Protein AF-0000000074525204 (afdb_homodimer)

Organism: Naegleria gruberi (NCBI:txid5762)

Solvent-accessible surface area (backbone atoms only — not comparable to full-atom values): 47437 Å² total; per-residue (Å²): 123,31,55,32,35,28,34,26,41,21,59,17,26,48,44,28,53,51,52,32,40,76,67,74,46,69,51,47,40,29,33,15,51,45,88,61,73,14,70,64,26,33,52,45,71,35,84,90,63,77,40,43,45,44,63,36,51,52,55,42,26,71,84,34,57,67,48,52,48,50,35,53,74,68,70,55,51,75,38,70,51,51,55,66,85,69,78,22,28,32,28,39,40,46,78,48,72,91,79,44,84,42,73,43,67,21,55,79,91,57,79,66,63,48,85,81,50,45,68,66,36,54,50,41,36,52,53,39,50,51,50,50,50,56,55,11,69,58,30,41,51,86,44,48,55,71,17,91,55,25,68,66,32,17,21,25,12,33,38,52,49,43,66,71,61,38,87,42,70,65,32,38,50,57,51,48,49,49,42,31,73,74,49,13,33,55,44,23,42,30,10,32,38,49,51,29,35,49,33,35,22,47,70,32,66,59,34,72,71,34,41,80,80,7,44,45,25,21,29,39,59,68,16,44,25,50,58,47,54,46,49,37,60,75,67,63,57,49,72,44,59,63,33,38,66,38,33,42,33,69,67,80,80,34,33,38,40,29,26,73,89,65,53,73,46,46,16,47,28,36,37,40,31,63,55,54,51,58,54,66,36,36,48,46,38,73,68,67,58,42,37,35,55,53,43,29,35,34,25,31,54,10,24,35,30,38,34,37,43,30,30,77,59,59,53,46,42,76,73,45,48,22,32,54,32,38,40,31,81,44,88,84,39,63,55,31,40,34,35,29,48,62,42,89,86,60,80,50,31,36,38,35,30,31,23,43,26,57,55,25,46,57,55,71,72,53,51,72,69,57,50,51,54,54,46,31,47,40,44,15,74,63,46,48,74,46,46,67,57,46,57,72,36,53,70,49,78,48,70,38,58,30,37,69,35,90,86,63,49,19,21,80,30,64,44,40,30,24,30,38,49,68,54,27,51,68,41,68,55,53,59,37,81,92,61,30,36,38,49,29,15,19,87,65,23,51,38,28,54,54,37,73,42,0,8,43,49,13,14,55,54,42,42,54,53,49,51,50,50,57,51,71,68,51,79,75,83,118,120,30,55,32,36,28,35,26,43,22,58,18,26,46,45,28,54,51,52,31,40,74,67,73,46,71,52,47,40,29,33,14,51,44,90,63,74,13,69,64,25,34,52,46,71,36,84,90,64,76,38,43,45,43,62,36,52,50,56,42,26,69,85,33,58,66,49,53,50,50,35,55,74,68,68,53,50,74,39,70,53,50,55,64,86,71,75,22,28,33,27,38,40,44,76,52,65,95,79,40,84,39,74,45,66,22,55,79,92,53,79,68,65,49,86,80,48,44,68,66,37,52,50,43,37,53,53,41,51,53,50,49,50,56,55,10,68,59,29,42,48,85,44,46,54,69,18,93,56,25,68,67,34,18,22,26,12,33,38,52,49,44,67,72,63,40,86,42,70,67,33,39,49,55,51,46,48,49,41,32,73,74,46,13,32,55,44,22,41,30,11,32,37,50,52,29,33,49,33,36,23,48,71,33,68,60,36,74,72,34,40,80,80,6,45,47,25,23,29,44,59,68,16,43,25,50,58,48,54,46,48,37,59,75,67,64,58,50,70,41,59,63,34,39,68,38,33,42,33,66,67,79,80,35,32,38,42,28,26,73,89,67,52,73,47,45,17,48,28,36,38,41,31,61,54,55,50,58,55,67,36,36,46,45,38,73,68,67,57,44,38,33,53,51,43,30,35,34,26,31,55,11,25,36,30,38,34,38,42,30,31,78,57,61,51,45,43,78,73,45,47,21,31,53,32,38,40,32,81,42,88,82,39,64,53,30,39,34,35,29,50,61,45,102,72,60,82,50,30,37,39,34,28,31,23,43,25,57,57,25,46,56,56,71,72,52,52,72,69,56,50,52,53,51,46,31,47,41,45,15,74,62,46,47,74,47,46,65,57,46,58,72,34,54,71,48,78,48,70,36,56,29,37,70,35,92,86,63,48,19,21,79,30,64,44,40,30,24,29,39,48,70,55,29,51,64,41,69,56,54,59,37,80,91,63,28,37,38,48,29,15,19,88,64,23,53,37,30,55,54,37,72,41,0,8,44,50,14,14,55,53,42,42,54,53,50,51,50,52,56,52,72,69,51,77,76,83,118

Structure (mmCIF, N/CA/C/O backbone):
data_AF-0000000074525204-model_v1
#
loop_
_entity.id
_entity.type
_entity.pdbx_description
1 polymer 'Amine oxidase'
#
loop_
_atom_site.group_PDB
_atom_site.id
_atom_site.type_symbol
_atom_site.label_atom_id
_atom_site.label_alt_id
_atom_site.label_comp_id
_atom_site.label_asym_id
_atom_site.label_entity_id
_atom_site.label_seq_id
_atom_site.pdbx_PDB_ins_code
_atom_site.Cartn_x
_atom_site.Cartn_y
_atom_site.Cartn_z
_atom_site.occupancy
_atom_site.B_iso_or_equiv
_atom_site.auth_seq_id
_atom_site.auth_comp_id
_atom_site.auth_asym_id
_atom_site.auth_atom_id
_atom_site.pdbx_PDB_model_num
ATOM 1 N N . MET A 1 1 ? 25.281 5.246 -24.688 1 94.12 1 MET A N 1
ATOM 2 C CA . MET A 1 1 ? 23.938 5.773 -24.531 1 94.12 1 MET A CA 1
ATOM 3 C C . MET A 1 1 ? 22.938 4.949 -25.344 1 94.12 1 MET A C 1
ATOM 5 O O . MET A 1 1 ? 23.141 4.699 -26.531 1 94.12 1 MET A O 1
ATOM 9 N N . TYR A 1 2 ? 21.922 4.469 -24.672 1 98.31 2 TYR A N 1
ATOM 10 C CA . TYR A 1 2 ? 20.922 3.645 -25.344 1 98.31 2 TYR A CA 1
ATOM 11 C C . TYR A 1 2 ? 19.75 4.492 -25.828 1 98.31 2 TYR A C 1
ATOM 13 O O . TYR A 1 2 ? 19.547 5.609 -25.344 1 98.31 2 TYR A O 1
ATOM 21 N N . ASP A 1 3 ? 19.094 3.975 -26.844 1 98.12 3 ASP A N 1
ATOM 22 C CA . ASP A 1 3 ? 17.828 4.605 -27.203 1 98.12 3 ASP A CA 1
ATOM 23 C C . ASP A 1 3 ? 16.781 4.391 -26.125 1 98.12 3 ASP A C 1
ATOM 25 O O . ASP A 1 3 ? 16.078 5.328 -25.734 1 98.12 3 ASP A O 1
ATOM 29 N N . VAL A 1 4 ? 16.672 3.145 -25.688 1 98.81 4 VAL A N 1
ATOM 30 C CA . VAL A 1 4 ? 15.695 2.807 -24.672 1 98.81 4 VAL A CA 1
ATOM 31 C C . VAL A 1 4 ? 16.297 1.84 -23.656 1 98.81 4 VAL A C 1
ATOM 33 O O . VAL A 1 4 ? 17 0.9 -24.031 1 98.81 4 VAL A O 1
ATOM 36 N N . ILE A 1 5 ? 16.141 2.072 -22.406 1 98.94 5 ILE A N 1
ATOM 37 C CA . ILE A 1 5 ? 16.375 1.096 -21.344 1 98.94 5 ILE A CA 1
ATOM 38 C C . ILE A 1 5 ? 15.031 0.546 -20.844 1 98.94 5 ILE A C 1
ATOM 40 O O . ILE A 1 5 ? 14.102 1.309 -20.578 1 98.94 5 ILE A O 1
ATOM 44 N N . VAL A 1 6 ? 14.906 -0.757 -20.828 1 98.94 6 VAL A N 1
ATOM 45 C CA . VAL A 1 6 ? 13.75 -1.441 -20.266 1 98.94 6 VAL A CA 1
ATOM 46 C C . VAL A 1 6 ? 14.117 -2.033 -18.906 1 98.94 6 VAL A C 1
ATOM 48 O O . VAL A 1 6 ? 15.094 -2.77 -18.781 1 98.94 6 VAL A O 1
ATOM 51 N N . ILE A 1 7 ? 13.352 -1.683 -17.906 1 98.94 7 ILE A N 1
ATOM 52 C CA . ILE A 1 7 ? 13.57 -2.217 -16.562 1 98.94 7 ILE A CA 1
ATOM 53 C C . ILE A 1 7 ? 12.648 -3.414 -16.328 1 98.94 7 ILE A C 1
ATOM 55 O O . ILE A 1 7 ? 11.43 -3.262 -16.25 1 98.94 7 ILE A O 1
ATOM 59 N N . GLY A 1 8 ? 13.227 -4.629 -16.219 1 98.75 8 GLY A N 1
ATOM 60 C CA . GLY A 1 8 ? 12.5 -5.871 -16.016 1 98.75 8 GLY A CA 1
ATOM 61 C C . GLY A 1 8 ? 12.5 -6.758 -17.25 1 98.75 8 GLY A C 1
ATOM 62 O O . GLY A 1 8 ? 12.164 -6.309 -18.344 1 98.75 8 GLY A O 1
ATOM 63 N N . ALA A 1 9 ? 12.859 -7.98 -17.047 1 98.81 9 ALA A N 1
ATOM 64 C CA . ALA A 1 9 ? 12.914 -8.945 -18.141 1 98.81 9 ALA A CA 1
ATOM 65 C C . ALA A 1 9 ? 11.797 -9.977 -18.016 1 98.81 9 ALA A C 1
ATOM 67 O O . ALA A 1 9 ? 12.008 -11.156 -18.312 1 98.81 9 ALA A O 1
ATOM 68 N N . GLY A 1 10 ? 10.648 -9.547 -17.5 1 98.25 10 GLY A N 1
ATOM 69 C CA . GLY A 1 10 ? 9.453 -10.367 -17.562 1 98.25 10 GLY A CA 1
ATOM 70 C C . GLY A 1 10 ? 8.75 -10.289 -18.906 1 98.25 10 GLY A C 1
ATOM 71 O O . GLY A 1 10 ? 9.32 -9.797 -19.891 1 98.25 10 GLY A O 1
ATOM 72 N N . MET A 1 11 ? 7.535 -10.727 -18.922 1 98.31 11 MET A N 1
ATOM 73 C CA . MET A 1 11 ? 6.754 -10.805 -20.156 1 98.31 11 MET A CA 1
ATOM 74 C C . MET A 1 11 ? 6.602 -9.43 -20.797 1 98.31 11 MET A C 1
ATOM 76 O O . MET A 1 11 ? 6.75 -9.281 -22 1 98.31 11 MET A O 1
ATOM 80 N N . ALA A 1 12 ? 6.324 -8.398 -20.031 1 98.81 12 ALA A N 1
ATOM 81 C CA . ALA A 1 12 ? 6.121 -7.051 -20.547 1 98.81 12 ALA A CA 1
ATOM 82 C C . ALA A 1 12 ? 7.426 -6.465 -21.094 1 98.81 12 ALA A C 1
ATOM 84 O O . ALA A 1 12 ? 7.461 -5.91 -22.188 1 98.81 12 ALA A O 1
ATOM 85 N N . GLY A 1 13 ? 8.5 -6.605 -20.344 1 98.88 13 GLY A N 1
ATOM 86 C CA . GLY A 1 13 ? 9.773 -6.027 -20.734 1 98.88 13 GLY A CA 1
ATOM 87 C C . GLY A 1 13 ? 10.359 -6.672 -21.969 1 98.88 13 GLY A C 1
ATOM 88 O O . GLY A 1 13 ? 10.82 -5.977 -22.891 1 98.88 13 GLY A O 1
ATOM 89 N N . VAL A 1 14 ? 10.336 -7.973 -22.031 1 98.88 14 VAL A N 1
ATOM 90 C CA . VAL A 1 14 ? 10.875 -8.719 -23.156 1 98.88 14 VAL A CA 1
ATOM 91 C C . VAL A 1 14 ? 10.07 -8.406 -24.422 1 98.88 14 VAL A C 1
ATOM 93 O O . VAL A 1 14 ? 10.641 -8.203 -25.484 1 98.88 14 VAL A O 1
ATOM 96 N N . ASN A 1 15 ? 8.781 -8.359 -24.234 1 98.88 15 ASN A N 1
ATOM 97 C CA . ASN A 1 15 ? 7.953 -8.039 -25.391 1 98.88 15 ASN A CA 1
ATOM 98 C C . ASN A 1 15 ? 8.148 -6.59 -25.844 1 98.88 15 ASN A C 1
ATOM 100 O O . ASN A 1 15 ? 8.117 -6.293 -27.031 1 98.88 15 ASN A O 1
ATOM 104 N N . ALA A 1 16 ? 8.297 -5.664 -24.875 1 98.88 16 ALA A N 1
ATOM 105 C CA . ALA A 1 16 ? 8.578 -4.281 -25.25 1 98.88 16 ALA A CA 1
ATOM 106 C C . ALA A 1 16 ? 9.867 -4.188 -26.062 1 98.88 16 ALA A C 1
ATOM 108 O O . ALA A 1 16 ? 9.898 -3.537 -27.109 1 98.88 16 ALA A O 1
ATOM 109 N N . ALA A 1 17 ? 10.898 -4.844 -25.625 1 98.88 17 ALA A N 1
ATOM 110 C CA . ALA A 1 17 ? 12.18 -4.82 -26.312 1 98.88 17 ALA A CA 1
ATOM 111 C C . ALA A 1 17 ? 12.055 -5.438 -27.719 1 98.88 17 ALA A C 1
ATOM 113 O O . ALA A 1 17 ? 12.594 -4.906 -28.688 1 98.88 17 ALA A O 1
ATOM 114 N N . LYS A 1 18 ? 11.352 -6.57 -27.797 1 98.75 18 LYS A N 1
ATOM 115 C CA . LYS A 1 18 ? 11.094 -7.215 -29.094 1 98.75 18 LYS A CA 1
ATOM 116 C C . LYS A 1 18 ? 10.406 -6.262 -30.062 1 98.75 18 LYS A C 1
ATOM 118 O O . LYS A 1 18 ? 10.852 -6.098 -31.203 1 98.75 18 LYS A O 1
ATOM 123 N N . LEU A 1 19 ? 9.375 -5.633 -29.578 1 98.75 19 LEU A N 1
ATOM 124 C CA . LEU A 1 19 ? 8.57 -4.746 -30.422 1 98.75 19 LEU A CA 1
ATOM 125 C C . LEU A 1 19 ? 9.367 -3.51 -30.828 1 98.75 19 LEU A C 1
ATOM 127 O O . LEU A 1 19 ? 9.219 -3.006 -31.938 1 98.75 19 LEU A O 1
ATOM 131 N N . LEU A 1 20 ? 10.188 -3.004 -29.922 1 98.62 20 LEU A N 1
ATOM 132 C CA . LEU A 1 20 ? 11.055 -1.889 -30.266 1 98.62 20 LEU A CA 1
ATOM 133 C C . LEU A 1 20 ? 12 -2.266 -31.406 1 98.62 20 LEU A C 1
ATOM 135 O O . LEU A 1 20 ? 12.148 -1.509 -32.375 1 98.62 20 LEU A O 1
ATOM 139 N N . LYS A 1 21 ? 12.578 -3.428 -31.266 1 97.75 21 LYS A N 1
ATOM 140 C CA . LYS A 1 21 ? 13.469 -3.912 -32.312 1 97.75 21 LYS A CA 1
ATOM 141 C C . LYS A 1 21 ? 12.727 -4.043 -33.656 1 97.75 21 LYS A C 1
ATOM 143 O O . LYS A 1 21 ? 13.266 -3.682 -34.688 1 97.75 21 LYS A O 1
ATOM 148 N N . GLN A 1 22 ? 11.562 -4.539 -33.562 1 97.06 22 GLN A N 1
ATOM 149 C CA . GLN A 1 22 ? 10.742 -4.688 -34.781 1 97.06 22 GLN A CA 1
ATOM 150 C C . GLN A 1 22 ? 10.391 -3.326 -35.375 1 97.06 22 GLN A C 1
ATOM 152 O O . GLN A 1 22 ? 10.07 -3.23 -36.562 1 97.06 22 GLN A O 1
ATOM 157 N N . ASN A 1 23 ? 10.461 -2.287 -34.562 1 96.5 23 ASN A N 1
ATOM 158 C CA . ASN A 1 23 ? 10.227 -0.922 -35.031 1 96.5 23 ASN A CA 1
ATOM 159 C C . ASN A 1 23 ? 11.539 -0.202 -35.312 1 96.5 23 ASN A C 1
ATOM 161 O O . ASN A 1 23 ? 11.594 1.029 -35.312 1 96.5 23 ASN A O 1
ATOM 165 N N . ASN A 1 24 ? 12.609 -0.883 -35.438 1 96 24 ASN A N 1
ATOM 166 C CA . ASN A 1 24 ? 13.93 -0.425 -35.875 1 96 24 ASN A CA 1
ATOM 167 C C . ASN A 1 24 ? 14.609 0.405 -34.781 1 96 24 ASN A C 1
ATOM 169 O O . ASN A 1 24 ? 15.422 1.286 -35.094 1 96 24 ASN A O 1
ATOM 173 N N . ILE A 1 25 ? 14.18 0.269 -33.594 1 97.12 25 ILE A N 1
ATOM 174 C CA . ILE A 1 25 ? 14.891 0.77 -32.438 1 97.12 25 ILE A CA 1
ATOM 175 C C . ILE A 1 25 ? 15.711 -0.357 -31.797 1 97.12 25 ILE A C 1
ATOM 177 O O . ILE A 1 25 ? 15.18 -1.184 -31.062 1 97.12 25 ILE A O 1
ATOM 181 N N . THR A 1 26 ? 17 -0.312 -32.094 1 95.31 26 THR A N 1
ATOM 182 C CA . THR A 1 26 ? 17.766 -1.531 -31.859 1 95.31 26 THR A CA 1
ATOM 183 C C . THR A 1 26 ? 18.719 -1.34 -30.688 1 95.31 26 THR A C 1
ATOM 185 O O . THR A 1 26 ? 19.234 -2.314 -30.125 1 95.31 26 THR A O 1
ATOM 188 N N . ASN A 1 27 ? 19.031 -0.151 -30.328 1 98.19 27 ASN A N 1
ATOM 189 C CA . ASN A 1 27 ? 19.906 0.075 -29.188 1 98.19 27 ASN A CA 1
ATOM 190 C C . ASN A 1 27 ? 19.125 0.081 -27.875 1 98.19 27 ASN A C 1
ATOM 192 O O . ASN A 1 27 ? 18.969 1.13 -27.25 1 98.19 27 ASN A O 1
ATOM 196 N N . VAL A 1 28 ? 18.719 -1.141 -27.516 1 98.75 28 VAL A N 1
ATOM 197 C CA . VAL A 1 28 ? 17.859 -1.336 -26.359 1 98.75 28 VAL A CA 1
ATOM 198 C C . VAL A 1 28 ? 18.562 -2.217 -25.328 1 98.75 28 VAL A C 1
ATOM 200 O O . VAL A 1 28 ? 19.188 -3.219 -25.688 1 98.75 28 VAL A O 1
ATOM 203 N N . LEU A 1 29 ? 18.531 -1.812 -24.078 1 98.94 29 LEU A N 1
ATOM 204 C CA . LEU A 1 29 ? 19.078 -2.592 -22.984 1 98.94 29 LEU A CA 1
ATOM 205 C C . LEU A 1 29 ? 18 -2.949 -21.969 1 98.94 29 LEU A C 1
ATOM 207 O O . LEU A 1 29 ? 17.219 -2.082 -21.547 1 98.94 29 LEU A O 1
ATOM 211 N N . ILE A 1 30 ? 17.891 -4.254 -21.672 1 98.94 30 ILE A N 1
ATOM 212 C CA . ILE A 1 30 ? 17 -4.688 -20.594 1 98.94 30 ILE A CA 1
ATOM 213 C C . ILE A 1 30 ? 17.812 -4.895 -19.312 1 98.94 30 ILE A C 1
ATOM 215 O O . ILE A 1 30 ? 18.828 -5.605 -19.312 1 98.94 30 ILE A O 1
ATOM 219 N N . LEU A 1 31 ? 17.453 -4.211 -18.25 1 98.94 31 LEU A N 1
ATOM 220 C CA . LEU A 1 31 ? 18.016 -4.434 -16.922 1 98.94 31 LEU A CA 1
ATOM 221 C C . LEU A 1 31 ? 17.094 -5.293 -16.078 1 98.94 31 LEU A C 1
ATOM 223 O O . LEU A 1 31 ? 15.914 -4.965 -15.898 1 98.94 31 LEU A O 1
ATOM 227 N N . GLU A 1 32 ? 17.578 -6.43 -15.602 1 98.81 32 GLU A N 1
ATOM 228 C CA . GLU A 1 32 ? 16.812 -7.371 -14.789 1 98.81 32 GLU A CA 1
ATOM 229 C C . GLU A 1 32 ? 17.438 -7.555 -13.414 1 98.81 32 GLU A C 1
ATOM 231 O O . GLU A 1 32 ? 18.641 -7.766 -13.305 1 98.81 32 GLU A O 1
ATOM 236 N N . ALA A 1 33 ? 16.578 -7.418 -12.375 1 98 33 ALA A N 1
ATOM 237 C CA . ALA A 1 33 ? 17.047 -7.516 -10.992 1 98 33 ALA A CA 1
ATOM 238 C C . ALA A 1 33 ? 17.453 -8.945 -10.656 1 98 33 ALA A C 1
ATOM 240 O O . ALA A 1 33 ? 18.453 -9.172 -9.969 1 98 33 ALA A O 1
ATOM 241 N N . ASN A 1 34 ? 16.719 -9.945 -11.148 1 97.62 34 ASN A N 1
ATOM 242 C CA . ASN A 1 34 ? 16.953 -11.352 -10.836 1 97.62 34 ASN A CA 1
ATOM 243 C C . ASN A 1 34 ? 18.141 -11.906 -11.617 1 97.62 34 ASN A C 1
ATOM 245 O O . ASN A 1 34 ? 18.672 -11.234 -12.508 1 97.62 34 ASN A O 1
ATOM 249 N N . ASP A 1 35 ? 18.547 -13.117 -11.273 1 97.88 35 ASP A N 1
ATOM 250 C CA . ASP A 1 35 ? 19.609 -13.812 -12 1 97.88 35 ASP A CA 1
ATOM 251 C C . ASP A 1 35 ? 19.031 -14.688 -13.109 1 97.88 35 ASP A C 1
ATOM 253 O O . ASP A 1 35 ? 19.719 -15.57 -13.633 1 97.88 35 ASP A O 1
ATOM 257 N N . TYR A 1 36 ? 17.781 -14.461 -13.406 1 97.5 36 TYR A N 1
ATOM 258 C CA . TYR A 1 36 ? 17.109 -15.203 -14.469 1 97.5 36 TYR A CA 1
ATOM 259 C C . TYR A 1 36 ? 16.141 -14.297 -15.227 1 97.5 36 TYR A C 1
ATOM 261 O O . TYR A 1 36 ? 15.773 -13.227 -14.75 1 97.5 36 TYR A O 1
ATOM 269 N N . ILE A 1 37 ? 15.711 -14.719 -16.422 1 98.06 37 ILE A N 1
ATOM 270 C CA . ILE A 1 37 ? 14.727 -14.047 -17.266 1 98.06 37 ILE A CA 1
ATOM 271 C C . ILE A 1 37 ? 13.336 -14.617 -17 1 98.06 37 ILE A C 1
ATOM 273 O O . ILE A 1 37 ? 13.18 -15.828 -16.844 1 98.06 37 ILE A O 1
ATOM 277 N N . GLY A 1 38 ? 12.359 -13.734 -16.875 1 97.62 38 GLY A N 1
ATOM 278 C CA . GLY A 1 38 ? 11 -14.234 -16.891 1 97.62 38 GLY A CA 1
ATOM 279 C C . GLY A 1 38 ? 10.125 -13.648 -15.805 1 97.62 38 GLY A C 1
ATOM 280 O O . GLY A 1 38 ? 8.898 -13.664 -15.906 1 97.62 38 GLY A O 1
ATOM 281 N N . GLY A 1 39 ? 10.766 -13.07 -14.734 1 95.88 39 GLY A N 1
ATOM 282 C CA . GLY A 1 39 ? 9.969 -12.555 -13.625 1 95.88 39 GLY A CA 1
ATOM 283 C C . GLY A 1 39 ? 9.047 -13.586 -13.023 1 95.88 39 GLY A C 1
ATOM 284 O O . GLY A 1 39 ? 9.5 -14.641 -12.57 1 95.88 39 GLY A O 1
ATOM 285 N N . ARG A 1 40 ? 7.715 -13.414 -13.164 1 96.38 40 ARG A N 1
ATOM 286 C CA . ARG A 1 40 ? 6.73 -14.305 -12.555 1 96.38 40 ARG A CA 1
ATOM 287 C C . ARG A 1 40 ? 6.422 -15.484 -13.469 1 96.38 40 ARG A C 1
ATOM 289 O O . ARG A 1 40 ? 5.617 -16.359 -13.125 1 96.38 40 ARG A O 1
ATOM 296 N N . LEU A 1 41 ? 7.027 -15.492 -14.617 1 96.94 41 LEU A N 1
ATOM 297 C CA . LEU A 1 41 ? 7.008 -16.672 -15.469 1 96.94 41 LEU A CA 1
ATOM 298 C C . LEU A 1 41 ? 8.227 -17.562 -15.195 1 96.94 41 LEU A C 1
ATOM 300 O O . LEU A 1 41 ? 9.172 -17.562 -15.984 1 96.94 41 LEU A O 1
ATOM 304 N N . ARG A 1 42 ? 8.125 -18.328 -14.18 1 96.56 42 ARG A N 1
ATOM 305 C CA . ARG A 1 42 ? 9.227 -19.188 -13.75 1 96.56 42 ARG A CA 1
ATOM 306 C C . ARG A 1 42 ? 8.852 -20.656 -13.852 1 96.56 42 ARG A C 1
ATOM 308 O O . ARG A 1 42 ? 7.746 -21.047 -13.492 1 96.56 42 ARG A O 1
ATOM 315 N N . SER A 1 43 ? 9.75 -21.453 -14.43 1 96.75 43 SER A N 1
ATOM 316 C CA . SER A 1 43 ? 9.586 -22.891 -14.555 1 96.75 43 SER A CA 1
ATOM 317 C C . SER A 1 43 ? 10.734 -23.641 -13.883 1 96.75 43 SER A C 1
ATOM 319 O O . SER A 1 43 ? 11.805 -23.062 -13.656 1 96.75 43 SER A O 1
ATOM 321 N N . GLN A 1 44 ? 10.469 -24.797 -13.484 1 96 44 GLN A N 1
ATOM 322 C CA . GLN A 1 44 ? 11.469 -25.656 -12.844 1 96 44 GLN A CA 1
ATOM 323 C C . GLN A 1 44 ? 11.547 -27.016 -13.531 1 96 44 GLN A C 1
ATOM 325 O O . GLN A 1 44 ? 10.523 -27.656 -13.789 1 96 44 GLN A O 1
ATOM 330 N N . SER A 1 45 ? 12.758 -27.406 -13.789 1 94.94 45 SER A N 1
ATOM 331 C CA . SER A 1 45 ? 12.992 -28.703 -14.422 1 94.94 45 SER A CA 1
ATOM 332 C C . SER A 1 45 ? 13.047 -29.828 -13.391 1 94.94 45 SER A C 1
ATOM 334 O O . SER A 1 45 ? 13.625 -29.656 -12.312 1 94.94 45 SER A O 1
ATOM 336 N N . LEU A 1 46 ? 12.367 -30.859 -13.742 1 92.94 46 LEU A N 1
ATOM 337 C CA . LEU A 1 46 ? 12.367 -32.062 -12.938 1 92.94 46 LEU A CA 1
ATOM 338 C C . LEU A 1 46 ? 12.812 -33.281 -13.758 1 92.94 46 LEU A C 1
ATOM 340 O O . LEU A 1 46 ? 12.859 -33.219 -14.992 1 92.94 46 LEU A O 1
ATOM 344 N N . LEU A 1 47 ? 13.25 -34.375 -13.016 1 90.44 47 LEU A N 1
ATOM 345 C CA . LEU A 1 47 ? 13.617 -35.656 -13.641 1 90.44 47 LEU A CA 1
ATOM 346 C C . LEU A 1 47 ? 14.695 -35.438 -14.695 1 90.44 47 LEU A C 1
ATOM 348 O O . LEU A 1 47 ? 14.539 -35.875 -15.844 1 90.44 47 LEU A O 1
ATOM 352 N N . ASN A 1 48 ? 15.641 -34.688 -14.383 1 90.25 48 ASN A N 1
ATOM 353 C CA . ASN A 1 48 ? 16.797 -34.438 -15.219 1 90.25 48 ASN A CA 1
ATOM 354 C C . ASN A 1 48 ? 16.406 -33.75 -16.531 1 90.25 48 ASN A C 1
ATOM 356 O O . ASN A 1 48 ? 16.859 -34.156 -17.609 1 90.25 48 ASN A O 1
ATOM 360 N N . GLY A 1 49 ? 15.406 -32.906 -16.391 1 86.81 49 GLY A N 1
ATOM 361 C CA . GLY A 1 49 ? 15.062 -32.094 -17.531 1 86.81 49 GLY A CA 1
ATOM 362 C C . GLY A 1 49 ? 13.953 -32.688 -18.391 1 86.81 49 GLY A C 1
ATOM 363 O O . GLY A 1 49 ? 13.477 -32.062 -19.328 1 86.81 49 GLY A O 1
ATOM 364 N N . LYS A 1 50 ? 13.469 -33.812 -18.047 1 88.44 50 LYS A N 1
ATOM 365 C CA . LYS A 1 50 ? 12.445 -34.469 -18.859 1 88.44 50 LYS A CA 1
ATOM 366 C C . LYS A 1 50 ? 11.078 -33.844 -18.625 1 88.44 50 LYS A C 1
ATOM 368 O O . LYS A 1 50 ? 10.203 -33.906 -19.5 1 88.44 50 LYS A O 1
ATOM 373 N N . VAL A 1 51 ? 10.922 -33.312 -17.5 1 91.75 51 VAL A N 1
ATOM 374 C CA . VAL A 1 51 ? 9.656 -32.656 -17.141 1 91.75 51 VAL A CA 1
ATOM 375 C C . VAL A 1 51 ? 9.922 -31.266 -16.609 1 91.75 51 VAL A C 1
ATOM 377 O O . VAL A 1 51 ? 10.922 -31.031 -15.922 1 91.75 51 VAL A O 1
ATOM 380 N N . VAL A 1 52 ? 9.055 -30.344 -17.062 1 93.81 52 VAL A N 1
ATOM 381 C CA . VAL A 1 52 ? 9.141 -28.984 -16.531 1 93.81 52 VAL A CA 1
ATOM 382 C C . VAL A 1 52 ? 7.801 -28.562 -15.945 1 93.81 52 VAL A C 1
ATOM 384 O O . VAL A 1 52 ? 6.754 -28.766 -16.562 1 93.81 52 VAL A O 1
ATOM 387 N N . ILE A 1 53 ? 7.82 -28.094 -14.703 1 94.69 53 ILE A N 1
ATOM 388 C CA . ILE A 1 53 ? 6.621 -27.547 -14.094 1 94.69 53 ILE A CA 1
ATOM 389 C C . ILE A 1 53 ? 6.738 -26.016 -14.016 1 94.69 53 ILE A C 1
ATOM 391 O O . ILE A 1 53 ? 7.84 -25.484 -13.891 1 94.69 53 ILE A O 1
ATOM 395 N N . ASP A 1 54 ? 5.648 -25.375 -14.156 1 96.88 54 ASP A N 1
ATOM 396 C CA . ASP A 1 54 ? 5.605 -23.922 -13.992 1 96.88 54 ASP A CA 1
ATOM 397 C C . ASP A 1 54 ? 5.336 -23.547 -12.539 1 96.88 54 ASP A C 1
ATOM 399 O O . ASP A 1 54 ? 4.207 -23.672 -12.055 1 96.88 54 ASP A O 1
ATOM 403 N N . ILE A 1 55 ? 6.316 -22.984 -11.867 1 97.12 55 ILE A N 1
ATOM 404 C CA . ILE A 1 55 ? 6.125 -22.547 -10.492 1 97.12 55 ILE A CA 1
ATOM 405 C C . ILE A 1 55 ? 5.578 -21.125 -10.477 1 97.12 55 ILE A C 1
ATOM 407 O O . ILE A 1 55 ? 5.129 -20.641 -9.438 1 97.12 55 ILE A O 1
ATOM 411 N N . GLY A 1 56 ? 5.574 -20.375 -11.578 1 96.88 56 GLY A N 1
ATOM 412 C CA . GLY A 1 56 ? 4.891 -19.109 -11.805 1 96.88 56 GLY A CA 1
ATOM 413 C C . GLY A 1 56 ? 3.678 -19.25 -12.703 1 96.88 56 GLY A C 1
ATOM 414 O O . GLY A 1 56 ? 2.891 -20.188 -12.562 1 96.88 56 GLY A O 1
ATOM 415 N N . GLY A 1 57 ? 3.416 -18.281 -13.562 1 96.56 57 GLY A N 1
ATOM 416 C CA . GLY A 1 57 ? 2.318 -18.359 -14.516 1 96.56 57 GLY A CA 1
ATOM 417 C C . GLY A 1 57 ? 2.332 -19.641 -15.336 1 96.56 57 GLY A C 1
ATOM 418 O O . GLY A 1 57 ? 3.391 -20.078 -15.789 1 96.56 57 GLY A O 1
ATOM 419 N N . GLN A 1 58 ? 1.114 -20.172 -15.508 1 96.44 58 GLN A N 1
ATOM 420 C CA . GLN A 1 58 ? 1.123 -21.547 -16 1 96.44 58 GLN A CA 1
ATOM 421 C C . GLN A 1 58 ? 0.146 -21.719 -17.156 1 96.44 58 GLN A C 1
ATOM 423 O O . GLN A 1 58 ? 0.405 -22.484 -18.094 1 96.44 58 GLN A O 1
ATOM 428 N N . TRP A 1 59 ? -0.953 -21.062 -17.172 1 97 59 TRP A N 1
ATOM 429 C CA . TRP A 1 59 ? -2.033 -21.438 -18.078 1 97 59 TRP A CA 1
ATOM 430 C C . TRP A 1 59 ? -2.252 -20.359 -19.141 1 97 59 TRP A C 1
ATOM 432 O O . TRP A 1 59 ? -1.961 -19.188 -18.906 1 97 59 TRP A O 1
ATOM 442 N N . VAL A 1 60 ? -2.666 -20.734 -20.266 1 97.69 60 VAL A N 1
ATOM 443 C CA . VAL A 1 60 ? -3.129 -19.906 -21.359 1 97.69 60 VAL A CA 1
ATOM 444 C C . VAL A 1 60 ? -4.43 -20.469 -21.938 1 97.69 60 VAL A C 1
ATOM 446 O O . VAL A 1 60 ? -4.781 -21.609 -21.672 1 97.69 60 VAL A O 1
ATOM 449 N N . GLY A 1 61 ? -5.137 -19.641 -22.672 1 97.56 61 GLY A N 1
ATOM 450 C CA . GLY A 1 61 ? -6.371 -20.141 -23.281 1 97.56 61 GLY A CA 1
ATOM 451 C C . GLY A 1 61 ? -6.805 -19.328 -24.484 1 97.56 61 GLY A C 1
ATOM 452 O O . GLY A 1 61 ? -6.199 -18.297 -24.797 1 97.56 61 GLY A O 1
ATOM 453 N N . PRO A 1 62 ? -7.871 -19.766 -25.125 1 97.31 62 PRO A N 1
ATOM 454 C CA . PRO A 1 62 ? -8.328 -19.219 -26.406 1 97.31 62 PRO A CA 1
ATOM 455 C C . PRO A 1 62 ? -8.648 -17.734 -26.312 1 97.31 62 PRO A C 1
ATOM 457 O O . PRO A 1 62 ? -8.391 -16.984 -27.266 1 97.31 62 PRO A O 1
ATOM 460 N N . PRO A 1 63 ? -9.125 -17.203 -25.219 1 97.75 63 PRO A N 1
ATOM 461 C CA . PRO A 1 63 ? -9.43 -15.781 -25.203 1 97.75 63 PRO A CA 1
ATOM 462 C C . PRO A 1 63 ? -8.172 -14.906 -25.156 1 97.75 63 PRO A C 1
ATOM 464 O O . PRO A 1 63 ? -8.273 -13.68 -25.094 1 97.75 63 PRO A O 1
ATOM 467 N N . GLN A 1 64 ? -7.047 -15.508 -25.188 1 98.44 64 GLN A N 1
ATOM 468 C CA . GLN A 1 64 ? -5.773 -14.805 -25.094 1 98.44 64 GLN A CA 1
ATOM 469 C C . GLN A 1 64 ? -4.945 -14.977 -26.359 1 98.44 64 GLN A C 1
ATOM 471 O O . GLN A 1 64 ? -3.891 -15.625 -26.328 1 98.44 64 GLN A O 1
ATOM 476 N N . PRO A 1 65 ? -5.355 -14.328 -27.422 1 98.31 65 PRO A N 1
ATOM 477 C CA . PRO A 1 65 ? -4.777 -14.609 -28.734 1 98.31 65 PRO A CA 1
ATOM 478 C C . PRO A 1 65 ? -3.332 -14.133 -28.859 1 98.31 65 PRO A C 1
ATOM 480 O O . PRO A 1 65 ? -2.555 -14.703 -29.625 1 98.31 65 PRO A O 1
ATOM 483 N N . LYS A 1 66 ? -2.932 -13.141 -28.188 1 98.5 66 LYS A N 1
ATOM 484 C CA . LYS A 1 66 ? -1.589 -12.586 -28.359 1 98.5 66 LYS A CA 1
ATOM 485 C C . LYS A 1 66 ? -0.532 -13.539 -27.797 1 98.5 66 LYS A C 1
ATOM 487 O O . LYS A 1 66 ? 0.515 -13.742 -28.406 1 98.5 66 LYS A O 1
ATOM 492 N N . VAL A 1 67 ? -0.769 -14.086 -26.641 1 98.62 67 VAL A N 1
ATOM 493 C CA . VAL A 1 67 ? 0.191 -15.023 -26.078 1 98.62 67 VAL A CA 1
ATOM 494 C C . VAL A 1 67 ? 0.205 -16.312 -26.891 1 98.62 67 VAL A C 1
ATOM 496 O O . VAL A 1 67 ? 1.262 -16.906 -27.109 1 98.62 67 VAL A O 1
ATOM 499 N N . LEU A 1 68 ? -0.959 -16.719 -27.375 1 98.44 68 LEU A N 1
ATOM 500 C CA . LEU A 1 68 ? -1.03 -17.906 -28.219 1 98.44 68 LEU A CA 1
ATOM 501 C C . LEU A 1 68 ? -0.243 -17.703 -29.516 1 98.44 68 LEU A C 1
ATOM 503 O O . LEU A 1 68 ? 0.412 -18.625 -30 1 98.44 68 LEU A O 1
ATOM 507 N N . SER A 1 69 ? -0.292 -16.516 -30.031 1 98.31 69 SER A N 1
ATOM 508 C CA . SER A 1 69 ? 0.473 -16.188 -31.234 1 98.31 69 SER A CA 1
ATOM 509 C C . SER A 1 69 ? 1.974 -16.266 -30.969 1 98.31 69 SER A C 1
ATOM 511 O O . SER A 1 69 ? 2.734 -16.719 -31.812 1 98.31 69 SER A O 1
ATOM 513 N N . LEU A 1 70 ? 2.422 -15.805 -29.812 1 98.12 70 LEU A N 1
ATOM 514 C CA . LEU A 1 70 ? 3.832 -15.883 -29.453 1 98.12 70 LEU A CA 1
ATOM 515 C C . LEU A 1 70 ? 4.281 -17.328 -29.328 1 98.12 70 LEU A C 1
ATOM 517 O O . LEU A 1 70 ? 5.391 -17.688 -29.734 1 98.12 70 LEU A O 1
ATOM 521 N N . ILE A 1 71 ? 3.453 -18.109 -28.734 1 98.19 71 ILE A N 1
ATOM 522 C CA . ILE A 1 71 ? 3.744 -19.531 -28.562 1 98.19 71 ILE A CA 1
ATOM 523 C C . ILE A 1 71 ? 3.936 -20.188 -29.938 1 98.19 71 ILE A C 1
ATOM 525 O O . ILE A 1 71 ? 4.891 -20.938 -30.141 1 98.19 71 ILE A O 1
ATOM 529 N N . LYS A 1 72 ? 3.094 -19.828 -30.828 1 97.94 72 LYS A N 1
ATOM 530 C CA . LYS A 1 72 ? 3.195 -20.328 -32.188 1 97.94 72 LYS A CA 1
ATOM 531 C C . LYS A 1 72 ? 4.465 -19.812 -32.875 1 97.94 72 LYS A C 1
ATOM 533 O O . LYS A 1 72 ? 5.176 -20.594 -33.531 1 97.94 72 LYS A O 1
ATOM 538 N N . GLU A 1 73 ? 4.684 -18.578 -32.688 1 97.81 73 GLU A N 1
ATOM 539 C CA . GLU A 1 73 ? 5.871 -17.969 -33.25 1 97.81 73 GLU A CA 1
ATOM 540 C C . GLU A 1 73 ? 7.141 -18.688 -32.812 1 97.81 73 GLU A C 1
ATOM 542 O O . GLU A 1 73 ? 8.094 -18.812 -33.594 1 97.81 73 GLU A O 1
ATOM 547 N N . LEU A 1 74 ? 7.152 -19.188 -31.625 1 98.19 74 LEU A N 1
ATOM 548 C CA . LEU A 1 74 ? 8.336 -19.781 -31.016 1 98.19 74 LEU A CA 1
ATOM 549 C C . LEU A 1 74 ? 8.328 -21.297 -31.219 1 98.19 74 LEU A C 1
ATOM 551 O O . LEU A 1 74 ? 9.227 -22 -30.734 1 98.19 74 LEU A O 1
ATOM 555 N N . ASN A 1 75 ? 7.324 -21.797 -31.875 1 97.69 75 ASN A N 1
ATOM 556 C CA . ASN A 1 75 ? 7.152 -23.219 -32.125 1 97.69 75 ASN A CA 1
ATOM 557 C C . ASN A 1 75 ? 7.074 -24.016 -30.844 1 97.69 75 ASN A C 1
ATOM 559 O O . ASN A 1 75 ? 7.672 -25.094 -30.734 1 97.69 75 ASN A O 1
ATOM 563 N N . LEU A 1 76 ? 6.449 -23.422 -29.906 1 96.88 76 LEU A N 1
ATOM 564 C CA . LEU A 1 76 ? 6.18 -24.141 -28.672 1 96.88 76 LEU A CA 1
ATOM 565 C C . LEU A 1 76 ? 4.871 -24.922 -28.766 1 96.88 76 LEU A C 1
ATOM 567 O O . LEU A 1 76 ? 3.992 -24.562 -29.547 1 96.88 76 LEU A O 1
ATOM 571 N N . SER A 1 77 ? 4.777 -25.953 -27.953 1 95.25 77 SER A N 1
ATOM 572 C CA . SER A 1 77 ? 3.582 -26.797 -27.984 1 95.25 77 SER A CA 1
ATOM 573 C C . SER A 1 77 ? 2.73 -26.578 -26.734 1 95.25 77 SER A C 1
ATOM 575 O O . SER A 1 77 ? 3.254 -26.25 -25.672 1 95.25 77 SER A O 1
ATOM 577 N N . LEU A 1 78 ? 1.42 -26.797 -26.891 1 94.81 78 LEU A N 1
ATOM 578 C CA . LEU A 1 78 ? 0.47 -26.719 -25.781 1 94.81 78 LEU A CA 1
ATOM 579 C C . LEU A 1 78 ? -0.005 -28.109 -25.359 1 94.81 78 LEU A C 1
ATOM 581 O O . LEU A 1 78 ? -0.07 -29.016 -26.188 1 94.81 78 LEU A O 1
ATOM 585 N N . VAL A 1 79 ? -0.253 -28.266 -24.109 1 92.62 79 VAL A N 1
ATOM 586 C CA . VAL A 1 79 ? -0.883 -29.453 -23.531 1 92.62 79 VAL A CA 1
ATOM 587 C C . VAL A 1 79 ? -2.164 -29.047 -22.797 1 92.62 79 VAL A C 1
ATOM 589 O O . VAL A 1 79 ? -2.137 -28.203 -21.906 1 92.62 79 VAL A O 1
ATOM 592 N N . PRO A 1 80 ? -3.275 -29.609 -23.234 1 91.88 80 PRO A N 1
ATOM 593 C CA . PRO A 1 80 ? -4.508 -29.25 -22.516 1 91.88 80 PRO A CA 1
ATOM 594 C C . PRO A 1 80 ? -4.438 -29.578 -21.031 1 91.88 80 PRO A C 1
ATOM 596 O O . PRO A 1 80 ? -3.863 -30.594 -20.641 1 91.88 80 PRO A O 1
ATOM 599 N N . GLN A 1 81 ? -4.953 -28.719 -20.219 1 91.44 81 GLN A N 1
ATOM 600 C CA . GLN A 1 81 ? -5.078 -29.016 -18.781 1 91.44 81 GLN A CA 1
ATOM 601 C C . GLN A 1 81 ? -5.906 -30.266 -18.562 1 91.44 81 GLN A C 1
ATOM 603 O O . GLN A 1 81 ? -6.973 -30.438 -19.156 1 91.44 81 GLN A O 1
ATOM 608 N N . TYR A 1 82 ? -5.398 -31.172 -17.766 1 85.31 82 TYR A N 1
ATOM 609 C CA . TYR A 1 82 ? -6.117 -32.375 -17.422 1 85.31 82 TYR A CA 1
ATOM 610 C C . TYR A 1 82 ? -7.336 -32.094 -16.562 1 85.31 82 TYR A C 1
ATOM 612 O O . TYR A 1 82 ? -7.207 -31.828 -15.359 1 85.31 82 TYR A O 1
ATOM 620 N N . PHE A 1 83 ? -8.562 -32.156 -17.109 1 77.44 83 PHE A N 1
ATOM 621 C CA . PHE A 1 83 ? -9.742 -31.734 -16.359 1 77.44 83 PHE A CA 1
ATOM 622 C C . PHE A 1 83 ? -10.953 -32.562 -16.75 1 77.44 83 PHE A C 1
ATOM 624 O O . PHE A 1 83 ? -11.641 -33.125 -15.891 1 77.44 83 PHE A O 1
ATOM 631 N N . GLU A 1 84 ? -11.391 -32.688 -18 1 65.44 84 GLU A N 1
ATOM 632 C CA . GLU A 1 84 ? -12.625 -33.375 -18.391 1 65.44 84 GLU A CA 1
ATOM 633 C C . GLU A 1 84 ? -12.336 -34.625 -19.219 1 65.44 84 GLU A C 1
ATOM 635 O O . GLU A 1 84 ? -13.258 -35.219 -19.781 1 65.44 84 GLU A O 1
ATOM 640 N N . GLN A 1 85 ? -11.289 -34.906 -19.406 1 58.12 85 GLN A N 1
ATOM 641 C CA . GLN A 1 85 ? -10.93 -35.906 -20.391 1 58.12 85 GLN A CA 1
ATOM 642 C C . GLN A 1 85 ? -11.547 -37.281 -20.047 1 58.12 85 GLN A C 1
ATOM 644 O O . GLN A 1 85 ? -11.906 -38.031 -20.938 1 58.12 85 GLN A O 1
ATOM 649 N N . GLU A 1 86 ? -11.883 -37.469 -18.922 1 61.47 86 GLU A N 1
ATOM 650 C CA . GLU A 1 86 ? -12.242 -38.844 -18.594 1 61.47 86 GLU A CA 1
ATOM 651 C C . GLU A 1 86 ? -13.461 -38.875 -17.688 1 61.47 86 GLU A C 1
ATOM 653 O O . GLU A 1 86 ? -13.664 -39.844 -16.953 1 61.47 86 GLU A O 1
ATOM 658 N N . ASN A 1 87 ? -14.344 -37.969 -17.844 1 75 87 ASN A N 1
ATOM 659 C CA . ASN A 1 87 ? -15.547 -37.938 -17.031 1 75 87 ASN A CA 1
ATOM 660 C C . ASN A 1 87 ? -15.227 -38.156 -15.555 1 75 87 ASN A C 1
ATOM 662 O O . ASN A 1 87 ? -15.906 -38.906 -14.875 1 75 87 ASN A O 1
ATOM 666 N N . ARG A 1 88 ? -14.164 -37.688 -15.148 1 79.75 88 ARG A N 1
ATOM 667 C CA . ARG A 1 88 ? -13.766 -37.812 -13.75 1 79.75 88 ARG A CA 1
ATOM 668 C C . ARG A 1 88 ? -14.352 -36.688 -12.922 1 79.75 88 ARG A C 1
ATOM 670 O O . ARG A 1 88 ? -14.727 -35.625 -13.461 1 79.75 88 ARG A O 1
ATOM 677 N N . ASN A 1 89 ? -14.305 -36.969 -11.586 1 85 89 ASN A N 1
ATOM 678 C CA . ASN A 1 89 ? -15.039 -36.062 -10.703 1 85 89 ASN A CA 1
ATOM 679 C C . ASN A 1 89 ? -14.141 -34.938 -10.18 1 85 89 ASN A C 1
ATOM 681 O O . ASN A 1 89 ? -12.984 -35.188 -9.82 1 85 89 ASN A O 1
ATOM 685 N N . SER A 1 90 ? -14.711 -33.781 -10.18 1 84.81 90 SER A N 1
ATOM 686 C CA . SER A 1 90 ? -14.188 -32.656 -9.406 1 84.81 90 SER A CA 1
ATOM 687 C C . SER A 1 90 ? -14.773 -32.625 -7.996 1 84.81 90 SER A C 1
ATOM 689 O O . SER A 1 90 ? -15.844 -33.188 -7.754 1 84.81 90 SER A O 1
ATOM 691 N N . SER A 1 91 ? -14.039 -32.094 -7.102 1 82.81 91 SER A N 1
ATOM 692 C CA . SER A 1 91 ? -14.516 -31.984 -5.727 1 82.81 91 SER A CA 1
ATOM 693 C C . SER A 1 91 ? -14.75 -30.531 -5.324 1 82.81 91 SER A C 1
ATOM 695 O O . SER A 1 91 ? -13.82 -29.734 -5.32 1 82.81 91 SER A O 1
ATOM 697 N N . LEU A 1 92 ? -15.922 -30.234 -5.023 1 80.44 92 LEU A N 1
ATOM 698 C CA . LEU A 1 92 ? -16.297 -28.953 -4.43 1 80.44 92 LEU A CA 1
ATOM 699 C C . LEU A 1 92 ? -16.672 -29.125 -2.959 1 80.44 92 LEU A C 1
ATOM 701 O O . LEU A 1 92 ? -17.594 -29.875 -2.633 1 80.44 92 LEU A O 1
ATOM 705 N N . VAL A 1 93 ? -15.914 -28.438 -2.152 1 80.75 93 VAL A N 1
ATOM 706 C CA . VAL A 1 93 ? -16.188 -28.562 -0.724 1 80.75 93 VAL A CA 1
ATOM 707 C C . VAL A 1 93 ? -17 -27.359 -0.252 1 80.75 93 VAL A C 1
ATOM 709 O O . VAL A 1 93 ? -16.562 -26.219 -0.374 1 80.75 93 VAL A O 1
ATOM 712 N N . MET A 1 94 ? -18.125 -27.469 0.201 1 71.5 94 MET A N 1
ATOM 713 C CA . MET A 1 94 ? -19.031 -26.406 0.629 1 71.5 94 MET A CA 1
ATOM 714 C C . MET A 1 94 ? -18.953 -26.203 2.137 1 71.5 94 MET A C 1
ATOM 716 O O . MET A 1 94 ? -18.594 -27.109 2.877 1 71.5 94 MET A O 1
ATOM 720 N N . PRO A 1 95 ? -19.125 -24.812 2.445 1 63.03 95 PRO A N 1
ATOM 721 C CA . PRO A 1 95 ? -19.125 -24.562 3.889 1 63.03 95 PRO A CA 1
ATOM 722 C C . PRO A 1 95 ? -20.078 -25.484 4.652 1 63.03 95 PRO A C 1
ATOM 724 O O . PRO A 1 95 ? -21.125 -25.875 4.125 1 63.03 95 PRO A O 1
ATOM 727 N N . SER A 1 96 ? -19.625 -25.969 5.781 1 54 96 SER A N 1
ATOM 728 C CA . SER A 1 96 ? -20.266 -26.938 6.66 1 54 96 SER A CA 1
ATOM 729 C C . SER A 1 96 ? -21.656 -26.469 7.07 1 54 96 SER A C 1
ATOM 731 O O . SER A 1 96 ? -21.828 -25.359 7.59 1 54 96 SER A O 1
ATOM 733 N N . ILE A 1 97 ? -22.672 -26.797 6.273 1 50 97 ILE A N 1
ATOM 734 C CA . ILE A 1 97 ? -24 -26.688 6.875 1 50 97 ILE A CA 1
ATOM 735 C C . ILE A 1 97 ? -24.141 -27.734 7.984 1 50 97 ILE A C 1
ATOM 737 O O . ILE A 1 97 ? -23.984 -28.938 7.742 1 50 97 ILE A O 1
ATOM 741 N N . GLY A 1 98 ? -24.344 -27.344 9.242 1 49.78 98 GLY A N 1
ATOM 742 C CA . GLY A 1 98 ? -24.531 -28.203 10.398 1 49.78 98 GLY A CA 1
ATOM 743 C C . GLY A 1 98 ? -23.234 -28.766 10.938 1 49.78 98 GLY A C 1
ATOM 744 O O . GLY A 1 98 ? -23.219 -29.844 11.539 1 49.78 98 GLY A O 1
ATOM 745 N N . GLY A 1 99 ? -22.016 -28.156 10.594 1 55.31 99 GLY A N 1
ATOM 746 C CA . GLY A 1 99 ? -20.75 -28.531 11.195 1 55.31 99 GLY A CA 1
ATOM 747 C C . GLY A 1 99 ? -19.984 -29.562 10.383 1 55.31 99 GLY A C 1
ATOM 748 O O . GLY A 1 99 ? -18.844 -29.906 10.719 1 55.31 99 GLY A O 1
ATOM 749 N N . LYS A 1 100 ? -20.562 -30.25 9.43 1 60.5 100 LYS A N 1
ATOM 750 C CA . LYS A 1 100 ? -19.875 -31.297 8.695 1 60.5 100 LYS A CA 1
ATOM 751 C C . LYS A 1 100 ? -19.453 -30.812 7.312 1 60.5 100 LYS A C 1
ATOM 753 O O . LYS A 1 100 ? -20.172 -30.062 6.66 1 60.5 100 LYS A O 1
ATOM 758 N N . LYS A 1 101 ? -18.234 -31.234 6.961 1 73.25 101 LYS A N 1
ATOM 759 C CA . LYS A 1 101 ? -17.703 -30.953 5.629 1 73.25 101 LYS A CA 1
ATOM 760 C C . LYS A 1 101 ? -18.547 -31.641 4.555 1 73.25 101 LYS A C 1
ATOM 762 O O . LYS A 1 101 ? -18.781 -32.844 4.625 1 73.25 101 LYS A O 1
ATOM 767 N N . ASN A 1 102 ? -19.172 -30.922 3.775 1 76.25 102 ASN A N 1
ATOM 768 C CA . ASN A 1 102 ? -19.906 -31.469 2.641 1 76.25 102 ASN A CA 1
ATOM 769 C C . ASN A 1 102 ? -19.109 -31.344 1.347 1 76.25 102 ASN A C 1
ATOM 771 O O . ASN A 1 102 ? -18.703 -30.25 0.947 1 76.25 102 ASN A O 1
ATOM 775 N N . ILE A 1 103 ? -18.859 -32.562 0.785 1 83.5 103 ILE A N 1
ATOM 776 C CA . ILE A 1 103 ? -18.062 -32.594 -0.445 1 83.5 103 ILE A CA 1
ATOM 777 C C . ILE A 1 103 ? -18.969 -33 -1.616 1 83.5 103 ILE A C 1
ATOM 779 O O . ILE A 1 103 ? -19.547 -34.094 -1.622 1 83.5 103 ILE A O 1
ATOM 783 N N . LEU A 1 104 ? -19.078 -32.062 -2.5 1 79.5 104 LEU A N 1
ATOM 784 C CA . LEU A 1 104 ? -19.844 -32.344 -3.711 1 79.5 104 LEU A CA 1
ATOM 785 C C . LEU A 1 104 ? -18.938 -32.812 -4.848 1 79.5 104 LEU A C 1
ATOM 787 O O . LEU A 1 104 ? -17.938 -32.156 -5.152 1 79.5 104 LEU A O 1
ATOM 791 N N . LYS A 1 105 ? -19.344 -33.938 -5.375 1 81.75 105 LYS A N 1
ATOM 792 C CA . LYS A 1 105 ? -18.656 -34.438 -6.551 1 81.75 105 LYS A CA 1
ATOM 793 C C . LYS A 1 105 ? -19.438 -34.125 -7.824 1 81.75 105 LYS A C 1
ATOM 795 O O . LYS A 1 105 ? -20.656 -34.25 -7.844 1 81.75 105 LYS A O 1
ATOM 800 N N . TYR A 1 106 ? -18.688 -33.594 -8.742 1 76.69 106 TYR A N 1
ATOM 801 C CA . TYR A 1 106 ? -19.375 -33.281 -9.992 1 76.69 106 TYR A CA 1
ATOM 802 C C . TYR A 1 106 ? -18.438 -33.438 -11.18 1 76.69 106 TYR A C 1
ATOM 804 O O . TYR A 1 106 ? -17.219 -33.469 -11.023 1 76.69 106 TYR A O 1
ATOM 812 N N . THR A 1 107 ? -19.203 -33.625 -12.281 1 74.69 107 THR A N 1
ATOM 813 C CA . THR A 1 107 ? -18.453 -33.688 -13.523 1 74.69 107 THR A CA 1
ATOM 814 C C . THR A 1 107 ? -18.672 -32.438 -14.375 1 74.69 107 THR A C 1
ATOM 816 O O . THR A 1 107 ? -19.75 -31.859 -14.352 1 74.69 107 THR A O 1
ATOM 819 N N . GLY A 1 108 ? -17.719 -31.953 -14.938 1 62.91 108 GLY A N 1
ATOM 820 C CA . GLY A 1 108 ? -17.828 -30.766 -15.75 1 62.91 108 GLY A CA 1
ATOM 821 C C . GLY A 1 108 ? -17.547 -29.484 -14.977 1 62.91 108 GLY A C 1
ATOM 822 O O . GLY A 1 108 ? -16.812 -29.5 -13.984 1 62.91 108 GLY A O 1
ATOM 823 N N . SER A 1 109 ? -18.125 -28.297 -15.5 1 58.09 109 SER A N 1
ATOM 824 C CA . SER A 1 109 ? -17.766 -27 -14.938 1 58.09 109 SER A CA 1
ATOM 825 C C . SER A 1 109 ? -18.75 -26.594 -13.844 1 58.09 109 SER A C 1
ATOM 827 O O . SER A 1 109 ? -18.438 -25.75 -13 1 58.09 109 SER A O 1
ATOM 829 N N . ILE A 1 110 ? -19.984 -27.062 -13.914 1 57.12 110 ILE A N 1
ATOM 830 C CA . ILE A 1 110 ? -20.984 -26.625 -12.945 1 57.12 110 ILE A CA 1
ATOM 831 C C . ILE A 1 110 ? -21.422 -27.812 -12.086 1 57.12 110 ILE A C 1
ATOM 833 O O . ILE A 1 110 ? -21.703 -28.891 -12.609 1 57.12 110 ILE A O 1
ATOM 837 N N . PRO A 1 111 ? -21.281 -27.594 -10.773 1 60.66 111 PRO A N 1
ATOM 838 C CA . PRO A 1 111 ? -21.766 -28.672 -9.906 1 60.66 111 PRO A CA 1
ATOM 839 C C . PRO A 1 111 ? -23.234 -29.016 -10.141 1 60.66 111 PRO A C 1
ATOM 841 O O . PRO A 1 111 ? -24.078 -28.125 -10.195 1 60.66 111 PRO A O 1
ATOM 844 N N . SER A 1 112 ? -23.594 -29.938 -10.945 1 48.06 112 SER A N 1
ATOM 845 C CA . SER A 1 112 ? -24.953 -30.312 -11.258 1 48.06 112 SER A CA 1
ATOM 846 C C . SER A 1 112 ? -25.625 -31.016 -10.07 1 48.06 112 SER A C 1
ATOM 848 O O . SER A 1 112 ? -26.797 -31.359 -10.133 1 48.06 112 SER A O 1
ATOM 850 N N . ASP A 1 113 ? -24.922 -31.594 -9.234 1 53.03 113 ASP A N 1
ATOM 851 C CA . ASP A 1 113 ? -25.719 -32.406 -8.328 1 53.03 113 ASP A CA 1
ATOM 852 C C . ASP A 1 113 ? -26.422 -31.547 -7.281 1 53.03 113 ASP A C 1
ATOM 854 O O . ASP A 1 113 ? -25.75 -30.906 -6.461 1 53.03 113 ASP A O 1
ATOM 858 N N . PRO A 1 114 ? -27.688 -31.359 -7.496 1 50.81 114 PRO A N 1
ATOM 859 C CA . PRO A 1 114 ? -28.703 -30.594 -6.777 1 50.81 114 PRO A CA 1
ATOM 860 C C . PRO A 1 114 ? -28.781 -30.953 -5.293 1 50.81 114 PRO A C 1
ATOM 862 O O . PRO A 1 114 ? -29.578 -30.375 -4.551 1 50.81 114 PRO A O 1
ATOM 865 N N . LYS A 1 115 ? -28.359 -32.031 -4.918 1 51.59 115 LYS A N 1
ATOM 866 C CA . LYS A 1 115 ? -28.953 -32.344 -3.627 1 51.59 115 LYS A CA 1
ATOM 867 C C . LYS A 1 115 ? -28.609 -31.281 -2.582 1 51.59 115 LYS A C 1
ATOM 869 O O . LYS A 1 115 ? -29.422 -31 -1.7 1 51.59 115 LYS A O 1
ATOM 874 N N . ASN A 1 116 ? -27.391 -30.766 -2.605 1 57.31 116 ASN A N 1
ATOM 875 C CA . ASN A 1 116 ? -27.172 -29.828 -1.498 1 57.31 116 ASN A CA 1
ATOM 876 C C . ASN A 1 116 ? -27.156 -28.391 -1.977 1 57.31 116 ASN A C 1
ATOM 878 O O . ASN A 1 116 ? -27.062 -27.469 -1.167 1 57.31 116 ASN A O 1
ATOM 882 N N . VAL A 1 117 ? -27.047 -28.281 -3.24 1 67.94 117 VAL A N 1
ATOM 883 C CA . VAL A 1 117 ? -27.234 -26.906 -3.701 1 67.94 117 VAL A CA 1
ATOM 884 C C . VAL A 1 117 ? -28.672 -26.703 -4.164 1 67.94 117 VAL A C 1
ATOM 886 O O . VAL A 1 117 ? -29.078 -27.219 -5.199 1 67.94 117 VAL A O 1
ATOM 889 N N . THR A 1 118 ? -29.375 -26.078 -3.25 1 76.31 118 THR A N 1
ATOM 890 C CA . THR A 1 118 ? -30.797 -25.875 -3.525 1 76.31 118 THR A CA 1
ATOM 891 C C . THR A 1 118 ? -30.984 -24.984 -4.754 1 76.31 118 THR A C 1
ATOM 893 O O . THR A 1 118 ? -30.047 -24.297 -5.18 1 76.31 118 THR A O 1
ATOM 896 N N . GLU A 1 119 ? -32.062 -25.156 -5.324 1 83.56 119 GLU A N 1
ATOM 897 C CA . GLU A 1 119 ? -32.438 -24.312 -6.453 1 83.56 119 GLU A CA 1
ATOM 898 C C . GLU A 1 119 ? -32.312 -22.828 -6.086 1 83.56 119 GLU A C 1
ATOM 900 O O . GLU A 1 119 ? -31.969 -22 -6.926 1 83.56 119 GLU A O 1
ATOM 905 N N . GLU A 1 120 ? -32.594 -22.594 -4.883 1 87.5 120 GLU A N 1
ATOM 906 C CA . GLU A 1 120 ? -32.531 -21.219 -4.414 1 87.5 120 GLU A CA 1
ATOM 907 C C . GLU A 1 120 ? -31.094 -20.688 -4.496 1 87.5 120 GLU A C 1
ATOM 909 O O . GLU A 1 120 ? -30.875 -19.547 -4.91 1 87.5 120 GLU A O 1
ATOM 914 N N . VAL A 1 121 ? -30.188 -21.469 -4.125 1 85.62 121 VAL A N 1
ATOM 915 C CA . VAL A 1 121 ? -28.781 -21.109 -4.148 1 85.62 121 VAL A CA 1
ATOM 916 C C . VAL A 1 121 ? -28.328 -20.891 -5.59 1 85.62 121 VAL A C 1
ATOM 918 O O . VAL A 1 121 ? -27.656 -19.906 -5.906 1 85.62 121 VAL A O 1
ATOM 921 N N . LEU A 1 122 ? -28.703 -21.797 -6.422 1 85.38 122 LEU A N 1
ATOM 922 C CA . LEU A 1 122 ? -28.297 -21.734 -7.82 1 85.38 122 LEU A CA 1
ATOM 923 C C . LEU A 1 122 ? -28.891 -20.5 -8.5 1 85.38 122 LEU A C 1
ATOM 925 O O . LEU A 1 122 ? -28.203 -19.812 -9.266 1 85.38 122 LEU A O 1
ATOM 929 N N . LEU A 1 123 ? -30.156 -20.266 -8.227 1 91.81 123 LEU A N 1
ATOM 930 C CA . LEU A 1 123 ? -30.812 -19.094 -8.805 1 91.81 123 LEU A CA 1
ATOM 931 C C . LEU A 1 123 ? -30.203 -17.797 -8.289 1 91.81 123 LEU A C 1
ATOM 933 O O . LEU A 1 123 ? -30.031 -16.844 -9.039 1 91.81 123 LEU A O 1
ATOM 937 N N . ASP A 1 124 ? -29.891 -17.812 -7.023 1 93.75 124 ASP A N 1
ATOM 938 C CA . ASP A 1 124 ? -29.234 -16.641 -6.43 1 93.75 124 ASP A CA 1
ATOM 939 C C . ASP A 1 124 ? -27.875 -16.375 -7.074 1 93.75 124 ASP A C 1
ATOM 941 O O . ASP A 1 124 ? -27.562 -15.242 -7.445 1 93.75 124 ASP A O 1
ATOM 945 N N . PHE A 1 125 ? -27.156 -17.391 -7.234 1 91.06 125 PHE A N 1
ATOM 946 C CA . PHE A 1 125 ? -25.828 -17.281 -7.836 1 91.06 125 PHE A CA 1
ATOM 947 C C . PHE A 1 125 ? -25.922 -16.797 -9.281 1 91.06 125 PHE A C 1
ATOM 949 O O . PHE A 1 125 ? -25.25 -15.852 -9.68 1 91.06 125 PHE A O 1
ATOM 956 N N . GLN A 1 126 ? -26.75 -17.422 -10.023 1 92.75 126 GLN A N 1
ATOM 957 C CA . GLN A 1 126 ? -26.891 -17.078 -11.438 1 92.75 126 GLN A CA 1
ATOM 958 C C . GLN A 1 126 ? -27.359 -15.641 -11.617 1 92.75 126 GLN A C 1
ATOM 960 O O . GLN A 1 126 ? -26.812 -14.906 -12.445 1 92.75 126 GLN A O 1
ATOM 965 N N . ARG A 1 127 ? -28.328 -15.281 -10.883 1 96.56 127 ARG A N 1
ATOM 966 C CA . ARG A 1 127 ? -28.844 -13.922 -10.961 1 96.56 127 ARG A CA 1
ATOM 967 C C . ARG A 1 127 ? -27.766 -12.898 -10.594 1 96.56 127 ARG A C 1
ATOM 969 O O . ARG A 1 127 ? -27.625 -11.867 -11.25 1 96.56 127 ARG A O 1
ATOM 976 N N . SER A 1 128 ? -27.109 -13.203 -9.539 1 97.31 128 SER A N 1
ATOM 977 C CA . SER A 1 128 ? -26.078 -12.281 -9.062 1 97.31 128 SER A CA 1
ATOM 978 C C . SER A 1 128 ? -24.922 -12.172 -10.055 1 97.31 128 SER A C 1
ATOM 980 O O . SER A 1 128 ? -24.422 -11.078 -10.32 1 97.31 128 SER A O 1
ATOM 982 N N . ILE A 1 129 ? -24.531 -13.266 -10.664 1 96.62 129 ILE A N 1
ATOM 983 C CA . ILE A 1 129 ? -23.453 -13.25 -11.641 1 96.62 129 ILE A CA 1
ATOM 984 C C . ILE A 1 129 ? -23.875 -12.453 -12.875 1 96.62 129 ILE A C 1
ATOM 986 O O . ILE A 1 129 ? -23.078 -11.688 -13.43 1 96.62 129 ILE A O 1
ATOM 990 N N . MET A 1 130 ? -25.062 -12.625 -13.289 1 97.5 130 MET A N 1
ATOM 991 C CA . MET A 1 130 ? -25.578 -11.852 -14.422 1 97.5 130 MET A CA 1
ATOM 992 C C . MET A 1 130 ? -25.531 -10.359 -14.133 1 97.5 130 MET A C 1
ATOM 994 O O . MET A 1 130 ? -25.141 -9.57 -14.992 1 97.5 130 MET A O 1
ATOM 998 N N . LYS A 1 131 ? -25.953 -10.039 -12.953 1 98.31 131 LYS A N 1
ATOM 999 C CA . LYS A 1 131 ? -25.938 -8.633 -12.555 1 98.31 131 LYS A CA 1
ATOM 1000 C C . LYS A 1 131 ? -24.5 -8.102 -12.484 1 98.31 131 LYS A C 1
ATOM 1002 O O . LYS A 1 131 ? -24.234 -6.98 -12.914 1 98.31 131 LYS A O 1
ATOM 1007 N N . ILE A 1 132 ? -23.625 -8.859 -11.953 1 98.38 132 ILE A N 1
ATOM 1008 C CA . ILE A 1 132 ? -22.219 -8.484 -11.844 1 98.38 132 ILE A CA 1
ATOM 1009 C C . ILE A 1 132 ? -21.625 -8.281 -13.234 1 98.38 132 ILE A C 1
ATOM 1011 O O . ILE A 1 132 ? -20.891 -7.32 -13.469 1 98.38 132 ILE A O 1
ATOM 1015 N N . GLU A 1 133 ? -21.953 -9.141 -14.133 1 98.06 133 GLU A N 1
ATOM 1016 C CA . GLU A 1 133 ? -21.484 -9.008 -15.516 1 98.06 133 GLU A CA 1
ATOM 1017 C C . GLU A 1 133 ? -22.016 -7.73 -16.156 1 98.06 133 GLU A C 1
ATOM 1019 O O . GLU A 1 133 ? -21.281 -7.039 -16.875 1 98.06 133 GLU A O 1
ATOM 1024 N N . GLU A 1 134 ? -23.25 -7.449 -15.93 1 98.44 134 GLU A N 1
ATOM 1025 C CA . GLU A 1 134 ? -23.828 -6.207 -16.422 1 98.44 134 GLU A CA 1
ATOM 1026 C C . GLU A 1 134 ? -23.094 -4.992 -15.875 1 98.44 134 GLU A C 1
ATOM 1028 O O . GLU A 1 134 ? -22.797 -4.047 -16.609 1 98.44 134 GLU A O 1
ATOM 1033 N N . MET A 1 135 ? -22.828 -5.023 -14.625 1 98.62 135 MET A N 1
ATOM 1034 C CA . MET A 1 135 ? -22.078 -3.943 -13.984 1 98.62 135 MET A CA 1
ATOM 1035 C C . MET A 1 135 ? -20.672 -3.832 -14.57 1 98.62 135 MET A C 1
ATOM 1037 O O . MET A 1 135 ? -20.203 -2.732 -14.875 1 98.62 135 MET A O 1
ATOM 1041 N N . ALA A 1 136 ? -19.984 -4.957 -14.727 1 98.62 136 ALA A N 1
ATOM 1042 C CA . ALA A 1 136 ? -18.641 -4.98 -15.289 1 98.62 136 ALA A CA 1
ATOM 1043 C C . ALA A 1 136 ? -18.625 -4.371 -16.688 1 98.62 136 ALA A C 1
ATOM 1045 O O . ALA A 1 136 ? -17.688 -3.643 -17.047 1 98.62 136 ALA A O 1
ATOM 1046 N N . ASN A 1 137 ? -19.641 -4.617 -17.406 1 98.06 137 ASN A N 1
ATOM 1047 C CA . ASN A 1 137 ? -19.719 -4.145 -18.781 1 98.06 137 ASN A CA 1
ATOM 1048 C C . ASN A 1 137 ? -19.875 -2.627 -18.844 1 98.06 137 ASN A C 1
ATOM 1050 O O . ASN A 1 137 ? -19.672 -2.021 -19.906 1 98.06 137 ASN A O 1
ATOM 1054 N N . THR A 1 138 ? -20.234 -1.989 -17.781 1 98.31 138 THR A N 1
ATOM 1055 C CA . THR A 1 138 ? -20.359 -0.537 -17.75 1 98.31 138 THR A CA 1
ATOM 1056 C C . THR A 1 138 ? -19.016 0.12 -17.469 1 98.31 138 THR A C 1
ATOM 1058 O O . THR A 1 138 ? -18.875 1.339 -17.594 1 98.31 138 THR A O 1
ATOM 1061 N N . VAL A 1 139 ? -18 -0.592 -17.078 1 98.5 139 VAL A N 1
ATOM 1062 C CA . VAL A 1 139 ? -16.688 -0.054 -16.703 1 98.5 139 VAL A CA 1
ATOM 1063 C C . VAL A 1 139 ? -15.797 0.042 -17.938 1 98.5 139 VAL A C 1
ATOM 1065 O O . VAL A 1 139 ? -15.43 -0.977 -18.531 1 98.5 139 VAL A O 1
ATOM 1068 N N . PRO A 1 140 ? -15.383 1.249 -18.328 1 98.19 140 PRO A N 1
ATOM 1069 C CA . PRO A 1 140 ? -14.438 1.354 -19.438 1 98.19 140 PRO A CA 1
ATOM 1070 C C . PRO A 1 140 ? -13.086 0.716 -19.125 1 98.19 140 PRO A C 1
ATOM 1072 O O . PRO A 1 140 ? -12.445 1.073 -18.125 1 98.19 140 PRO A O 1
ATOM 1075 N N . VAL A 1 141 ? -12.602 -0.153 -19.969 1 97.06 141 VAL A N 1
ATOM 1076 C CA . VAL A 1 141 ? -11.414 -0.953 -19.688 1 97.06 141 VAL A CA 1
ATOM 1077 C C . VAL A 1 141 ? -10.172 -0.069 -19.719 1 97.06 141 VAL A C 1
ATOM 1079 O O . VAL A 1 141 ? -9.164 -0.37 -19.078 1 97.06 141 VAL A O 1
ATOM 1082 N N . ASP A 1 142 ? -10.219 1.044 -20.422 1 95.88 142 ASP A N 1
ATOM 1083 C CA . ASP A 1 142 ? -9.062 1.924 -20.531 1 95.88 142 ASP A CA 1
ATOM 1084 C C . ASP A 1 142 ? -9.07 2.988 -19.438 1 95.88 142 ASP A C 1
ATOM 1086 O O . ASP A 1 142 ? -8.047 3.611 -19.156 1 95.88 142 ASP A O 1
ATOM 1090 N N . ALA A 1 143 ? -10.281 3.236 -18.844 1 96.94 143 ALA A N 1
ATOM 1091 C CA . ALA A 1 143 ? -10.414 4.281 -17.828 1 96.94 143 ALA A CA 1
ATOM 1092 C C . ALA A 1 143 ? -11.523 3.936 -16.828 1 96.94 143 ALA A C 1
ATOM 1094 O O . ALA A 1 143 ? -12.57 4.594 -16.812 1 96.94 143 ALA A O 1
ATOM 1095 N N . PRO A 1 144 ? -11.258 3.027 -15.898 1 97.69 144 PRO A N 1
ATOM 1096 C CA . PRO A 1 144 ? -12.305 2.557 -14.992 1 97.69 144 PRO A CA 1
ATOM 1097 C C . PRO A 1 144 ? -12.867 3.67 -14.102 1 97.69 144 PRO A C 1
ATOM 1099 O O . PRO A 1 144 ? -14.023 3.609 -13.688 1 97.69 144 PRO A O 1
ATOM 1102 N N . CYS A 1 145 ? -12.086 4.688 -13.836 1 95.88 145 CYS A N 1
ATOM 1103 C CA . CYS A 1 145 ? -12.523 5.793 -12.984 1 95.88 145 CYS A CA 1
ATOM 1104 C C . CYS A 1 145 ? -13.594 6.621 -13.688 1 95.88 145 CYS A C 1
ATOM 1106 O O . CYS A 1 145 ? -14.258 7.445 -13.047 1 95.88 145 CYS A O 1
ATOM 1108 N N . GLU A 1 146 ? -13.789 6.426 -14.953 1 96.81 146 GLU A N 1
ATOM 1109 C CA . GLU A 1 146 ? -14.773 7.176 -15.719 1 96.81 146 GLU A CA 1
ATOM 1110 C C . GLU A 1 146 ? -16.109 6.441 -15.758 1 96.81 146 GLU A C 1
ATOM 1112 O O . GLU A 1 146 ? -17.094 6.949 -16.312 1 96.81 146 GLU A O 1
ATOM 1117 N N . CYS A 1 147 ? -16.172 5.258 -15.18 1 97.31 147 CYS A N 1
ATOM 1118 C CA . CYS A 1 147 ? -17.453 4.582 -14.977 1 97.31 147 CYS A CA 1
ATOM 1119 C C . CYS A 1 147 ? -18.438 5.496 -14.266 1 97.31 147 CYS A C 1
ATOM 1121 O O . CYS A 1 147 ? -18.078 6.211 -13.336 1 97.31 147 CYS A O 1
ATOM 1123 N N . ALA A 1 148 ? -19.734 5.496 -14.734 1 98 148 ALA A N 1
ATOM 1124 C CA . ALA A 1 148 ? -20.734 6.375 -14.156 1 98 148 ALA A CA 1
ATOM 1125 C C . ALA A 1 148 ? -20.859 6.168 -12.648 1 98 148 ALA A C 1
ATOM 1127 O O . ALA A 1 148 ? -21.062 7.125 -11.898 1 98 148 ALA A O 1
ATOM 1128 N N . LYS A 1 149 ? -20.641 4.969 -12.211 1 98.31 149 LYS A N 1
ATOM 1129 C CA . LYS A 1 149 ? -20.781 4.652 -10.797 1 98.31 149 LYS A CA 1
ATOM 1130 C C . LYS A 1 149 ? -19.422 4.371 -10.156 1 98.31 149 LYS A C 1
ATOM 1132 O O . LYS A 1 149 ? -19.328 3.594 -9.203 1 98.31 149 LYS A O 1
ATOM 1137 N N . ALA A 1 150 ? -18.406 4.918 -10.695 1 98.38 150 ALA A N 1
ATOM 1138 C CA . ALA A 1 150 ? -17.031 4.66 -10.227 1 98.38 150 ALA A CA 1
ATOM 1139 C C . ALA A 1 150 ? -16.891 4.988 -8.742 1 98.38 150 ALA A C 1
ATOM 1141 O O . ALA A 1 150 ? -16.312 4.207 -7.984 1 98.38 150 ALA A O 1
ATOM 1142 N N . LEU A 1 151 ? -17.438 6.109 -8.305 1 96.94 151 LEU A N 1
ATOM 1143 C CA . LEU A 1 151 ? -17.312 6.527 -6.914 1 96.94 151 LEU A CA 1
ATOM 1144 C C . LEU A 1 151 ? -17.984 5.523 -5.984 1 96.94 151 LEU A C 1
ATOM 1146 O O . LEU A 1 151 ? -17.422 5.141 -4.957 1 96.94 151 LEU A O 1
ATOM 1150 N N . GLU A 1 152 ? -19.141 5.113 -6.355 1 97.5 152 GLU A N 1
ATOM 1151 C CA . GLU A 1 152 ? -19.875 4.133 -5.559 1 97.5 152 GLU A CA 1
ATOM 1152 C C . GLU A 1 152 ? -19.141 2.799 -5.504 1 97.5 152 GLU A C 1
ATOM 1154 O O . GLU A 1 152 ? -18.938 2.24 -4.426 1 97.5 152 GLU A O 1
ATOM 1159 N N . TYR A 1 153 ? -18.719 2.307 -6.691 1 98.62 153 TYR A N 1
ATOM 1160 C CA . TYR A 1 153 ? -18.062 1.006 -6.777 1 98.62 153 TYR A CA 1
ATOM 1161 C C . TYR A 1 153 ? -16.719 1.025 -6.059 1 98.62 153 TYR A C 1
ATOM 1163 O O . TYR A 1 153 ? -16.344 0.061 -5.383 1 98.62 153 TYR A O 1
ATOM 1171 N N . ASP A 1 154 ? -15.977 2.143 -6.121 1 98.56 154 ASP A N 1
ATOM 1172 C CA . ASP A 1 154 ? -14.625 2.225 -5.586 1 98.56 154 ASP A CA 1
ATOM 1173 C C . ASP A 1 154 ? -14.641 2.562 -4.098 1 98.56 154 ASP A C 1
ATOM 1175 O O . ASP A 1 154 ? -13.594 2.547 -3.438 1 98.56 154 ASP A O 1
ATOM 1179 N N . SER A 1 155 ? -15.828 2.842 -3.545 1 97.81 155 SER A N 1
ATOM 1180 C CA . SER A 1 155 ? -15.906 3.23 -2.141 1 97.81 155 SER A CA 1
ATOM 1181 C C . SER A 1 155 ? -16.141 2.02 -1.244 1 97.81 155 SER A C 1
ATOM 1183 O O . SER A 1 155 ? -16.156 2.141 -0.018 1 97.81 155 SER A O 1
ATOM 1185 N N . GLN A 1 156 ? -16.312 0.885 -1.816 1 97.69 156 GLN A N 1
ATOM 1186 C CA . GLN A 1 156 ? -16.641 -0.293 -1.018 1 97.69 156 GLN A CA 1
ATOM 1187 C C . GLN A 1 156 ? -15.719 -1.461 -1.363 1 97.69 156 GLN A C 1
ATOM 1189 O O . GLN A 1 156 ? -15.211 -1.548 -2.482 1 97.69 156 GLN A O 1
ATOM 1194 N N . SER A 1 157 ? -15.508 -2.332 -0.396 1 98.56 157 SER A N 1
ATOM 1195 C CA . SER A 1 157 ? -14.789 -3.58 -0.62 1 98.56 157 SER A CA 1
ATOM 1196 C C . SER A 1 157 ? -15.664 -4.605 -1.329 1 98.56 157 SER A C 1
ATOM 1198 O O . SER A 1 157 ? -16.891 -4.5 -1.309 1 98.56 157 SER A O 1
ATOM 1200 N N . VAL A 1 158 ? -15.047 -5.539 -1.924 1 98.75 158 VAL A N 1
ATOM 1201 C CA . VAL A 1 158 ? -15.812 -6.613 -2.545 1 98.75 158 VAL A CA 1
ATOM 1202 C C . VAL A 1 158 ? -16.625 -7.352 -1.482 1 98.75 158 VAL A C 1
ATOM 1204 O O . VAL A 1 158 ? -17.734 -7.82 -1.755 1 98.75 158 VAL A O 1
ATOM 1207 N N . GLN A 1 159 ? -16.109 -7.438 -0.238 1 98.31 159 GLN A N 1
ATOM 1208 C CA . GLN A 1 159 ? -16.859 -8.094 0.821 1 98.31 159 GLN A CA 1
ATOM 1209 C C . GLN A 1 159 ? -18.203 -7.41 1.045 1 98.31 159 GLN A C 1
ATOM 1211 O O . GLN A 1 159 ? -19.25 -8.07 1.062 1 98.31 159 GLN A O 1
ATOM 1216 N N . THR A 1 160 ? -18.219 -6.07 1.204 1 97.94 160 THR A N 1
ATOM 1217 C CA . THR A 1 160 ? -19.469 -5.352 1.434 1 97.94 160 THR A CA 1
ATOM 1218 C C . THR A 1 160 ? -20.375 -5.445 0.214 1 97.94 160 THR A C 1
ATOM 1220 O O . THR A 1 160 ? -21.594 -5.551 0.351 1 97.94 160 THR A O 1
ATOM 1223 N N . PHE A 1 161 ? -19.797 -5.434 -0.942 1 98.44 161 PHE A N 1
ATOM 1224 C CA . PHE A 1 161 ? -20.547 -5.609 -2.184 1 98.44 161 PHE A CA 1
ATOM 1225 C C . PHE A 1 161 ? -21.25 -6.965 -2.211 1 98.44 161 PHE A C 1
ATOM 1227 O O . PHE A 1 161 ? -22.438 -7.047 -2.488 1 98.44 161 PHE A O 1
ATOM 1234 N N . MET A 1 162 ? -20.5 -8.016 -1.836 1 98 162 MET A N 1
ATOM 1235 C CA . MET A 1 162 ? -21.047 -9.375 -1.818 1 98 162 MET A CA 1
ATOM 1236 C C . MET A 1 162 ? -22.188 -9.492 -0.812 1 98 162 MET A C 1
ATOM 1238 O O . MET A 1 162 ? -23.188 -10.164 -1.074 1 98 162 MET A O 1
ATOM 1242 N N . ASP A 1 163 ? -22.016 -8.867 0.315 1 96.81 163 ASP A N 1
ATOM 1243 C CA . ASP A 1 163 ? -23.016 -8.93 1.37 1 96.81 163 ASP A CA 1
ATOM 1244 C C . ASP A 1 163 ? -24.344 -8.352 0.893 1 96.81 163 ASP A C 1
ATOM 1246 O O . ASP A 1 163 ? -25.422 -8.797 1.321 1 96.81 163 ASP A O 1
ATOM 1250 N N . SER A 1 164 ? -24.297 -7.395 -0.02 1 96.06 164 SER A N 1
ATOM 1251 C CA . SER A 1 164 ? -25.5 -6.762 -0.536 1 96.06 164 SER A CA 1
ATOM 1252 C C . SER A 1 164 ? -26.016 -7.48 -1.78 1 96.06 164 SER A C 1
ATOM 1254 O O . SER A 1 164 ? -27.203 -7.457 -2.07 1 96.06 164 SER A O 1
ATOM 1256 N N . MET A 1 165 ? -25.203 -8.141 -2.52 1 97.19 165 MET A N 1
ATOM 1257 C CA . MET A 1 165 ? -25.5 -8.703 -3.834 1 97.19 165 MET A CA 1
ATOM 1258 C C . MET A 1 165 ? -26.156 -10.07 -3.705 1 97.19 165 MET A C 1
ATOM 1260 O O . MET A 1 165 ? -27.125 -10.375 -4.418 1 97.19 165 MET A O 1
ATOM 1264 N N . PHE A 1 166 ? -25.672 -10.883 -2.768 1 96.69 166 PHE A N 1
ATOM 1265 C CA . PHE A 1 166 ? -26.125 -12.266 -2.668 1 96.69 166 PHE A CA 1
ATOM 1266 C C . PHE A 1 166 ? -27.109 -12.438 -1.517 1 96.69 166 PHE A C 1
ATOM 1268 O O . PHE A 1 166 ? -26.922 -11.852 -0.445 1 96.69 166 PHE A O 1
ATOM 1275 N N . LYS A 1 167 ? -28.062 -13.281 -1.711 1 95.56 167 LYS A N 1
ATOM 1276 C CA . LYS A 1 167 ? -29.109 -13.508 -0.708 1 95.56 167 LYS A CA 1
ATOM 1277 C C . LYS A 1 167 ? -28.766 -14.719 0.16 1 95.56 167 LYS A C 1
ATOM 1279 O O . LYS A 1 167 ? -29.172 -14.781 1.327 1 95.56 167 LYS A O 1
ATOM 1284 N N . THR A 1 168 ? -28.078 -15.711 -0.437 1 90.38 168 THR A N 1
ATOM 1285 C CA . THR A 1 168 ? -27.75 -16.938 0.291 1 90.38 168 THR A CA 1
ATOM 1286 C C . THR A 1 168 ? -26.266 -16.984 0.61 1 90.38 168 THR A C 1
ATOM 1288 O O . THR A 1 168 ? -25.438 -16.578 -0.203 1 90.38 168 THR A O 1
ATOM 1291 N N . GLU A 1 169 ? -25.906 -17.484 1.73 1 88.06 169 GLU A N 1
ATOM 1292 C CA . GLU A 1 169 ? -24.516 -17.578 2.16 1 88.06 169 GLU A CA 1
ATOM 1293 C C . GLU A 1 169 ? -23.719 -18.5 1.252 1 88.06 169 GLU A C 1
ATOM 1295 O O . GLU A 1 169 ? -22.531 -18.266 0.981 1 88.06 169 GLU A O 1
ATOM 1300 N N . VAL A 1 170 ? -24.328 -19.531 0.781 1 84.56 170 VAL A N 1
ATOM 1301 C CA . VAL A 1 170 ? -23.656 -20.516 -0.065 1 84.56 170 VAL A CA 1
ATOM 1302 C C . VAL A 1 170 ? -23.297 -19.875 -1.402 1 84.56 170 VAL A C 1
ATOM 1304 O O . VAL A 1 170 ? -22.172 -20.047 -1.898 1 84.56 170 VAL A O 1
ATOM 1307 N N . ALA A 1 171 ? -24.25 -19.125 -1.972 1 89.31 171 ALA A N 1
ATOM 1308 C CA . ALA A 1 171 ? -23.953 -18.422 -3.217 1 89.31 171 ALA A CA 1
ATOM 1309 C C . ALA A 1 171 ? -22.828 -17.422 -3.021 1 89.31 171 ALA A C 1
ATOM 1311 O O . ALA A 1 171 ? -21.938 -17.297 -3.877 1 89.31 171 ALA A O 1
ATOM 1312 N N . LYS A 1 172 ? -22.891 -16.766 -1.911 1 92.62 172 LYS A N 1
ATOM 1313 C CA . LYS A 1 172 ? -21.828 -15.82 -1.561 1 92.62 172 LYS A CA 1
ATOM 1314 C C . LYS A 1 172 ? -20.484 -16.516 -1.442 1 92.62 172 LYS A C 1
ATOM 1316 O O . LYS A 1 172 ? -19.469 -16 -1.916 1 92.62 172 LYS A O 1
ATOM 1321 N N . ASP A 1 173 ? -20.438 -17.625 -0.863 1 88.44 173 ASP A N 1
ATOM 1322 C CA . ASP A 1 173 ? -19.203 -18.406 -0.693 1 88.44 173 ASP A CA 1
ATOM 1323 C C . ASP A 1 173 ? -18.656 -18.859 -2.041 1 88.44 173 ASP A C 1
ATOM 1325 O O . ASP A 1 173 ? -17.438 -18.906 -2.238 1 88.44 173 ASP A O 1
ATOM 1329 N N . PHE A 1 174 ? -19.562 -19.203 -2.877 1 86.56 174 PHE A N 1
ATOM 1330 C CA . PHE A 1 174 ? -19.125 -19.562 -4.219 1 86.56 174 PHE A CA 1
ATOM 1331 C C . PHE A 1 174 ? -18.422 -18.375 -4.891 1 86.56 174 PHE A C 1
ATOM 1333 O O . PHE A 1 174 ? -17.359 -18.562 -5.504 1 86.56 174 PHE A O 1
ATOM 1340 N N . PHE A 1 175 ? -19 -17.25 -4.727 1 93.56 175 PHE A N 1
ATOM 1341 C CA . PHE A 1 175 ? -18.375 -16.078 -5.332 1 93.56 175 PHE A CA 1
ATOM 1342 C C . PHE A 1 175 ? -17.078 -15.727 -4.621 1 93.56 175 PHE A C 1
ATOM 1344 O O . PHE A 1 175 ? -16.125 -15.273 -5.254 1 93.56 175 PHE A O 1
ATOM 1351 N N . ARG A 1 176 ? -17.031 -15.969 -3.365 1 94.44 176 ARG A N 1
ATOM 1352 C CA . ARG A 1 176 ? -15.805 -15.766 -2.596 1 94.44 176 ARG A CA 1
ATOM 1353 C C . ARG A 1 176 ? -14.648 -16.594 -3.16 1 94.44 176 ARG A C 1
ATOM 1355 O O . ARG A 1 176 ? -13.508 -16.125 -3.199 1 94.44 176 ARG A O 1
ATOM 1362 N N . THR A 1 177 ? -14.93 -17.75 -3.607 1 89.75 177 THR A N 1
ATOM 1363 C CA . THR A 1 177 ? -13.906 -18.594 -4.215 1 89.75 177 THR A CA 1
ATOM 1364 C C . THR A 1 177 ? -13.32 -17.922 -5.453 1 89.75 177 THR A C 1
ATOM 1366 O O . THR A 1 177 ? -12.117 -18.016 -5.695 1 89.75 177 THR A O 1
ATOM 1369 N N . PHE A 1 178 ? -14.203 -17.297 -6.176 1 91.19 178 PHE A N 1
ATOM 1370 C CA . PHE A 1 178 ? -13.734 -16.562 -7.348 1 91.19 178 PHE A CA 1
ATOM 1371 C C . PHE A 1 178 ? -12.742 -15.484 -6.941 1 91.19 178 PHE A C 1
ATOM 1373 O O . PHE A 1 178 ? -11.648 -15.391 -7.512 1 91.19 178 PHE A O 1
ATOM 1380 N N . VAL A 1 179 ? -13.117 -14.695 -5.98 1 96.44 179 VAL A N 1
ATOM 1381 C CA . VAL A 1 179 ? -12.289 -13.562 -5.582 1 96.44 179 VAL A CA 1
ATOM 1382 C C . VAL A 1 179 ? -10.93 -14.07 -5.094 1 96.44 179 VAL A C 1
ATOM 1384 O O . VAL A 1 179 ? -9.883 -13.57 -5.52 1 96.44 179 VAL A O 1
ATOM 1387 N N . ILE A 1 180 ? -10.938 -15.086 -4.309 1 96.12 180 ILE A N 1
ATOM 1388 C CA . ILE A 1 180 ? -9.727 -15.586 -3.668 1 96.12 180 ILE A CA 1
ATOM 1389 C C . ILE A 1 180 ? -8.836 -16.266 -4.703 1 96.12 180 ILE A C 1
ATOM 1391 O O . ILE A 1 180 ? -7.625 -16.031 -4.742 1 96.12 180 ILE A O 1
ATOM 1395 N N . THR A 1 181 ? -9.406 -17.047 -5.59 1 95.69 181 THR A N 1
ATOM 1396 C CA . THR A 1 181 ? -8.594 -17.859 -6.488 1 95.69 181 THR A CA 1
ATOM 1397 C C . THR A 1 181 ? -8.125 -17.047 -7.684 1 95.69 181 THR A C 1
ATOM 1399 O O . THR A 1 181 ? -7.055 -17.312 -8.242 1 95.69 181 THR A O 1
ATOM 1402 N N . VAL A 1 182 ? -8.906 -16 -8.047 1 97.06 182 VAL A N 1
ATOM 1403 C CA . VAL A 1 182 ? -8.578 -15.242 -9.25 1 97.06 182 VAL A CA 1
ATOM 1404 C C . VAL A 1 182 ? -7.695 -14.055 -8.875 1 97.06 182 VAL A C 1
ATOM 1406 O O . VAL A 1 182 ? -6.75 -13.719 -9.594 1 97.06 182 VAL A O 1
ATOM 1409 N N . LEU A 1 183 ? -7.938 -13.453 -7.723 1 97.75 183 LEU A N 1
ATOM 1410 C CA . LEU A 1 183 ? -7.227 -12.227 -7.359 1 97.75 183 LEU A CA 1
ATOM 1411 C C . LEU A 1 183 ? -6.215 -12.5 -6.25 1 97.75 183 LEU A C 1
ATOM 1413 O O . LEU A 1 183 ? -5.383 -11.641 -5.945 1 97.75 183 LEU A O 1
ATOM 1417 N N . ALA A 1 184 ? -6.281 -13.625 -5.562 1 97.38 184 ALA A N 1
ATOM 1418 C CA . ALA A 1 184 ? -5.387 -14.055 -4.492 1 97.38 184 ALA A CA 1
ATOM 1419 C C . ALA A 1 184 ? -5.453 -13.102 -3.305 1 97.38 184 ALA A C 1
ATOM 1421 O O . ALA A 1 184 ? -4.438 -12.828 -2.662 1 97.38 184 ALA A O 1
ATOM 1422 N N . VAL A 1 185 ? -6.605 -12.531 -3.045 1 97.31 185 VAL A N 1
ATOM 1423 C CA . VAL A 1 185 ? -6.848 -11.68 -1.882 1 97.31 185 VAL A CA 1
ATOM 1424 C C . VAL A 1 185 ? -8.18 -12.07 -1.233 1 97.31 185 VAL A C 1
ATOM 1426 O O . VAL A 1 185 ? -9.023 -12.703 -1.866 1 97.31 185 VAL A O 1
ATOM 1429 N N . ASP A 1 186 ? -8.352 -11.711 0.058 1 96.69 186 ASP A N 1
ATOM 1430 C CA . ASP A 1 186 ? -9.68 -11.758 0.659 1 96.69 186 ASP A CA 1
ATOM 1431 C C . ASP A 1 186 ? -10.578 -10.656 0.094 1 96.69 186 ASP A C 1
ATOM 1433 O O . ASP A 1 186 ? -10.102 -9.562 -0.224 1 96.69 186 ASP A O 1
ATOM 1437 N N . PRO A 1 187 ? -11.883 -10.906 0.014 1 97.94 187 PRO A N 1
ATOM 1438 C CA . PRO A 1 187 ? -12.805 -9.93 -0.575 1 97.94 187 PRO A CA 1
ATOM 1439 C C . PRO A 1 187 ? -12.766 -8.578 0.133 1 97.94 187 PRO A C 1
ATOM 1441 O O . PRO A 1 187 ? -13.055 -7.547 -0.478 1 97.94 187 PRO A O 1
ATOM 1444 N N . SER A 1 188 ? -12.359 -8.531 1.366 1 98.06 188 SER A N 1
ATOM 1445 C CA . SER A 1 188 ? -12.328 -7.301 2.148 1 98.06 188 SER A CA 1
ATOM 1446 C C . SER A 1 188 ? -11.188 -6.391 1.708 1 98.06 188 SER A C 1
ATOM 1448 O O . SER A 1 188 ? -11.18 -5.199 2.027 1 98.06 188 SER A O 1
ATOM 1450 N N . GLU A 1 189 ? -10.266 -6.887 0.924 1 97.56 189 GLU A N 1
ATOM 1451 C CA . GLU A 1 189 ? -9.023 -6.172 0.653 1 97.56 189 GLU A CA 1
ATOM 1452 C C . GLU A 1 189 ? -9.094 -5.426 -0.675 1 97.56 189 GLU A C 1
ATOM 1454 O O . GLU A 1 189 ? -8.25 -4.57 -0.958 1 97.56 189 GLU A O 1
ATOM 1459 N N . VAL A 1 190 ? -10.07 -5.707 -1.48 1 98.5 190 VAL A N 1
ATOM 1460 C CA . VAL A 1 190 ? -10.031 -5.246 -2.865 1 98.5 190 VAL A CA 1
ATOM 1461 C C . VAL A 1 190 ? -11.266 -4.406 -3.17 1 98.5 190 VAL A C 1
ATOM 1463 O O . VAL A 1 190 ? -12.359 -4.691 -2.668 1 98.5 190 VAL A O 1
ATOM 1466 N N . SER A 1 191 ? -11.078 -3.365 -3.975 1 98.81 191 SER A N 1
ATOM 1467 C CA . SER A 1 191 ? -12.148 -2.48 -4.43 1 98.81 191 SER A CA 1
ATOM 1468 C C . SER A 1 191 ? -13.125 -3.215 -5.34 1 98.81 191 SER A C 1
ATOM 1470 O O . SER A 1 191 ? -12.711 -4.004 -6.191 1 98.81 191 SER A O 1
ATOM 1472 N N . THR A 1 192 ? -14.406 -2.91 -5.152 1 98.88 192 THR A N 1
ATOM 1473 C CA . THR A 1 192 ? -15.422 -3.449 -6.051 1 98.88 192 THR A CA 1
ATOM 1474 C C . THR A 1 192 ? -15.211 -2.947 -7.477 1 98.88 192 THR A C 1
ATOM 1476 O O . THR A 1 192 ? -15.359 -3.705 -8.438 1 98.88 192 THR A O 1
ATOM 1479 N N . LEU A 1 193 ? -14.789 -1.664 -7.617 1 98.88 193 LEU A N 1
ATOM 1480 C CA . LEU A 1 193 ? -14.531 -1.139 -8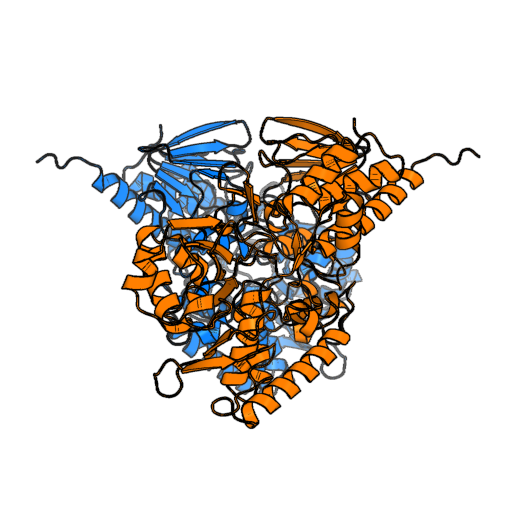.953 1 98.88 193 LEU A CA 1
ATOM 1481 C C . LEU A 1 193 ? -13.398 -1.908 -9.625 1 98.88 193 LEU A C 1
ATOM 1483 O O . LEU A 1 193 ? -13.477 -2.217 -10.82 1 98.88 193 LEU A O 1
ATOM 1487 N N . PHE A 1 194 ? -12.375 -2.199 -8.914 1 98.75 194 PHE A N 1
ATOM 1488 C CA . PHE A 1 194 ? -11.258 -2.943 -9.492 1 98.75 194 PHE A CA 1
ATOM 1489 C C . PHE A 1 194 ? -11.719 -4.316 -9.977 1 98.75 194 PHE A C 1
ATOM 1491 O O . PHE A 1 194 ? -11.352 -4.746 -11.07 1 98.75 194 PHE A O 1
ATOM 1498 N N . MET A 1 195 ? -12.477 -5.008 -9.109 1 98.75 195 MET A N 1
ATOM 1499 C CA . MET A 1 195 ? -12.961 -6.332 -9.492 1 98.75 195 MET A CA 1
ATOM 1500 C C . MET A 1 195 ? -13.773 -6.262 -10.781 1 98.75 195 MET A C 1
ATOM 1502 O O . MET A 1 195 ? -13.578 -7.074 -11.688 1 98.75 195 MET A O 1
ATOM 1506 N N . LEU A 1 196 ? -14.656 -5.281 -10.828 1 98.81 196 LEU A N 1
ATOM 1507 C CA . LEU A 1 196 ? -15.477 -5.125 -12.023 1 98.81 196 LEU A CA 1
ATOM 1508 C C . LEU A 1 196 ? -14.609 -4.812 -13.242 1 98.81 196 LEU A C 1
ATOM 1510 O O . LEU A 1 196 ? -14.859 -5.34 -14.328 1 98.81 196 LEU A O 1
ATOM 1514 N N . TRP A 1 197 ? -13.633 -3.943 -13.055 1 98.69 197 TRP A N 1
ATOM 1515 C CA . TRP A 1 197 ? -12.672 -3.619 -14.109 1 98.69 197 TRP A CA 1
ATOM 1516 C C . TRP A 1 197 ? -11.93 -4.871 -14.57 1 98.69 197 TRP A C 1
ATOM 1518 O O . TRP A 1 197 ? -11.773 -5.09 -15.773 1 98.69 197 TRP A O 1
ATOM 1528 N N . TYR A 1 198 ? -11.547 -5.723 -13.641 1 98.62 198 TYR A N 1
ATOM 1529 C CA . TYR A 1 198 ? -10.82 -6.957 -13.906 1 98.62 198 TYR A CA 1
ATOM 1530 C C . TYR A 1 198 ? -11.656 -7.914 -14.742 1 98.62 198 TYR A C 1
ATOM 1532 O O . TYR A 1 198 ? -11.164 -8.508 -15.703 1 98.62 198 TYR A O 1
ATOM 1540 N N . ILE A 1 199 ? -12.93 -8.039 -14.398 1 98.5 199 ILE A N 1
ATOM 1541 C CA . ILE A 1 199 ? -13.859 -8.883 -15.133 1 98.5 199 ILE A CA 1
ATOM 1542 C C . ILE A 1 199 ? -14.07 -8.32 -16.531 1 98.5 199 ILE A C 1
ATOM 1544 O O . ILE A 1 199 ? -14.008 -9.055 -17.531 1 98.5 199 ILE A O 1
ATOM 1548 N N . ALA A 1 200 ? -14.242 -7.016 -16.609 1 98.56 200 ALA A N 1
ATOM 1549 C CA . ALA A 1 200 ? -14.445 -6.363 -17.906 1 98.56 200 ALA A CA 1
ATOM 1550 C C . ALA A 1 200 ? -13.242 -6.578 -18.812 1 98.56 200 ALA A C 1
ATOM 1552 O O . ALA A 1 200 ? -13.406 -6.914 -20 1 98.56 200 ALA A O 1
ATOM 1553 N N . ALA A 1 201 ? -12.094 -6.426 -18.297 1 98.25 201 ALA A N 1
ATOM 1554 C CA . ALA A 1 201 ? -10.852 -6.52 -19.062 1 98.25 201 ALA A CA 1
ATOM 1555 C C . ALA A 1 201 ? -10.625 -7.945 -19.547 1 98.25 201 ALA A C 1
ATOM 1557 O O . ALA A 1 201 ? -9.945 -8.164 -20.562 1 98.25 201 ALA A O 1
ATOM 1558 N N . ALA A 1 202 ? -11.203 -8.922 -18.859 1 98.25 202 ALA A N 1
ATOM 1559 C CA . ALA A 1 202 ? -11.055 -10.328 -19.25 1 98.25 202 ALA A CA 1
ATOM 1560 C C . ALA A 1 202 ? -12.133 -10.734 -20.25 1 98.25 202 ALA A C 1
ATOM 1562 O O . ALA A 1 202 ? -12.094 -11.844 -20.781 1 98.25 202 ALA A O 1
ATOM 1563 N N . GLY A 1 203 ? -13.078 -9.891 -20.469 1 97.12 203 GLY A N 1
ATOM 1564 C CA . GLY A 1 203 ? -14.172 -10.141 -21.391 1 97.12 203 GLY A CA 1
ATOM 1565 C C . GLY A 1 203 ? -15.406 -10.711 -20.703 1 97.12 203 GLY A C 1
ATOM 1566 O O . GLY A 1 203 ? -16.531 -10.359 -21.062 1 97.12 203 GLY A O 1
ATOM 1567 N N . SER A 1 204 ? -15.195 -11.609 -19.75 1 95.56 204 SER A N 1
ATOM 1568 C CA . SER A 1 204 ? -16.328 -12.164 -19.016 1 95.56 204 SER A CA 1
ATOM 1569 C C . SER A 1 204 ? -15.867 -12.859 -17.75 1 95.56 204 SER A C 1
ATOM 1571 O O . SER A 1 204 ? -14.703 -13.227 -17.609 1 95.56 204 SER A O 1
ATOM 1573 N N . PHE A 1 205 ? -16.844 -13.008 -16.875 1 95.38 205 PHE A N 1
ATOM 1574 C CA . PHE A 1 205 ? -16.641 -13.781 -15.656 1 95.38 205 PHE A CA 1
ATOM 1575 C C . PHE A 1 205 ? -16.266 -15.227 -15.992 1 95.38 205 PHE A C 1
ATOM 1577 O O . PHE A 1 205 ? -15.375 -15.797 -15.375 1 95.38 205 PHE A O 1
ATOM 1584 N N . ASP A 1 206 ? -16.828 -15.805 -17 1 92.44 206 ASP A N 1
ATOM 1585 C CA . ASP A 1 206 ? -16.609 -17.188 -17.422 1 92.44 206 ASP A CA 1
ATOM 1586 C C . ASP A 1 206 ? -15.18 -17.391 -17.922 1 92.44 206 ASP A C 1
ATOM 1588 O O . ASP A 1 206 ? -14.578 -18.438 -17.688 1 92.44 206 ASP A O 1
ATOM 1592 N N . ASN A 1 207 ? -14.68 -16.391 -18.594 1 95.44 207 ASN A N 1
ATOM 1593 C CA . ASN A 1 207 ? -13.305 -16.453 -19.062 1 95.44 207 ASN A CA 1
ATOM 1594 C C . ASN A 1 207 ? -12.32 -16.641 -17.922 1 95.44 207 ASN A C 1
ATOM 1596 O O . ASN A 1 207 ? -11.273 -17.266 -18.078 1 95.44 207 ASN A O 1
ATOM 1600 N N . LEU A 1 208 ? -12.641 -16.047 -16.781 1 95.38 208 LEU A N 1
ATOM 1601 C CA . LEU A 1 208 ? -11.75 -16.062 -15.625 1 95.38 208 LEU A CA 1
ATOM 1602 C C . LEU A 1 208 ? -11.906 -17.359 -14.844 1 95.38 208 LEU A C 1
ATOM 1604 O O . LEU A 1 208 ? -10.945 -17.844 -14.242 1 95.38 208 LEU A O 1
ATOM 1608 N N . MET A 1 209 ? -13.055 -17.969 -14.875 1 90.19 209 MET A N 1
ATOM 1609 C CA . MET A 1 209 ? -13.359 -19.016 -13.906 1 90.19 209 MET A CA 1
ATOM 1610 C C . MET A 1 209 ? -13.281 -20.391 -14.555 1 90.19 209 MET A C 1
ATOM 1612 O O . MET A 1 209 ? -13.031 -21.391 -13.875 1 90.19 209 MET A O 1
ATOM 1616 N N . ASN A 1 210 ? -13.469 -20.469 -15.828 1 88.25 210 ASN A N 1
ATOM 1617 C CA . ASN A 1 210 ? -13.57 -21.781 -16.469 1 88.25 210 ASN A CA 1
ATOM 1618 C C . ASN A 1 210 ? -12.211 -22.281 -16.953 1 88.25 210 ASN A C 1
ATOM 1620 O O . ASN A 1 210 ? -11.266 -21.5 -17.062 1 88.25 210 ASN A O 1
ATOM 1624 N N . VAL A 1 211 ? -12.188 -23.594 -17.156 1 90.38 211 VAL A N 1
ATOM 1625 C CA . VAL A 1 211 ? -10.969 -24.219 -17.641 1 90.38 211 VAL A CA 1
ATOM 1626 C C . VAL A 1 211 ? -11.008 -24.297 -19.172 1 90.38 211 VAL A C 1
ATOM 1628 O O . VAL A 1 211 ? -10.367 -23.5 -19.859 1 90.38 211 VAL A O 1
ATOM 1631 N N . ARG A 1 212 ? -11.922 -25.141 -19.688 1 89.5 212 ARG A N 1
ATOM 1632 C CA . ARG A 1 212 ? -11.977 -25.359 -21.125 1 89.5 212 ARG A CA 1
ATOM 1633 C C . ARG A 1 212 ? -12.492 -24.125 -21.844 1 89.5 212 ARG A C 1
ATOM 1635 O O . ARG A 1 212 ? -13.5 -23.531 -21.438 1 89.5 212 ARG A O 1
ATOM 1642 N N . ASP A 1 213 ? -11.734 -23.75 -22.859 1 92 213 ASP A N 1
ATOM 1643 C CA . ASP A 1 213 ? -12.055 -22.609 -23.719 1 92 213 ASP A CA 1
ATOM 1644 C C . ASP A 1 213 ? -12 -21.297 -22.938 1 92 213 ASP A C 1
ATOM 1646 O O . ASP A 1 213 ? -12.633 -20.312 -23.328 1 92 213 ASP A O 1
ATOM 1650 N N . ALA A 1 214 ? -11.258 -21.312 -21.828 1 94.31 214 ALA A N 1
ATOM 1651 C CA . ALA A 1 214 ? -11.094 -20.141 -20.969 1 94.31 214 ALA A CA 1
ATOM 1652 C C . ALA A 1 214 ? -9.625 -19.938 -20.609 1 94.31 214 ALA A C 1
ATOM 1654 O O . ALA A 1 214 ? -8.727 -20.375 -21.328 1 94.31 214 ALA A O 1
ATOM 1655 N N . ALA A 1 215 ? -9.344 -19.203 -19.562 1 94.88 215 ALA A N 1
ATOM 1656 C CA . ALA A 1 215 ? -7.996 -18.719 -19.266 1 94.88 215 ALA A CA 1
ATOM 1657 C C . ALA A 1 215 ? -7.098 -19.859 -18.797 1 94.88 215 ALA A C 1
ATOM 1659 O O . ALA A 1 215 ? -5.871 -19.734 -18.828 1 94.88 215 ALA A O 1
ATOM 1660 N N . GLN A 1 216 ? -7.664 -21.031 -18.344 1 93.25 216 GLN A N 1
ATOM 1661 C CA . GLN A 1 216 ? -6.895 -22.141 -17.797 1 93.25 216 GLN A CA 1
ATOM 1662 C C . GLN A 1 216 ? -6.957 -23.359 -18.703 1 93.25 216 GLN A C 1
ATOM 1664 O O . GLN A 1 216 ? -6.863 -24.5 -18.25 1 93.25 216 GLN A O 1
ATOM 1669 N N . ASP A 1 217 ? -7.062 -23.141 -19.969 1 93.94 217 ASP A N 1
ATOM 1670 C CA . ASP A 1 217 ? -7.363 -24.156 -20.969 1 93.94 217 ASP A CA 1
ATOM 1671 C C . ASP A 1 217 ? -6.172 -25.094 -21.188 1 93.94 217 ASP A C 1
ATOM 1673 O O . ASP A 1 217 ? -6.34 -26.312 -21.281 1 93.94 217 ASP A O 1
ATOM 1677 N N . ALA A 1 218 ? -4.984 -24.531 -21.188 1 95.25 218 ALA A N 1
ATOM 1678 C CA . ALA A 1 218 ? -3.826 -25.328 -21.578 1 95.25 218 ALA A CA 1
ATOM 1679 C C . ALA A 1 218 ? -2.557 -24.812 -20.891 1 95.25 218 ALA A C 1
ATOM 1681 O O . ALA A 1 218 ? -2.533 -23.719 -20.359 1 95.25 218 ALA A O 1
ATOM 1682 N N . LYS A 1 219 ? -1.572 -25.688 -20.891 1 95.69 219 LYS A N 1
ATOM 1683 C CA . LYS A 1 219 ? -0.218 -25.391 -20.438 1 95.69 219 LYS A CA 1
ATOM 1684 C C . LYS A 1 219 ? 0.772 -25.422 -21.594 1 95.69 219 LYS A C 1
ATOM 1686 O O . LYS A 1 219 ? 0.501 -26.016 -22.641 1 95.69 219 LYS A O 1
ATOM 1691 N N . VAL A 1 220 ? 1.843 -24.703 -21.438 1 95.5 220 VAL A N 1
ATOM 1692 C CA . VAL A 1 220 ? 2.922 -24.781 -22.422 1 95.5 220 VAL A CA 1
ATOM 1693 C C . VAL A 1 220 ? 3.805 -25.984 -22.125 1 95.5 220 VAL A C 1
ATOM 1695 O O . VAL A 1 220 ? 4.328 -26.109 -21.016 1 95.5 220 VAL A O 1
ATOM 1698 N N . TYR A 1 221 ? 3.971 -26.844 -23.125 1 93.12 221 TYR A N 1
ATOM 1699 C CA . TYR A 1 221 ? 4.863 -27.984 -22.953 1 93.12 221 TYR A CA 1
ATOM 1700 C C . TYR A 1 221 ? 6.285 -27.516 -22.641 1 93.12 221 TYR A C 1
ATOM 1702 O O . TYR A 1 221 ? 6.824 -26.656 -23.344 1 93.12 221 TYR A O 1
ATOM 1710 N N . LEU A 1 222 ? 6.801 -27.969 -21.562 1 90.31 222 LEU A N 1
ATOM 1711 C CA . LEU A 1 222 ? 8.133 -27.656 -21.078 1 90.31 222 LEU A CA 1
ATOM 1712 C C . LEU A 1 222 ? 8.172 -26.266 -20.453 1 90.31 222 LEU A C 1
ATOM 1714 O O . LEU A 1 222 ? 9.227 -25.641 -20.359 1 90.31 222 LEU A O 1
ATOM 1718 N N . GLY A 1 223 ? 7.039 -25.672 -20.203 1 94.62 223 GLY A N 1
ATOM 1719 C CA . GLY A 1 223 ? 6.938 -24.531 -19.297 1 94.62 223 GLY A CA 1
ATOM 1720 C C . GLY A 1 223 ? 6.738 -23.219 -20.016 1 94.62 223 GLY A C 1
ATOM 1721 O O . GLY A 1 223 ? 7.164 -23.047 -21.156 1 94.62 223 GLY A O 1
ATOM 1722 N N . THR A 1 224 ? 6.23 -22.25 -19.297 1 96.69 224 THR A N 1
ATOM 1723 C CA . THR A 1 224 ? 5.898 -20.938 -19.844 1 96.69 224 THR A CA 1
ATOM 1724 C C . THR A 1 224 ? 7.137 -20.047 -19.875 1 96.69 224 THR A C 1
ATOM 1726 O O . THR A 1 224 ? 7.16 -19.031 -20.594 1 96.69 224 THR A O 1
ATOM 1729 N N . ASN A 1 225 ? 8.156 -20.359 -19.062 1 97.56 225 ASN A N 1
ATOM 1730 C CA . ASN A 1 225 ? 9.391 -19.594 -19.109 1 97.56 225 ASN A CA 1
ATOM 1731 C C . ASN A 1 225 ? 10.008 -19.578 -20.5 1 97.56 225 ASN A C 1
ATOM 1733 O O . ASN A 1 225 ? 10.648 -18.594 -20.891 1 97.56 225 ASN A O 1
ATOM 1737 N N . GLY A 1 226 ? 9.734 -20.625 -21.25 1 96.5 226 GLY A N 1
ATOM 1738 C CA . GLY A 1 226 ? 10.242 -20.734 -22.594 1 96.5 226 GLY A CA 1
ATOM 1739 C C . GLY A 1 226 ? 9.742 -19.656 -23.531 1 96.5 226 GLY A C 1
ATOM 1740 O O . GLY A 1 226 ? 10.375 -19.344 -24.547 1 96.5 226 GLY A O 1
ATOM 1741 N N . ILE A 1 227 ? 8.617 -19.031 -23.188 1 98.06 227 ILE A N 1
ATOM 1742 C CA . ILE A 1 227 ? 8.086 -17.953 -24.016 1 98.06 227 ILE A CA 1
ATOM 1743 C C . ILE A 1 227 ? 9.031 -16.766 -23.969 1 98.06 227 ILE A C 1
ATOM 1745 O O . ILE A 1 227 ? 9.445 -16.266 -25.016 1 98.06 227 ILE A O 1
ATOM 1749 N N . VAL A 1 228 ? 9.461 -16.359 -22.797 1 98.19 228 VAL A N 1
ATOM 1750 C CA . VAL A 1 228 ? 10.258 -15.148 -22.625 1 98.19 228 VAL A CA 1
ATOM 1751 C C . VAL A 1 228 ? 11.711 -15.43 -23.031 1 98.19 228 VAL A C 1
ATOM 1753 O O . VAL A 1 228 ? 12.352 -14.609 -23.688 1 98.19 228 VAL A O 1
ATOM 1756 N N . THR A 1 229 ? 12.25 -16.594 -22.609 1 98.19 229 THR A N 1
ATOM 1757 C CA . THR A 1 229 ? 13.617 -16.938 -22.969 1 98.19 229 THR A CA 1
ATOM 1758 C C . THR A 1 229 ? 13.742 -17.156 -24.484 1 98.19 229 THR A C 1
ATOM 1760 O O . THR A 1 229 ? 14.75 -16.812 -25.094 1 98.19 229 THR A O 1
ATOM 1763 N N . GLY A 1 230 ? 12.695 -17.766 -25.062 1 98.31 230 GLY A N 1
ATOM 1764 C CA . GLY A 1 230 ? 12.672 -17.953 -26.516 1 98.31 230 GLY A CA 1
ATOM 1765 C C . GLY A 1 230 ? 12.703 -16.641 -27.281 1 98.31 230 GLY A C 1
ATOM 1766 O O . GLY A 1 230 ? 13.383 -16.531 -28.297 1 98.31 230 GLY A O 1
ATOM 1767 N N . LEU A 1 231 ? 11.977 -15.664 -26.797 1 98.62 231 LEU A N 1
ATOM 1768 C CA . LEU A 1 231 ? 11.961 -14.352 -27.438 1 98.62 231 LEU A CA 1
ATOM 1769 C C . LEU A 1 231 ? 13.32 -13.68 -27.328 1 98.62 231 LEU A C 1
ATOM 1771 O O . LEU A 1 231 ? 13.797 -13.062 -28.281 1 98.62 231 LEU A O 1
ATOM 1775 N N . VAL A 1 232 ? 13.922 -13.742 -26.109 1 98.75 232 VAL A N 1
ATOM 1776 C CA . VAL A 1 232 ? 15.242 -13.148 -25.891 1 98.75 232 VAL A CA 1
ATOM 1777 C C . VAL A 1 232 ? 16.25 -13.75 -26.875 1 98.75 232 VAL A C 1
ATOM 1779 O O . VAL A 1 232 ? 17.031 -13.031 -27.484 1 98.75 232 VAL A O 1
ATOM 1782 N N . ASP A 1 233 ? 16.188 -15.047 -27.094 1 98.5 233 ASP A N 1
ATOM 1783 C CA . ASP A 1 233 ? 17.125 -15.75 -27.969 1 98.5 233 ASP A CA 1
ATOM 1784 C C . ASP A 1 233 ? 16.844 -15.43 -29.438 1 98.5 233 ASP A C 1
ATOM 1786 O O . ASP A 1 233 ? 17.766 -15.078 -30.172 1 98.5 233 ASP A O 1
ATOM 1790 N N . LYS A 1 234 ? 15.617 -15.547 -29.812 1 98.31 234 LYS A N 1
ATOM 1791 C CA . LYS A 1 234 ? 15.227 -15.367 -31.203 1 98.31 234 LYS A CA 1
ATOM 1792 C C . LYS A 1 234 ? 15.57 -13.969 -31.703 1 98.31 234 LYS A C 1
ATOM 1794 O O . LYS A 1 234 ? 16.031 -13.797 -32.812 1 98.31 234 LYS A O 1
ATOM 1799 N N . TYR A 1 235 ? 15.359 -12.977 -30.859 1 98.31 235 TYR A N 1
ATOM 1800 C CA . TYR A 1 235 ? 15.539 -11.594 -31.281 1 98.31 235 TYR A CA 1
ATOM 1801 C C . TYR A 1 235 ? 16.859 -11.031 -30.781 1 98.31 235 TYR A C 1
ATOM 1803 O O . TYR A 1 235 ? 17.156 -9.852 -30.984 1 98.31 235 TYR A O 1
ATOM 1811 N N . LYS A 1 236 ? 17.641 -11.883 -30.125 1 98.31 236 LYS A N 1
ATOM 1812 C CA . LYS A 1 236 ? 18.969 -11.508 -29.609 1 98.31 236 LYS A CA 1
ATOM 1813 C C . LYS A 1 236 ? 18.875 -10.234 -28.766 1 98.31 236 LYS A C 1
ATOM 1815 O O . LYS A 1 236 ? 19.641 -9.281 -28.984 1 98.31 236 LYS A O 1
ATOM 1820 N N . LEU A 1 237 ? 17.938 -10.281 -27.828 1 98.75 237 LEU A N 1
ATOM 1821 C CA . LEU A 1 237 ? 17.75 -9.117 -26.969 1 98.75 237 LEU A CA 1
ATOM 1822 C C . LEU A 1 237 ? 18.891 -8.969 -25.984 1 98.75 237 LEU A C 1
ATOM 1824 O O . LEU A 1 237 ? 19.438 -9.969 -25.5 1 98.75 237 LEU A O 1
ATOM 1828 N N . ASN A 1 238 ? 19.312 -7.75 -25.734 1 98.75 238 ASN A N 1
ATOM 1829 C CA . ASN A 1 238 ? 20.375 -7.426 -24.797 1 98.75 238 ASN A CA 1
ATOM 1830 C C . ASN A 1 238 ? 19.859 -7.324 -23.359 1 98.75 238 ASN A C 1
ATOM 1832 O O . ASN A 1 238 ? 19.203 -6.352 -23 1 98.75 238 ASN A O 1
ATOM 1836 N N . VAL A 1 239 ? 20.172 -8.352 -22.531 1 98.88 239 VAL A N 1
ATOM 1837 C CA . VAL A 1 239 ? 19.688 -8.414 -21.156 1 98.88 239 VAL A CA 1
ATOM 1838 C C . VAL A 1 239 ? 20.859 -8.469 -20.188 1 98.88 239 VAL A C 1
ATOM 1840 O O . VAL A 1 239 ? 21.781 -9.281 -20.344 1 98.88 239 VAL A O 1
ATOM 1843 N N . LEU A 1 240 ? 20.891 -7.57 -19.234 1 98.88 240 LEU A N 1
ATOM 1844 C CA . LEU A 1 240 ? 21.812 -7.668 -18.109 1 98.88 240 LEU A CA 1
ATOM 1845 C C . LEU A 1 240 ? 21.078 -8.148 -16.859 1 98.88 240 LEU A C 1
ATOM 1847 O O . LEU A 1 240 ? 20.188 -7.465 -16.344 1 98.88 240 LEU A O 1
ATOM 1851 N N . LEU A 1 241 ? 21.438 -9.336 -16.375 1 98.62 241 LEU A N 1
ATOM 1852 C CA . LEU A 1 241 ? 20.875 -9.898 -15.156 1 98.62 241 LEU A CA 1
ATOM 1853 C C . LEU A 1 241 ? 21.547 -9.312 -13.93 1 98.62 241 LEU A C 1
ATOM 1855 O O . LEU A 1 241 ? 22.562 -8.625 -14.039 1 98.62 241 LEU A O 1
ATOM 1859 N N . LYS A 1 242 ? 21 -9.453 -12.766 1 98.06 242 LYS A N 1
ATOM 1860 C CA . LYS A 1 242 ? 21.531 -9.016 -11.477 1 98.06 242 LYS A CA 1
ATOM 1861 C C . LYS A 1 242 ? 21.812 -7.512 -11.492 1 98.06 242 LYS A C 1
ATOM 1863 O O . LYS A 1 242 ? 22.891 -7.074 -11.062 1 98.06 242 LYS A O 1
ATOM 1868 N N . HIS A 1 243 ? 20.922 -6.773 -12.078 1 98.44 243 HIS A N 1
ATOM 1869 C CA . HIS A 1 243 ? 21 -5.316 -12.133 1 98.44 243 HIS A CA 1
ATOM 1870 C C . HIS A 1 243 ? 19.719 -4.676 -11.594 1 98.44 243 HIS A C 1
ATOM 1872 O O . HIS A 1 243 ? 18.984 -4.031 -12.344 1 98.44 243 HIS A O 1
ATOM 1878 N N . PRO A 1 244 ? 19.469 -4.832 -10.266 1 97.5 244 PRO A N 1
ATOM 1879 C CA . PRO A 1 244 ? 18.328 -4.105 -9.688 1 97.5 244 PRO A CA 1
ATOM 1880 C C . PRO A 1 244 ? 18.5 -2.588 -9.766 1 97.5 244 PRO A C 1
ATOM 1882 O O . PRO A 1 244 ? 19.516 -2.053 -9.336 1 97.5 244 PRO A O 1
ATOM 1885 N N . VAL A 1 245 ? 17.516 -1.916 -10.359 1 98.44 245 VAL A N 1
ATOM 1886 C CA . VAL A 1 245 ? 17.547 -0.466 -10.516 1 98.44 245 VAL A CA 1
ATOM 1887 C C . VAL A 1 245 ? 17.156 0.208 -9.203 1 98.44 245 VAL A C 1
ATOM 1889 O O . VAL A 1 245 ? 16.156 -0.165 -8.578 1 98.44 245 VAL A O 1
ATOM 1892 N N . THR A 1 246 ? 17.938 1.237 -8.773 1 96.62 246 THR A N 1
ATOM 1893 C CA . THR A 1 246 ? 17.688 1.897 -7.5 1 96.62 246 THR A CA 1
ATOM 1894 C C . THR A 1 246 ? 17.406 3.383 -7.707 1 96.62 246 THR A C 1
ATOM 1896 O O . THR A 1 246 ? 16.891 4.051 -6.809 1 96.62 246 THR A O 1
ATOM 1899 N N . LYS A 1 247 ? 17.781 3.91 -8.875 1 97.69 247 LYS A N 1
ATOM 1900 C CA . LYS A 1 247 ? 17.578 5.336 -9.125 1 97.69 247 LYS A CA 1
ATOM 1901 C C . LYS A 1 247 ? 17.344 5.609 -10.609 1 97.69 247 LYS A C 1
ATO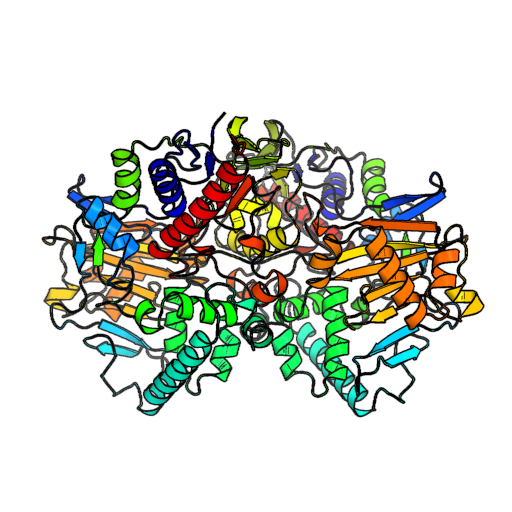M 1903 O O . LYS A 1 247 ? 17.984 5 -11.469 1 97.69 247 LYS A O 1
ATOM 1908 N N . ILE A 1 248 ? 16.453 6.469 -10.961 1 98.69 248 ILE A N 1
ATOM 1909 C CA . ILE A 1 248 ? 16.156 6.984 -12.297 1 98.69 248 ILE A CA 1
ATOM 1910 C C . ILE A 1 248 ? 16.141 8.516 -12.266 1 98.69 248 ILE A C 1
ATOM 1912 O O . ILE A 1 248 ? 15.398 9.117 -11.492 1 98.69 248 ILE A O 1
ATOM 1916 N N . LYS A 1 249 ? 16.953 9.164 -13.062 1 98.62 249 LYS A N 1
ATOM 1917 C CA . LYS A 1 249 ? 17.125 10.617 -13.016 1 98.62 249 LYS A CA 1
ATOM 1918 C C . LYS A 1 249 ? 16.906 11.234 -14.391 1 98.62 249 LYS A C 1
ATOM 1920 O O . LYS A 1 249 ? 17.438 10.742 -15.391 1 98.62 249 LYS A O 1
ATOM 1925 N N . ASP A 1 250 ? 16.078 12.242 -14.453 1 98.56 250 ASP A N 1
ATOM 1926 C CA . ASP A 1 250 ? 15.953 13.078 -15.648 1 98.56 250 ASP A CA 1
ATOM 1927 C C . ASP A 1 250 ? 17.156 14.016 -15.789 1 98.56 250 ASP A C 1
ATOM 1929 O O . ASP A 1 250 ? 17.328 14.938 -14.984 1 98.56 250 ASP A O 1
ATOM 1933 N N . GLU A 1 251 ? 17.938 13.805 -16.828 1 97.62 251 GLU A N 1
ATOM 1934 C CA . GLU A 1 251 ? 19.141 14.602 -17.062 1 97.62 251 GLU A CA 1
ATOM 1935 C C . GLU A 1 251 ? 18.891 15.695 -18.094 1 97.62 251 GLU A C 1
ATOM 1937 O O . GLU A 1 251 ? 19.828 16.234 -18.688 1 97.62 251 GLU A O 1
ATOM 1942 N N . GLY A 1 252 ? 17.641 16.031 -18.344 1 96.62 252 GLY A N 1
ATOM 1943 C CA . GLY A 1 252 ? 17.281 16.969 -19.391 1 96.62 252 GLY A CA 1
ATOM 1944 C C . GLY A 1 252 ? 16.938 16.297 -20.703 1 96.62 252 GLY A C 1
ATOM 1945 O O . GLY A 1 252 ? 15.797 15.875 -20.906 1 96.62 252 GLY A O 1
ATOM 1946 N N . GLU A 1 253 ? 17.938 16 -21.469 1 94.81 253 GLU A N 1
ATOM 1947 C CA . GLU A 1 253 ? 17.703 15.383 -22.766 1 94.81 253 GLU A CA 1
ATOM 1948 C C . GLU A 1 253 ? 17.656 13.867 -22.656 1 94.81 253 GLU A C 1
ATOM 1950 O O . GLU A 1 253 ? 17.062 13.195 -23.5 1 94.81 253 GLU A O 1
ATOM 1955 N N . THR A 1 254 ? 18.328 13.375 -21.688 1 97.44 254 THR A N 1
ATOM 1956 C CA . THR A 1 254 ? 18.406 11.93 -21.484 1 97.44 254 THR A CA 1
ATOM 1957 C C . THR A 1 254 ? 18.016 11.562 -20.062 1 97.44 254 THR A C 1
ATOM 1959 O O . THR A 1 254 ? 17.703 12.438 -19.25 1 97.44 254 THR A O 1
ATOM 1962 N N . MET A 1 255 ? 17.906 10.227 -19.859 1 98.56 255 MET A N 1
ATOM 1963 C CA . MET A 1 255 ? 17.672 9.672 -18.531 1 98.56 255 MET A CA 1
ATOM 1964 C C . MET A 1 255 ? 18.891 8.883 -18.062 1 98.56 255 MET A C 1
ATOM 1966 O O . MET A 1 255 ? 19.609 8.297 -18.859 1 98.56 255 MET A O 1
ATOM 1970 N N . SER A 1 256 ? 19.141 8.93 -16.797 1 98.81 256 SER A N 1
ATOM 1971 C CA . SER A 1 256 ? 20.141 8.055 -16.203 1 98.81 256 SER A CA 1
ATOM 1972 C C . SER A 1 256 ? 19.5 7.027 -15.273 1 98.81 256 SER A C 1
ATOM 1974 O O . SER A 1 256 ? 18.578 7.355 -14.523 1 98.81 256 SER A O 1
ATOM 1976 N N . VAL A 1 257 ? 19.906 5.766 -15.398 1 98.88 257 VAL A N 1
ATOM 1977 C CA . VAL A 1 257 ? 19.406 4.652 -14.586 1 98.88 257 VAL A CA 1
ATOM 1978 C C . VAL A 1 257 ? 20.562 4.051 -13.789 1 98.88 257 VAL A C 1
ATOM 1980 O O . VAL A 1 257 ? 21.562 3.596 -14.359 1 98.88 257 VAL A O 1
ATOM 1983 N N . THR A 1 258 ? 20.453 4.074 -12.461 1 98.38 258 THR A N 1
ATOM 1984 C CA . THR A 1 258 ? 21.484 3.557 -11.578 1 98.38 258 THR A CA 1
ATOM 1985 C C . THR A 1 258 ? 21.062 2.223 -10.969 1 98.38 258 THR A C 1
ATOM 1987 O O . THR A 1 258 ? 19.938 2.082 -10.5 1 98.38 258 THR A O 1
ATOM 1990 N N . CYS A 1 259 ? 21.969 1.264 -10.969 1 97.75 259 CYS A N 1
ATOM 1991 C CA . CYS A 1 259 ? 21.719 -0.041 -10.367 1 97.75 259 CYS A CA 1
ATOM 1992 C C . CYS A 1 259 ? 22.344 -0.136 -8.984 1 97.75 259 CYS A C 1
ATOM 1994 O O . CYS A 1 259 ? 23.188 0.691 -8.617 1 97.75 259 CYS A O 1
ATOM 1996 N N . GLU A 1 260 ? 21.922 -1.103 -8.273 1 93.62 260 GLU A N 1
ATOM 1997 C CA . GLU A 1 260 ? 22.391 -1.355 -6.91 1 93.62 260 GLU A CA 1
ATOM 1998 C C . GLU A 1 260 ? 23.906 -1.535 -6.867 1 93.62 260 GLU A C 1
ATOM 2000 O O . GLU A 1 260 ? 24.547 -1.124 -5.906 1 93.62 260 GLU A O 1
ATOM 2005 N N . ASN A 1 261 ? 24.531 -2.076 -7.891 1 93.19 261 ASN A N 1
ATOM 2006 C CA . ASN A 1 261 ? 25.953 -2.35 -7.93 1 93.19 261 ASN A CA 1
ATOM 2007 C C . ASN A 1 261 ? 26.75 -1.103 -8.297 1 93.19 261 ASN A C 1
ATOM 2009 O O . ASN A 1 261 ? 27.969 -1.173 -8.484 1 93.19 261 ASN A O 1
ATOM 2013 N N . GLY A 1 262 ? 26.062 -0.008 -8.547 1 93.56 262 GLY A N 1
ATOM 2014 C CA . GLY A 1 262 ? 26.734 1.258 -8.797 1 93.56 262 GLY A CA 1
ATOM 2015 C C . GLY A 1 262 ? 26.828 1.604 -10.273 1 93.56 262 GLY A C 1
ATOM 2016 O O . GLY A 1 262 ? 27.141 2.744 -10.633 1 93.56 262 GLY A O 1
ATOM 2017 N N . LYS A 1 263 ? 26.516 0.657 -11.125 1 97.75 263 LYS A N 1
ATOM 2018 C CA . LYS A 1 263 ? 26.562 0.935 -12.562 1 97.75 263 LYS A CA 1
ATOM 2019 C C . LYS A 1 263 ? 25.469 1.923 -12.961 1 97.75 263 LYS A C 1
ATOM 2021 O O . LYS A 1 263 ? 24.344 1.862 -12.445 1 97.75 263 LYS A O 1
ATOM 2026 N N . VAL A 1 264 ? 25.875 2.826 -13.836 1 98.44 264 VAL A N 1
ATOM 2027 C CA . VAL A 1 264 ? 24.953 3.842 -14.336 1 98.44 264 VAL A CA 1
ATOM 2028 C C . VAL A 1 264 ? 24.828 3.721 -15.852 1 98.44 264 VAL A C 1
ATOM 2030 O O . VAL A 1 264 ? 25.828 3.619 -16.562 1 98.44 264 VAL A O 1
ATOM 2033 N N . PHE A 1 265 ? 23.625 3.689 -16.344 1 98.81 265 PHE A N 1
ATOM 2034 C CA . PHE A 1 265 ? 23.328 3.623 -17.766 1 98.81 265 PHE A CA 1
ATOM 2035 C C . PHE A 1 265 ? 22.547 4.852 -18.219 1 98.81 265 PHE A C 1
ATOM 2037 O O . PHE A 1 265 ? 21.781 5.426 -17.453 1 98.81 265 PHE A O 1
ATOM 2044 N N . GLN A 1 266 ? 22.766 5.281 -19.406 1 98.69 266 GLN A N 1
ATOM 2045 C CA . GLN A 1 266 ? 22.078 6.43 -19.984 1 98.69 266 GLN A CA 1
ATOM 2046 C C . GLN A 1 266 ? 21.203 6.012 -21.156 1 98.69 266 GLN A C 1
ATOM 2048 O O . GLN A 1 266 ? 21.578 5.133 -21.938 1 98.69 266 GLN A O 1
ATOM 2053 N N . ALA A 1 267 ? 20.016 6.637 -21.281 1 98.69 267 ALA A N 1
ATOM 2054 C CA . ALA A 1 267 ? 19.109 6.352 -22.391 1 98.69 267 ALA A CA 1
ATOM 2055 C C . ALA A 1 267 ? 18.266 7.566 -22.734 1 98.69 267 ALA A C 1
ATOM 2057 O O . ALA A 1 267 ? 18.109 8.477 -21.922 1 98.69 267 ALA A O 1
ATOM 2058 N N . LYS A 1 268 ? 17.781 7.59 -23.969 1 98.44 268 LYS A N 1
ATOM 2059 C CA . LYS A 1 268 ? 16.812 8.617 -24.359 1 98.44 268 LYS A CA 1
ATOM 2060 C C . LYS A 1 268 ? 15.477 8.406 -23.672 1 98.44 268 LYS A C 1
ATOM 2062 O O . LYS A 1 268 ? 14.82 9.367 -23.25 1 98.44 268 LYS A O 1
ATOM 2067 N N . LYS A 1 269 ? 15.031 7.176 -23.594 1 98.69 269 LYS A N 1
ATOM 2068 C CA . LYS A 1 269 ? 13.766 6.801 -22.969 1 98.69 269 LYS A CA 1
ATOM 2069 C C . LYS A 1 269 ? 13.953 5.617 -22.031 1 98.69 269 LYS A C 1
ATOM 2071 O O . LYS A 1 269 ? 14.883 4.82 -22.188 1 98.69 269 LYS A O 1
ATOM 2076 N N . VAL A 1 270 ? 13.133 5.523 -21.031 1 98.94 270 VAL A N 1
ATOM 2077 C CA . VAL A 1 270 ? 13.117 4.406 -20.078 1 98.94 270 VAL A CA 1
ATOM 2078 C C . VAL A 1 270 ? 11.711 3.814 -20.016 1 98.94 270 VAL A C 1
ATOM 2080 O O . VAL A 1 270 ? 10.719 4.547 -19.938 1 98.94 270 VAL A O 1
ATOM 2083 N N . ILE A 1 271 ? 11.562 2.52 -20.156 1 98.94 271 ILE A N 1
ATOM 2084 C CA . ILE A 1 271 ? 10.336 1.78 -19.906 1 98.94 271 ILE A CA 1
ATOM 2085 C C . ILE A 1 271 ? 10.477 0.963 -18.625 1 98.94 271 ILE A C 1
ATOM 2087 O O . ILE A 1 271 ? 11.305 0.051 -18.547 1 98.94 271 ILE A O 1
ATOM 2091 N N . ALA A 1 272 ? 9.742 1.295 -17.625 1 98.88 272 ALA A N 1
ATOM 2092 C CA . ALA A 1 272 ? 9.719 0.5 -16.391 1 98.88 272 ALA A CA 1
ATOM 2093 C C . ALA A 1 272 ? 8.586 -0.518 -16.422 1 98.88 272 ALA A C 1
ATOM 2095 O O . ALA A 1 272 ? 7.426 -0.158 -16.656 1 98.88 272 ALA A O 1
ATOM 2096 N N . THR A 1 273 ? 8.891 -1.827 -16.188 1 98.69 273 THR A N 1
ATOM 2097 C CA . THR A 1 273 ? 7.867 -2.865 -16.234 1 98.69 273 THR A CA 1
ATOM 2098 C C . THR A 1 273 ? 7.762 -3.586 -14.898 1 98.69 273 THR A C 1
ATOM 2100 O O . THR A 1 273 ? 7.078 -4.605 -14.789 1 98.69 273 THR A O 1
ATOM 2103 N N . ASN A 1 274 ? 8.477 -3.119 -13.875 1 96.62 274 ASN A N 1
ATOM 2104 C CA . ASN A 1 274 ? 8.445 -3.729 -12.555 1 96.62 274 ASN A CA 1
ATOM 2105 C C . ASN A 1 274 ? 7.125 -3.465 -11.844 1 96.62 274 ASN A C 1
ATOM 2107 O O . ASN A 1 274 ? 6.324 -2.643 -12.297 1 96.62 274 ASN A O 1
ATOM 2111 N N . LEU A 1 275 ? 6.852 -4.156 -10.766 1 97.31 275 LEU A N 1
ATOM 2112 C CA . LEU A 1 275 ? 5.59 -4.141 -10.031 1 97.31 275 LEU A CA 1
ATOM 2113 C C . LEU A 1 275 ? 5.379 -2.801 -9.336 1 97.31 275 LEU A C 1
ATOM 2115 O O . LEU A 1 275 ? 6.344 -2.154 -8.922 1 97.31 275 LEU A O 1
ATOM 2119 N N . PRO A 1 276 ? 4.113 -2.418 -9.109 1 97.19 276 PRO A N 1
ATOM 2120 C CA . PRO A 1 276 ? 3.818 -1.103 -8.539 1 97.19 276 PRO A CA 1
ATOM 2121 C C . PRO A 1 276 ? 4.539 -0.862 -7.211 1 97.19 276 PRO A C 1
ATOM 2123 O O . PRO A 1 276 ? 5.164 0.185 -7.027 1 97.19 276 PRO A O 1
ATOM 2126 N N . TRP A 1 277 ? 4.559 -1.843 -6.297 1 97.25 277 TRP A N 1
ATOM 2127 C CA . TRP A 1 277 ? 5.133 -1.584 -4.98 1 97.25 277 TRP A CA 1
ATOM 2128 C C . TRP A 1 277 ? 6.641 -1.381 -5.074 1 97.25 277 TRP A C 1
ATOM 2130 O O . TRP A 1 277 ? 7.234 -0.681 -4.25 1 97.25 277 TRP A O 1
ATOM 2140 N N . THR A 1 278 ? 7.32 -1.934 -6.102 1 97.38 278 THR A N 1
ATOM 2141 C CA . THR A 1 278 ? 8.773 -1.838 -6.223 1 97.38 278 THR A CA 1
ATOM 2142 C C . THR A 1 278 ? 9.188 -0.428 -6.629 1 97.38 278 THR A C 1
ATOM 2144 O O . THR A 1 278 ? 10.336 -0.033 -6.434 1 97.38 278 THR A O 1
ATOM 2147 N N . HIS A 1 279 ? 8.281 0.323 -7.246 1 97.69 279 HIS A N 1
ATOM 2148 C CA . HIS A 1 279 ? 8.57 1.714 -7.582 1 97.69 279 HIS A CA 1
ATOM 2149 C C . HIS A 1 279 ? 8.852 2.533 -6.324 1 97.69 279 HIS A C 1
ATOM 2151 O O . HIS A 1 279 ? 9.578 3.529 -6.379 1 97.69 279 HIS A O 1
ATOM 2157 N N . LEU A 1 280 ? 8.32 2.084 -5.184 1 97.06 280 LEU A N 1
ATOM 2158 C CA . LEU A 1 280 ? 8.477 2.807 -3.926 1 97.06 280 LEU A CA 1
ATOM 2159 C C . LEU A 1 280 ? 9.914 2.732 -3.428 1 97.06 280 LEU A C 1
ATOM 2161 O O . LEU A 1 280 ? 10.336 3.545 -2.6 1 97.06 280 LEU A O 1
ATOM 2165 N N . GLY A 1 281 ? 10.664 1.764 -3.984 1 96 281 GLY A N 1
ATOM 2166 C CA . GLY A 1 281 ? 12.047 1.599 -3.57 1 96 281 GLY A CA 1
ATOM 2167 C C . GLY A 1 281 ? 13.039 2.221 -4.535 1 96 281 GLY A C 1
ATOM 2168 O O . GLY A 1 281 ? 14.25 2.154 -4.32 1 96 281 GLY A O 1
ATOM 2169 N N . ILE A 1 282 ? 12.539 2.836 -5.609 1 97.06 282 ILE A N 1
ATOM 2170 C CA . ILE A 1 282 ? 13.383 3.49 -6.605 1 97.06 282 ILE A CA 1
ATOM 2171 C C . ILE A 1 282 ? 13.375 5 -6.379 1 97.06 282 ILE A C 1
ATOM 2173 O O . ILE A 1 282 ? 12.312 5.594 -6.188 1 97.06 282 ILE A O 1
ATOM 2177 N N . GLN A 1 283 ? 14.539 5.586 -6.316 1 96.12 283 GLN A N 1
ATOM 2178 C CA . GLN A 1 283 ? 14.633 7.039 -6.223 1 96.12 283 GLN A CA 1
ATOM 2179 C C . GLN A 1 283 ? 14.461 7.691 -7.59 1 96.12 283 GLN A C 1
ATOM 2181 O O . GLN A 1 283 ? 15.203 7.395 -8.531 1 96.12 283 GLN A O 1
ATOM 2186 N N . TYR A 1 284 ? 13.477 8.516 -7.742 1 97.44 284 TYR A N 1
ATOM 2187 C CA . TYR A 1 284 ? 13.25 9.297 -8.953 1 97.44 284 TYR A CA 1
ATOM 2188 C C . TYR A 1 284 ? 13.68 10.742 -8.758 1 97.44 284 TYR A C 1
ATOM 2190 O O . TYR A 1 284 ? 13.367 11.359 -7.738 1 97.44 284 TYR A O 1
ATOM 2198 N N . GLU A 1 285 ? 14.367 11.266 -9.68 1 96.88 285 GLU A N 1
ATOM 2199 C CA . GLU A 1 285 ? 14.805 12.656 -9.641 1 96.88 285 GLU A CA 1
ATOM 2200 C C . GLU A 1 285 ? 14.477 13.375 -10.945 1 96.88 285 GLU A C 1
ATOM 2202 O O . GLU A 1 285 ? 15.039 13.039 -12 1 96.88 285 GLU A O 1
ATOM 2207 N N . PRO A 1 286 ? 13.711 14.344 -10.914 1 95.5 286 PRO A N 1
ATOM 2208 C CA . PRO A 1 286 ? 12.891 14.789 -9.781 1 95.5 286 PRO A CA 1
ATOM 2209 C C . PRO A 1 286 ? 11.922 13.711 -9.297 1 95.5 286 PRO A C 1
ATOM 2211 O O . PRO A 1 286 ? 11.68 12.734 -10 1 95.5 286 PRO A O 1
ATOM 2214 N N . PRO A 1 287 ? 11.336 13.898 -8.062 1 95.38 287 PRO A N 1
ATOM 2215 C CA . PRO A 1 287 ? 10.383 12.906 -7.559 1 95.38 287 PRO A CA 1
ATOM 2216 C C . PRO A 1 287 ? 9.148 12.766 -8.445 1 95.38 287 PRO A C 1
ATOM 2218 O O . PRO A 1 287 ? 8.711 13.742 -9.055 1 95.38 287 PRO A O 1
ATOM 2221 N N . VAL A 1 288 ? 8.617 11.562 -8.477 1 96.56 288 VAL A N 1
ATOM 2222 C CA . VAL A 1 288 ? 7.402 11.352 -9.258 1 96.56 288 VAL A CA 1
ATOM 2223 C C . VAL A 1 288 ? 6.246 12.133 -8.633 1 96.56 288 VAL A C 1
ATOM 2225 O O . VAL A 1 288 ? 6.242 12.383 -7.426 1 96.56 288 VAL A O 1
ATOM 2228 N N . PRO A 1 289 ? 5.25 12.516 -9.438 1 95.81 289 PRO A N 1
ATOM 2229 C CA . PRO A 1 289 ? 4.078 13.195 -8.891 1 95.81 289 PRO A CA 1
ATOM 2230 C C . PRO A 1 289 ? 3.402 12.406 -7.773 1 95.81 289 PRO A C 1
ATOM 2232 O O . PRO A 1 289 ? 3.418 11.172 -7.793 1 95.81 289 PRO A O 1
ATOM 2235 N N . SER A 1 290 ? 2.805 13.156 -6.855 1 95.06 290 SER A N 1
ATOM 2236 C CA . SER A 1 290 ? 2.203 12.547 -5.676 1 95.06 290 SER A CA 1
ATOM 2237 C C . SER A 1 290 ? 1.111 11.555 -6.059 1 95.06 290 SER A C 1
ATOM 2239 O O . SER A 1 290 ? 0.964 10.508 -5.422 1 95.06 290 SER A O 1
ATOM 2241 N N . GLN A 1 291 ? 0.385 11.875 -7.055 1 95.69 291 GLN A N 1
ATOM 2242 C CA . GLN A 1 291 ? -0.708 11 -7.469 1 95.69 291 GLN A CA 1
ATOM 2243 C C . GLN A 1 291 ? -0.188 9.625 -7.875 1 95.69 291 GLN A C 1
ATOM 2245 O O . GLN A 1 291 ? -0.801 8.609 -7.551 1 95.69 291 GLN A O 1
ATOM 2250 N N . ARG A 1 292 ? 0.927 9.539 -8.562 1 96.88 292 ARG A N 1
ATOM 2251 C CA . ARG A 1 292 ? 1.521 8.266 -8.969 1 96.88 292 ARG A CA 1
ATOM 2252 C C . ARG A 1 292 ? 2.078 7.52 -7.758 1 96.88 292 ARG A C 1
ATOM 2254 O O . ARG A 1 292 ? 1.91 6.301 -7.648 1 96.88 292 ARG A O 1
ATOM 2261 N N . HIS A 1 293 ? 2.803 8.227 -6.902 1 97.12 293 HIS A N 1
ATOM 2262 C CA . HIS A 1 293 ? 3.354 7.59 -5.711 1 97.12 293 HIS A CA 1
ATOM 2263 C C . HIS A 1 293 ? 2.248 7.027 -4.824 1 97.12 293 HIS A C 1
ATOM 2265 O O . HIS A 1 293 ? 2.369 5.922 -4.297 1 97.12 293 HIS A O 1
ATOM 2271 N N . GLN A 1 294 ? 1.136 7.789 -4.68 1 96.94 294 GLN A N 1
ATOM 2272 C CA . GLN A 1 294 ? -0.012 7.344 -3.898 1 96.94 294 GLN A CA 1
ATOM 2273 C C . GLN A 1 294 ? -0.641 6.094 -4.508 1 96.94 294 GLN A C 1
ATOM 2275 O O . GLN A 1 294 ? -1.078 5.195 -3.787 1 96.94 294 GLN A O 1
ATOM 2280 N N . PHE A 1 295 ? -0.704 6.023 -5.824 1 97.75 295 PHE A N 1
ATOM 2281 C CA . PHE A 1 295 ? -1.182 4.805 -6.469 1 97.75 295 PHE A CA 1
ATOM 2282 C C . PHE A 1 295 ? -0.349 3.602 -6.039 1 97.75 295 PHE A C 1
ATOM 2284 O O . PHE A 1 295 ? -0.896 2.564 -5.66 1 97.75 295 PHE A O 1
ATOM 2291 N N . CYS A 1 296 ? 0.966 3.752 -6.07 1 98.06 296 CYS A N 1
ATOM 2292 C CA . CYS A 1 296 ? 1.864 2.648 -5.754 1 98.06 296 CYS A CA 1
ATOM 2293 C C . CYS A 1 296 ? 1.707 2.219 -4.301 1 98.06 296 CYS A C 1
ATOM 2295 O O . CYS A 1 296 ? 1.817 1.032 -3.984 1 98.06 296 CYS A O 1
ATOM 2297 N N . GLN A 1 297 ? 1.354 3.135 -3.379 1 97.75 297 GLN A N 1
ATOM 2298 C CA . GLN A 1 297 ? 1.166 2.812 -1.968 1 97.75 297 GLN A CA 1
ATOM 2299 C C . GLN A 1 297 ? -0.151 2.076 -1.742 1 97.75 297 GLN A C 1
ATOM 2301 O O . GLN A 1 297 ? -0.381 1.52 -0.667 1 97.75 297 GLN A O 1
ATOM 2306 N N . ARG A 1 298 ? -1.029 2.064 -2.74 1 98.06 298 ARG A N 1
ATOM 2307 C CA . ARG A 1 298 ? -2.395 1.59 -2.545 1 98.06 298 ARG A CA 1
ATOM 2308 C C . ARG A 1 298 ? -2.701 0.408 -3.459 1 98.06 298 ARG A C 1
ATOM 2310 O O . ARG A 1 298 ? -3.867 0.082 -3.693 1 98.06 298 ARG A O 1
ATOM 2317 N N . THR A 1 299 ? -1.659 -0.142 -4.012 1 98.06 299 THR A N 1
ATOM 2318 C CA . THR A 1 299 ? -1.809 -1.25 -4.949 1 98.06 299 THR A CA 1
ATOM 2319 C C . THR A 1 299 ? -0.963 -2.443 -4.516 1 98.06 299 THR A C 1
ATOM 2321 O O . THR A 1 299 ? 0.042 -2.766 -5.152 1 98.06 299 THR A O 1
ATOM 2324 N N . PRO A 1 300 ? -1.442 -3.156 -3.467 1 97.81 300 PRO A N 1
ATOM 2325 C CA . PRO A 1 300 ? -0.697 -4.309 -2.957 1 97.81 300 PRO A CA 1
ATOM 2326 C C . PRO A 1 300 ? -0.805 -5.531 -3.865 1 97.81 300 PRO A C 1
ATOM 2328 O O . PRO A 1 300 ? -1.733 -5.625 -4.672 1 97.81 300 PRO A O 1
ATOM 2331 N N . MET A 1 301 ? 0.146 -6.367 -3.695 1 97.69 301 MET A N 1
ATOM 2332 C CA . MET A 1 301 ? 0.09 -7.664 -4.359 1 97.69 301 MET A CA 1
ATOM 2333 C C . MET A 1 301 ? -0.884 -8.602 -3.65 1 97.69 301 MET A C 1
ATOM 2335 O O . MET A 1 301 ? -0.958 -8.609 -2.42 1 97.69 301 MET A O 1
ATOM 2339 N N . GLY A 1 302 ? -1.669 -9.383 -4.469 1 97.25 302 GLY A N 1
ATOM 2340 C CA . GLY A 1 302 ? -2.229 -10.594 -3.879 1 97.25 302 GLY A CA 1
ATOM 2341 C C . GLY A 1 302 ? -1.173 -11.578 -3.424 1 97.25 302 GLY A C 1
ATOM 2342 O O . GLY A 1 302 ? 0.017 -11.391 -3.686 1 97.25 302 GLY A O 1
ATOM 2343 N N . TYR A 1 303 ? -1.656 -12.633 -2.672 1 96.88 303 TYR A N 1
ATOM 2344 C CA . TYR A 1 303 ? -0.67 -13.562 -2.139 1 96.88 303 TYR A CA 1
ATOM 2345 C C . TYR A 1 303 ? -1.107 -15.008 -2.365 1 96.88 303 TYR A C 1
ATOM 2347 O O . TYR A 1 303 ? -2.172 -15.422 -1.899 1 96.88 303 TYR A O 1
ATOM 2355 N N . ALA A 1 304 ? -0.283 -15.727 -3.076 1 96.75 304 ALA A N 1
ATOM 2356 C CA . ALA A 1 304 ? -0.515 -17.141 -3.314 1 96.75 304 ALA A CA 1
ATOM 2357 C C . ALA A 1 304 ? 0.785 -17.938 -3.205 1 96.75 304 ALA A C 1
ATOM 2359 O O . ALA A 1 304 ? 1.841 -17.469 -3.643 1 96.75 304 ALA A O 1
ATOM 2360 N N . VAL A 1 305 ? 0.708 -19.062 -2.6 1 98.12 305 VAL A N 1
ATOM 2361 C CA . VAL A 1 305 ? 1.776 -20.062 -2.637 1 98.12 305 VAL A CA 1
ATOM 2362 C C . VAL A 1 305 ? 1.38 -21.203 -3.557 1 98.12 305 VAL A C 1
ATOM 2364 O O . VAL A 1 305 ? 0.315 -21.812 -3.389 1 98.12 305 VAL A O 1
ATOM 2367 N N . LYS A 1 306 ? 2.16 -21.406 -4.559 1 98.19 306 LYS A N 1
ATOM 2368 C CA . LYS A 1 306 ? 1.923 -22.516 -5.48 1 98.19 306 LYS A CA 1
ATOM 2369 C C . LYS A 1 306 ? 2.682 -23.766 -5.047 1 98.19 306 LYS A C 1
ATOM 2371 O O . LYS A 1 306 ? 3.889 -23.703 -4.805 1 98.19 306 LYS A O 1
ATOM 2376 N N . CYS A 1 307 ? 1.938 -24.859 -4.988 1 98.38 307 CYS A N 1
ATOM 2377 C CA . CYS A 1 307 ? 2.486 -26.109 -4.445 1 98.38 307 CYS A CA 1
ATOM 2378 C C . CYS A 1 307 ? 2.314 -27.25 -5.434 1 98.38 307 CYS A C 1
ATOM 2380 O O . CYS A 1 307 ? 1.282 -27.359 -6.098 1 98.38 307 CYS A O 1
ATOM 2382 N N . PHE A 1 308 ? 3.342 -28.094 -5.504 1 98 308 PHE A N 1
ATOM 2383 C CA . PHE A 1 308 ? 3.293 -29.328 -6.27 1 98 308 PHE A CA 1
ATOM 2384 C C . PHE A 1 308 ? 3.578 -30.531 -5.371 1 98 308 PHE A C 1
ATOM 2386 O O . PHE A 1 308 ? 4.645 -30.609 -4.758 1 98 308 PHE A O 1
ATOM 2393 N N . THR A 1 309 ? 2.611 -31.391 -5.301 1 98.25 309 THR A N 1
ATOM 2394 C CA . THR A 1 309 ? 2.797 -32.656 -4.617 1 98.25 309 THR A CA 1
ATOM 2395 C C . THR A 1 309 ? 2.916 -33.812 -5.621 1 98.25 309 THR A C 1
ATOM 2397 O O . THR A 1 309 ? 1.979 -34.062 -6.379 1 98.25 309 THR A O 1
ATOM 2400 N N . ILE A 1 310 ? 4.055 -34.438 -5.594 1 97.19 310 ILE A N 1
ATOM 2401 C CA . ILE A 1 310 ? 4.367 -35.469 -6.594 1 97.19 310 ILE A CA 1
ATOM 2402 C C . ILE A 1 310 ? 4.164 -36.844 -6 1 97.19 310 ILE A C 1
ATOM 2404 O O . ILE A 1 310 ? 4.527 -37.094 -4.848 1 97.19 310 ILE A O 1
ATOM 2408 N N . PHE A 1 311 ? 3.65 -37.75 -6.816 1 97.38 311 PHE A N 1
ATOM 2409 C CA . PHE A 1 311 ? 3.32 -39.094 -6.359 1 97.38 311 PHE A CA 1
ATOM 2410 C C . PHE A 1 311 ? 3.863 -40.156 -7.32 1 97.38 311 PHE A C 1
ATOM 2412 O O . PHE A 1 311 ? 4.246 -39.844 -8.445 1 97.38 311 PHE A O 1
ATOM 2419 N N . LYS A 1 312 ? 3.863 -41.406 -6.898 1 96.62 312 LYS A N 1
ATOM 2420 C CA . LYS A 1 312 ? 4.383 -42.531 -7.688 1 96.62 312 LYS A CA 1
ATOM 2421 C C . LYS A 1 312 ? 3.451 -42.844 -8.852 1 96.62 312 LYS A C 1
ATOM 2423 O O . LYS A 1 312 ? 3.906 -43.25 -9.93 1 96.62 312 LYS A O 1
ATOM 2428 N N . GLN A 1 313 ? 2.195 -42.75 -8.617 1 94.81 313 GLN A N 1
ATOM 2429 C CA . GLN A 1 313 ? 1.149 -43.031 -9.594 1 94.81 313 GLN A CA 1
ATOM 2430 C C . GLN A 1 313 ? -0.066 -42.125 -9.383 1 94.81 313 GLN A C 1
ATOM 2432 O O . GLN A 1 313 ? -0.248 -41.562 -8.297 1 94.81 313 GLN A O 1
ATOM 2437 N N . PRO A 1 314 ? -0.868 -42 -10.422 1 93.94 314 PRO A N 1
ATOM 2438 C CA . PRO A 1 314 ? -2.07 -41.188 -10.289 1 93.94 314 PRO A CA 1
ATOM 2439 C C . PRO A 1 314 ? -3.26 -41.938 -9.727 1 93.94 314 PRO A C 1
ATOM 2441 O O . PRO A 1 314 ? -4.324 -42 -10.352 1 93.94 314 PRO A O 1
ATOM 2444 N N . PHE A 1 315 ? -3.154 -42.469 -8.516 1 94.81 315 PHE A N 1
ATOM 2445 C CA . PHE A 1 315 ? -4.156 -43.375 -7.945 1 94.81 315 PHE A CA 1
ATOM 2446 C C . PHE A 1 315 ? -5.469 -42.625 -7.711 1 94.81 315 PHE A C 1
ATOM 2448 O O . PHE A 1 315 ? -6.527 -43.25 -7.609 1 94.81 315 PHE A O 1
ATOM 2455 N N . TRP A 1 316 ? -5.5 -41.25 -7.633 1 94.88 316 TRP A N 1
ATOM 2456 C CA . TRP A 1 316 ? -6.746 -40.5 -7.516 1 94.88 316 TRP A CA 1
ATOM 2457 C C . TRP A 1 316 ? -7.574 -40.625 -8.789 1 94.88 316 TRP A C 1
ATOM 2459 O O . TRP A 1 316 ? -8.805 -40.562 -8.75 1 94.88 316 TRP A O 1
ATOM 2469 N N . ARG A 1 317 ? -6.852 -40.844 -9.906 1 92.06 317 ARG A N 1
ATOM 2470 C CA . ARG A 1 317 ? -7.539 -41.094 -11.172 1 92.06 317 ARG A CA 1
ATOM 2471 C C . ARG A 1 317 ? -8.117 -42.5 -11.211 1 92.06 317 ARG A C 1
ATOM 2473 O O . ARG A 1 317 ? -9.328 -42.656 -11.398 1 92.06 317 ARG A O 1
ATOM 2480 N N . THR A 1 318 ? -7.258 -43.438 -10.961 1 91.88 318 THR A N 1
ATOM 2481 C CA . THR A 1 318 ? -7.535 -44.812 -11.312 1 91.88 318 THR A CA 1
ATOM 2482 C C . THR A 1 318 ? -8.359 -45.5 -10.219 1 91.88 318 THR A C 1
ATOM 2484 O O . THR A 1 318 ? -9.227 -46.312 -10.516 1 91.88 318 THR A O 1
ATOM 2487 N N . LYS A 1 319 ? -8.117 -45.094 -9.055 1 94.62 319 LYS A N 1
ATOM 2488 C CA . LYS A 1 319 ? -8.773 -45.812 -7.953 1 94.62 319 LYS A CA 1
ATOM 2489 C C . LYS A 1 319 ? -9.992 -45.031 -7.457 1 94.62 319 LYS A C 1
ATOM 2491 O O . LYS A 1 319 ? -10.984 -45.625 -7.039 1 94.62 319 LYS A O 1
ATOM 2496 N N . TYR A 1 320 ? -9.961 -43.719 -7.574 1 93.19 320 TYR A N 1
ATOM 2497 C CA . TYR A 1 320 ? -11.008 -42.969 -6.902 1 93.19 320 TYR A CA 1
ATOM 2498 C C . TYR A 1 320 ? -11.766 -42.094 -7.895 1 93.19 320 TYR A C 1
ATOM 2500 O O . TYR A 1 320 ? -12.547 -41.219 -7.496 1 93.19 320 TYR A O 1
ATOM 2508 N N . ASN A 1 321 ? -11.508 -42.25 -9.156 1 91.75 321 ASN A N 1
ATOM 2509 C CA . ASN A 1 321 ? -12.242 -41.594 -10.242 1 91.75 321 ASN A CA 1
ATOM 2510 C C . ASN A 1 321 ? -12.273 -40.094 -10.086 1 91.75 321 ASN A C 1
ATOM 2512 O O . ASN A 1 321 ? -13.336 -39.469 -10.219 1 91.75 321 ASN A O 1
ATOM 2516 N N . SER A 1 322 ? -11.164 -39.531 -9.711 1 91.62 322 SER A N 1
ATOM 2517 C CA . SER A 1 322 ? -11.039 -38.094 -9.539 1 91.62 322 SER A CA 1
ATOM 2518 C C . SER A 1 322 ? -10.117 -37.5 -10.594 1 91.62 322 SER A C 1
ATOM 2520 O O . SER A 1 322 ? -9.156 -38.125 -11.023 1 91.62 322 SER A O 1
ATOM 2522 N N . ASN A 1 323 ? -10.422 -36.25 -11.016 1 90.38 323 ASN A N 1
ATOM 2523 C CA . ASN A 1 323 ? -9.539 -35.531 -11.93 1 90.38 323 ASN A CA 1
ATOM 2524 C C . ASN A 1 323 ? -8.539 -34.688 -11.164 1 90.38 323 ASN A C 1
ATOM 2526 O O . ASN A 1 323 ? -7.82 -33.875 -11.766 1 90.38 323 ASN A O 1
ATOM 2530 N N . GLY A 1 324 ? -8.562 -34.781 -9.797 1 92.75 324 GLY A N 1
ATOM 2531 C CA . GLY A 1 324 ? -7.594 -34.094 -8.977 1 92.75 324 GLY A CA 1
ATOM 2532 C C . GLY A 1 324 ? -8.008 -32.656 -8.672 1 92.75 324 GLY A C 1
ATOM 2533 O O . GLY A 1 324 ? -7.293 -31.938 -7.977 1 92.75 324 GLY A O 1
ATOM 2534 N N . PHE A 1 325 ? -9.18 -32.188 -9.133 1 92.38 325 PHE A N 1
ATOM 2535 C CA . PHE A 1 325 ? -9.648 -30.828 -8.922 1 92.38 325 PHE A CA 1
ATOM 2536 C C . PHE A 1 325 ? -10.344 -30.703 -7.57 1 92.38 325 PHE A C 1
ATOM 2538 O O . PHE A 1 325 ? -11.266 -31.469 -7.266 1 92.38 325 PHE A O 1
ATOM 2545 N N . ILE A 1 326 ? -9.906 -29.812 -6.758 1 92.06 326 ILE A N 1
ATOM 2546 C CA . ILE A 1 326 ? -10.516 -29.469 -5.48 1 92.06 326 ILE A CA 1
ATOM 2547 C C . ILE A 1 326 ? -10.797 -27.969 -5.434 1 92.06 326 ILE A C 1
ATOM 2549 O O . ILE A 1 326 ? -9.953 -27.156 -5.824 1 92.06 326 ILE A O 1
ATOM 2553 N N . LEU A 1 327 ? -11.891 -27.578 -5.078 1 91.25 327 LEU A N 1
ATOM 2554 C CA . LEU A 1 327 ? -12.234 -26.219 -4.668 1 91.25 327 LEU A CA 1
ATOM 2555 C C . LEU A 1 327 ? -12.805 -26.219 -3.252 1 91.25 327 LEU A C 1
ATOM 2557 O O . LEU A 1 327 ? -13.859 -26.797 -2.998 1 91.25 327 LEU A O 1
ATOM 2561 N N . SER A 1 328 ? -12.078 -25.625 -2.297 1 91.62 328 SER A N 1
ATOM 2562 C CA . SER A 1 328 ? -12.508 -25.656 -0.902 1 91.62 328 SER A CA 1
ATOM 2563 C C . SER A 1 328 ? -12.172 -24.344 -0.194 1 91.62 328 SER A C 1
ATOM 2565 O O . SER A 1 328 ? -11.078 -23.797 -0.366 1 91.62 328 SER A O 1
ATOM 2567 N N . LEU A 1 329 ? -13.117 -23.812 0.565 1 87.38 329 LEU A N 1
ATOM 2568 C CA . LEU A 1 329 ? -12.867 -22.672 1.429 1 87.38 329 LEU A CA 1
ATOM 2569 C C . LEU A 1 329 ? -12.938 -23.062 2.898 1 87.38 329 LEU A C 1
ATOM 2571 O O . LEU A 1 329 ? -13 -22.203 3.777 1 87.38 329 LEU A O 1
ATOM 2575 N N . GLN A 1 330 ? -12.906 -24.328 3.133 1 88.81 330 GLN A N 1
ATOM 2576 C CA . GLN A 1 330 ? -12.969 -24.797 4.516 1 88.81 330 GLN A CA 1
ATOM 2577 C C . GLN A 1 330 ? -11.664 -24.516 5.25 1 88.81 330 GLN A C 1
ATOM 2579 O O . GLN A 1 330 ? -10.578 -24.625 4.676 1 88.81 330 GLN A O 1
ATOM 2584 N N . ASP A 1 331 ? -11.758 -24.297 6.539 1 85.56 331 ASP A N 1
ATOM 2585 C CA . ASP A 1 331 ? -10.609 -23.906 7.352 1 85.56 331 ASP A CA 1
ATOM 2586 C C . ASP A 1 331 ? -9.57 -25.016 7.402 1 85.56 331 ASP A C 1
ATOM 2588 O O . ASP A 1 331 ? -8.367 -24.75 7.473 1 85.56 331 ASP A O 1
ATOM 2592 N N . GLU A 1 332 ? -10.031 -26.188 7.375 1 89.25 332 GLU A N 1
ATOM 2593 C CA . GLU A 1 332 ? -9.109 -27.297 7.527 1 89.25 332 GLU A CA 1
ATOM 2594 C C . GLU A 1 332 ? -8.422 -27.625 6.207 1 89.25 332 GLU A C 1
ATOM 2596 O O . GLU A 1 332 ? -7.441 -28.375 6.18 1 89.25 332 GLU A O 1
ATOM 2601 N N . ASP A 1 333 ? -8.922 -27.156 5.102 1 94.56 333 ASP A N 1
ATOM 2602 C CA . ASP A 1 333 ? -8.344 -27.391 3.785 1 94.56 333 ASP A CA 1
ATOM 2603 C C . ASP A 1 333 ? -7.398 -26.25 3.387 1 94.56 333 ASP A C 1
ATOM 2605 O O . ASP A 1 333 ? -7.84 -25.125 3.154 1 94.56 333 ASP A O 1
ATOM 2609 N N . TRP A 1 334 ? -6.145 -26.547 3.205 1 96.69 334 TRP A N 1
ATOM 2610 C CA . TRP A 1 334 ? -5.156 -25.516 2.947 1 96.69 334 TRP A CA 1
ATOM 2611 C C . TRP A 1 334 ? -5.059 -25.219 1.455 1 96.69 334 TRP A C 1
ATOM 2613 O O . TRP A 1 334 ? -4.91 -24.062 1.056 1 96.69 334 TRP A O 1
ATOM 2623 N N . HIS A 1 335 ? -5.129 -26.281 0.623 1 97.69 335 HIS A N 1
ATOM 2624 C CA . HIS A 1 335 ? -5.293 -26 -0.801 1 97.69 335 HIS A CA 1
ATOM 2625 C C . HIS A 1 335 ? -6.727 -25.609 -1.125 1 97.69 335 HIS A C 1
ATOM 2627 O O . HIS A 1 335 ? -7.648 -26.422 -0.978 1 97.69 335 HIS A O 1
ATOM 2633 N N . THR A 1 336 ? -6.836 -24.375 -1.536 1 95.94 336 THR A N 1
ATOM 2634 C CA . THR A 1 336 ? -8.156 -23.875 -1.934 1 95.94 336 THR A CA 1
ATOM 2635 C C . THR A 1 336 ? -8.523 -24.375 -3.326 1 95.94 336 THR A C 1
ATOM 2637 O O . THR A 1 336 ? -9.68 -24.703 -3.592 1 95.94 336 THR A O 1
ATOM 2640 N N . LEU A 1 337 ? -7.559 -24.453 -4.156 1 95.62 337 LEU A N 1
ATOM 2641 C CA . LEU A 1 337 ? -7.699 -24.844 -5.555 1 95.62 337 LEU A CA 1
ATOM 2642 C C . LEU A 1 337 ? -6.582 -25.797 -5.969 1 95.62 337 LEU A C 1
ATOM 2644 O O . LEU A 1 337 ? -5.414 -25.578 -5.648 1 95.62 337 LEU A O 1
ATOM 2648 N N . THR A 1 338 ? -7.004 -26.891 -6.609 1 96.25 338 THR A N 1
ATOM 2649 C CA . THR A 1 338 ? -5.984 -27.812 -7.105 1 96.25 338 THR A CA 1
ATOM 2650 C C . THR A 1 338 ? -6.266 -28.203 -8.547 1 96.25 338 THR A C 1
ATOM 2652 O O . THR A 1 338 ? -7.406 -28.125 -9.008 1 96.25 338 THR A O 1
ATOM 2655 N N . TYR A 1 339 ? -5.227 -28.562 -9.25 1 95.06 339 TYR A N 1
ATOM 2656 C CA . TYR A 1 339 ? -5.273 -29.188 -10.578 1 95.06 339 TYR A CA 1
ATOM 2657 C C . TYR A 1 339 ? -4.344 -30.391 -10.648 1 95.06 339 TYR A C 1
ATOM 2659 O O . TYR A 1 339 ? -3.264 -30.391 -10.055 1 95.06 339 TYR A O 1
ATOM 2667 N N . ASP A 1 340 ? -4.801 -31.391 -11.352 1 94.31 340 ASP A N 1
ATOM 2668 C CA . ASP A 1 340 ? -3.891 -32.469 -11.727 1 94.31 340 ASP A CA 1
ATOM 2669 C C . ASP A 1 340 ? -2.793 -31.953 -12.664 1 94.31 340 ASP A C 1
ATOM 2671 O O . ASP A 1 340 ? -3.066 -31.188 -13.586 1 94.31 340 ASP A O 1
ATOM 2675 N N . ILE A 1 341 ? -1.52 -32.375 -12.414 1 92.5 341 ILE A N 1
ATOM 2676 C CA . ILE A 1 341 ? -0.422 -31.828 -13.195 1 92.5 341 ILE A CA 1
ATOM 2677 C C . ILE A 1 341 ? -0.149 -32.719 -14.414 1 92.5 341 ILE A C 1
ATOM 2679 O O . ILE A 1 341 ? 0.958 -32.719 -14.953 1 92.5 341 ILE A O 1
ATOM 2683 N N . GLY A 1 342 ? -1.158 -33.438 -14.758 1 82.94 342 GLY A N 1
ATOM 2684 C CA . GLY A 1 342 ? -0.977 -34.312 -15.891 1 82.94 342 GLY A CA 1
ATOM 2685 C C . GLY A 1 342 ? -0.014 -33.75 -16.922 1 82.94 342 GLY A C 1
ATOM 2686 O O . GLY A 1 342 ? 0.034 -32.562 -17.156 1 82.94 342 GLY A O 1
ATOM 2687 N N . TYR A 1 343 ? 0.874 -34.531 -17.469 1 75.81 343 TYR A N 1
ATOM 2688 C CA . TYR A 1 343 ? 1.907 -34.188 -18.438 1 75.81 343 TYR A CA 1
ATOM 2689 C C . TYR A 1 343 ? 1.824 -35.062 -19.688 1 75.81 343 TYR A C 1
ATOM 2691 O O . TYR A 1 343 ? 1.188 -36.125 -19.656 1 75.81 343 TYR A O 1
ATOM 2699 N N . LYS A 1 344 ? 2.488 -34.469 -20.625 1 74.44 344 LYS A N 1
ATOM 2700 C CA . LYS A 1 344 ? 2.562 -35.25 -21.844 1 74.44 344 LYS A CA 1
ATOM 2701 C C . LYS A 1 344 ? 3.18 -36.625 -21.562 1 74.44 344 LYS A C 1
ATOM 2703 O O . LYS A 1 344 ? 4.242 -36.719 -20.953 1 74.44 344 LYS A O 1
ATOM 2708 N N . ASN A 1 345 ? 2.455 -37.688 -21.703 1 74.62 345 ASN A N 1
ATOM 2709 C CA . ASN A 1 345 ? 2.877 -39.094 -21.625 1 74.62 345 ASN A CA 1
ATOM 2710 C C . ASN A 1 345 ? 2.965 -39.562 -20.172 1 74.62 345 ASN A C 1
ATOM 2712 O O . ASN A 1 345 ? 3.666 -40.531 -19.875 1 74.62 345 ASN A O 1
ATOM 2716 N N . ASP A 1 346 ? 2.555 -38.781 -19.281 1 80.12 346 ASP A N 1
ATOM 2717 C CA . ASP A 1 346 ? 2.426 -39.188 -17.875 1 80.12 346 ASP A CA 1
ATOM 2718 C C . ASP A 1 346 ? 3.789 -39.5 -17.266 1 80.12 346 ASP A C 1
ATOM 2720 O O . ASP A 1 346 ? 3.959 -40.531 -16.625 1 80.12 346 ASP A O 1
ATOM 2724 N N . LEU A 1 347 ? 4.707 -38.688 -17.578 1 86.81 347 LEU A N 1
ATOM 2725 C CA . LEU A 1 347 ? 6.043 -38.844 -17.016 1 86.81 347 LEU A CA 1
ATOM 2726 C C . LEU A 1 347 ? 6.074 -38.438 -15.547 1 86.81 347 LEU A C 1
ATOM 2728 O O . LEU A 1 347 ? 7.004 -38.781 -14.82 1 86.81 347 LEU A O 1
ATOM 2732 N N . ILE A 1 348 ? 5.094 -37.719 -15.156 1 91.31 348 ILE A N 1
ATOM 2733 C CA . ILE A 1 348 ? 5.02 -37.25 -13.766 1 91.31 348 ILE A CA 1
ATOM 2734 C C . ILE A 1 348 ? 3.561 -37.219 -13.312 1 91.31 348 ILE A C 1
ATOM 2736 O O . ILE A 1 348 ? 2.66 -37 -14.125 1 91.31 348 ILE A O 1
ATOM 2740 N N . PHE A 1 349 ? 3.344 -37.562 -12.086 1 94.31 349 PHE A N 1
ATOM 2741 C CA . PHE A 1 349 ? 2.023 -37.531 -11.477 1 94.31 349 PHE A CA 1
ATOM 2742 C C . PHE A 1 349 ? 2.014 -36.625 -10.242 1 94.31 349 PHE A C 1
ATOM 2744 O O . PHE A 1 349 ? 2.863 -36.781 -9.359 1 94.31 349 PHE A O 1
ATOM 2751 N N . GLY A 1 350 ? 1.091 -35.719 -10.305 1 95.62 350 GLY A N 1
ATOM 2752 C CA . GLY A 1 350 ? 1.051 -34.875 -9.141 1 95.62 350 GLY A CA 1
ATOM 2753 C C . GLY A 1 350 ? -0.152 -33.938 -9.125 1 95.62 350 GLY A C 1
ATOM 2754 O O . GLY A 1 350 ? -0.981 -33.969 -10.039 1 95.62 350 GLY A O 1
ATOM 2755 N N . ILE A 1 351 ? -0.27 -33.219 -8.062 1 97.19 351 ILE A N 1
ATOM 2756 C CA . ILE A 1 351 ? -1.322 -32.219 -7.848 1 97.19 351 ILE A CA 1
ATOM 2757 C C . ILE A 1 351 ? -0.7 -30.844 -7.617 1 97.19 351 ILE A C 1
ATOM 2759 O O . ILE A 1 351 ? 0.173 -30.688 -6.758 1 97.19 351 ILE A O 1
ATOM 2763 N N . CYS A 1 352 ? -1.076 -29.938 -8.453 1 97.62 352 CYS A N 1
ATOM 2764 C CA . CYS A 1 352 ? -0.75 -28.531 -8.234 1 97.62 352 CYS A CA 1
ATOM 2765 C C . CYS A 1 352 ? -1.815 -27.859 -7.379 1 97.62 352 CYS A C 1
ATOM 2767 O O . CYS A 1 352 ? -3 -27.891 -7.719 1 97.62 352 CYS A O 1
ATOM 2769 N N . GLY A 1 353 ? -1.449 -27.328 -6.254 1 98.19 353 GLY A N 1
ATOM 2770 C CA . GLY A 1 353 ? -2.381 -26.641 -5.367 1 98.19 353 GLY A CA 1
ATOM 2771 C C . GLY A 1 353 ? -1.938 -25.234 -4.996 1 98.19 353 GLY A C 1
ATOM 2772 O O . GLY A 1 353 ? -0.771 -24.891 -5.176 1 98.19 353 GLY A O 1
ATOM 2773 N N . PHE A 1 354 ? -2.938 -24.5 -4.508 1 98.31 354 PHE A N 1
ATOM 2774 C CA . PHE A 1 354 ? -2.678 -23.109 -4.152 1 98.31 354 PHE A CA 1
ATOM 2775 C C . PHE A 1 354 ? -3.195 -22.797 -2.75 1 98.31 354 PHE A C 1
ATOM 2777 O O . PHE A 1 354 ? -4.273 -23.25 -2.369 1 98.31 354 PHE A O 1
ATOM 2784 N N . VAL A 1 355 ? -2.414 -22.094 -1.979 1 97.94 355 VAL A N 1
ATOM 2785 C CA . VAL A 1 355 ? -2.826 -21.453 -0.731 1 97.94 355 VAL A CA 1
ATOM 2786 C C . VAL A 1 355 ? -2.867 -19.938 -0.909 1 97.94 355 VAL A C 1
ATOM 2788 O O . VAL A 1 355 ? -1.942 -19.344 -1.47 1 97.94 355 VAL A O 1
ATOM 2791 N N . TYR A 1 356 ? -3.918 -19.312 -0.396 1 96.69 356 TYR A N 1
ATOM 2792 C CA . TYR A 1 356 ? -4.152 -17.938 -0.815 1 96.69 356 TYR A CA 1
ATOM 2793 C C . TYR A 1 356 ? -4.234 -17.016 0.389 1 96.69 356 TYR A C 1
ATOM 2795 O O . TYR A 1 356 ? -4.594 -17.438 1.488 1 96.69 356 TYR A O 1
ATOM 2803 N N . ALA A 1 357 ? -3.93 -15.719 0.124 1 93.75 357 ALA A N 1
ATOM 2804 C CA . ALA A 1 357 ? -4.277 -14.555 0.939 1 93.75 357 ALA A CA 1
ATOM 2805 C C . ALA A 1 357 ? -3.857 -14.758 2.393 1 93.75 357 ALA A C 1
ATOM 2807 O O . ALA A 1 357 ? -2.705 -15.102 2.67 1 93.75 357 ALA A O 1
ATOM 2808 N N . THR A 1 358 ? -4.75 -14.578 3.326 1 91.69 358 THR A N 1
ATOM 2809 C CA . THR A 1 358 ? -4.449 -14.672 4.754 1 91.69 358 THR A CA 1
ATOM 2810 C C . THR A 1 358 ? -3.881 -16.047 5.102 1 91.69 358 THR A C 1
ATOM 2812 O O . THR A 1 358 ? -2.961 -16.156 5.914 1 91.69 358 THR A O 1
ATOM 2815 N N . ARG A 1 359 ? -4.316 -17.031 4.48 1 94.94 359 ARG A N 1
ATOM 2816 C CA . ARG A 1 359 ? -3.873 -18.391 4.781 1 94.94 359 ARG A CA 1
ATOM 2817 C C . ARG A 1 359 ? -2.469 -18.641 4.238 1 94.94 359 ARG A C 1
ATOM 2819 O O . ARG A 1 359 ? -1.711 -19.438 4.801 1 94.94 359 ARG A O 1
ATOM 2826 N N . ALA A 1 360 ? -2.154 -17.953 3.188 1 96.62 360 ALA A N 1
ATOM 2827 C CA . ALA A 1 360 ? -0.806 -18.062 2.639 1 96.62 360 ALA A CA 1
ATOM 2828 C C . ALA A 1 360 ? 0.232 -17.531 3.621 1 96.62 360 ALA A C 1
ATOM 2830 O O . ALA A 1 360 ? 1.332 -18.078 3.729 1 96.62 360 ALA A O 1
ATOM 2831 N N . CYS A 1 361 ? -0.108 -16.484 4.344 1 93.25 361 CYS A N 1
ATOM 2832 C CA . CYS A 1 361 ? 0.792 -15.93 5.352 1 93.25 361 CYS A CA 1
ATOM 2833 C C . CYS A 1 361 ? 1.127 -16.969 6.414 1 93.25 361 CYS A C 1
ATOM 2835 O O . CYS A 1 361 ? 2.289 -17.125 6.797 1 93.25 361 CYS A O 1
ATOM 2837 N N . GLU A 1 362 ? 0.108 -17.656 6.824 1 93.94 362 GLU A N 1
ATOM 2838 C CA . GLU A 1 362 ? 0.304 -18.688 7.828 1 93.94 362 GLU A CA 1
ATOM 2839 C C . GLU A 1 362 ? 1.072 -19.875 7.25 1 93.94 362 GLU A C 1
ATOM 2841 O O . GLU A 1 362 ? 2.01 -20.375 7.871 1 93.94 362 GLU A O 1
ATOM 2846 N N . TRP A 1 363 ? 0.692 -20.297 6.094 1 97.25 363 TRP A N 1
ATOM 2847 C CA . TRP A 1 363 ? 1.297 -21.438 5.406 1 97.25 363 TRP A CA 1
ATOM 2848 C C . TRP A 1 363 ? 2.799 -21.234 5.242 1 97.25 363 TRP A C 1
ATOM 2850 O O . TRP A 1 363 ? 3.576 -22.188 5.375 1 97.25 363 TRP A O 1
ATOM 2860 N N . SER A 1 364 ? 3.178 -20 4.992 1 96 364 SER A N 1
ATOM 2861 C CA . SER A 1 364 ? 4.57 -19.641 4.738 1 96 364 SER A CA 1
ATOM 2862 C C . SER A 1 364 ? 5.445 -19.938 5.953 1 96 364 SER A C 1
ATOM 2864 O O . SER A 1 364 ? 6.664 -20.094 5.824 1 96 364 SER A O 1
ATOM 2866 N N . THR A 1 365 ? 4.844 -20.094 7.141 1 94.06 365 THR A N 1
ATOM 2867 C CA . THR A 1 365 ? 5.613 -20.266 8.367 1 94.06 365 THR A CA 1
ATOM 2868 C C . THR A 1 365 ? 5.762 -21.75 8.703 1 94.06 365 THR A C 1
ATOM 2870 O O . THR A 1 365 ? 6.535 -22.109 9.594 1 94.06 365 THR A O 1
ATOM 2873 N N . PHE A 1 366 ? 5.035 -22.641 8.031 1 97.44 366 PHE A N 1
ATOM 2874 C CA . PHE A 1 366 ? 5.035 -24.062 8.352 1 97.44 366 PHE A CA 1
ATOM 2875 C C . PHE A 1 366 ? 6.285 -24.75 7.812 1 97.44 366 PHE A C 1
ATOM 2877 O O . PHE A 1 366 ? 6.824 -24.328 6.781 1 97.44 366 PHE A O 1
ATOM 2884 N N . SER A 1 367 ? 6.719 -25.781 8.469 1 97.44 367 SER A N 1
ATOM 2885 C CA . SER A 1 367 ? 7.762 -26.656 7.938 1 97.44 367 SER A CA 1
ATOM 2886 C C . SER A 1 367 ? 7.242 -27.5 6.777 1 97.44 367 SER A C 1
ATOM 2888 O O . SER A 1 367 ? 6.035 -27.703 6.641 1 97.44 367 SER A O 1
ATOM 2890 N N . LYS A 1 368 ? 8.148 -27.984 5.957 1 97.56 368 LYS A N 1
ATOM 2891 C CA . LYS A 1 368 ? 7.785 -28.859 4.84 1 97.56 368 LYS A CA 1
ATOM 2892 C C . LYS A 1 368 ? 7.031 -30.094 5.328 1 97.56 368 LYS A C 1
ATOM 2894 O O . LYS A 1 368 ? 6.043 -30.5 4.719 1 97.56 368 LYS A O 1
ATOM 2899 N N . GLU A 1 369 ? 7.473 -30.625 6.465 1 98.06 369 GLU A N 1
ATOM 2900 C CA . GLU A 1 369 ? 6.852 -31.828 7.016 1 98.06 369 GLU A CA 1
ATOM 2901 C C . GLU A 1 369 ? 5.402 -31.562 7.418 1 98.06 369 GLU A C 1
ATOM 2903 O O . GLU A 1 369 ? 4.516 -32.375 7.121 1 98.06 369 GLU A O 1
ATOM 2908 N N . LYS A 1 370 ? 5.211 -30.453 8.055 1 98.38 370 LYS A N 1
ATOM 2909 C CA . LYS A 1 370 ? 3.854 -30.094 8.469 1 98.38 370 LYS A CA 1
ATOM 2910 C C . LYS A 1 370 ? 2.955 -29.859 7.254 1 98.38 370 LYS A C 1
ATOM 2912 O O . LYS A 1 370 ? 1.811 -30.312 7.227 1 98.38 370 LYS A O 1
ATOM 2917 N N . LYS A 1 371 ? 3.451 -29.203 6.242 1 98.62 371 LYS A N 1
ATOM 2918 C CA . LYS A 1 371 ? 2.697 -28.938 5.02 1 98.62 371 LYS A CA 1
ATOM 2919 C C . LYS A 1 371 ? 2.262 -30.234 4.348 1 98.62 371 LYS A C 1
ATOM 2921 O O . LYS A 1 371 ? 1.086 -30.406 4.02 1 98.62 371 LYS A O 1
ATOM 2926 N N . VAL A 1 372 ? 3.166 -31.125 4.207 1 98.56 372 VAL A N 1
ATOM 2927 C CA . VAL A 1 372 ? 2.887 -32.375 3.535 1 98.56 372 VAL A CA 1
ATOM 2928 C C . VAL A 1 372 ? 1.833 -33.156 4.316 1 98.56 372 VAL A C 1
ATOM 2930 O O . VAL A 1 372 ? 0.891 -33.719 3.734 1 98.56 372 VAL A O 1
ATOM 2933 N N . ALA A 1 373 ? 1.96 -33.188 5.633 1 98.5 373 ALA A N 1
ATOM 2934 C CA . ALA A 1 373 ? 0.998 -33.906 6.465 1 98.5 373 ALA A CA 1
ATOM 2935 C C . ALA A 1 373 ? -0.408 -33.312 6.289 1 98.5 373 ALA A C 1
ATOM 2937 O O . ALA A 1 373 ? -1.379 -34.062 6.184 1 98.5 373 ALA A O 1
ATOM 2938 N N . LEU A 1 374 ? -0.478 -32.031 6.305 1 98.44 374 LEU A N 1
ATOM 2939 C CA . LEU A 1 374 ? -1.768 -31.359 6.152 1 98.44 374 LEU A CA 1
ATOM 2940 C C . LEU A 1 374 ? -2.371 -31.641 4.781 1 98.44 374 LEU A C 1
ATOM 2942 O O . LEU A 1 374 ? -3.58 -31.859 4.664 1 98.44 374 LEU A O 1
ATOM 2946 N N . LEU A 1 375 ? -1.563 -31.734 3.766 1 98.56 375 LEU A N 1
ATOM 2947 C CA . LEU A 1 375 ? -2.047 -31.953 2.406 1 98.56 375 LEU A CA 1
ATOM 2948 C C . LEU A 1 375 ? -2.484 -33.406 2.213 1 98.56 375 LEU A C 1
ATOM 2950 O O . LEU A 1 375 ? -3.473 -33.656 1.527 1 98.56 375 LEU A O 1
ATOM 2954 N N . MET A 1 376 ? -1.756 -34.344 2.793 1 98.5 376 MET A N 1
ATOM 2955 C CA . MET A 1 376 ? -2.17 -35.75 2.709 1 98.5 376 MET A CA 1
ATOM 2956 C C . MET A 1 376 ? -3.551 -35.938 3.324 1 98.5 376 MET A C 1
ATOM 2958 O O . MET A 1 376 ? -4.379 -36.688 2.785 1 98.5 376 MET A O 1
ATOM 2962 N N . LYS A 1 377 ? -3.713 -35.25 4.387 1 97.88 377 LYS A N 1
ATOM 2963 C CA . LYS A 1 377 ? -5.02 -35.344 5.031 1 97.88 377 LYS A CA 1
ATOM 2964 C C . LYS A 1 377 ? -6.105 -34.719 4.145 1 97.88 377 LYS A C 1
ATOM 2966 O O . LYS A 1 377 ? -7.168 -35.312 3.959 1 97.88 377 LYS A O 1
ATOM 2971 N N . GLN A 1 378 ? -5.895 -33.594 3.604 1 97 378 GLN A N 1
ATOM 2972 C CA . GLN A 1 378 ? -6.867 -32.906 2.744 1 97 378 GLN A CA 1
ATOM 2973 C C . GLN A 1 378 ? -7.18 -33.75 1.513 1 97 378 GLN A C 1
ATOM 2975 O O . GLN A 1 378 ? -8.344 -33.906 1.139 1 97 378 GLN A O 1
ATOM 2980 N N . TYR A 1 379 ? -6.145 -34.281 0.878 1 97.56 379 TYR A N 1
ATOM 2981 C CA . TYR A 1 379 ? -6.34 -35.062 -0.334 1 97.56 379 TYR A CA 1
ATOM 2982 C C . TYR A 1 379 ? -7.145 -36.344 -0.043 1 97.56 379 TYR A C 1
ATOM 2984 O O . TYR A 1 379 ? -8.047 -36.688 -0.804 1 97.56 379 TYR A O 1
ATOM 2992 N N . SER A 1 380 ? -6.824 -36.969 1.054 1 96.81 380 SER A N 1
ATOM 2993 C CA . SER A 1 380 ? -7.562 -38.156 1.433 1 96.81 380 SER A CA 1
ATOM 2994 C C . SER A 1 380 ? -9.047 -37.875 1.625 1 96.81 380 SER A C 1
ATOM 2996 O O . SER A 1 380 ? -9.898 -38.625 1.147 1 96.81 380 SER A O 1
ATOM 2998 N N . GLU A 1 381 ? -9.328 -36.781 2.209 1 93.44 381 GLU A N 1
ATOM 2999 C CA . GLU A 1 381 ? -10.711 -36.406 2.531 1 93.44 381 GLU A CA 1
ATOM 3000 C C . GLU A 1 381 ? -11.461 -35.938 1.285 1 93.44 381 GLU A C 1
ATOM 3002 O O . GLU A 1 381 ? -12.672 -36.156 1.166 1 93.44 381 GLU A O 1
ATOM 3007 N N . THR A 1 382 ? -10.766 -35.344 0.361 1 93.5 382 THR A N 1
ATOM 3008 C CA . THR A 1 382 ? -11.453 -34.656 -0.724 1 93.5 382 THR A CA 1
ATOM 3009 C C . THR A 1 382 ? -11.422 -35.5 -2 1 93.5 382 THR A C 1
ATOM 3011 O O . THR A 1 382 ? -12.328 -35.406 -2.83 1 93.5 382 THR A O 1
ATOM 3014 N N . LEU A 1 383 ? -10.359 -36.281 -2.152 1 94.12 383 LEU A N 1
ATOM 3015 C CA . LEU A 1 383 ? -10.195 -37 -3.414 1 94.12 383 LEU A CA 1
ATOM 3016 C C . LEU A 1 383 ? -10.398 -38.5 -3.223 1 94.12 383 LEU A C 1
ATOM 3018 O O . LEU A 1 383 ? -10.539 -39.25 -4.199 1 94.12 383 LEU A O 1
ATOM 3022 N N . GLY A 1 384 ? -10.422 -38.938 -1.961 1 94.06 384 GLY A N 1
ATOM 3023 C CA . GLY A 1 384 ? -10.656 -40.344 -1.645 1 94.06 384 GLY A CA 1
ATOM 3024 C C . GLY A 1 384 ? -9.43 -41.031 -1.087 1 94.06 384 GLY A C 1
ATOM 3025 O O . GLY A 1 384 ? -8.32 -40.5 -1.163 1 94.06 384 GLY A O 1
ATOM 3026 N N . GLY A 1 385 ? -9.727 -42.156 -0.443 1 95.62 385 GLY A N 1
ATOM 3027 C CA . GLY A 1 385 ? -8.641 -42.969 0.101 1 95.62 385 GLY A CA 1
ATOM 3028 C C . GLY A 1 385 ? -8.289 -42.594 1.53 1 95.62 385 GLY A C 1
ATOM 3029 O O . GLY A 1 385 ? -9 -41.812 2.174 1 95.62 385 GLY A O 1
ATOM 3030 N N . THR A 1 386 ? -7.094 -43.188 2.02 1 97.69 386 THR A N 1
ATOM 3031 C CA . THR A 1 386 ? -6.652 -42.969 3.389 1 97.69 386 THR A CA 1
ATOM 3032 C C . THR A 1 386 ? -5.391 -42.094 3.408 1 97.69 386 THR A C 1
ATOM 3034 O O . THR A 1 386 ? -4.676 -42 2.406 1 97.69 386 THR A O 1
ATOM 3037 N N . VAL A 1 387 ? -5.137 -41.5 4.465 1 98.12 387 VAL A N 1
ATOM 3038 C CA . VAL A 1 387 ? -3.926 -40.688 4.645 1 98.12 387 VAL A CA 1
ATOM 3039 C C . VAL A 1 387 ? -2.695 -41.594 4.426 1 98.12 387 VAL A C 1
ATOM 3041 O O . VAL A 1 387 ? -1.721 -41.156 3.805 1 98.12 387 VAL A O 1
ATOM 3044 N N . GLU A 1 388 ? -2.775 -42.812 4.898 1 98.12 388 GLU A N 1
ATOM 3045 C CA . GLU A 1 388 ? -1.662 -43.75 4.781 1 98.12 388 GLU A CA 1
ATOM 3046 C C . GLU A 1 388 ? -1.361 -44.062 3.318 1 98.12 388 GLU A C 1
ATOM 3048 O O . GLU A 1 388 ? -0.198 -44.188 2.928 1 98.12 388 GLU A O 1
ATOM 3053 N N . GLU A 1 389 ? -2.387 -44.219 2.561 1 98.12 389 GLU A N 1
ATOM 3054 C CA . GLU A 1 389 ? -2.201 -44.469 1.137 1 98.12 389 GLU A CA 1
ATOM 3055 C C . GLU A 1 389 ? -1.521 -43.312 0.444 1 98.12 389 GLU A C 1
ATOM 3057 O O . GLU A 1 389 ? -0.582 -43.5 -0.333 1 98.12 389 GLU A O 1
ATOM 3062 N N . TRP A 1 390 ? -1.968 -42.125 0.686 1 98.31 390 TRP A N 1
ATOM 3063 C CA . TRP A 1 390 ? -1.38 -40.938 0.097 1 98.31 390 TRP A CA 1
ATOM 3064 C C . TRP A 1 390 ? 0.08 -40.781 0.51 1 98.31 390 TRP A C 1
ATOM 3066 O O . TRP A 1 390 ? 0.938 -40.469 -0.321 1 98.31 390 TRP A O 1
ATOM 3076 N N . LYS A 1 391 ? 0.378 -41.031 1.757 1 98.12 391 LYS A N 1
ATOM 3077 C CA . LYS A 1 391 ? 1.748 -40.969 2.256 1 98.12 391 LYS A CA 1
ATOM 3078 C C . LYS A 1 391 ? 2.637 -42 1.575 1 98.12 391 LYS A C 1
ATOM 3080 O O . LYS A 1 391 ? 3.795 -41.719 1.257 1 98.12 391 LYS A O 1
ATOM 3085 N N . SER A 1 392 ? 2.059 -43.188 1.407 1 98.06 392 SER A N 1
ATOM 3086 C CA . SER A 1 392 ? 2.834 -44.25 0.813 1 98.06 392 SER A CA 1
ATOM 3087 C C . SER A 1 392 ? 3.191 -43.969 -0.638 1 98.06 392 SER A C 1
ATOM 3089 O O . SER A 1 392 ? 4.195 -44.438 -1.152 1 98.06 392 SER A O 1
ATOM 3091 N N . GLN A 1 393 ? 2.396 -43.125 -1.295 1 97.88 393 GLN A N 1
ATOM 3092 C CA . GLN A 1 393 ? 2.592 -42.812 -2.707 1 97.88 393 GLN A CA 1
ATOM 3093 C C . GLN A 1 393 ? 3.406 -41.531 -2.881 1 97.88 393 GLN A C 1
ATOM 3095 O O . GLN A 1 393 ? 3.887 -41.25 -3.979 1 97.88 393 GLN A O 1
ATOM 3100 N N . PHE A 1 394 ? 3.648 -40.812 -1.809 1 98.06 394 PHE A N 1
ATOM 3101 C CA . PHE A 1 394 ? 4.281 -39.5 -1.853 1 98.06 394 PHE A CA 1
ATOM 3102 C C . PHE A 1 394 ? 5.723 -39.594 -2.34 1 98.06 394 PHE A C 1
ATOM 3104 O O . PHE A 1 394 ? 6.465 -40.469 -1.903 1 98.06 394 PHE A O 1
ATOM 3111 N N . VAL A 1 395 ? 6.141 -38.719 -3.25 1 97.25 395 VAL A N 1
ATOM 3112 C CA . VAL A 1 395 ? 7.496 -38.719 -3.791 1 97.25 395 VAL A CA 1
ATOM 3113 C C . VAL A 1 395 ? 8.203 -37.438 -3.393 1 97.25 395 VAL A C 1
ATOM 3115 O O . VAL A 1 395 ? 9.312 -37.469 -2.85 1 97.25 395 VAL A O 1
ATOM 3118 N N . ASP A 1 396 ? 7.559 -36.25 -3.66 1 96.69 396 ASP A N 1
ATOM 3119 C CA . ASP A 1 396 ? 8.227 -34.969 -3.414 1 96.69 396 ASP A CA 1
ATOM 3120 C C . ASP A 1 396 ? 7.215 -33.844 -3.27 1 96.69 396 ASP A C 1
ATOM 3122 O O . ASP A 1 396 ? 6.043 -34 -3.621 1 96.69 396 ASP A O 1
ATOM 3126 N N . TYR A 1 397 ? 7.633 -32.812 -2.629 1 98.12 397 TYR A N 1
ATOM 3127 C CA . TYR A 1 397 ? 6.883 -31.578 -2.461 1 98.12 397 TYR A CA 1
ATOM 3128 C C . TYR A 1 397 ? 7.715 -30.375 -2.879 1 98.12 397 TYR A C 1
ATOM 3130 O O . TYR A 1 397 ? 8.805 -30.156 -2.348 1 98.12 397 TYR A O 1
ATOM 3138 N N . ILE A 1 398 ? 7.164 -29.672 -3.898 1 97.56 398 ILE A N 1
ATOM 3139 C CA . ILE A 1 398 ? 7.805 -28.469 -4.406 1 97.56 398 ILE A CA 1
ATOM 3140 C C . ILE A 1 398 ? 6.867 -27.266 -4.23 1 97.56 398 ILE A C 1
ATOM 3142 O O . ILE A 1 398 ? 5.668 -27.375 -4.496 1 97.56 398 ILE A O 1
ATOM 3146 N N . GLU A 1 399 ? 7.371 -26.172 -3.713 1 97.62 399 GLU A N 1
ATOM 3147 C CA . GLU A 1 399 ? 6.52 -24.984 -3.635 1 97.62 399 GLU A CA 1
ATOM 3148 C C . GLU A 1 399 ? 7.285 -23.734 -4.035 1 97.62 399 GLU A C 1
ATOM 3150 O O . GLU A 1 399 ? 8.516 -23.703 -3.973 1 97.62 399 GLU A O 1
ATOM 3155 N N . LYS A 1 400 ? 6.656 -22.812 -4.586 1 97.62 400 LYS A N 1
ATOM 3156 C CA . LYS A 1 400 ? 7.125 -21.438 -4.75 1 97.62 400 LYS A CA 1
ATOM 3157 C C . LYS A 1 400 ? 6.285 -20.469 -3.93 1 97.62 400 LYS A C 1
ATOM 3159 O O . LYS A 1 400 ? 5.113 -20.234 -4.242 1 97.62 400 LYS A O 1
ATOM 3164 N N . ASP A 1 401 ? 6.895 -20 -2.867 1 97.12 401 ASP A N 1
ATOM 3165 C CA . ASP A 1 401 ? 6.309 -18.906 -2.08 1 97.12 401 ASP A CA 1
ATOM 3166 C C . ASP A 1 401 ? 6.68 -17.547 -2.656 1 97.12 401 ASP A C 1
ATOM 3168 O O . ASP A 1 401 ? 7.711 -16.969 -2.295 1 97.12 401 ASP A O 1
ATOM 3172 N N . TRP A 1 402 ? 5.848 -17.016 -3.465 1 96.06 402 TRP A N 1
ATOM 3173 C CA . TRP A 1 402 ? 6.102 -15.758 -4.152 1 96.06 402 TRP A CA 1
ATOM 3174 C C . TRP A 1 402 ? 6.102 -14.594 -3.168 1 96.06 402 TRP A C 1
ATOM 3176 O O . TRP A 1 402 ? 6.605 -13.508 -3.477 1 96.06 402 TRP A O 1
ATOM 3186 N N . GLY A 1 403 ? 5.488 -14.773 -2.014 1 95.12 403 GLY A N 1
ATOM 3187 C CA . GLY A 1 403 ? 5.547 -13.766 -0.967 1 95.12 403 GLY A CA 1
ATOM 3188 C C . GLY A 1 403 ? 6.938 -13.594 -0.385 1 95.12 403 GLY A C 1
ATOM 3189 O O . GLY A 1 403 ? 7.219 -12.594 0.281 1 95.12 403 GLY A O 1
ATOM 3190 N N . MET A 1 404 ? 7.801 -14.508 -0.726 1 94.75 404 MET A N 1
ATOM 3191 C CA . MET A 1 404 ? 9.156 -14.461 -0.196 1 94.75 404 MET A CA 1
ATOM 3192 C C . MET A 1 404 ? 10.164 -14.133 -1.298 1 94.75 404 MET A C 1
ATOM 3194 O O . MET A 1 404 ? 11.359 -13.992 -1.032 1 94.75 404 MET A O 1
ATOM 3198 N N . ASP A 1 405 ? 9.609 -14.016 -2.537 1 93.75 405 ASP A N 1
ATOM 3199 C CA . ASP A 1 405 ? 10.469 -13.609 -3.646 1 93.75 405 ASP A CA 1
ATOM 3200 C C . ASP A 1 405 ? 10.859 -12.141 -3.535 1 93.75 405 ASP A C 1
ATOM 3202 O O . ASP A 1 405 ? 9.992 -11.266 -3.443 1 93.75 405 ASP A O 1
ATOM 3206 N N . PRO A 1 406 ? 12.109 -11.766 -3.586 1 92.44 406 PRO A N 1
ATOM 3207 C CA . PRO A 1 406 ? 12.555 -10.43 -3.203 1 92.44 406 PRO A CA 1
ATOM 3208 C C . PRO A 1 406 ? 11.984 -9.336 -4.102 1 92.44 406 PRO A C 1
ATOM 3210 O O . PRO A 1 406 ? 11.805 -8.195 -3.662 1 92.44 406 PRO A O 1
ATOM 3213 N N . TYR A 1 407 ? 11.648 -9.633 -5.332 1 94.5 407 TYR A N 1
ATOM 3214 C CA . TYR A 1 407 ? 11.242 -8.57 -6.242 1 94.5 407 TYR A CA 1
ATOM 3215 C C . TYR A 1 407 ? 9.781 -8.734 -6.648 1 94.5 407 TYR A C 1
ATOM 3217 O O . TYR A 1 407 ? 9.273 -7.988 -7.488 1 94.5 407 TYR A O 1
ATOM 3225 N N . THR A 1 408 ? 9.07 -9.727 -6.02 1 95.88 408 THR A N 1
ATOM 3226 C CA . THR A 1 408 ? 7.645 -9.891 -6.281 1 95.88 408 THR A CA 1
ATOM 3227 C C . THR A 1 408 ? 6.828 -9.648 -5.016 1 95.88 408 THR A C 1
ATOM 3229 O O . THR A 1 408 ? 5.941 -8.797 -5 1 95.88 408 THR A O 1
ATOM 3232 N N . ARG A 1 409 ? 7.164 -10.414 -3.943 1 96.56 409 ARG A N 1
ATOM 3233 C CA . ARG A 1 409 ? 6.57 -10.32 -2.613 1 96.56 409 ARG A CA 1
ATOM 3234 C C . ARG A 1 409 ? 5.055 -10.453 -2.678 1 96.56 409 ARG A C 1
ATOM 3236 O O . ARG A 1 409 ? 4.328 -9.734 -1.993 1 96.56 409 ARG A O 1
ATOM 3243 N N . GLY A 1 410 ? 4.598 -11.297 -3.5 1 94.12 410 GLY A N 1
ATOM 3244 C CA . GLY A 1 410 ? 3.193 -11.625 -3.697 1 94.12 410 GLY A CA 1
ATOM 3245 C C . GLY A 1 410 ? 2.916 -12.273 -5.039 1 94.12 410 GLY A C 1
ATOM 3246 O O . GLY A 1 410 ? 3.844 -12.641 -5.762 1 94.12 410 GLY A O 1
ATOM 3247 N N . SER A 1 411 ? 1.658 -12.516 -5.352 1 89.25 411 SER A N 1
ATOM 3248 C CA . SER A 1 411 ? 1.173 -13.117 -6.59 1 89.25 411 SER A CA 1
ATOM 3249 C C . SER A 1 411 ? -0.351 -13.164 -6.621 1 89.25 411 SER A C 1
ATOM 3251 O O . SER A 1 411 ? -1.002 -13.102 -5.574 1 89.25 411 SER A O 1
ATOM 3253 N N . TYR A 1 412 ? -1.063 -13.211 -7.836 1 91.25 412 TYR A N 1
ATOM 3254 C CA . TYR A 1 412 ? -0.5 -13.258 -9.18 1 91.25 412 TYR A CA 1
ATOM 3255 C C . TYR A 1 412 ? -0.208 -11.859 -9.703 1 91.25 412 TYR A C 1
ATOM 3257 O O . TYR A 1 412 ? 0.705 -11.664 -10.508 1 91.25 412 TYR A O 1
ATOM 3265 N N . GLY A 1 413 ? -1.066 -10.992 -9.156 1 94.44 413 GLY A N 1
ATOM 3266 C CA . GLY A 1 413 ? -1.021 -9.609 -9.594 1 94.44 413 GLY A CA 1
ATOM 3267 C C . GLY A 1 413 ? -1.402 -8.625 -8.5 1 94.44 413 GLY A C 1
ATOM 3268 O O . GLY A 1 413 ? -1.84 -9.031 -7.418 1 94.44 413 GLY A O 1
ATOM 3269 N N . ALA A 1 414 ? -1.171 -7.422 -8.773 1 97.5 414 ALA A N 1
ATOM 3270 C CA . ALA A 1 414 ? -1.53 -6.371 -7.832 1 97.5 414 ALA A CA 1
ATOM 3271 C C . ALA A 1 414 ? -3.01 -6.012 -7.945 1 97.5 414 ALA A C 1
ATOM 3273 O O . ALA A 1 414 ? -3.619 -6.195 -9 1 97.5 414 ALA A O 1
ATOM 3274 N N . ILE A 1 415 ? -3.604 -5.598 -6.855 1 98 415 ILE A N 1
ATOM 3275 C CA . ILE A 1 415 ? -4.973 -5.094 -6.816 1 98 415 ILE A CA 1
ATOM 3276 C C . ILE A 1 415 ? -4.977 -3.66 -6.293 1 98 415 ILE A C 1
ATOM 3278 O O . ILE A 1 415 ? -3.984 -3.193 -5.73 1 98 415 ILE A O 1
ATOM 3282 N N . THR A 1 416 ? -6.109 -2.98 -6.484 1 98.44 416 THR A N 1
ATOM 3283 C CA . THR A 1 416 ? -6.258 -1.678 -5.844 1 98.44 416 THR A CA 1
ATOM 3284 C C . THR A 1 416 ? -7.184 -1.772 -4.633 1 98.44 416 THR A C 1
ATOM 3286 O O . THR A 1 416 ? -8.195 -2.471 -4.672 1 98.44 416 THR A O 1
ATOM 3289 N N . ALA A 1 417 ? -6.793 -1.153 -3.545 1 98.25 417 ALA A N 1
ATOM 3290 C CA . ALA A 1 417 ? -7.656 -1.006 -2.377 1 98.25 417 ALA A CA 1
ATOM 3291 C C . ALA A 1 417 ? -8.805 -0.046 -2.662 1 98.25 417 ALA A C 1
ATOM 3293 O O . ALA A 1 417 ? -8.734 0.757 -3.596 1 98.25 417 ALA A O 1
ATOM 3294 N N . PRO A 1 418 ? -9.891 -0.13 -1.913 1 98.5 418 PRO A N 1
ATOM 3295 C CA . PRO A 1 418 ? -11 0.797 -2.113 1 98.5 418 PRO A CA 1
ATOM 3296 C C . PRO A 1 418 ? -10.562 2.26 -2.094 1 98.5 418 PRO A C 1
ATOM 3298 O O . PRO A 1 418 ? -9.711 2.643 -1.29 1 98.5 418 PRO A O 1
ATOM 3301 N N . GLY A 1 419 ? -11.086 3.027 -3.021 1 97.62 419 GLY A N 1
ATOM 3302 C CA . GLY A 1 419 ? -10.844 4.457 -3.1 1 97.62 419 GLY A CA 1
ATOM 3303 C C . GLY A 1 419 ? -9.656 4.812 -3.982 1 97.62 419 GLY A C 1
ATOM 3304 O O . GLY A 1 419 ? -9.492 5.973 -4.367 1 97.62 419 GLY A O 1
ATOM 3305 N N . THR A 1 420 ? -8.852 3.854 -4.418 1 97.81 420 THR A N 1
ATOM 3306 C CA . THR A 1 420 ? -7.582 4.102 -5.09 1 97.81 420 THR A CA 1
ATOM 3307 C C . THR A 1 420 ? -7.809 4.645 -6.496 1 97.81 420 THR A C 1
ATOM 3309 O O . THR A 1 420 ? -7.234 5.672 -6.871 1 97.81 420 THR A O 1
ATOM 3312 N N . LEU A 1 421 ? -8.68 4.008 -7.254 1 97.75 421 LEU A N 1
ATOM 3313 C CA . LEU A 1 421 ? -8.844 4.34 -8.664 1 97.75 421 LEU A CA 1
ATOM 3314 C C . LEU A 1 421 ? -9.492 5.707 -8.828 1 97.75 421 LEU A C 1
ATOM 3316 O O . LEU A 1 421 ? -9.141 6.465 -9.742 1 97.75 421 LEU A O 1
ATOM 3320 N N . THR A 1 422 ? -10.367 6.023 -7.965 1 95.69 422 THR A N 1
ATOM 3321 C CA . THR A 1 422 ? -11.023 7.324 -8.07 1 95.69 422 THR A CA 1
ATOM 3322 C C . THR A 1 422 ? -10.102 8.438 -7.574 1 95.69 422 THR A C 1
ATOM 3324 O O . THR A 1 422 ? -10.148 9.562 -8.078 1 95.69 422 THR A O 1
ATOM 3327 N N . MET A 1 423 ? -9.281 8.148 -6.641 1 93.44 423 MET A N 1
ATOM 3328 C CA . MET A 1 423 ? -8.359 9.141 -6.094 1 93.44 423 MET A CA 1
ATOM 3329 C C . MET A 1 423 ? -7.207 9.398 -7.059 1 93.44 423 MET A C 1
ATOM 3331 O O . MET A 1 423 ? -6.82 10.547 -7.277 1 93.44 423 MET A O 1
ATOM 3335 N N . THR A 1 424 ? -6.656 8.32 -7.648 1 94.69 424 THR A N 1
ATOM 3336 C CA . THR A 1 424 ? -5.406 8.438 -8.383 1 94.69 424 THR A CA 1
ATOM 3337 C C . THR A 1 424 ? -5.656 8.383 -9.891 1 94.69 424 THR A C 1
ATOM 3339 O O . THR A 1 424 ? -4.758 8.672 -10.68 1 94.69 424 THR A O 1
ATOM 3342 N N . LYS A 1 425 ? -6.883 8.008 -10.266 1 93 425 LYS A N 1
ATOM 3343 C CA . LYS A 1 425 ? -7.215 7.867 -11.68 1 93 425 LYS A CA 1
ATOM 3344 C C . LYS A 1 425 ? -6.199 6.98 -12.398 1 93 425 LYS A C 1
ATOM 3346 O O . LYS A 1 425 ? -5.84 5.91 -11.898 1 93 425 LYS A O 1
ATOM 3351 N N . MET A 1 426 ? -5.75 7.305 -13.547 1 92.44 426 MET A N 1
ATOM 3352 C CA . MET A 1 426 ? -4.816 6.465 -14.297 1 92.44 426 MET A CA 1
ATOM 3353 C C . MET A 1 426 ? -3.402 7.031 -14.234 1 92.44 426 MET A C 1
ATOM 3355 O O . MET A 1 426 ? -2.627 6.883 -15.18 1 92.44 426 MET A O 1
ATOM 3359 N N . ALA A 1 427 ? -3.068 7.695 -13.086 1 95.31 427 ALA A N 1
ATOM 3360 C CA . ALA A 1 427 ? -1.781 8.367 -12.922 1 95.31 427 ALA A CA 1
ATOM 3361 C C . ALA A 1 427 ? -0.624 7.391 -13.109 1 95.31 427 ALA A C 1
ATOM 3363 O O . ALA A 1 427 ? 0.449 7.773 -13.586 1 95.31 427 ALA A O 1
ATOM 3364 N N . TYR A 1 428 ? -0.825 6.16 -12.828 1 96.88 428 TYR A N 1
ATOM 3365 C CA . TYR A 1 428 ? 0.222 5.148 -12.891 1 96.88 428 TYR A CA 1
ATOM 3366 C C . TYR A 1 428 ? 0.658 4.91 -14.336 1 96.88 428 TYR A C 1
ATOM 3368 O O . TYR A 1 428 ? 1.832 4.641 -14.602 1 96.88 428 TYR A O 1
ATOM 3376 N N . ARG A 1 429 ? -0.198 5.09 -15.32 1 95.94 429 ARG A N 1
ATOM 3377 C CA . ARG A 1 429 ? 0.052 4.773 -16.719 1 95.94 429 ARG A CA 1
ATOM 3378 C C . ARG A 1 429 ? 0.655 5.969 -17.453 1 95.94 429 ARG A C 1
ATOM 3380 O O . ARG A 1 429 ? 1.24 5.816 -18.531 1 95.94 429 ARG A O 1
ATOM 3387 N N . GLU A 1 430 ? 0.494 7.141 -16.891 1 95.94 430 GLU A N 1
ATOM 3388 C CA . GLU A 1 430 ? 0.862 8.359 -17.594 1 95.94 430 GLU A CA 1
ATOM 3389 C C . GLU A 1 430 ? 2.375 8.477 -17.75 1 95.94 430 GLU A C 1
ATOM 3391 O O . GLU A 1 430 ? 3.117 8.312 -16.781 1 95.94 430 GLU A O 1
ATOM 3396 N N . PRO A 1 431 ? 2.848 8.703 -19.016 1 97.94 431 PRO A N 1
ATOM 3397 C CA . PRO A 1 431 ? 4.281 8.977 -19.156 1 97.94 431 PRO A CA 1
ATOM 3398 C C . PRO A 1 431 ? 4.734 10.188 -18.344 1 97.94 431 PRO A C 1
ATOM 3400 O O . PRO A 1 431 ? 3.977 11.148 -18.203 1 97.94 431 PRO A O 1
ATOM 3403 N N . LEU A 1 432 ? 5.945 10.164 -17.844 1 97.94 432 LEU A N 1
ATOM 3404 C CA . LEU A 1 432 ? 6.492 11.258 -17.047 1 97.94 432 LEU A CA 1
ATOM 3405 C C . LEU A 1 432 ? 7.75 11.828 -17.688 1 97.94 432 LEU A C 1
ATOM 3407 O O . LEU A 1 432 ? 8.242 11.289 -18.688 1 97.94 432 LEU A O 1
ATOM 3411 N N . TYR A 1 433 ? 8.234 12.961 -17.156 1 97.81 433 TYR A N 1
ATOM 3412 C CA . TYR A 1 433 ? 9.492 13.594 -17.547 1 97.81 433 TYR A CA 1
ATOM 3413 C C . TYR A 1 433 ? 9.492 13.938 -19.031 1 97.81 433 TYR A C 1
ATOM 3415 O O . TYR A 1 433 ? 10.438 13.586 -19.75 1 97.81 433 TYR A O 1
ATOM 3423 N N . ASN A 1 434 ? 8.375 14.609 -19.484 1 96.94 434 ASN A N 1
ATOM 3424 C CA . ASN A 1 434 ? 8.234 15 -20.875 1 96.94 434 ASN A CA 1
ATOM 3425 C C . ASN A 1 434 ? 8.375 13.797 -21.812 1 96.94 434 ASN A C 1
ATOM 3427 O O . ASN A 1 434 ? 9.133 13.844 -22.781 1 96.94 434 ASN A O 1
ATOM 3431 N N . ARG A 1 435 ? 7.734 12.664 -21.406 1 97.44 435 ARG A N 1
ATOM 3432 C CA . ARG A 1 435 ? 7.625 11.438 -22.188 1 97.44 435 ARG A CA 1
ATOM 3433 C C . ARG A 1 435 ? 8.992 10.781 -22.359 1 97.44 435 ARG A C 1
ATOM 3435 O O . ARG A 1 435 ? 9.352 10.375 -23.469 1 97.44 435 ARG A O 1
ATOM 3442 N N . LYS A 1 436 ? 9.734 10.766 -21.281 1 98.5 436 LYS A N 1
ATOM 3443 C CA . LYS A 1 436 ? 11 10.031 -21.281 1 98.5 436 LYS A CA 1
ATOM 3444 C C . LYS A 1 436 ? 10.898 8.773 -20.422 1 98.5 436 LYS A C 1
ATOM 3446 O O . LYS A 1 436 ? 11.742 7.879 -20.516 1 98.5 436 LYS A O 1
ATOM 3451 N N . LEU A 1 437 ? 9.906 8.734 -19.516 1 98.75 437 LEU A N 1
ATOM 3452 C CA . LEU A 1 437 ? 9.664 7.562 -18.672 1 98.75 437 LEU A CA 1
ATOM 3453 C C . LEU A 1 437 ? 8.273 6.992 -18.922 1 98.75 437 LEU A C 1
ATOM 3455 O O . LEU A 1 437 ? 7.277 7.711 -18.828 1 98.75 437 LEU A O 1
ATOM 3459 N N . PHE A 1 438 ? 8.234 5.727 -19.25 1 98.75 438 PHE A N 1
ATOM 3460 C CA . PHE A 1 438 ? 6.992 5.02 -19.531 1 98.75 438 PHE A CA 1
ATOM 3461 C C . PHE A 1 438 ? 6.836 3.812 -18.625 1 98.75 438 PHE A C 1
ATOM 3463 O O . PHE A 1 438 ? 7.824 3.277 -18.109 1 98.75 438 PHE A O 1
ATOM 3470 N N . ILE A 1 439 ? 5.574 3.393 -18.375 1 98.69 439 ILE A N 1
ATOM 3471 C CA . ILE A 1 439 ? 5.301 2.238 -17.531 1 98.69 439 ILE A CA 1
ATOM 3472 C C . ILE A 1 439 ? 4.531 1.185 -18.312 1 98.69 439 ILE A C 1
ATOM 3474 O O . ILE A 1 439 ? 3.504 1.485 -18.938 1 98.69 439 ILE A O 1
ATOM 3478 N N . ALA A 1 440 ? 5.008 0.016 -18.312 1 98.44 440 ALA A N 1
ATOM 3479 C CA . ALA A 1 440 ? 4.289 -1.156 -18.812 1 98.44 440 ALA A CA 1
ATOM 3480 C C . ALA A 1 440 ? 4.215 -2.246 -17.75 1 98.44 440 ALA A C 1
ATOM 3482 O O . ALA A 1 440 ? 4.906 -2.174 -16.734 1 98.44 440 ALA A O 1
ATOM 3483 N N . GLY A 1 441 ? 3.475 -3.256 -17.891 1 97.94 441 GLY A N 1
ATOM 3484 C CA . GLY A 1 441 ? 3.17 -4.367 -17 1 97.94 441 GLY A CA 1
ATOM 3485 C C . GLY A 1 441 ? 1.709 -4.777 -17.031 1 97.94 441 GLY A C 1
ATOM 3486 O O . GLY A 1 441 ? 0.835 -3.953 -17.312 1 97.94 441 GLY A O 1
ATOM 3487 N N . THR A 1 442 ? 1.515 -5.984 -16.688 1 97.88 442 THR A N 1
ATOM 3488 C CA . THR A 1 442 ? 0.146 -6.484 -16.766 1 97.88 442 THR A CA 1
ATOM 3489 C C . THR A 1 442 ? -0.783 -5.641 -15.898 1 97.88 442 THR A C 1
ATOM 3491 O O . THR A 1 442 ? -1.973 -5.512 -16.188 1 97.88 442 THR A O 1
ATOM 3494 N N . GLU A 1 443 ? -0.275 -4.91 -14.898 1 96.56 443 GLU A N 1
ATOM 3495 C CA . GLU A 1 443 ? -1.055 -4.07 -13.992 1 96.56 443 GLU A CA 1
ATOM 3496 C C . GLU A 1 443 ? -1.544 -2.809 -14.703 1 96.56 443 GLU A C 1
ATOM 3498 O O . GLU A 1 443 ? -2.41 -2.098 -14.188 1 96.56 443 GLU A O 1
ATOM 3503 N N . THR A 1 444 ? -0.997 -2.498 -15.883 1 97 444 THR A N 1
ATOM 3504 C CA . THR A 1 444 ? -1.395 -1.31 -16.625 1 97 444 THR A CA 1
ATOM 3505 C C . THR A 1 444 ? -2.213 -1.694 -17.859 1 97 444 THR A C 1
ATOM 3507 O O . THR A 1 444 ? -2.566 -0.835 -18.672 1 97 444 THR A O 1
ATOM 3510 N N . ALA A 1 445 ? -2.535 -2.967 -18.016 1 97.69 445 ALA A N 1
ATOM 3511 C CA . ALA A 1 445 ? -3.143 -3.479 -19.234 1 97.69 445 ALA A CA 1
ATOM 3512 C C . ALA A 1 445 ? -4.609 -3.068 -19.328 1 97.69 445 ALA A C 1
ATOM 3514 O O . ALA A 1 445 ? -5.25 -2.783 -18.312 1 97.69 445 ALA A O 1
ATOM 3515 N N . THR A 1 446 ? -5.113 -3.002 -20.516 1 96.56 446 THR A N 1
ATOM 3516 C CA . THR A 1 446 ? -6.523 -2.723 -20.781 1 96.56 446 THR A CA 1
ATOM 3517 C C . THR A 1 446 ? -7.273 -4.004 -21.125 1 96.56 446 THR A C 1
ATOM 3519 O O . THR A 1 446 ? -8.5 -3.988 -21.281 1 96.56 446 THR A O 1
ATOM 3522 N N . ALA A 1 447 ? -6.562 -5.031 -21.266 1 98 447 ALA A N 1
ATOM 3523 C CA . ALA A 1 447 ? -7.109 -6.375 -21.453 1 98 447 ALA A CA 1
ATOM 3524 C C . ALA A 1 447 ? -6.285 -7.41 -20.688 1 98 447 ALA A C 1
ATOM 3526 O O . ALA A 1 447 ? -5.055 -7.352 -20.688 1 98 447 ALA A O 1
ATOM 3527 N N . TRP A 1 448 ? -7.016 -8.242 -20 1 98.19 448 TRP A N 1
ATOM 3528 C CA . TRP A 1 448 ? -6.441 -9.375 -19.297 1 98.19 448 TRP A CA 1
ATOM 3529 C C . TRP A 1 448 ? -5.402 -8.914 -18.281 1 98.19 448 TRP A C 1
ATOM 3531 O O . TRP A 1 448 ? -4.273 -9.406 -18.266 1 98.19 448 TRP A O 1
ATOM 3541 N N . ILE A 1 449 ? -5.781 -8 -17.438 1 97.69 449 ILE A N 1
ATOM 3542 C CA . ILE A 1 449 ? -4.961 -7.555 -16.328 1 97.69 449 ILE A CA 1
ATOM 3543 C C . ILE A 1 449 ? -4.527 -8.758 -15.492 1 97.69 449 ILE A C 1
ATOM 3545 O O . ILE A 1 449 ? -5.344 -9.625 -15.172 1 97.69 449 ILE A O 1
ATOM 3549 N N . GLY A 1 450 ? -3.281 -8.852 -15.18 1 96.56 450 GLY A N 1
ATOM 3550 C CA . GLY A 1 450 ? -2.793 -9.906 -14.305 1 96.56 450 GLY A CA 1
ATOM 3551 C C . GLY A 1 450 ? -2.361 -11.148 -15.047 1 96.56 450 GLY A C 1
ATOM 3552 O O . GLY A 1 450 ? -1.886 -12.109 -14.438 1 96.56 450 GLY A O 1
ATOM 3553 N N . TYR A 1 451 ? -2.467 -11.172 -16.328 1 98.12 451 TYR A N 1
ATOM 3554 C CA . TYR A 1 451 ? -2.16 -12.352 -17.141 1 98.12 451 TYR A CA 1
ATOM 3555 C C . TYR A 1 451 ? -1.026 -12.07 -18.109 1 98.12 451 TYR A C 1
ATOM 3557 O O . TYR A 1 451 ? -0.631 -10.914 -18.297 1 98.12 451 TYR A O 1
ATOM 3565 N N . MET A 1 452 ? -0.499 -13.117 -18.734 1 98.31 452 MET A N 1
ATOM 3566 C CA . MET A 1 452 ? 0.513 -12.992 -19.781 1 98.31 452 MET A CA 1
ATOM 3567 C C . MET A 1 452 ? 0.014 -12.102 -20.906 1 98.31 452 MET A C 1
ATOM 3569 O O . MET A 1 452 ? 0.743 -11.234 -21.391 1 98.31 452 MET A O 1
ATOM 3573 N N . GLU A 1 453 ? -1.226 -12.336 -21.266 1 98.62 453 GLU A N 1
ATOM 3574 C CA . GLU A 1 453 ? -1.852 -11.562 -22.328 1 98.62 453 GLU A CA 1
ATOM 3575 C C . GLU A 1 453 ? -1.813 -10.07 -22.031 1 98.62 453 GLU A C 1
ATOM 3577 O O . GLU A 1 453 ? -1.496 -9.258 -22.906 1 98.62 453 GLU A O 1
ATOM 3582 N N . GLY A 1 454 ? -2.111 -9.711 -20.781 1 98.5 454 GLY A N 1
ATOM 3583 C CA . GLY A 1 454 ? -2.092 -8.312 -20.391 1 98.5 454 GLY A CA 1
ATOM 3584 C C . GLY A 1 454 ? -0.706 -7.699 -20.438 1 98.5 454 GLY A C 1
ATOM 3585 O O . GLY A 1 454 ? -0.558 -6.52 -20.766 1 98.5 454 GLY A O 1
ATOM 3586 N N . ALA A 1 455 ? 0.305 -8.43 -20.094 1 98.62 455 ALA A N 1
ATOM 3587 C CA . ALA A 1 455 ? 1.684 -7.953 -20.188 1 98.62 455 ALA A CA 1
ATOM 3588 C C . ALA A 1 455 ? 2.037 -7.586 -21.625 1 98.62 455 ALA A C 1
ATOM 3590 O O . ALA A 1 455 ? 2.678 -6.562 -21.875 1 98.62 455 ALA A O 1
ATOM 3591 N N . ILE A 1 456 ? 1.592 -8.406 -22.562 1 98.81 456 ILE A N 1
ATOM 3592 C CA . ILE A 1 456 ? 1.849 -8.156 -23.969 1 98.81 456 ILE A CA 1
ATOM 3593 C C . ILE A 1 456 ? 1.098 -6.898 -24.406 1 98.81 456 ILE A C 1
ATOM 3595 O O . ILE A 1 456 ? 1.664 -6.031 -25.078 1 98.81 456 ILE A O 1
ATOM 3599 N N . VAL A 1 457 ? -0.154 -6.793 -23.984 1 98.69 457 VAL A N 1
ATOM 3600 C CA . VAL A 1 457 ? -0.993 -5.648 -24.312 1 98.69 457 VAL A CA 1
ATOM 3601 C C . VAL A 1 457 ? -0.34 -4.363 -23.812 1 98.69 457 VAL A C 1
ATOM 3603 O O . VAL A 1 457 ? -0.288 -3.361 -24.531 1 98.69 457 VAL A O 1
ATOM 3606 N N . SER A 1 458 ? 0.133 -4.363 -22.641 1 98.62 458 SER A N 1
ATOM 3607 C CA . SER A 1 458 ? 0.782 -3.195 -22.047 1 98.62 458 SER A CA 1
ATOM 3608 C C . SER A 1 458 ? 2.053 -2.828 -22.812 1 98.62 458 SER A C 1
ATOM 3610 O O . SER A 1 458 ? 2.346 -1.646 -23 1 98.62 458 SER A O 1
ATOM 3612 N N . ALA A 1 459 ? 2.822 -3.842 -23.219 1 98.81 459 ALA A N 1
ATOM 3613 C CA . ALA A 1 459 ? 4.031 -3.611 -24 1 98.81 459 ALA A CA 1
ATOM 3614 C C . ALA A 1 459 ? 3.705 -2.947 -25.344 1 98.81 459 ALA A C 1
ATOM 3616 O O . ALA A 1 459 ? 4.391 -2.012 -25.766 1 98.81 459 ALA A O 1
ATOM 3617 N N . GLU A 1 460 ? 2.67 -3.449 -25.953 1 98.69 460 GLU A N 1
ATOM 3618 C CA . GLU A 1 460 ? 2.244 -2.877 -27.219 1 98.69 460 GLU A CA 1
ATOM 3619 C C . GLU A 1 460 ? 1.886 -1.402 -27.078 1 98.69 460 GLU A C 1
ATOM 3621 O O . GLU A 1 460 ? 2.283 -0.575 -27.906 1 98.69 460 GLU A O 1
ATOM 3626 N N . ARG A 1 461 ? 1.161 -1.081 -26.047 1 98.19 461 ARG A N 1
ATOM 3627 C CA . ARG A 1 461 ? 0.781 0.305 -25.781 1 98.19 461 ARG A CA 1
ATOM 3628 C C . ARG A 1 461 ? 2.012 1.184 -25.594 1 98.19 461 ARG A C 1
ATOM 3630 O O . ARG A 1 461 ? 2.154 2.215 -26.25 1 98.19 461 ARG A O 1
ATOM 3637 N N . VAL A 1 462 ? 2.926 0.772 -24.781 1 98.5 462 VAL A N 1
ATOM 3638 C CA . VAL A 1 462 ? 4.059 1.604 -24.375 1 98.5 462 VAL A CA 1
ATOM 3639 C C . VAL A 1 462 ? 5.008 1.778 -25.562 1 98.5 462 VAL A C 1
ATOM 3641 O O . VAL A 1 462 ? 5.613 2.84 -25.734 1 98.5 462 VAL A O 1
ATOM 3644 N N . VAL A 1 463 ? 5.18 0.753 -26.375 1 98.62 463 VAL A N 1
ATOM 3645 C CA . VAL A 1 463 ? 6.074 0.854 -27.531 1 98.62 463 VAL A CA 1
ATOM 3646 C C . VAL A 1 463 ? 5.523 1.875 -28.516 1 98.62 463 VAL A C 1
ATOM 3648 O O . VAL A 1 463 ? 6.285 2.645 -29.109 1 98.62 463 VAL A O 1
ATOM 3651 N N . ARG A 1 464 ? 4.195 1.873 -28.703 1 98 464 ARG A N 1
ATOM 3652 C CA . ARG A 1 464 ? 3.594 2.912 -29.531 1 98 464 ARG A CA 1
ATOM 3653 C C . ARG A 1 464 ? 3.896 4.301 -28.984 1 98 464 ARG A C 1
ATOM 3655 O O . ARG A 1 464 ? 4.258 5.207 -29.734 1 98 464 ARG A O 1
ATOM 3662 N N . GLU A 1 465 ? 3.789 4.465 -27.656 1 97.56 465 GLU A N 1
ATOM 3663 C CA . GLU A 1 465 ? 4.039 5.742 -27 1 97.56 465 GLU A CA 1
ATOM 3664 C C . GLU A 1 465 ? 5.5 6.164 -27.156 1 97.56 465 GLU A C 1
ATOM 3666 O O . GLU A 1 465 ? 5.785 7.328 -27.438 1 97.56 465 GLU A O 1
ATOM 3671 N N . VAL A 1 466 ? 6.363 5.23 -26.984 1 98.12 466 VAL A N 1
ATOM 3672 C CA . VAL A 1 466 ? 7.797 5.5 -27.047 1 98.12 466 VAL A CA 1
ATOM 3673 C C . VAL A 1 466 ? 8.188 5.859 -28.484 1 98.12 466 VAL A C 1
ATOM 3675 O O . VAL A 1 466 ? 8.969 6.789 -28.703 1 98.12 466 VAL A O 1
ATOM 3678 N N . THR A 1 467 ? 7.691 5.094 -29.469 1 97.19 467 THR A N 1
ATOM 3679 C CA . THR A 1 467 ? 7.996 5.344 -30.875 1 97.19 467 THR A CA 1
ATOM 3680 C C . THR A 1 467 ? 7.531 6.734 -31.281 1 97.19 467 THR A C 1
ATOM 3682 O O . THR A 1 467 ? 8.258 7.457 -31.984 1 97.19 467 THR A O 1
ATOM 3685 N N . ASP A 1 468 ? 6.371 7.102 -30.812 1 95.69 468 ASP A N 1
ATOM 3686 C CA . ASP A 1 468 ? 5.852 8.438 -31.078 1 95.69 468 ASP A CA 1
ATOM 3687 C C . ASP A 1 468 ? 6.746 9.508 -30.453 1 95.69 468 ASP A C 1
ATOM 3689 O O . ASP A 1 468 ? 7.004 10.547 -31.078 1 95.69 468 ASP A O 1
ATOM 3693 N N . ALA A 1 469 ? 7.199 9.25 -29.281 1 95 469 ALA A N 1
ATOM 3694 C CA . ALA A 1 469 ? 8.016 10.219 -28.547 1 95 469 ALA A CA 1
ATOM 3695 C C . ALA A 1 469 ? 9.398 10.352 -29.172 1 95 469 ALA A C 1
ATOM 3697 O O . ALA A 1 469 ? 9.984 11.438 -29.156 1 95 469 ALA A O 1
ATOM 3698 N N . LEU A 1 470 ? 9.922 9.266 -29.703 1 93.31 470 LEU A N 1
ATOM 3699 C CA . LEU A 1 470 ? 11.227 9.289 -30.344 1 93.31 470 LEU A CA 1
ATOM 3700 C C . LEU A 1 470 ? 11.141 9.922 -31.734 1 93.31 470 LEU A C 1
ATOM 3702 O O . LEU A 1 470 ? 12.102 10.539 -32.188 1 93.31 470 LEU A O 1
ATOM 3706 N N . GLY A 1 471 ? 10.086 9.648 -32.531 1 83.19 471 GLY A N 1
ATOM 3707 C CA . GLY A 1 471 ? 9.875 10.234 -33.844 1 83.19 471 GLY A CA 1
ATOM 3708 C C . GLY A 1 471 ? 9.578 11.719 -33.812 1 83.19 471 GLY A C 1
ATOM 3709 O O . GLY A 1 471 ? 9.953 12.461 -34.719 1 83.19 471 GLY A O 1
ATOM 3710 N N . SER A 1 472 ? 8.852 12.133 -32.906 1 62.78 472 SER A N 1
ATOM 3711 C CA . SER A 1 472 ? 8.562 13.555 -32.75 1 62.78 472 SER A CA 1
ATOM 3712 C C . SER A 1 472 ? 9.844 14.359 -32.531 1 62.78 472 SER A C 1
ATOM 3714 O O . SER A 1 472 ? 9.891 15.555 -32.781 1 62.78 472 SER A O 1
ATOM 3716 N N . ASN A 1 473 ? 10.945 13.766 -32.094 1 48 473 ASN A N 1
ATOM 3717 C CA . ASN A 1 473 ? 12.234 14.414 -31.906 1 48 473 ASN A CA 1
ATOM 3718 C C . ASN A 1 473 ? 13.102 14.312 -33.156 1 48 473 ASN A C 1
ATOM 3720 O O . ASN A 1 473 ? 14.266 14.727 -33.156 1 48 473 ASN A O 1
ATOM 3724 N N . ARG A 1 474 ? 12.633 13.57 -34.312 1 45.66 474 ARG A N 1
ATOM 3725 C CA . ARG A 1 474 ? 13.383 13.625 -35.562 1 45.66 474 ARG A CA 1
ATOM 3726 C C . ARG A 1 474 ? 13.094 14.93 -36.312 1 45.66 474 ARG A C 1
ATOM 3728 O O . ARG A 1 474 ? 11.938 15.336 -36.438 1 45.66 474 ARG A O 1
ATOM 3735 N N . PRO A 1 475 ? 14.195 15.766 -36.625 1 38.53 475 PRO A N 1
ATOM 3736 C CA . PRO A 1 475 ? 14.023 16.969 -37.469 1 38.53 475 PRO A CA 1
ATOM 3737 C C . PRO A 1 475 ? 13.273 16.688 -38.75 1 38.53 475 PRO A C 1
ATOM 3739 O O . PRO A 1 475 ? 13.422 15.617 -39.344 1 38.53 475 PRO A O 1
ATOM 3742 N N . SER A 1 476 ? 12.086 17.328 -38.906 1 30.56 476 SER A N 1
ATOM 3743 C CA . SER A 1 476 ? 11.555 17.438 -40.25 1 30.56 476 SER A CA 1
ATOM 3744 C C . SER A 1 476 ? 12.641 17.859 -41.25 1 30.56 476 SER A C 1
ATOM 3746 O O . SER A 1 476 ? 13.234 18.938 -41.094 1 30.56 476 SER A O 1
ATOM 3748 N N . LYS A 1 477 ? 13.359 17.016 -41.75 1 29.67 477 LYS A N 1
ATOM 3749 C CA . LYS A 1 477 ? 14.109 17.406 -42.938 1 29.67 477 LYS A CA 1
ATOM 3750 C C . LYS A 1 477 ? 13.172 17.844 -44.062 1 29.67 477 LYS A C 1
ATOM 3752 O O . LYS A 1 477 ? 12.578 17.016 -44.75 1 29.67 477 LYS A O 1
ATOM 3757 N N . LEU A 1 478 ? 12.188 18.859 -43.688 1 19.78 478 LEU A N 1
ATOM 3758 C CA . LEU A 1 478 ? 12.023 19.609 -44.938 1 19.78 478 LEU A CA 1
ATOM 3759 C C . LEU A 1 478 ? 13.18 20.578 -45.125 1 19.78 478 LEU A C 1
ATOM 3761 O O . LEU A 1 478 ? 13.57 21.297 -44.188 1 19.78 478 LEU A O 1
ATOM 3765 N N . MET B 1 1 ? 31.469 -1.349 16.469 1 94.31 1 MET B N 1
ATOM 3766 C CA . MET B 1 1 ? 30.203 -2.059 16.656 1 94.31 1 MET B CA 1
ATOM 3767 C C . MET B 1 1 ? 29.344 -1.375 17.719 1 94.31 1 MET B C 1
ATOM 3769 O O . MET B 1 1 ? 29.828 -1.084 18.812 1 94.31 1 MET B O 1
ATOM 3773 N N . TYR B 1 2 ? 28.156 -1.05 17.359 1 98.38 2 TYR B N 1
ATOM 3774 C CA . TYR B 1 2 ? 27.25 -0.363 18.281 1 98.38 2 TYR B CA 1
ATOM 3775 C C . TYR B 1 2 ? 26.391 -1.359 19.047 1 98.38 2 TYR B C 1
ATOM 3777 O O . TYR B 1 2 ? 26.234 -2.506 18.625 1 98.38 2 TYR B O 1
ATOM 3785 N N . ASP B 1 3 ? 25.969 -0.924 20.219 1 98.12 3 ASP B N 1
ATOM 3786 C CA . ASP B 1 3 ? 24.938 -1.723 20.891 1 98.12 3 ASP B CA 1
ATOM 3787 C C . ASP B 1 3 ? 23.625 -1.679 20.125 1 98.12 3 ASP B C 1
ATOM 3789 O O . ASP B 1 3 ? 22.984 -2.713 19.922 1 98.12 3 ASP B O 1
ATOM 3793 N N . VAL B 1 4 ? 23.234 -0.465 19.766 1 98.81 4 VAL B N 1
ATOM 3794 C CA . VAL B 1 4 ? 21.969 -0.291 19.062 1 98.81 4 VAL B CA 1
ATOM 3795 C C . VAL B 1 4 ? 22.141 0.73 17.938 1 98.81 4 VAL B C 1
ATOM 3797 O O . VAL B 1 4 ? 22.781 1.766 18.125 1 98.81 4 VAL B O 1
ATOM 3800 N N . ILE B 1 5 ? 21.672 0.451 16.766 1 98.94 5 ILE B N 1
ATOM 3801 C CA . ILE B 1 5 ? 21.469 1.429 15.703 1 98.94 5 ILE B CA 1
ATOM 3802 C C . ILE B 1 5 ? 19.984 1.775 15.594 1 98.94 5 ILE B C 1
ATOM 3804 O O . ILE B 1 5 ? 19.141 0.884 15.57 1 98.94 5 ILE B O 1
ATOM 3808 N N . VAL B 1 6 ? 19.688 3.047 15.641 1 98.94 6 VAL B N 1
ATOM 3809 C CA . VAL B 1 6 ? 18.328 3.551 15.422 1 98.94 6 VAL B CA 1
ATOM 3810 C C . VAL B 1 6 ? 18.219 4.16 14.023 1 98.94 6 VAL B C 1
ATOM 3812 O O . VAL B 1 6 ? 19.031 5.023 13.656 1 98.94 6 VAL B O 1
ATOM 3815 N N . ILE B 1 7 ? 17.281 3.686 13.266 1 98.94 7 ILE B N 1
ATOM 3816 C CA . ILE B 1 7 ? 17.047 4.219 11.93 1 98.94 7 ILE B CA 1
ATOM 3817 C C . ILE B 1 7 ? 15.938 5.27 11.969 1 98.94 7 ILE B C 1
ATOM 3819 O O . ILE B 1 7 ? 14.773 4.941 12.211 1 98.94 7 ILE B O 1
ATOM 3823 N N . GLY B 1 8 ? 16.297 6.551 11.742 1 98.75 8 GLY B N 1
ATOM 3824 C CA . GLY B 1 8 ? 15.367 7.676 11.781 1 98.75 8 GLY B CA 1
ATOM 3825 C C . GLY B 1 8 ? 15.578 8.578 12.977 1 98.75 8 GLY B C 1
ATOM 3826 O O . GLY B 1 8 ? 15.625 8.109 14.117 1 98.75 8 GLY B O 1
ATOM 3827 N N . ALA B 1 9 ? 15.688 9.836 12.695 1 98.81 9 ALA B N 1
ATOM 3828 C CA . ALA B 1 9 ? 15.898 10.82 13.758 1 98.81 9 ALA B CA 1
ATOM 3829 C C . ALA B 1 9 ? 14.656 11.688 13.961 1 98.81 9 ALA B C 1
ATOM 3831 O O . ALA B 1 9 ? 14.766 12.891 14.219 1 98.81 9 ALA B O 1
ATOM 3832 N N . GLY B 1 10 ? 13.492 11.086 13.758 1 98.25 10 GLY B N 1
ATOM 3833 C CA . GLY B 1 10 ? 12.242 11.727 14.156 1 98.25 10 GLY B CA 1
ATOM 3834 C C . GLY B 1 10 ? 11.953 11.578 15.641 1 98.25 10 GLY B C 1
ATOM 3835 O O . GLY B 1 10 ? 12.828 11.195 16.422 1 98.25 10 GLY B O 1
ATOM 3836 N N . MET B 1 11 ? 10.742 11.844 15.977 1 98.38 11 MET B N 1
ATOM 3837 C CA . MET B 1 11 ? 10.32 11.836 17.375 1 98.38 11 MET B CA 1
ATOM 3838 C C . MET B 1 11 ? 10.539 10.469 18.016 1 98.38 11 MET B C 1
ATOM 3840 O O . MET B 1 11 ? 11.031 10.375 19.141 1 98.38 11 MET B O 1
ATOM 3844 N N . ALA B 1 12 ? 10.211 9.383 17.328 1 98.81 12 ALA B N 1
ATOM 3845 C CA . ALA B 1 12 ? 10.352 8.031 17.875 1 98.81 12 ALA B CA 1
ATOM 3846 C C . ALA B 1 12 ? 11.82 7.652 18.031 1 98.81 12 ALA B C 1
ATOM 3848 O O . ALA B 1 12 ? 12.234 7.129 19.062 1 98.81 12 ALA B O 1
ATOM 3849 N N . GLY B 1 13 ? 12.625 7.926 17.016 1 98.88 13 GLY B N 1
ATOM 3850 C CA . GLY B 1 13 ? 14.023 7.543 17.047 1 98.88 13 GLY B CA 1
ATOM 3851 C C . GLY B 1 13 ? 14.828 8.289 18.094 1 98.88 13 GLY B C 1
ATOM 3852 O O . GLY B 1 13 ? 15.609 7.684 18.828 1 98.88 13 GLY B O 1
ATOM 3853 N N . VAL B 1 14 ? 14.633 9.57 18.172 1 98.88 14 VAL B N 1
ATOM 3854 C CA . VAL B 1 14 ? 15.352 10.414 19.125 1 98.88 14 VAL B CA 1
ATOM 3855 C C . VAL B 1 14 ? 14.961 10.016 20.547 1 98.88 14 VAL B C 1
ATOM 3857 O O . VAL B 1 14 ? 15.828 9.922 21.422 1 98.88 14 VAL B O 1
ATOM 3860 N N . ASN B 1 15 ? 13.695 9.781 20.719 1 98.88 15 ASN B N 1
ATOM 3861 C CA . ASN B 1 15 ? 13.258 9.375 22.062 1 98.88 15 ASN B CA 1
ATOM 3862 C C . ASN B 1 15 ? 13.773 7.977 22.406 1 98.88 15 ASN B C 1
ATOM 3864 O O . ASN B 1 15 ? 14.109 7.707 23.562 1 98.88 15 ASN B O 1
ATOM 3868 N N . ALA B 1 16 ? 13.789 7.055 21.422 1 98.88 16 ALA B N 1
ATOM 3869 C CA . ALA B 1 16 ? 14.359 5.734 21.672 1 98.88 16 ALA B CA 1
ATOM 3870 C C . ALA B 1 16 ? 15.812 5.836 22.109 1 98.88 16 ALA B C 1
ATOM 3872 O O . ALA B 1 16 ? 16.219 5.219 23.109 1 98.88 16 ALA B O 1
ATOM 3873 N N . ALA B 1 17 ? 16.594 6.625 21.422 1 98.88 17 ALA B N 1
ATOM 3874 C CA . ALA B 1 17 ? 18 6.801 21.75 1 98.88 17 ALA B CA 1
ATOM 3875 C C . ALA B 1 17 ? 18.172 7.418 23.141 1 98.88 17 ALA B C 1
ATOM 3877 O O . ALA B 1 17 ? 19.016 6.992 23.922 1 98.88 17 ALA B O 1
ATOM 3878 N N . LYS B 1 18 ? 17.359 8.445 23.438 1 98.75 18 LYS B N 1
ATOM 3879 C CA . LYS B 1 18 ? 17.375 9.078 24.75 1 98.75 18 LYS B CA 1
ATOM 3880 C C . LYS B 1 18 ? 17.109 8.055 25.859 1 98.75 18 LYS B C 1
ATOM 3882 O O . LYS B 1 18 ? 17.875 7.98 26.828 1 98.75 18 LYS B O 1
ATOM 3887 N N . LEU B 1 19 ? 16.094 7.27 25.672 1 98.75 19 LEU B N 1
ATOM 3888 C CA . LEU B 1 19 ? 15.68 6.297 26.672 1 98.75 19 LEU B CA 1
ATOM 3889 C C . LEU B 1 19 ? 16.719 5.195 26.828 1 98.75 19 LEU B C 1
ATOM 3891 O O . LEU B 1 19 ? 16.953 4.699 27.922 1 98.75 19 LEU B O 1
ATOM 3895 N N . LEU B 1 20 ? 17.328 4.785 25.719 1 98.62 20 LEU B N 1
ATOM 3896 C CA . LEU B 1 20 ? 18.406 3.812 25.797 1 98.62 20 LEU B CA 1
ATOM 3897 C C . LEU B 1 20 ? 19.562 4.344 26.641 1 98.62 20 LEU B C 1
ATOM 3899 O O . LEU B 1 20 ? 20.078 3.633 27.516 1 98.62 20 LEU B O 1
ATOM 3903 N N . LYS B 1 21 ? 19.922 5.578 26.375 1 97.75 21 LYS B N 1
ATOM 3904 C CA . LYS B 1 21 ? 20.984 6.203 27.156 1 97.75 21 LYS B CA 1
ATOM 3905 C C . LYS B 1 21 ? 20.609 6.254 28.641 1 97.75 21 LYS B C 1
ATOM 3907 O O . LYS B 1 21 ? 21.453 5.992 29.5 1 97.75 21 LYS B O 1
ATOM 3912 N N . GLN B 1 22 ? 19.406 6.586 28.891 1 97 22 GLN B N 1
ATOM 3913 C CA . GLN B 1 22 ? 18.938 6.641 30.281 1 97 22 GLN B CA 1
ATOM 3914 C C . GLN B 1 22 ? 18.953 5.258 30.922 1 97 22 GLN B C 1
ATOM 3916 O O . GLN B 1 22 ? 18.984 5.141 32.156 1 97 22 GLN B O 1
ATOM 3921 N N . ASN B 1 23 ? 18.953 4.219 30.109 1 96.5 23 ASN B N 1
ATOM 3922 C CA . ASN B 1 23 ? 19.047 2.844 30.578 1 96.5 23 ASN B CA 1
ATOM 3923 C C . ASN B 1 23 ? 20.484 2.324 30.5 1 96.5 23 ASN B C 1
ATOM 3925 O O . ASN B 1 23 ? 20.703 1.114 30.469 1 96.5 23 ASN B O 1
ATOM 3929 N N . ASN B 1 24 ? 21.438 3.16 30.344 1 95.94 24 ASN B N 1
ATOM 3930 C CA . ASN B 1 24 ? 22.875 2.904 30.375 1 95.94 24 ASN B CA 1
ATOM 3931 C C . ASN B 1 24 ? 23.344 2.16 29.141 1 95.94 24 ASN B C 1
ATOM 3933 O O . ASN B 1 24 ? 24.328 1.415 29.188 1 95.94 24 ASN B O 1
ATOM 3937 N N . ILE B 1 25 ? 22.578 2.201 28.109 1 97.06 25 ILE B N 1
ATOM 3938 C CA . ILE B 1 25 ? 23.016 1.783 26.781 1 97.06 25 ILE B CA 1
ATOM 3939 C C . ILE B 1 25 ? 23.469 3 25.984 1 97.06 25 ILE B C 1
ATOM 3941 O O . ILE B 1 25 ? 22.641 3.732 25.438 1 97.06 25 ILE B O 1
ATOM 3945 N N . THR B 1 26 ? 24.797 3.15 25.922 1 95.31 26 THR B N 1
ATOM 3946 C CA . THR B 1 26 ? 25.281 4.457 25.484 1 95.31 26 THR B CA 1
ATOM 3947 C C . THR B 1 26 ? 25.906 4.379 24.094 1 95.31 26 THR B C 1
ATOM 3949 O O . THR B 1 26 ? 26.094 5.402 23.438 1 95.31 26 THR B O 1
ATOM 3952 N N . ASN B 1 27 ? 26.266 3.229 23.656 1 98.25 27 ASN B N 1
ATOM 3953 C CA . ASN B 1 27 ? 26.812 3.104 22.312 1 98.25 27 ASN B CA 1
ATOM 3954 C C . ASN B 1 27 ? 25.719 2.959 21.266 1 98.25 27 ASN B C 1
ATOM 3956 O O . ASN B 1 27 ? 25.562 1.892 20.672 1 98.25 27 ASN B O 1
ATOM 3960 N N . VAL B 1 28 ? 25.062 4.098 21.062 1 98.75 28 VAL B N 1
ATOM 3961 C CA . VAL B 1 28 ? 23.906 4.145 20.188 1 98.75 28 VAL B CA 1
ATOM 3962 C C . VAL B 1 28 ? 24.172 5.102 19.031 1 98.75 28 VAL B C 1
ATOM 3964 O O . VAL B 1 28 ? 24.719 6.188 19.219 1 98.75 28 VAL B O 1
ATOM 3967 N N . LEU B 1 29 ? 23.875 4.668 17.812 1 98.94 29 LEU B N 1
ATOM 3968 C CA . LEU B 1 29 ? 23.984 5.5 16.625 1 98.94 29 LEU B CA 1
ATOM 3969 C C . LEU B 1 29 ? 22.625 5.676 15.961 1 98.94 29 LEU B C 1
ATOM 3971 O O . LEU B 1 29 ? 21.891 4.703 15.75 1 98.94 29 LEU B O 1
ATOM 3975 N N . ILE B 1 30 ? 22.25 6.945 15.711 1 98.94 30 ILE B N 1
ATOM 3976 C CA . ILE B 1 30 ? 21.062 7.23 14.922 1 98.94 30 ILE B CA 1
ATOM 3977 C C . ILE B 1 30 ? 21.453 7.527 13.477 1 98.94 30 ILE B C 1
ATOM 3979 O O . ILE B 1 30 ? 22.312 8.375 13.227 1 98.94 30 ILE B O 1
ATOM 3983 N N . LEU B 1 31 ? 20.906 6.781 12.539 1 98.94 31 LEU B N 1
ATOM 3984 C CA . LEU B 1 31 ? 21.062 7.059 11.117 1 98.94 31 LEU B CA 1
ATOM 3985 C C . LEU B 1 31 ? 19.828 7.762 10.562 1 98.94 31 LEU B C 1
ATOM 3987 O O . LEU B 1 31 ? 18.703 7.266 10.703 1 98.94 31 LEU B O 1
ATOM 3991 N N . GLU B 1 32 ? 20 8.945 10 1 98.81 32 GLU B N 1
ATOM 3992 C CA . GLU B 1 32 ? 18.922 9.75 9.445 1 98.81 32 GLU B CA 1
ATOM 3993 C C . GLU B 1 32 ? 19.125 9.984 7.949 1 98.81 32 GLU B C 1
ATOM 3995 O O . GLU B 1 32 ? 20.219 10.359 7.52 1 98.81 32 GLU B O 1
ATOM 4000 N N . ALA B 1 33 ? 18.047 9.711 7.188 1 98 33 ALA B N 1
ATOM 4001 C CA . ALA B 1 33 ? 18.109 9.844 5.734 1 98 33 ALA B CA 1
ATOM 4002 C C . ALA B 1 33 ? 18.203 11.312 5.32 1 98 33 ALA B C 1
ATOM 4004 O O . ALA B 1 33 ? 18.938 11.656 4.395 1 98 33 ALA B O 1
ATOM 4005 N N . ASN B 1 34 ? 17.5 12.203 6.016 1 97.62 34 ASN B N 1
ATOM 4006 C CA . ASN B 1 34 ? 17.453 13.625 5.684 1 97.62 34 ASN B CA 1
ATOM 4007 C C . ASN B 1 34 ? 18.719 14.359 6.121 1 97.62 34 ASN B C 1
ATOM 4009 O O . ASN B 1 34 ? 19.547 13.781 6.82 1 97.62 34 ASN B O 1
ATOM 4013 N N . ASP B 1 35 ? 18.812 15.609 5.711 1 97.88 35 ASP B N 1
ATOM 4014 C CA . ASP B 1 35 ? 19.922 16.469 6.129 1 97.88 35 ASP B CA 1
ATOM 4015 C C . ASP B 1 35 ? 19.547 17.266 7.371 1 97.88 35 ASP B C 1
ATOM 4017 O O . ASP B 1 35 ? 20.219 18.25 7.707 1 97.88 35 ASP B O 1
ATOM 4021 N N . TYR B 1 36 ? 18.469 16.875 7.988 1 97.5 36 TYR B N 1
ATOM 4022 C CA . TYR B 1 36 ? 18.016 17.531 9.203 1 97.5 36 TYR B CA 1
ATOM 4023 C C . TYR B 1 36 ? 17.422 16.531 10.18 1 97.5 36 TYR B C 1
ATOM 4025 O O . TYR B 1 36 ? 17.094 15.398 9.797 1 97.5 36 TYR B O 1
ATOM 4033 N N . ILE B 1 37 ? 17.281 16.891 11.453 1 98.06 37 ILE B N 1
ATOM 4034 C CA . ILE B 1 37 ? 16.672 16.109 12.523 1 98.06 37 ILE B CA 1
ATOM 4035 C C . ILE B 1 37 ? 15.195 16.469 12.656 1 98.06 37 ILE B C 1
ATOM 4037 O O . ILE B 1 37 ? 14.828 17.641 12.57 1 98.06 37 ILE B O 1
ATOM 4041 N N . GLY B 1 38 ? 14.344 15.453 12.773 1 97.69 38 GLY B N 1
ATOM 4042 C CA . GLY B 1 38 ? 12.984 15.766 13.172 1 97.69 38 GLY B CA 1
ATOM 4043 C C . GLY B 1 38 ? 11.938 15.031 12.344 1 97.69 38 GLY B C 1
ATOM 4044 O O . GLY B 1 38 ? 10.797 14.875 12.773 1 97.69 38 GLY B O 1
ATOM 4045 N N . GLY B 1 39 ? 12.336 14.531 11.125 1 95.94 39 GLY B N 1
ATOM 4046 C CA . GLY B 1 39 ? 11.359 13.883 10.266 1 95.94 39 GLY B CA 1
ATOM 4047 C C . GLY B 1 39 ? 10.164 14.766 9.953 1 95.94 39 GLY B C 1
ATOM 4048 O O . GLY B 1 39 ? 10.328 15.867 9.414 1 95.94 39 GLY B O 1
ATOM 4049 N N . ARG B 1 40 ? 8.961 14.414 10.453 1 96.44 40 ARG B N 1
ATOM 4050 C CA . ARG B 1 40 ? 7.734 15.141 10.148 1 96.44 40 ARG B CA 1
ATOM 4051 C C . ARG B 1 40 ? 7.516 16.281 11.133 1 96.44 40 ARG B C 1
ATOM 4053 O O . ARG B 1 40 ? 6.531 17.016 11.031 1 96.44 40 ARG B O 1
ATOM 4060 N N . LEU B 1 41 ? 8.414 16.406 12.07 1 97 41 LEU B N 1
ATOM 4061 C CA . LEU B 1 41 ? 8.453 17.594 12.914 1 97 41 LEU B CA 1
ATOM 4062 C C . LEU B 1 41 ? 9.414 18.625 12.344 1 97 41 LEU B C 1
ATOM 4064 O O . LEU B 1 41 ? 10.539 18.781 12.836 1 97 41 LEU B O 1
ATOM 4068 N N . ARG B 1 42 ? 8.93 19.359 11.406 1 96.56 42 ARG B N 1
ATOM 4069 C CA . ARG B 1 42 ? 9.75 20.344 10.711 1 96.56 42 ARG B CA 1
ATOM 4070 C C . ARG B 1 42 ? 9.211 21.75 10.938 1 96.56 42 ARG B C 1
ATOM 4072 O O . ARG B 1 42 ? 8 21.984 10.891 1 96.56 42 ARG B O 1
ATOM 4079 N N . SER B 1 43 ? 10.109 22.672 11.281 1 96.75 43 SER B N 1
ATOM 4080 C CA . SER B 1 43 ? 9.781 24.078 11.469 1 96.75 43 SER B CA 1
ATOM 4081 C C . SER B 1 43 ? 10.594 24.969 10.531 1 96.75 43 SER B C 1
ATOM 4083 O O . SER B 1 43 ? 11.633 24.547 10.016 1 96.75 43 SER B O 1
ATOM 4085 N N . GLN B 1 44 ? 10.062 26.062 10.227 1 95.94 44 GLN B N 1
ATOM 4086 C CA . GLN B 1 44 ? 10.719 27.031 9.359 1 95.94 44 GLN B CA 1
ATOM 4087 C C . GLN B 1 44 ? 10.797 28.406 10.031 1 95.94 44 GLN B C 1
ATOM 4089 O O . GLN B 1 44 ? 9.805 28.891 10.57 1 95.94 44 GLN B O 1
ATOM 4094 N N . SER B 1 45 ? 11.969 28.969 9.945 1 94.88 45 SER B N 1
ATOM 4095 C CA . SER B 1 45 ? 12.18 30.297 10.523 1 94.88 45 SER B CA 1
ATOM 4096 C C . SER B 1 45 ? 11.797 31.391 9.531 1 94.88 45 SER B C 1
ATOM 4098 O O . SER B 1 45 ? 12.086 31.281 8.336 1 94.88 45 SER B O 1
ATOM 4100 N N . LEU B 1 46 ? 11.117 32.312 10.07 1 92.75 46 LEU B N 1
ATOM 4101 C CA . LEU B 1 46 ? 10.734 33.5 9.32 1 92.75 46 LEU B CA 1
ATOM 4102 C C . LEU B 1 46 ? 11.211 34.781 10.016 1 92.75 46 LEU B C 1
ATOM 4104 O O . LEU B 1 46 ? 11.602 34.75 11.188 1 92.75 46 LEU B O 1
ATOM 4108 N N . LEU B 1 47 ? 11.289 35.938 9.203 1 90.38 47 LEU B N 1
ATOM 4109 C CA . LEU B 1 47 ? 11.633 37.25 9.742 1 90.38 47 LEU B CA 1
ATOM 4110 C C . LEU B 1 47 ? 12.977 37.188 10.469 1 90.38 47 LEU B C 1
ATOM 4112 O O . LEU B 1 47 ? 13.07 37.625 11.625 1 90.38 47 LEU B O 1
ATOM 4116 N N . ASN B 1 48 ? 13.891 36.562 9.898 1 90 48 ASN B N 1
ATOM 4117 C CA . ASN B 1 48 ? 15.266 36.469 10.398 1 90 48 ASN B CA 1
ATOM 4118 C C . ASN B 1 48 ? 15.32 35.781 11.758 1 90 48 ASN B C 1
ATOM 4120 O O . ASN B 1 48 ? 15.992 36.281 12.672 1 90 48 ASN B O 1
ATOM 4124 N N . GLY B 1 49 ? 14.422 34.812 11.859 1 86.5 49 GLY B N 1
ATOM 4125 C CA . GLY B 1 49 ? 14.508 33.969 13.047 1 86.5 49 GLY B CA 1
ATOM 4126 C C . GLY B 1 49 ? 13.594 34.438 14.172 1 86.5 49 GLY B C 1
ATOM 4127 O O . GLY B 1 49 ? 13.469 33.75 15.188 1 86.5 49 GLY B O 1
ATOM 4128 N N . LYS B 1 50 ? 12.898 35.469 13.992 1 88.06 50 LYS B N 1
ATOM 4129 C CA . LYS B 1 50 ? 12.047 36.031 15.047 1 88.06 50 LYS B CA 1
ATOM 4130 C C . LYS B 1 50 ? 10.758 35.219 15.188 1 88.06 50 LYS B C 1
ATOM 4132 O O . LYS B 1 50 ? 10.148 35.188 16.25 1 88.06 50 LYS B O 1
ATOM 4137 N N . VAL B 1 51 ? 10.391 34.625 14.117 1 91.56 51 VAL B N 1
ATOM 4138 C CA . VAL B 1 51 ? 9.18 33.812 14.102 1 91.56 51 VAL B CA 1
ATOM 4139 C C . VAL B 1 51 ? 9.484 32.438 13.492 1 91.56 51 VAL B C 1
ATOM 4141 O O . VAL B 1 51 ? 10.281 32.344 12.562 1 91.56 51 VAL B O 1
ATOM 4144 N N . VAL B 1 52 ? 8.883 31.438 14.148 1 93.75 52 VAL B N 1
ATOM 4145 C CA . VAL B 1 52 ? 9.023 30.078 13.602 1 93.75 52 VAL B CA 1
ATOM 4146 C C . VAL B 1 52 ? 7.641 29.469 13.383 1 93.75 52 VAL B C 1
ATOM 4148 O O . VAL B 1 52 ? 6.773 29.547 14.258 1 93.75 52 VAL B O 1
ATOM 4151 N N . ILE B 1 53 ? 7.398 28.984 12.172 1 94.69 53 ILE B N 1
ATOM 4152 C CA . ILE B 1 53 ? 6.172 28.25 11.891 1 94.69 53 ILE B CA 1
ATOM 4153 C C . ILE B 1 53 ? 6.48 26.766 11.766 1 94.69 53 ILE B C 1
ATOM 4155 O O . ILE B 1 53 ? 7.57 26.391 11.328 1 94.69 53 ILE B O 1
ATOM 4159 N N . ASP B 1 54 ? 5.574 25.969 12.188 1 96.88 54 ASP B N 1
ATOM 4160 C CA . ASP B 1 54 ? 5.695 24.531 12.016 1 96.88 54 ASP B CA 1
ATOM 4161 C C . ASP B 1 54 ? 5.098 24.078 10.68 1 96.88 54 ASP B C 1
ATOM 4163 O O . ASP B 1 54 ? 3.875 24.047 10.523 1 96.88 54 ASP B O 1
ATOM 4167 N N . ILE B 1 55 ? 5.93 23.656 9.758 1 97.12 55 ILE B N 1
ATOM 4168 C CA . ILE B 1 55 ? 5.438 23.172 8.477 1 97.12 55 ILE B CA 1
ATOM 4169 C C . ILE B 1 55 ? 5.117 21.688 8.578 1 97.12 55 ILE B C 1
ATOM 4171 O O . ILE B 1 55 ? 4.48 21.109 7.691 1 97.12 55 ILE B O 1
ATOM 4175 N N . GLY B 1 56 ? 5.512 20.969 9.625 1 96.94 56 GLY B N 1
ATOM 4176 C CA . GLY B 1 56 ? 5.102 19.625 10.008 1 96.94 56 GLY B CA 1
ATOM 4177 C C . GLY B 1 56 ? 4.168 19.609 11.203 1 96.94 56 GLY B C 1
ATOM 4178 O O . GLY B 1 56 ? 3.248 20.422 11.297 1 96.94 56 GLY B O 1
ATOM 4179 N N . GLY B 1 57 ? 4.285 18.625 12.094 1 96.62 57 GLY B N 1
ATOM 4180 C CA . GLY B 1 57 ? 3.48 18.562 13.305 1 96.62 57 GLY B CA 1
ATOM 4181 C C . GLY B 1 57 ? 3.533 19.844 14.109 1 96.62 57 GLY B C 1
ATOM 4182 O O . GLY B 1 57 ? 4.602 20.453 14.273 1 96.62 57 GLY B O 1
ATOM 4183 N N . GLN B 1 58 ? 2.342 20.219 14.617 1 96.38 58 GLN B N 1
ATOM 4184 C CA . GLN B 1 58 ? 2.291 21.594 15.117 1 96.38 58 GLN B CA 1
ATOM 4185 C C . GLN B 1 58 ? 1.65 21.641 16.5 1 96.38 58 GLN B C 1
ATOM 4187 O O . GLN B 1 58 ? 2.035 22.469 17.344 1 96.38 58 GLN B O 1
ATOM 4192 N N . TRP B 1 59 ? 0.71 20.828 16.797 1 97 59 TRP B N 1
ATOM 4193 C CA . TRP B 1 59 ? -0.126 21.062 17.969 1 97 59 TRP B CA 1
ATOM 4194 C C . TRP B 1 59 ? 0.103 19.984 19.031 1 97 59 TRP B C 1
ATOM 4196 O O . TRP B 1 59 ? 0.484 18.859 18.703 1 97 59 TRP B O 1
ATOM 4206 N N . VAL B 1 60 ? -0.047 20.328 20.234 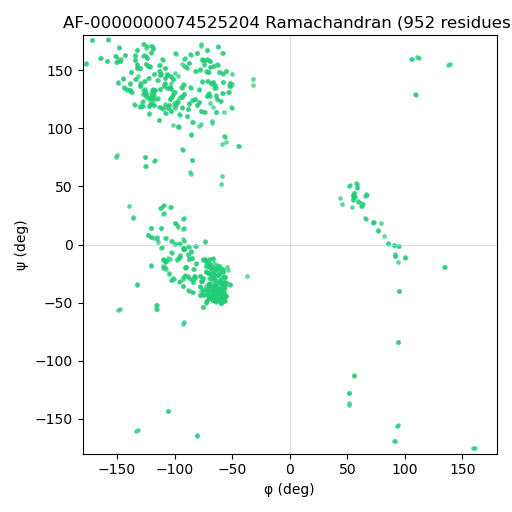1 97.69 60 VAL B N 1
ATOM 4207 C CA . VAL B 1 60 ? -0.072 19.453 21.406 1 97.69 60 VAL B CA 1
ATOM 4208 C C . VAL B 1 60 ? -1.234 19.844 22.312 1 97.69 60 VAL B C 1
ATOM 4210 O O . VAL B 1 60 ? -1.796 20.938 22.188 1 97.69 60 VAL B O 1
ATOM 4213 N N . GLY B 1 61 ? -1.594 18.953 23.203 1 97.56 61 GLY B N 1
ATOM 4214 C CA . GLY B 1 61 ? -2.674 19.266 24.125 1 97.56 61 GLY B CA 1
ATOM 4215 C C . GLY B 1 61 ? -2.646 18.422 25.391 1 97.56 61 GLY B C 1
ATOM 4216 O O . GLY B 1 61 ? -1.831 17.516 25.516 1 97.56 61 GLY B O 1
ATOM 4217 N N . PRO B 1 62 ? -3.557 18.734 26.297 1 97.31 62 PRO B N 1
ATOM 4218 C CA . PRO B 1 62 ? -3.568 18.156 27.641 1 97.31 62 PRO B CA 1
ATOM 4219 C C . PRO B 1 62 ? -3.678 16.625 27.625 1 97.31 62 PRO B C 1
ATOM 4221 O O . PRO B 1 62 ? -3.07 15.945 28.453 1 97.31 62 PRO B O 1
ATOM 4224 N N . PRO B 1 63 ? -4.348 16.016 26.688 1 97.69 63 PRO B N 1
ATOM 4225 C CA . PRO B 1 63 ? -4.438 14.562 26.719 1 97.69 63 PRO B CA 1
ATOM 4226 C C . PRO B 1 63 ? -3.135 13.875 26.312 1 97.69 63 PRO B C 1
ATOM 4228 O O . PRO B 1 63 ? -3.068 12.648 26.25 1 97.69 63 PRO B O 1
ATOM 4231 N N . GLN B 1 64 ? -2.131 14.625 26.062 1 98.44 64 GLN B N 1
ATOM 4232 C CA . GLN B 1 64 ? -0.845 14.109 25.609 1 98.44 64 GLN B CA 1
ATOM 4233 C C . GLN B 1 64 ? 0.262 14.422 26.609 1 98.44 64 GLN B C 1
ATOM 4235 O O . GLN B 1 64 ? 1.168 15.211 26.312 1 98.44 64 GLN B O 1
ATOM 4240 N N . PRO B 1 65 ? 0.249 13.758 27.734 1 98.25 65 PRO B N 1
ATOM 4241 C CA . PRO B 1 65 ? 1.115 14.141 28.844 1 98.25 65 PRO B CA 1
ATOM 4242 C C . PRO B 1 65 ? 2.592 13.875 28.562 1 98.25 65 PRO B C 1
ATOM 4244 O O . PRO B 1 65 ? 3.461 14.562 29.094 1 98.25 65 PRO B O 1
ATOM 4247 N N . LYS B 1 66 ? 2.924 12.93 27.781 1 98.5 66 LYS B N 1
ATOM 4248 C CA . LYS B 1 66 ? 4.328 12.578 27.578 1 98.5 66 LYS B CA 1
ATOM 4249 C C . LYS B 1 66 ? 5.047 13.648 26.766 1 98.5 66 LYS B C 1
ATOM 4251 O O . LYS B 1 66 ? 6.184 14.016 27.078 1 98.5 66 LYS B O 1
ATOM 4256 N N . VAL B 1 67 ? 4.434 14.133 25.734 1 98.62 67 VAL B N 1
ATOM 4257 C CA . VAL B 1 67 ? 5.059 15.188 24.953 1 98.62 67 VAL B CA 1
ATOM 4258 C C . VAL B 1 67 ? 5.113 16.484 25.766 1 98.62 67 VAL B C 1
ATOM 4260 O O . VAL B 1 67 ? 6.09 17.234 25.688 1 98.62 67 VAL B O 1
ATOM 4263 N N . LEU B 1 68 ? 4.086 16.719 26.547 1 98.44 68 LEU B N 1
ATOM 4264 C CA . LEU B 1 68 ? 4.074 17.906 27.406 1 98.44 68 LEU B CA 1
ATOM 4265 C C . LEU B 1 68 ? 5.203 17.844 28.422 1 98.44 68 LEU B C 1
ATOM 4267 O O . LEU B 1 68 ? 5.824 18.859 28.734 1 98.44 68 LEU B O 1
ATOM 4271 N N . SER B 1 69 ? 5.469 16.672 28.906 1 98.31 69 SER B N 1
ATOM 4272 C CA . SER B 1 69 ? 6.57 16.484 29.844 1 98.31 69 SER B CA 1
ATOM 4273 C C . SER B 1 69 ? 7.914 16.766 29.188 1 98.31 69 SER B C 1
ATOM 4275 O O . SER B 1 69 ? 8.805 17.359 29.812 1 98.31 69 SER B O 1
ATOM 4277 N N . LEU B 1 70 ? 8.086 16.359 27.953 1 98.12 70 LEU B N 1
ATOM 4278 C CA . LEU B 1 70 ? 9.32 16.625 27.219 1 98.12 70 LEU B CA 1
ATOM 4279 C C . LEU B 1 70 ? 9.508 18.125 27.016 1 98.12 70 LEU B C 1
ATOM 4281 O O . LEU B 1 70 ? 10.625 18.641 27.109 1 98.12 70 LEU B O 1
ATOM 4285 N N . ILE B 1 71 ? 8.453 18.766 26.688 1 98.19 71 ILE B N 1
ATOM 4286 C CA . ILE B 1 71 ? 8.484 20.203 26.469 1 98.19 71 ILE B CA 1
ATOM 4287 C C . ILE B 1 71 ? 8.945 20.906 27.75 1 98.19 71 ILE B C 1
ATOM 4289 O O . ILE B 1 71 ? 9.797 21.797 27.703 1 98.19 71 ILE B O 1
ATOM 4293 N N . LYS B 1 72 ? 8.445 20.453 28.828 1 97.94 72 LYS B N 1
ATOM 4294 C CA . LYS B 1 72 ? 8.844 20.984 30.125 1 97.94 72 LYS B CA 1
ATOM 4295 C C . LYS B 1 72 ? 10.305 20.688 30.438 1 97.94 72 LYS B C 1
ATOM 4297 O O . LYS B 1 72 ? 11.055 21.547 30.875 1 97.94 72 LYS B O 1
ATOM 4302 N N . GLU B 1 73 ? 10.625 19.484 30.156 1 97.81 73 GLU B N 1
ATOM 4303 C CA . GLU B 1 73 ? 12 19.047 30.391 1 97.81 73 GLU B CA 1
ATOM 4304 C C . GLU B 1 73 ? 12.984 19.922 29.625 1 97.81 73 GLU B C 1
ATOM 4306 O O . GLU B 1 73 ? 14.086 20.203 30.109 1 97.81 73 GLU B O 1
ATOM 4311 N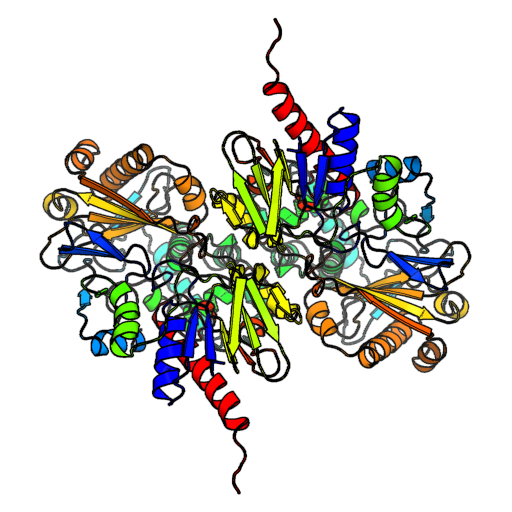 N . LEU B 1 74 ? 12.609 20.406 28.484 1 98.19 74 LEU B N 1
ATOM 4312 C CA . LEU B 1 74 ? 13.492 21.156 27.594 1 98.19 74 LEU B CA 1
ATOM 4313 C C . LEU B 1 74 ? 13.32 22.656 27.812 1 98.19 74 LEU B C 1
ATOM 4315 O O . LEU B 1 74 ? 13.945 23.469 27.125 1 98.19 74 LEU B O 1
ATOM 4319 N N . ASN B 1 75 ? 12.469 23.016 28.734 1 97.62 75 ASN B N 1
ATOM 4320 C CA . ASN B 1 75 ? 12.172 24.406 29.047 1 97.62 75 ASN B CA 1
ATOM 4321 C C . ASN B 1 75 ? 11.633 25.172 27.844 1 97.62 75 ASN B C 1
ATOM 4323 O O . ASN B 1 75 ? 12.016 26.312 27.594 1 97.62 75 ASN B O 1
ATOM 4327 N N . LEU B 1 76 ? 10.867 24.469 27.094 1 96.81 76 LEU B N 1
ATOM 4328 C CA . LEU B 1 76 ? 10.172 25.125 25.984 1 96.81 76 LEU B CA 1
ATOM 4329 C C . LEU B 1 76 ? 8.844 25.703 26.453 1 96.81 76 LEU B C 1
ATOM 4331 O O . LEU B 1 76 ? 8.273 25.25 27.453 1 96.81 76 LEU B O 1
ATOM 4335 N N . SER B 1 77 ? 8.391 26.703 25.719 1 95.19 77 SER B N 1
ATOM 4336 C CA . SER B 1 77 ? 7.145 27.375 26.094 1 95.19 77 SER B CA 1
ATOM 4337 C C . SER B 1 77 ? 6.027 27.016 25.109 1 95.19 77 SER B C 1
ATOM 4339 O O . SER B 1 77 ? 6.281 26.734 23.938 1 95.19 77 SER B O 1
ATOM 4341 N N . LEU B 1 78 ? 4.785 27.047 25.609 1 94.75 78 LEU B N 1
ATOM 4342 C CA . LEU B 1 78 ? 3.596 26.797 24.812 1 94.75 78 LEU B CA 1
ATOM 4343 C C . LEU B 1 78 ? 2.834 28.094 24.562 1 94.75 78 LEU B C 1
ATOM 4345 O O . LEU B 1 78 ? 2.859 29.016 25.391 1 94.75 78 LEU B O 1
ATOM 4349 N N . VAL B 1 79 ? 2.236 28.203 23.422 1 92.62 79 VAL B N 1
ATOM 4350 C CA . VAL B 1 79 ? 1.311 29.281 23.047 1 92.62 79 VAL B CA 1
ATOM 4351 C C . VAL B 1 79 ? -0.048 28.672 22.688 1 92.62 79 VAL B C 1
ATOM 4353 O O . VAL B 1 79 ? -0.145 27.828 21.797 1 92.62 79 VAL B O 1
ATOM 4356 N N . PRO B 1 80 ? -1.072 29.078 23.406 1 91.88 80 PRO B N 1
ATOM 4357 C CA . PRO B 1 80 ? -2.389 28.547 23.047 1 91.88 80 PRO B CA 1
ATOM 4358 C C . PRO B 1 80 ? -2.768 28.844 21.594 1 91.88 80 PRO B C 1
ATOM 4360 O O . PRO B 1 80 ? -2.475 29.922 21.078 1 91.88 80 PRO B O 1
ATOM 4363 N N . GLN B 1 81 ? -3.363 27.922 20.938 1 91.5 81 GLN B N 1
ATOM 4364 C CA . GLN B 1 81 ? -3.91 28.156 19.594 1 91.5 81 GLN B CA 1
ATOM 4365 C C . GLN B 1 81 ? -4.945 29.281 19.625 1 91.5 81 GLN B C 1
ATOM 4367 O O . GLN B 1 81 ? -5.816 29.312 20.5 1 91.5 81 GLN B O 1
ATOM 4372 N N . TYR B 1 82 ? -4.816 30.234 18.734 1 85.75 82 TYR B N 1
ATOM 4373 C CA . TYR B 1 82 ? -5.762 31.344 18.625 1 85.75 82 TYR B CA 1
ATOM 4374 C C . TYR B 1 82 ? -7.117 30.844 18.141 1 85.75 82 TYR B C 1
ATOM 4376 O O . TYR B 1 82 ? -7.305 30.641 16.938 1 85.75 82 TYR B O 1
ATOM 4384 N N . PHE B 1 83 ? -8.141 30.75 18.953 1 78.25 83 PHE B N 1
ATOM 4385 C CA . PHE B 1 83 ? -9.414 30.172 18.531 1 78.25 83 PHE B CA 1
ATOM 4386 C C . PHE B 1 83 ? -10.578 30.812 19.281 1 78.25 83 PHE B C 1
ATOM 4388 O O . PHE B 1 83 ? -11.555 31.234 18.672 1 78.25 83 PHE B O 1
ATOM 4395 N N . GLU B 1 84 ? -10.711 30.859 20.578 1 66.12 84 GLU B N 1
ATOM 4396 C CA . GLU B 1 84 ? -11.891 31.344 21.281 1 66.12 84 GLU B CA 1
ATOM 4397 C C . GLU B 1 84 ? -11.555 32.562 22.141 1 66.12 84 GLU B C 1
ATOM 4399 O O . GLU B 1 84 ? -12.422 33.094 22.844 1 66.12 84 GLU B O 1
ATOM 4404 N N . GLN B 1 85 ? -10.555 32.938 22.047 1 60.12 85 GLN B N 1
ATOM 4405 C CA . GLN B 1 85 ? -10.094 33.938 23 1 60.12 85 GLN B CA 1
ATOM 4406 C C . GLN B 1 85 ? -10.875 35.25 22.828 1 60.12 85 GLN B C 1
ATOM 4408 O O . GLN B 1 85 ? -11.039 36 23.797 1 60.12 85 GLN B O 1
ATOM 4413 N N . GLU B 1 86 ? -11.484 35.344 21.812 1 63.97 86 GLU B N 1
ATOM 4414 C CA . GLU B 1 86 ? -12.047 36.688 21.625 1 63.97 86 GLU B CA 1
ATOM 4415 C C . GLU B 1 86 ? -13.484 36.625 21.125 1 63.97 86 GLU B C 1
ATOM 4417 O O . GLU B 1 86 ? -14.008 37.594 20.609 1 63.97 86 GLU B O 1
ATOM 4422 N N . ASN B 1 87 ? -14.133 35.562 21.359 1 75.75 87 ASN B N 1
ATOM 4423 C CA . ASN B 1 87 ? -15.516 35.406 20.906 1 75.75 87 ASN B CA 1
ATOM 4424 C C . ASN B 1 87 ? -15.656 35.656 19.422 1 75.75 87 ASN B C 1
ATOM 4426 O O . ASN B 1 87 ? -16.594 36.344 19 1 75.75 87 ASN B O 1
ATOM 4430 N N . ARG B 1 88 ? -14.703 35.344 18.734 1 80.19 88 ARG B N 1
ATOM 4431 C CA . ARG B 1 88 ? -14.742 35.531 17.281 1 80.19 88 ARG B CA 1
ATOM 4432 C C . ARG B 1 88 ? -15.367 34.312 16.609 1 80.19 88 ARG B C 1
ATOM 4434 O O . ARG B 1 88 ? -15.438 33.219 17.203 1 80.19 88 ARG B O 1
ATOM 4441 N N . ASN B 1 89 ? -15.742 34.562 15.328 1 84.94 89 ASN B N 1
ATOM 4442 C CA . ASN B 1 89 ? -16.547 33.562 14.656 1 84.94 89 ASN B CA 1
ATOM 4443 C C . ASN B 1 89 ? -15.688 32.562 13.883 1 84.94 89 ASN B C 1
ATOM 4445 O O . ASN B 1 89 ? -14.719 32.969 13.227 1 84.94 89 ASN B O 1
ATOM 4449 N N . SER B 1 90 ? -16.094 31.328 14.023 1 84.56 90 SER B N 1
ATOM 4450 C CA . SER B 1 90 ? -15.641 30.281 13.109 1 84.56 90 SER B CA 1
ATOM 4451 C C . SER B 1 90 ? -16.578 30.156 11.914 1 84.56 90 SER B C 1
ATOM 4453 O O . SER B 1 90 ? -17.734 30.547 11.977 1 84.56 90 SER B O 1
ATOM 4455 N N . SER B 1 91 ? -16.031 29.703 10.844 1 82.38 91 SER B N 1
ATOM 4456 C CA . SER B 1 91 ? -16.844 29.516 9.641 1 82.38 91 SER B CA 1
ATOM 4457 C C . SER B 1 91 ? -16.969 28.031 9.297 1 82.38 91 SER B C 1
ATOM 4459 O O . SER B 1 91 ? -15.969 27.359 9.016 1 82.38 91 SER B O 1
ATOM 4461 N N . LEU B 1 92 ? -18.141 27.562 9.312 1 80.62 92 LEU B N 1
ATOM 4462 C CA . LEU B 1 92 ? -18.469 26.234 8.82 1 80.62 92 LEU B CA 1
ATOM 4463 C C . LEU B 1 92 ? -19.25 26.328 7.508 1 80.62 92 LEU B C 1
ATOM 4465 O O . LEU B 1 92 ? -20.312 26.953 7.449 1 80.62 92 LEU B O 1
ATOM 4469 N N . VAL B 1 93 ? -18.656 25.719 6.512 1 80.88 93 VAL B N 1
ATOM 4470 C CA . VAL B 1 93 ? -19.312 25.781 5.207 1 80.88 93 VAL B CA 1
ATOM 4471 C C . VAL B 1 93 ? -20.062 24.469 4.945 1 80.88 93 VAL B C 1
ATOM 4473 O O . VAL B 1 93 ? -19.453 23.406 4.918 1 80.88 93 VAL B O 1
ATOM 4476 N N . MET B 1 94 ? -21.25 24.438 4.777 1 71.75 94 MET B N 1
ATOM 4477 C CA . MET B 1 94 ? -22.078 23.266 4.57 1 71.75 94 MET B CA 1
ATOM 4478 C C . MET B 1 94 ? -22.391 23.078 3.088 1 71.75 94 MET B C 1
ATOM 4480 O O . MET B 1 94 ? -22.359 24.031 2.314 1 71.75 94 MET B O 1
ATOM 4484 N N . PRO B 1 95 ? -22.5 21.688 2.818 1 63.31 95 PRO B N 1
ATOM 4485 C CA . PRO B 1 95 ? -22.828 21.422 1.415 1 63.31 95 PRO B CA 1
ATOM 4486 C C . PRO B 1 95 ? -24.016 22.234 0.926 1 63.31 95 PRO B C 1
ATOM 4488 O O . PRO B 1 95 ? -24.906 22.562 1.715 1 63.31 95 PRO B O 1
ATOM 4491 N N . SER B 1 96 ? -23.922 22.562 -0.31 1 55.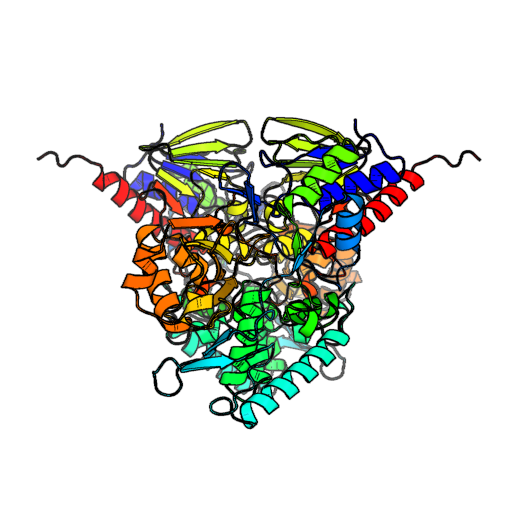69 96 SER B N 1
ATOM 4492 C CA . SER B 1 96 ? -24.875 23.422 -1.014 1 55.69 96 SER B CA 1
ATOM 4493 C C . SER B 1 96 ? -26.281 22.828 -0.965 1 55.69 96 SER B C 1
ATOM 4495 O O . SER B 1 96 ? -26.5 21.703 -1.383 1 55.69 96 SER B O 1
ATOM 4497 N N . ILE B 1 97 ? -26.969 23.125 0.071 1 51.19 97 ILE B N 1
ATOM 4498 C CA . ILE B 1 97 ? -28.391 22.859 -0.025 1 51.19 97 ILE B CA 1
ATOM 4499 C C . ILE B 1 97 ? -29.031 23.828 -1.014 1 51.19 97 ILE B C 1
ATOM 4501 O O . ILE B 1 97 ? -28.953 25.047 -0.842 1 51.19 97 ILE B O 1
ATOM 4505 N N . GLY B 1 98 ? -29.672 23.328 -2.061 1 52.34 98 GLY B N 1
ATOM 4506 C CA . GLY B 1 98 ? -30.344 24.125 -3.074 1 52.34 98 GLY B CA 1
ATOM 4507 C C . GLY B 1 98 ? -29.375 24.859 -3.992 1 52.34 98 GLY B C 1
ATOM 4508 O O . GLY B 1 98 ? -29.688 25.938 -4.508 1 52.34 98 GLY B O 1
ATOM 4509 N N . GLY B 1 99 ? -28.062 24.375 -4.02 1 57.28 99 GLY B N 1
ATOM 4510 C CA . GLY B 1 99 ? -27.109 24.922 -4.965 1 57.28 99 GLY B CA 1
ATOM 4511 C C . GLY B 1 99 ? -26.312 26.094 -4.402 1 57.28 99 GLY B C 1
ATOM 4512 O O . GLY B 1 99 ? -25.453 26.641 -5.094 1 57.28 99 GLY B O 1
ATOM 4513 N N . LYS B 1 100 ? -26.641 26.594 -3.244 1 62.28 100 LYS B N 1
ATOM 4514 C CA . LYS B 1 100 ? -25.922 27.75 -2.705 1 62.28 100 LYS B CA 1
ATOM 4515 C C . LYS B 1 100 ? -25.031 27.344 -1.534 1 62.28 100 LYS B C 1
ATOM 4517 O O . LYS B 1 100 ? -25.422 26.5 -0.714 1 62.28 100 LYS B O 1
ATOM 4522 N N . LYS B 1 101 ? -23.859 27.922 -1.574 1 74.25 101 LYS B N 1
ATOM 4523 C CA . LYS B 1 101 ? -22.906 27.75 -0.469 1 74.25 101 LYS B CA 1
ATOM 4524 C C . LYS B 1 101 ? -23.469 28.359 0.819 1 74.25 101 LYS B C 1
ATOM 4526 O O . LYS B 1 101 ? -23.844 29.531 0.85 1 74.25 101 LYS B O 1
ATOM 4531 N N . ASN B 1 102 ? -23.734 27.562 1.743 1 76.69 102 ASN B N 1
ATOM 4532 C CA . ASN B 1 102 ? -24.188 28.031 3.047 1 76.69 102 ASN B CA 1
ATOM 4533 C C . ASN B 1 102 ? -23.047 28.078 4.055 1 76.69 102 ASN B C 1
ATOM 4535 O O . ASN B 1 102 ? -22.375 27.062 4.293 1 76.69 102 ASN B O 1
ATOM 4539 N N . ILE B 1 103 ? -22.844 29.344 4.574 1 83.81 103 ILE B N 1
ATOM 4540 C CA . ILE B 1 103 ? -21.766 29.516 5.547 1 83.81 103 ILE B CA 1
ATOM 4541 C C . ILE B 1 103 ? -22.359 29.797 6.922 1 83.81 103 ILE B C 1
ATOM 4543 O O . ILE B 1 103 ? -23.078 30.781 7.105 1 83.81 103 ILE B O 1
ATOM 4547 N N . LEU B 1 104 ? -22.078 28.906 7.793 1 79.56 104 LEU B N 1
ATOM 4548 C CA . LEU B 1 104 ? -22.531 29.078 9.172 1 79.56 104 LEU B CA 1
ATOM 4549 C C . LEU B 1 104 ? -21.422 29.688 10.031 1 79.56 104 LEU B C 1
ATOM 4551 O O . LEU B 1 104 ? -20.297 29.172 10.055 1 79.56 104 LEU B O 1
ATOM 4555 N N . LYS B 1 105 ? -21.812 30.766 10.656 1 82.31 105 LYS B N 1
ATOM 4556 C CA . LYS B 1 105 ? -20.906 31.375 11.609 1 82.31 105 LYS B CA 1
ATOM 4557 C C . LYS B 1 105 ? -21.266 31 13.047 1 82.31 105 LYS B C 1
ATOM 4559 O O . LYS B 1 105 ? -22.453 30.953 13.398 1 82.31 105 LYS B O 1
ATOM 4564 N N . TYR B 1 106 ? -20.234 30.594 13.711 1 76.88 106 TYR B N 1
ATOM 4565 C CA . TYR B 1 106 ? -20.516 30.203 15.094 1 76.88 106 TYR B CA 1
ATOM 4566 C C . TYR B 1 106 ? -19.328 30.516 15.992 1 76.88 106 TYR B C 1
ATOM 4568 O O . TYR B 1 106 ? -18.203 30.719 15.516 1 76.88 106 TYR B O 1
ATOM 4576 N N . THR B 1 107 ? -19.797 30.609 17.25 1 74.88 107 THR B N 1
ATOM 4577 C CA . THR B 1 107 ? -18.75 30.812 18.266 1 74.88 107 THR B CA 1
ATOM 4578 C C . THR B 1 107 ? -18.578 29.562 19.125 1 74.88 107 THR B C 1
ATOM 4580 O O . THR B 1 107 ? -19.547 28.844 19.375 1 74.88 107 THR B O 1
ATOM 4583 N N . GLY B 1 108 ? -17.484 29.203 19.406 1 62.56 108 GLY B N 1
ATOM 4584 C CA . GLY B 1 108 ? -17.219 28.016 20.219 1 62.56 108 GLY B CA 1
ATOM 4585 C C . GLY B 1 108 ? -16.984 26.766 19.391 1 62.56 108 GLY B C 1
ATOM 4586 O O . GLY B 1 108 ? -16.531 26.859 18.234 1 62.56 108 GLY B O 1
ATOM 4587 N N . SER B 1 109 ? -17.266 25.547 20.031 1 57.19 109 SER B N 1
ATOM 4588 C CA . SER B 1 109 ? -16.906 24.281 19.391 1 57.19 109 SER B CA 1
ATOM 4589 C C . SER B 1 109 ? -18.062 23.734 18.562 1 57.19 109 SER B C 1
ATOM 4591 O O . SER B 1 109 ? -17.859 22.938 17.656 1 57.19 109 SER B O 1
ATOM 4593 N N . ILE B 1 110 ? -19.281 24.047 18.984 1 56.91 110 ILE B N 1
ATOM 4594 C CA . ILE B 1 110 ? -20.422 23.469 18.297 1 56.91 110 ILE B CA 1
ATOM 4595 C C . ILE B 1 110 ? -21.219 24.578 17.609 1 56.91 110 ILE B C 1
ATOM 4597 O O . ILE B 1 110 ? -21.5 25.609 18.219 1 56.91 110 ILE B O 1
ATOM 4601 N N . PRO B 1 111 ? -21.422 24.359 16.312 1 60.62 111 PRO B N 1
ATOM 4602 C CA . PRO B 1 111 ? -22.25 25.359 15.609 1 60.62 111 PRO B CA 1
ATOM 4603 C C . PRO B 1 111 ? -23.625 25.531 16.25 1 60.62 111 PRO B C 1
ATOM 4605 O O . PRO B 1 111 ? -24.312 24.547 16.547 1 60.62 111 PRO B O 1
ATOM 4608 N N . SER B 1 112 ? -23.844 26.406 17.125 1 48.19 112 SER B N 1
ATOM 4609 C CA . SER B 1 112 ? -25.094 26.641 17.844 1 48.19 112 SER B CA 1
ATOM 4610 C C . SER B 1 112 ? -26.188 27.125 16.891 1 48.19 112 SER B C 1
ATOM 4612 O O . SER B 1 112 ? -27.344 27.25 17.297 1 48.19 112 SER B O 1
ATOM 4614 N N . ASP B 1 113 ? -25.875 27.766 15.883 1 53 113 ASP B N 1
ATOM 4615 C CA . ASP B 1 113 ? -27.031 28.375 15.227 1 53 113 ASP B CA 1
ATOM 4616 C C . ASP B 1 113 ? -27.797 27.359 14.391 1 53 113 ASP B C 1
ATOM 4618 O O . ASP B 1 113 ? -27.266 26.844 13.398 1 53 113 ASP B O 1
ATOM 4622 N N . PRO B 1 114 ? -28.906 26.906 14.969 1 51.34 114 PRO B N 1
ATOM 4623 C CA . PRO B 1 114 ? -29.875 25.906 14.492 1 51.34 114 PRO B CA 1
ATOM 4624 C C . PRO B 1 114 ? -30.438 26.234 13.109 1 51.34 114 PRO B C 1
ATOM 4626 O O . PRO B 1 114 ? -31.203 25.453 12.547 1 51.34 114 PRO B O 1
ATOM 4629 N N . LYS B 1 115 ? -30.328 27.406 12.719 1 51.94 115 LYS B N 1
ATOM 4630 C CA . LYS B 1 115 ? -31.266 27.641 11.625 1 51.94 115 LYS B CA 1
ATOM 4631 C C . LYS B 1 115 ? -31 26.703 10.453 1 51.94 115 LYS B C 1
ATOM 4633 O O . LYS B 1 115 ? -31.922 26.312 9.734 1 51.94 115 LYS B O 1
ATOM 4638 N N . ASN B 1 116 ? -29.703 26.359 10.211 1 57.5 116 ASN B N 1
ATOM 4639 C CA . ASN B 1 116 ? -29.594 25.531 9.023 1 57.5 116 ASN B CA 1
ATOM 4640 C C . ASN B 1 116 ? -29.266 24.078 9.375 1 57.5 116 ASN B C 1
ATOM 4642 O O . ASN B 1 116 ? -29.25 23.219 8.5 1 57.5 116 ASN B O 1
ATOM 4646 N N . VAL B 1 117 ? -28.906 24 10.578 1 68.19 117 VAL B N 1
ATOM 4647 C CA . VAL B 1 117 ? -28.781 22.609 10.992 1 68.19 117 VAL B CA 1
ATOM 4648 C C . VAL B 1 117 ? -30 22.188 11.812 1 68.19 117 VAL B C 1
ATOM 4650 O O . VAL B 1 117 ? -30.203 22.688 12.922 1 68.19 117 VAL B O 1
ATOM 4653 N N . THR B 1 118 ? -30.828 21.469 11.133 1 76.38 118 THR B N 1
ATOM 4654 C CA . THR B 1 118 ? -32.094 21.062 11.773 1 76.38 118 THR B CA 1
ATOM 4655 C C . THR B 1 118 ? -31.797 20.188 12.992 1 76.38 118 THR B C 1
ATOM 4657 O O . THR B 1 118 ? -30.703 19.641 13.133 1 76.38 118 THR B O 1
ATOM 4660 N N . GLU B 1 119 ? -32.688 20.234 13.828 1 83.5 119 GLU B N 1
ATOM 4661 C CA . GLU B 1 119 ? -32.625 19.359 15 1 83.5 119 GLU B CA 1
ATOM 4662 C C . GLU B 1 119 ? -32.406 17.906 14.602 1 83.5 119 GLU B C 1
ATOM 4664 O O . GLU B 1 119 ? -31.734 17.156 15.297 1 83.5 119 GLU B O 1
ATOM 4669 N N . GLU B 1 120 ? -32.969 17.594 13.531 1 87.56 120 GLU B N 1
ATOM 4670 C CA . GLU B 1 120 ? -32.812 16.234 13.031 1 87.56 120 GLU B CA 1
ATOM 4671 C C . GLU B 1 120 ? -31.359 15.906 12.719 1 87.56 120 GLU B C 1
ATOM 4673 O O . GLU B 1 120 ? -30.875 14.82 13.031 1 87.56 120 GLU B O 1
ATOM 4678 N N . VAL B 1 121 ? -30.719 16.812 12.133 1 85.62 121 VAL B N 1
ATOM 4679 C CA . VAL B 1 121 ? -29.312 16.656 11.773 1 85.62 121 VAL B CA 1
ATOM 4680 C C . VAL B 1 121 ? -28.453 16.547 13.031 1 85.62 121 VAL B C 1
ATOM 4682 O O . VAL B 1 121 ? -27.594 15.664 13.133 1 85.62 121 VAL B O 1
ATOM 4685 N N . LEU B 1 122 ? -28.734 17.406 13.953 1 85.5 122 LEU B N 1
ATOM 4686 C CA . LEU B 1 122 ? -27.969 17.422 15.188 1 85.5 122 LEU B CA 1
ATOM 4687 C C . LEU B 1 122 ? -28.172 16.125 15.977 1 85.5 122 LEU B C 1
ATOM 4689 O O . LEU B 1 122 ? -27.219 15.57 16.516 1 85.5 122 LEU B O 1
ATOM 4693 N N . LEU B 1 123 ? -29.406 15.703 16.047 1 91.94 123 LEU B N 1
ATOM 4694 C CA . LEU B 1 123 ? -29.703 14.469 16.766 1 91.94 123 LEU B CA 1
ATOM 4695 C C . LEU B 1 123 ? -29.078 13.266 16.078 1 91.94 123 LEU B C 1
ATOM 4697 O O . LEU B 1 123 ? -28.594 12.352 16.734 1 91.94 123 LEU B O 1
ATOM 4701 N N . ASP B 1 124 ? -29.125 13.289 14.773 1 93.81 124 ASP B N 1
ATOM 4702 C CA . ASP B 1 124 ? -28.5 12.219 14.008 1 93.81 124 ASP B CA 1
ATOM 4703 C C . ASP B 1 124 ? -27 12.164 14.258 1 93.81 124 ASP B C 1
ATOM 4705 O O . ASP B 1 124 ? -26.453 11.094 14.508 1 93.81 124 ASP B O 1
ATOM 4709 N N . PHE B 1 125 ? -26.406 13.281 14.234 1 91.06 125 PHE B N 1
ATOM 4710 C CA . PHE B 1 125 ? -24.969 13.359 14.453 1 91.06 125 PHE B CA 1
ATOM 4711 C C . PHE B 1 125 ? -24.609 12.914 15.867 1 91.06 125 PHE B C 1
ATOM 4713 O O . PHE B 1 125 ? -23.719 12.078 16.047 1 91.06 125 PHE B O 1
ATOM 4720 N N . GLN B 1 126 ? -25.281 13.422 16.812 1 92.81 126 GLN B N 1
ATOM 4721 C CA . GLN B 1 126 ? -24.984 13.102 18.203 1 92.81 126 GLN B CA 1
ATOM 4722 C C . GLN B 1 126 ? -25.172 11.609 18.484 1 92.81 126 GLN B C 1
ATOM 4724 O O . GLN B 1 126 ? -24.328 10.984 19.109 1 92.81 126 GLN B O 1
ATOM 4729 N N . ARG B 1 127 ? -26.234 11.102 18.031 1 96.56 127 ARG B N 1
ATOM 4730 C CA . ARG B 1 127 ? -26.516 9.68 18.219 1 96.56 127 ARG B CA 1
ATOM 4731 C C . ARG B 1 127 ? -25.453 8.82 17.547 1 96.56 127 ARG B C 1
ATOM 4733 O O . ARG B 1 127 ? -24.984 7.832 18.141 1 96.56 127 ARG B O 1
ATOM 4740 N N . SER B 1 128 ? -25.141 9.195 16.359 1 97.25 128 SER B N 1
ATOM 4741 C CA . SER B 1 128 ? -24.156 8.422 15.609 1 97.25 128 SER B CA 1
ATOM 4742 C C . SER B 1 128 ? -22.781 8.5 16.25 1 97.25 128 SER B C 1
ATOM 4744 O O . SER B 1 128 ? -22.078 7.492 16.359 1 97.25 128 SER B O 1
ATOM 4746 N N . ILE B 1 129 ? -22.391 9.641 16.75 1 96.69 129 ILE B N 1
ATOM 4747 C CA . ILE B 1 129 ? -21.094 9.805 17.391 1 96.69 129 ILE B CA 1
ATOM 4748 C C . ILE B 1 129 ? -21.062 8.984 18.688 1 96.69 129 ILE B C 1
ATOM 4750 O O . ILE B 1 129 ? -20.047 8.344 18.984 1 96.69 129 ILE B O 1
ATOM 4754 N N . MET B 1 130 ? -22.109 8.984 19.422 1 97.5 130 MET B N 1
ATOM 4755 C CA . MET B 1 130 ? -22.172 8.18 20.625 1 97.5 130 MET B CA 1
ATOM 4756 C C . MET B 1 130 ? -22 6.695 20.312 1 97.5 130 MET B C 1
ATOM 4758 O O . MET B 1 130 ? -21.281 5.988 21.016 1 97.5 130 MET B O 1
ATOM 4762 N N . LYS B 1 131 ? -22.672 6.301 19.297 1 98.31 131 LYS B N 1
ATOM 4763 C CA . LYS B 1 131 ? -22.562 4.906 18.875 1 98.31 131 LYS B CA 1
ATOM 4764 C C . LYS B 1 131 ? -21.141 4.586 18.406 1 98.31 131 LYS B C 1
ATOM 4766 O O . LYS B 1 131 ? -20.609 3.52 18.719 1 98.31 131 LYS B O 1
ATOM 4771 N N . ILE B 1 132 ? -20.547 5.441 17.656 1 98.38 132 ILE B N 1
ATOM 4772 C CA . ILE B 1 132 ? -19.188 5.266 17.172 1 98.38 132 ILE B CA 1
ATOM 4773 C C . ILE B 1 132 ? -18.219 5.18 18.344 1 98.38 132 ILE B C 1
ATOM 4775 O O . ILE B 1 132 ? -17.328 4.336 18.359 1 98.38 132 ILE B O 1
ATOM 4779 N N . GLU B 1 133 ? -18.406 6.008 19.312 1 98.12 133 GLU B N 1
ATOM 4780 C CA . GLU B 1 133 ? -17.578 5.969 20.516 1 98.12 133 GLU B CA 1
ATOM 4781 C C . GLU B 1 133 ? -17.734 4.641 21.25 1 98.12 133 GLU B C 1
ATOM 4783 O O . GLU B 1 133 ? -16.75 4.074 21.719 1 98.12 133 GLU B O 1
ATOM 4788 N N . GLU B 1 134 ? -18.922 4.18 21.359 1 98.44 134 GLU B N 1
ATOM 4789 C CA . GLU B 1 134 ? -19.172 2.879 21.984 1 98.44 134 GLU B CA 1
ATOM 4790 C C . GLU B 1 134 ? -18.438 1.77 21.219 1 98.44 134 GLU B C 1
ATOM 4792 O O . GLU B 1 134 ? -17.828 0.89 21.828 1 98.44 134 GLU B O 1
ATOM 4797 N N . MET B 1 135 ? -18.531 1.812 19.953 1 98.69 135 MET B N 1
ATOM 4798 C CA . MET B 1 135 ? -17.828 0.837 19.109 1 98.69 135 MET B CA 1
ATOM 4799 C C . MET B 1 135 ? -16.328 0.937 19.297 1 98.69 135 MET B C 1
ATOM 4801 O O . MET B 1 135 ? -15.641 -0.08 19.438 1 98.69 135 MET B O 1
ATOM 4805 N N . ALA B 1 136 ? -15.789 2.152 19.281 1 98.62 136 ALA B N 1
ATOM 4806 C CA . ALA B 1 136 ? -14.359 2.375 19.453 1 98.62 136 ALA B CA 1
ATOM 4807 C C . ALA B 1 136 ? -13.875 1.803 20.781 1 98.62 136 ALA B C 1
ATOM 4809 O O . ALA B 1 136 ? -12.789 1.222 20.859 1 98.62 136 ALA B O 1
ATOM 4810 N N . ASN B 1 137 ? -14.68 1.915 21.75 1 98.06 137 ASN B N 1
ATOM 4811 C CA . ASN B 1 137 ? -14.328 1.462 23.094 1 98.06 137 ASN B CA 1
ATOM 4812 C C . ASN B 1 137 ? -14.242 -0.06 23.172 1 98.06 137 ASN B C 1
ATOM 4814 O O . ASN B 1 137 ? -13.68 -0.609 24.109 1 98.06 137 ASN B O 1
ATOM 4818 N N . THR B 1 138 ? -14.781 -0.761 22.219 1 98.38 138 THR B N 1
ATOM 4819 C CA . THR B 1 138 ? -14.703 -2.217 22.203 1 98.38 138 THR B CA 1
ATOM 4820 C C . THR B 1 138 ? -13.398 -2.682 21.562 1 98.38 138 THR B C 1
ATOM 4822 O O . THR B 1 138 ? -13.05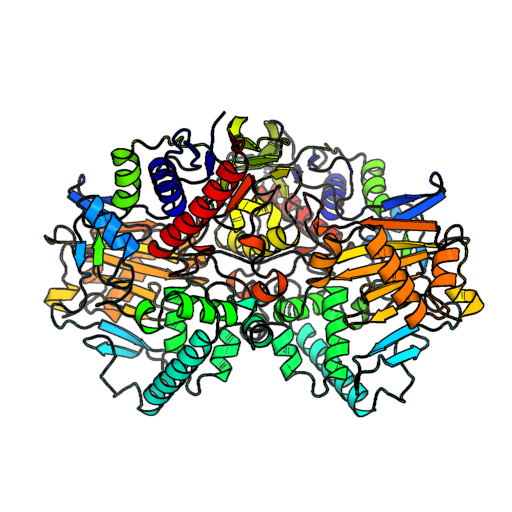5 -3.865 21.609 1 98.38 138 THR B O 1
ATOM 4825 N N . VAL B 1 139 ? -12.641 -1.844 20.922 1 98.56 139 VAL B N 1
ATOM 4826 C CA . VAL B 1 139 ? -11.422 -2.197 20.203 1 98.56 139 VAL B CA 1
ATOM 4827 C C . VAL B 1 139 ? -10.227 -2.143 21.141 1 98.56 139 VAL B C 1
ATOM 4829 O O . VAL B 1 139 ? -9.867 -1.073 21.641 1 98.56 139 VAL B O 1
ATOM 4832 N N . PRO B 1 140 ? -9.562 -3.262 21.375 1 98.19 140 PRO B N 1
ATOM 4833 C CA . PRO B 1 140 ? -8.336 -3.209 22.188 1 98.19 140 PRO B CA 1
ATOM 4834 C C . PRO B 1 140 ? -7.23 -2.393 21.516 1 98.19 140 PRO B C 1
ATOM 4836 O O . PRO B 1 140 ? -6.844 -2.678 20.391 1 98.19 140 PRO B O 1
ATOM 4839 N N . VAL B 1 141 ? -6.66 -1.459 22.234 1 97.06 141 VAL B N 1
ATOM 4840 C CA . VAL B 1 141 ? -5.727 -0.505 21.641 1 97.06 141 VAL B CA 1
ATOM 4841 C C . VAL B 1 141 ? -4.402 -1.203 21.328 1 97.06 141 VAL B C 1
ATOM 4843 O O . VAL B 1 141 ? -3.662 -0.774 20.438 1 97.06 141 VAL B O 1
ATOM 4846 N N . ASP B 1 142 ? -4.102 -2.285 22 1 95.88 142 ASP B N 1
ATOM 4847 C CA . ASP B 1 142 ? -2.844 -2.988 21.766 1 95.88 142 ASP B CA 1
ATOM 4848 C C . ASP B 1 142 ? -3 -4.066 20.703 1 95.88 142 ASP B C 1
ATOM 4850 O O . ASP B 1 142 ? -2.01 -4.547 20.141 1 95.88 142 ASP B O 1
ATOM 4854 N N . ALA B 1 143 ? -4.273 -4.496 20.438 1 96.88 143 ALA B N 1
ATOM 4855 C CA . ALA B 1 143 ? -4.531 -5.57 19.484 1 96.88 143 ALA B CA 1
ATOM 4856 C C . ALA B 1 143 ? -5.902 -5.406 18.828 1 96.88 143 ALA B C 1
ATOM 4858 O O . ALA B 1 143 ? -6.809 -6.207 19.078 1 96.88 143 ALA B O 1
ATOM 4859 N N . PRO B 1 144 ? -6.043 -4.48 17.891 1 97.69 144 PRO B N 1
ATOM 4860 C CA . PRO B 1 144 ? -7.355 -4.184 17.312 1 97.69 144 PRO B CA 1
ATOM 4861 C C . PRO B 1 144 ? -7.965 -5.383 16.578 1 97.69 144 PRO B C 1
ATOM 4863 O O . PRO B 1 144 ? -9.188 -5.5 16.5 1 97.69 144 PRO B O 1
ATOM 4866 N N . CYS B 1 145 ? -7.145 -6.293 16.078 1 95.94 145 CYS B N 1
ATOM 4867 C CA . CYS B 1 145 ? -7.625 -7.469 15.367 1 95.94 145 CYS B CA 1
ATOM 4868 C C . CYS B 1 145 ? -8.336 -8.43 16.312 1 95.94 145 CYS B C 1
ATOM 4870 O O . CYS B 1 145 ? -9.023 -9.352 15.867 1 95.94 145 CYS B O 1
ATOM 4872 N N . GLU B 1 146 ? -8.211 -8.227 17.594 1 96.88 146 GLU B N 1
ATOM 4873 C CA . GLU B 1 146 ? -8.836 -9.102 18.594 1 96.88 146 GLU B CA 1
ATOM 4874 C C . GLU B 1 146 ? -10.203 -8.562 19 1 96.88 146 GLU B C 1
ATOM 4876 O O . GLU B 1 146 ? -10.914 -9.195 19.797 1 96.88 146 GLU B O 1
ATOM 4881 N N . CYS B 1 147 ? -10.586 -7.41 18.484 1 97.31 147 CYS B N 1
ATOM 4882 C CA . CYS B 1 147 ? -11.953 -6.93 18.641 1 97.31 147 CYS B CA 1
ATOM 4883 C C . CYS B 1 147 ? -12.961 -7.992 18.219 1 97.31 147 CYS B C 1
ATOM 4885 O O . CYS B 1 147 ? -12.766 -8.664 17.203 1 97.31 147 CYS B O 1
ATOM 4887 N N . ALA B 1 148 ? -14.047 -8.172 19.016 1 98 148 ALA B N 1
ATOM 4888 C CA . ALA B 1 148 ? -15.039 -9.195 18.703 1 98 148 ALA B CA 1
ATOM 4889 C C . ALA B 1 148 ? -15.586 -9.039 17.297 1 98 148 ALA B C 1
ATOM 4891 O O . ALA B 1 148 ? -15.859 -10.023 16.609 1 98 148 ALA B O 1
ATOM 4892 N N . LYS B 1 149 ? -15.688 -7.816 16.844 1 98.31 149 LYS B N 1
ATOM 4893 C CA . LYS B 1 149 ? -16.25 -7.547 15.523 1 98.31 149 LYS B CA 1
ATOM 4894 C C . LYS B 1 149 ? -15.164 -7.09 14.555 1 98.31 149 LYS B C 1
ATOM 4896 O O . LYS B 1 149 ? -15.438 -6.324 13.625 1 98.31 149 LYS B O 1
ATOM 4901 N N . ALA B 1 150 ? -13.969 -7.484 14.773 1 98.38 150 ALA B N 1
ATOM 4902 C CA . ALA B 1 150 ? -12.836 -7.047 13.961 1 98.38 150 ALA B CA 1
ATOM 4903 C C . ALA B 1 150 ? -13.062 -7.379 12.492 1 98.38 150 ALA B C 1
ATOM 4905 O O . ALA B 1 150 ? -12.828 -6.543 11.617 1 98.38 150 ALA B O 1
ATOM 4906 N N . LEU B 1 151 ? -13.539 -8.57 12.188 1 96.88 151 LEU B N 1
ATOM 4907 C CA . LEU B 1 151 ? -13.742 -8.992 10.805 1 96.88 151 LEU B CA 1
ATOM 4908 C C . LEU B 1 151 ? -14.773 -8.117 10.109 1 96.88 151 LEU B C 1
ATOM 4910 O O . LEU B 1 151 ? -14.57 -7.68 8.977 1 96.88 151 LEU B O 1
ATOM 4914 N N . GLU B 1 152 ? -15.836 -7.859 10.789 1 97.44 152 GLU B N 1
ATOM 4915 C CA . GLU B 1 152 ? -16.891 -7.012 10.242 1 97.44 152 GLU B CA 1
ATOM 4916 C C . GLU B 1 152 ? -16.391 -5.59 10.016 1 97.44 152 GLU B C 1
ATOM 4918 O O . GLU B 1 152 ? -16.562 -5.023 8.93 1 97.44 152 GLU B O 1
ATOM 4923 N N . TYR B 1 153 ? -15.734 -5.016 11.055 1 98.62 153 TYR B N 1
ATOM 4924 C CA . TYR B 1 153 ? -15.266 -3.635 10.984 1 98.62 153 TYR B CA 1
ATOM 4925 C C . TYR B 1 153 ? -14.18 -3.479 9.93 1 98.62 153 TYR B C 1
ATOM 4927 O O . TYR B 1 153 ? -14.164 -2.49 9.188 1 98.62 153 TYR B O 1
ATOM 4935 N N . ASP B 1 154 ? -13.305 -4.48 9.766 1 98.56 154 ASP B N 1
ATOM 4936 C CA . ASP B 1 154 ? -12.141 -4.379 8.883 1 98.56 154 ASP B CA 1
ATOM 4937 C C . ASP B 1 154 ? -12.516 -4.742 7.445 1 98.56 154 ASP B C 1
ATOM 4939 O O . ASP B 1 154 ? -11.703 -4.586 6.531 1 98.56 154 ASP B O 1
ATOM 4943 N N . SER B 1 155 ? -13.758 -5.207 7.234 1 97.81 155 SER B N 1
ATOM 4944 C CA . SER B 1 155 ? -14.156 -5.629 5.895 1 97.81 155 SER B CA 1
ATOM 4945 C C . SER B 1 155 ? -14.789 -4.48 5.121 1 97.81 155 SER B C 1
ATOM 4947 O O . SER B 1 155 ? -15.102 -4.621 3.934 1 97.81 155 SER B O 1
ATOM 4949 N N . GLN B 1 156 ? -14.953 -3.365 5.742 1 97.75 156 GLN B N 1
ATOM 4950 C CA . GLN B 1 156 ? -15.641 -2.26 5.082 1 97.75 156 GLN B CA 1
ATOM 4951 C C . GLN B 1 156 ? -14.836 -0.968 5.188 1 97.75 156 GLN B C 1
ATOM 4953 O O . GLN B 1 156 ? -14.07 -0.787 6.129 1 97.75 156 GLN B O 1
ATOM 4958 N N . SER B 1 157 ? -15.016 -0.101 4.215 1 98.56 157 SER B N 1
ATOM 4959 C CA . SER B 1 157 ? -14.453 1.241 4.262 1 98.56 157 SER B CA 1
ATOM 4960 C C . SER B 1 157 ? -15.242 2.146 5.199 1 98.56 157 SER B C 1
ATOM 4962 O O . SER B 1 157 ? -16.406 1.863 5.512 1 98.56 157 SER B O 1
ATOM 4964 N N . VAL B 1 158 ? -14.625 3.176 5.629 1 98.75 158 VAL B N 1
ATOM 4965 C CA . VAL B 1 158 ? -15.344 4.145 6.453 1 98.75 158 VAL B CA 1
ATOM 4966 C C . VAL B 1 158 ? -16.516 4.734 5.668 1 98.75 158 VAL B C 1
ATOM 4968 O O . VAL B 1 158 ? -17.562 5.051 6.238 1 98.75 158 VAL B O 1
ATOM 4971 N N . GLN B 1 159 ? -16.344 4.871 4.324 1 98.38 159 GLN B N 1
ATOM 4972 C CA . GLN B 1 159 ? -17.453 5.395 3.521 1 98.38 159 GLN B CA 1
ATOM 4973 C C . GLN B 1 159 ? -18.688 4.516 3.654 1 98.38 159 GLN B C 1
ATOM 4975 O O . GLN B 1 159 ? -19.781 5.016 3.934 1 98.38 159 GLN B O 1
ATOM 4980 N N . THR B 1 160 ? -18.562 3.186 3.49 1 97.94 160 THR B N 1
ATOM 4981 C CA . THR B 1 160 ? -19.703 2.283 3.596 1 97.94 160 THR B CA 1
ATOM 4982 C C . THR B 1 160 ? -20.266 2.281 5.016 1 97.94 160 THR B C 1
ATOM 4984 O O . THR B 1 160 ? -21.469 2.209 5.211 1 97.94 160 THR B O 1
ATOM 4987 N N . PHE B 1 161 ? -19.406 2.379 5.973 1 98.44 161 PHE B N 1
ATOM 4988 C CA . PHE B 1 161 ? -19.797 2.473 7.367 1 98.44 161 PHE B CA 1
ATOM 4989 C C . PHE B 1 161 ? -20.656 3.715 7.605 1 98.44 161 PHE B C 1
ATOM 4991 O O . PHE B 1 161 ? -21.734 3.631 8.195 1 98.44 161 PHE B O 1
ATOM 4998 N N . MET B 1 162 ? -20.203 4.852 7.059 1 98.06 162 MET B N 1
ATOM 4999 C CA . MET B 1 162 ? -20.906 6.113 7.211 1 98.06 162 MET B CA 1
ATOM 5000 C C . MET B 1 162 ? -22.281 6.047 6.555 1 98.06 162 MET B C 1
ATOM 5002 O O . MET B 1 162 ? -23.266 6.574 7.09 1 98.06 162 MET B O 1
ATOM 5006 N N . ASP B 1 163 ? -22.344 5.43 5.41 1 96.88 163 ASP B N 1
ATOM 5007 C CA . ASP B 1 163 ? -23.594 5.32 4.668 1 96.88 163 ASP B CA 1
ATOM 5008 C C . ASP B 1 163 ? -24.656 4.566 5.477 1 96.88 163 ASP B C 1
ATOM 5010 O O . ASP B 1 163 ? -25.844 4.848 5.359 1 96.88 163 ASP B O 1
ATOM 5014 N N . SER B 1 164 ? -24.203 3.652 6.316 1 96.06 164 SER B N 1
ATOM 5015 C CA . SER B 1 164 ? -25.125 2.865 7.133 1 96.06 164 SER B CA 1
ATOM 5016 C C . SER B 1 164 ? -25.391 3.531 8.477 1 96.06 164 SER B C 1
ATOM 5018 O O . SER B 1 164 ? -26.438 3.346 9.078 1 96.06 164 SER B O 1
ATOM 5020 N N . MET B 1 165 ? -24.5 4.309 8.984 1 97.25 165 MET B N 1
ATOM 5021 C CA . MET B 1 165 ? -24.516 4.848 10.344 1 97.25 165 MET B CA 1
ATOM 5022 C C . MET B 1 165 ? -25.375 6.105 10.422 1 97.25 165 MET B C 1
ATOM 5024 O O . MET B 1 165 ? -26.141 6.285 11.367 1 97.25 165 MET B O 1
ATOM 5028 N N . PHE B 1 166 ? -25.281 6.965 9.406 1 96.69 166 PHE B N 1
ATOM 5029 C CA . PHE B 1 166 ? -25.938 8.266 9.461 1 96.69 166 PHE B CA 1
ATOM 5030 C C . PHE B 1 166 ? -27.203 8.266 8.617 1 96.69 166 PHE B C 1
ATOM 5032 O O . PHE B 1 166 ? -27.25 7.691 7.531 1 96.69 166 PHE B O 1
ATOM 5039 N N . LYS B 1 167 ? -28.188 8.977 9.078 1 95.5 167 LYS B N 1
ATOM 5040 C CA . LYS B 1 167 ? -29.469 9.039 8.398 1 95.5 167 LYS B CA 1
ATOM 5041 C C . LYS B 1 167 ? -29.562 10.258 7.488 1 95.5 167 LYS B C 1
ATOM 5043 O O . LYS B 1 167 ? -30.266 10.234 6.473 1 95.5 167 LYS B O 1
ATOM 5048 N N . THR B 1 168 ? -28.875 11.352 7.895 1 90.56 168 THR B N 1
ATOM 5049 C CA . THR B 1 168 ? -28.938 12.594 7.125 1 90.56 168 THR B CA 1
ATOM 5050 C C . THR B 1 168 ? -27.609 12.844 6.418 1 90.56 168 THR B C 1
ATOM 5052 O O . THR B 1 168 ? -26.531 12.578 6.973 1 90.56 168 THR B O 1
ATOM 5055 N N . GLU B 1 169 ? -27.625 13.367 5.246 1 88 169 GLU B N 1
ATOM 5056 C CA . GLU B 1 169 ? -26.422 13.648 4.461 1 88 169 GLU B CA 1
ATOM 5057 C C . GLU B 1 169 ? -25.562 14.711 5.141 1 88 169 GLU B C 1
ATOM 5059 O O . GLU B 1 169 ? -24.328 14.641 5.078 1 88 169 GLU B O 1
ATOM 5064 N N . VAL B 1 170 ? -26.172 15.656 5.781 1 84.69 170 VAL B N 1
ATOM 5065 C CA . VAL B 1 170 ? -25.453 16.734 6.434 1 84.69 170 VAL B CA 1
ATOM 5066 C C . VAL B 1 170 ? -24.641 16.188 7.609 1 84.69 170 VAL B C 1
ATOM 5068 O O . VAL B 1 170 ? -23.484 16.531 7.789 1 84.69 170 VAL B O 1
ATOM 5071 N N . ALA B 1 171 ? -25.312 15.312 8.398 1 89.31 171 ALA B N 1
ATOM 5072 C CA . ALA B 1 171 ? -24.594 14.688 9.5 1 89.31 171 ALA B CA 1
ATOM 5073 C C . ALA B 1 171 ? -23.422 13.852 8.992 1 89.31 171 ALA B C 1
ATOM 5075 O O . ALA B 1 171 ? -22.344 13.859 9.578 1 89.31 171 ALA B O 1
ATOM 5076 N N . LYS B 1 172 ? -23.703 13.18 7.918 1 92.62 172 LYS B N 1
ATOM 5077 C CA . LYS B 1 172 ? -22.656 12.391 7.277 1 92.62 172 LYS B CA 1
ATOM 5078 C C . LYS B 1 172 ? -21.5 13.273 6.816 1 92.62 172 LYS B C 1
ATOM 5080 O O . LYS B 1 172 ? -20.328 12.914 6.984 1 92.62 172 LYS B O 1
ATOM 5085 N N . ASP B 1 173 ? -21.75 14.359 6.27 1 88.44 173 ASP B N 1
ATOM 5086 C CA . ASP B 1 173 ? -20.75 15.297 5.793 1 88.44 173 ASP B CA 1
ATOM 5087 C C . ASP B 1 173 ? -19.922 15.859 6.953 1 88.44 173 ASP B C 1
ATOM 5089 O O . ASP B 1 173 ? -18.719 16.078 6.816 1 88.44 173 ASP B O 1
ATOM 5093 N N . PHE B 1 174 ? -20.609 16.062 8.008 1 86.75 174 PHE B N 1
ATOM 5094 C CA . PHE B 1 174 ? -19.875 16.516 9.188 1 86.75 174 PHE B CA 1
ATOM 5095 C C . PHE B 1 174 ? -18.859 15.469 9.625 1 86.75 174 PHE B C 1
ATOM 5097 O O . PHE B 1 174 ? -17.719 15.805 9.93 1 86.75 174 PHE B O 1
ATOM 5104 N N . PHE B 1 175 ? -19.312 14.266 9.609 1 93.62 175 PHE B N 1
ATOM 5105 C CA . PHE B 1 175 ? -18.391 13.203 10 1 93.62 175 PHE B CA 1
ATOM 5106 C C . PHE B 1 175 ? -17.281 13.023 8.961 1 93.62 175 PHE B C 1
ATOM 5108 O O . PHE B 1 175 ? -16.141 12.719 9.312 1 93.62 175 PHE B O 1
ATOM 5115 N N . ARG B 1 176 ? -17.594 13.25 7.734 1 94.5 176 ARG B N 1
ATOM 5116 C CA . ARG B 1 176 ? -16.609 13.203 6.66 1 94.5 176 ARG B CA 1
ATOM 5117 C C . ARG B 1 176 ? -15.477 14.195 6.914 1 94.5 176 ARG B C 1
ATOM 5119 O O . ARG B 1 176 ? -14.312 13.898 6.637 1 94.5 176 ARG B O 1
ATOM 5126 N N . THR B 1 177 ? -15.789 15.312 7.441 1 89.81 177 THR B N 1
ATOM 5127 C CA . THR B 1 177 ? -14.766 16.312 7.762 1 89.81 177 THR B CA 1
ATOM 5128 C C . THR B 1 177 ? -13.781 15.758 8.789 1 89.81 177 THR B C 1
ATOM 5130 O O . THR B 1 177 ? -12.578 16.016 8.703 1 89.81 177 THR B O 1
ATOM 5133 N N . PHE B 1 178 ? -14.344 15.023 9.711 1 91.12 178 PHE B N 1
ATOM 5134 C CA . PHE B 1 178 ? -13.477 14.383 10.695 1 91.12 178 PHE B CA 1
ATOM 5135 C C . PHE B 1 178 ? -12.484 13.445 10.023 1 91.12 178 PHE B C 1
ATOM 5137 O O . PHE B 1 178 ? -11.281 13.523 10.273 1 91.12 178 PHE B O 1
ATOM 5144 N N . VAL B 1 179 ? -12.984 12.594 9.188 1 96.5 179 VAL B N 1
ATOM 5145 C CA . VAL B 1 179 ? -12.141 11.586 8.555 1 96.5 179 VAL B CA 1
ATOM 5146 C C . VAL B 1 179 ? -11.055 12.266 7.727 1 96.5 179 VAL B C 1
ATOM 5148 O O . VAL B 1 179 ? -9.875 11.922 7.84 1 96.5 179 VAL B O 1
ATOM 5151 N N . ILE B 1 180 ? -11.422 13.258 6.996 1 96.19 180 ILE B N 1
ATOM 5152 C CA . ILE B 1 180 ? -10.508 13.906 6.062 1 96.19 180 ILE B CA 1
ATOM 5153 C C . ILE B 1 180 ? -9.477 14.727 6.836 1 96.19 180 ILE B C 1
ATOM 5155 O O . ILE B 1 180 ? -8.281 14.664 6.543 1 96.19 180 ILE B O 1
ATOM 5159 N N . THR B 1 181 ? -9.891 15.43 7.859 1 95.81 181 THR B N 1
ATOM 5160 C CA . THR B 1 181 ? -8.992 16.375 8.516 1 95.81 181 THR B CA 1
ATOM 5161 C C . THR B 1 181 ? -8.102 15.656 9.531 1 95.81 181 THR B C 1
ATOM 5163 O O . THR B 1 181 ? -6.977 16.078 9.789 1 95.81 181 THR B O 1
ATOM 5166 N N . VAL B 1 182 ? -8.609 14.523 10.07 1 97.06 182 VAL B N 1
ATOM 5167 C CA . VAL B 1 182 ? -7.859 13.844 11.117 1 97.06 182 VAL B CA 1
ATOM 5168 C C . VAL B 1 182 ? -6.953 12.781 10.5 1 97.06 182 VAL B C 1
ATOM 5170 O O . VAL B 1 182 ? -5.812 12.602 10.922 1 97.06 182 VAL B O 1
ATOM 5173 N N . LEU B 1 183 ? -7.414 12.125 9.445 1 97.75 183 LEU B N 1
ATOM 5174 C CA . LEU B 1 183 ? -6.664 11.008 8.883 1 97.75 183 LEU B CA 1
ATOM 5175 C C . LEU B 1 183 ? -6.039 11.391 7.543 1 97.75 183 LEU B C 1
ATOM 5177 O O . LEU B 1 183 ? -5.207 10.656 7.008 1 97.75 183 LEU B O 1
ATOM 5181 N N . ALA B 1 184 ? -6.441 12.492 6.926 1 97.38 184 ALA B N 1
ATOM 5182 C CA . ALA B 1 184 ? -5.938 13.023 5.66 1 97.38 184 ALA B CA 1
ATOM 5183 C C . ALA B 1 184 ? -6.184 12.047 4.516 1 97.38 184 ALA B C 1
ATOM 5185 O O . ALA B 1 184 ? -5.348 11.906 3.623 1 97.38 184 ALA B O 1
ATOM 5186 N N . VAL B 1 185 ? -7.273 11.305 4.57 1 97.38 185 VAL B N 1
ATOM 5187 C CA . VAL B 1 185 ? -7.699 10.414 3.498 1 97.38 185 VAL B CA 1
ATOM 5188 C C . VAL B 1 185 ? -9.195 10.594 3.238 1 97.38 185 VAL B C 1
ATOM 5190 O O . VAL B 1 185 ? -9.922 11.109 4.09 1 97.38 185 VAL B O 1
ATOM 5193 N N . ASP B 1 186 ? -9.656 10.203 2.033 1 96.75 186 ASP B N 1
ATOM 5194 C CA . ASP B 1 186 ? -11.094 10.047 1.814 1 96.75 186 ASP B CA 1
ATOM 5195 C C . ASP B 1 186 ? -11.633 8.836 2.578 1 96.75 186 ASP B C 1
ATOM 5197 O O . ASP B 1 186 ? -10.938 7.832 2.734 1 96.75 186 ASP B O 1
ATOM 5201 N N . PRO B 1 187 ? -12.891 8.898 3.014 1 97.94 187 PRO B N 1
ATOM 5202 C CA . PRO B 1 187 ? -13.469 7.812 3.811 1 97.94 187 PRO B CA 1
ATOM 5203 C C . PRO B 1 187 ? -13.43 6.469 3.092 1 97.94 187 PRO B C 1
ATOM 5205 O O . PRO B 1 187 ? -13.391 5.418 3.738 1 97.94 187 PRO B O 1
ATOM 5208 N N . SER B 1 188 ? -13.375 6.453 1.791 1 98.06 188 SER B N 1
ATOM 5209 C CA . SER B 1 188 ? -13.383 5.223 1.01 1 98.06 188 SER B CA 1
ATOM 5210 C C . SER B 1 188 ? -12.047 4.492 1.109 1 98.06 188 SER B C 1
ATOM 5212 O O . SER B 1 188 ? -11.961 3.307 0.78 1 98.06 188 SER B O 1
ATOM 5214 N N . GLU B 1 189 ? -11.031 5.129 1.616 1 97.62 189 GLU B N 1
ATOM 5215 C CA . GLU B 1 189 ? -9.672 4.602 1.528 1 97.62 189 GLU B CA 1
ATOM 5216 C C . GLU B 1 189 ? -9.273 3.881 2.812 1 97.62 189 GLU B C 1
ATOM 5218 O O . GLU B 1 189 ? -8.273 3.16 2.842 1 97.62 189 GLU B O 1
ATOM 5223 N N . VAL B 1 190 ? -10.023 4.043 3.863 1 98.5 190 VAL B N 1
ATOM 5224 C CA . VAL B 1 190 ? -9.547 3.623 5.176 1 98.5 190 VAL B CA 1
ATOM 5225 C C . VAL B 1 190 ? -10.523 2.621 5.785 1 98.5 190 VAL B C 1
ATOM 5227 O O . VAL B 1 190 ? -11.742 2.734 5.598 1 98.5 190 VAL B O 1
ATOM 5230 N N . SER B 1 191 ? -9.992 1.635 6.496 1 98.81 191 SER B N 1
ATOM 5231 C CA . SER B 1 191 ? -10.758 0.614 7.203 1 98.81 191 SER B CA 1
ATOM 5232 C C . SER B 1 191 ? -11.547 1.218 8.359 1 98.81 191 SER B C 1
ATOM 5234 O O . SER B 1 191 ? -11.039 2.074 9.086 1 98.81 191 SER B O 1
ATOM 5236 N N . THR B 1 192 ? -12.781 0.729 8.516 1 98.88 192 THR B N 1
ATOM 5237 C CA . THR B 1 192 ? -13.586 1.133 9.664 1 98.88 192 THR B CA 1
ATOM 5238 C C . THR B 1 192 ? -12.922 0.695 10.969 1 98.88 192 THR B C 1
ATOM 5240 O O . THR B 1 192 ? -12.914 1.443 11.953 1 98.88 192 THR B O 1
ATOM 5243 N N . LEU B 1 193 ? -12.297 -0.507 10.961 1 98.88 193 LEU B N 1
ATOM 5244 C CA . LEU B 1 193 ? -11.617 -0.965 12.164 1 98.88 193 LEU B CA 1
ATOM 5245 C C . LEU B 1 193 ? -10.469 -0.03 12.523 1 98.88 193 LEU B C 1
ATOM 5247 O O . LEU B 1 193 ? -10.258 0.285 13.703 1 98.88 193 LEU B O 1
ATOM 5251 N N . PHE B 1 194 ? -9.727 0.393 11.57 1 98.75 194 PHE B N 1
ATOM 5252 C CA . PHE B 1 194 ? -8.617 1.298 11.836 1 98.75 194 PHE B CA 1
ATOM 5253 C C . PHE B 1 194 ? -9.117 2.6 12.453 1 98.75 194 PHE B C 1
ATOM 5255 O O . PHE B 1 194 ? -8.531 3.102 13.414 1 98.75 194 PHE B O 1
ATOM 5262 N N . MET B 1 195 ? -10.172 3.156 11.844 1 98.75 195 MET B N 1
ATOM 5263 C CA . MET B 1 195 ? -10.711 4.402 12.367 1 98.75 195 MET B CA 1
ATOM 5264 C C . MET B 1 195 ? -11.133 4.246 13.828 1 98.75 195 MET B C 1
ATOM 5266 O O . MET B 1 195 ? -10.812 5.094 14.664 1 98.75 195 MET B O 1
ATOM 5270 N N . LEU B 1 196 ? -11.82 3.15 14.094 1 98.81 196 LEU B N 1
ATOM 5271 C CA . LEU B 1 196 ? -12.258 2.9 15.461 1 98.81 196 LEU B CA 1
ATOM 5272 C C . LEU B 1 196 ? -11.062 2.738 16.391 1 98.81 196 LEU B C 1
ATOM 5274 O O . LEU B 1 196 ? -11.07 3.244 17.516 1 98.81 196 LEU B O 1
ATOM 5278 N N . TRP B 1 197 ? -10.055 2.016 15.93 1 98.69 197 TRP B N 1
ATOM 5279 C CA . TRP B 1 197 ? -8.812 1.851 16.672 1 98.69 197 TRP B CA 1
ATOM 5280 C C . TRP B 1 197 ? -8.156 3.201 16.953 1 98.69 197 TRP B C 1
ATOM 5282 O O . TRP B 1 197 ? -7.707 3.465 18.062 1 98.69 197 TRP B O 1
ATOM 5292 N N . TYR B 1 198 ? -8.156 4.082 15.961 1 98.62 198 TYR B N 1
ATOM 5293 C CA . TYR B 1 198 ? -7.566 5.414 16.047 1 98.62 198 TYR B CA 1
ATOM 5294 C C . TYR B 1 198 ? -8.273 6.258 17.094 1 98.62 198 TYR B C 1
ATOM 5296 O O . TYR B 1 198 ? -7.625 6.93 17.906 1 98.62 198 TYR B O 1
ATOM 5304 N N . ILE B 1 199 ? -9.602 6.191 17.109 1 98.5 199 ILE B N 1
ATOM 5305 C CA . ILE B 1 199 ? -10.406 6.914 18.094 1 98.5 199 ILE B CA 1
ATOM 5306 C C . ILE B 1 199 ? -10.148 6.352 19.484 1 98.5 199 ILE B C 1
ATOM 5308 O O . ILE B 1 199 ? -9.922 7.105 20.438 1 98.5 199 ILE B O 1
ATOM 5312 N N . ALA B 1 200 ? -10.109 5.043 19.578 1 98.56 200 ALA B N 1
ATOM 5313 C CA . ALA B 1 200 ? -9.859 4.395 20.859 1 98.56 200 ALA B CA 1
ATOM 5314 C C . ALA B 1 200 ? -8.5 4.793 21.422 1 98.56 200 ALA B C 1
ATOM 5316 O O . ALA B 1 200 ? -8.383 5.125 22.609 1 98.56 200 ALA B O 1
ATOM 5317 N N . ALA B 1 201 ? -7.523 4.793 20.594 1 98.25 201 ALA B N 1
ATOM 5318 C CA . ALA B 1 201 ? -6.152 5.078 21 1 98.25 201 ALA B CA 1
ATOM 5319 C C . ALA B 1 201 ? -6 6.531 21.438 1 98.25 201 ALA B C 1
ATOM 5321 O O . ALA B 1 201 ? -5.109 6.855 22.234 1 98.25 201 ALA B O 1
ATOM 5322 N N . ALA B 1 202 ? -6.875 7.406 20.953 1 98.25 202 ALA B N 1
ATOM 5323 C CA . ALA B 1 202 ? -6.828 8.82 21.312 1 98.25 202 ALA B CA 1
ATOM 5324 C C . ALA B 1 202 ? -7.641 9.094 22.578 1 98.25 202 ALA B C 1
ATOM 5326 O O . ALA B 1 202 ? -7.609 10.203 23.109 1 98.25 202 ALA B O 1
ATOM 5327 N N . GLY B 1 203 ? -8.359 8.125 23.016 1 97.12 203 GLY B N 1
ATOM 5328 C CA . GLY B 1 203 ? -9.188 8.242 24.203 1 97.12 203 GLY B CA 1
ATOM 5329 C C . GLY B 1 203 ? -10.625 8.617 23.906 1 97.12 203 GLY B C 1
ATOM 5330 O O . GLY B 1 203 ? -11.555 8.125 24.547 1 97.12 203 GLY B O 1
ATOM 5331 N N . SER B 1 204 ? -10.812 9.523 22.953 1 95.5 204 SER B N 1
ATOM 5332 C CA . SER B 1 204 ? -12.172 9.891 22.562 1 95.5 204 SER B CA 1
ATOM 5333 C C . SER B 1 204 ? -12.18 10.617 21.219 1 95.5 204 SER B C 1
ATOM 5335 O O . SER B 1 204 ? -11.148 11.148 20.781 1 95.5 204 SER B O 1
ATOM 5337 N N . PHE B 1 205 ? -13.367 10.602 20.641 1 95.44 205 PHE B N 1
ATOM 5338 C CA . PHE B 1 205 ? -13.609 11.375 19.438 1 95.44 205 PHE B CA 1
ATOM 5339 C C . PHE B 1 205 ? -13.367 12.859 19.688 1 95.44 205 PHE B C 1
ATOM 5341 O O . PHE B 1 205 ? -12.758 13.547 18.859 1 95.44 205 PHE B O 1
ATOM 5348 N N . ASP B 1 206 ? -13.711 13.391 20.812 1 92.5 206 ASP B N 1
ATOM 5349 C CA . ASP B 1 206 ? -13.578 14.797 21.188 1 92.5 206 ASP B CA 1
ATOM 5350 C C . ASP B 1 206 ? -12.117 15.203 21.281 1 92.5 206 ASP B C 1
ATOM 5352 O O . ASP B 1 206 ? -11.75 16.328 20.922 1 92.5 206 ASP B O 1
ATOM 5356 N N . ASN B 1 207 ? -11.32 14.297 21.766 1 95.38 207 ASN B N 1
ATOM 5357 C CA . ASN B 1 207 ? -9.891 14.578 21.859 1 95.38 207 ASN B CA 1
ATOM 5358 C C . ASN B 1 207 ? -9.281 14.859 20.5 1 95.38 207 ASN B C 1
ATOM 5360 O O . ASN B 1 207 ? -8.336 15.641 20.391 1 95.38 207 ASN B O 1
ATOM 5364 N N . LEU B 1 208 ? -9.82 14.211 19.484 1 95.38 208 LEU B N 1
ATOM 5365 C CA . LEU B 1 208 ? -9.281 14.328 18.125 1 95.38 208 LEU B CA 1
ATOM 5366 C C . LEU B 1 208 ? -9.82 15.578 17.438 1 95.38 208 LEU B C 1
ATOM 5368 O O . LEU B 1 208 ? -9.141 16.188 16.609 1 95.38 208 LEU B O 1
ATOM 5372 N N . MET B 1 209 ? -11 16.016 17.797 1 90.31 209 MET B N 1
ATOM 5373 C CA . MET B 1 209 ? -11.695 17 16.969 1 90.31 209 MET B CA 1
ATOM 5374 C C . MET B 1 209 ? -11.648 18.391 17.594 1 90.31 209 MET B C 1
ATOM 5376 O O . MET B 1 209 ? -11.727 19.391 16.891 1 90.31 209 MET B O 1
ATOM 5380 N N . ASN B 1 210 ? -11.492 18.484 18.875 1 88.31 210 ASN B N 1
ATOM 5381 C CA . ASN B 1 210 ? -11.594 19.766 19.547 1 88.31 210 ASN B CA 1
ATOM 5382 C C . ASN B 1 210 ? -10.242 20.453 19.656 1 88.31 210 ASN B C 1
ATOM 5384 O O . ASN B 1 210 ? -9.203 19.828 19.5 1 88.31 210 ASN B O 1
ATOM 5388 N N . VAL B 1 211 ? -10.359 21.766 19.859 1 90.44 211 VAL B N 1
ATOM 5389 C CA . VAL B 1 211 ? -9.148 22.562 20.016 1 90.44 211 VAL B CA 1
ATOM 5390 C C . VAL B 1 211 ? -8.781 22.672 21.5 1 90.44 211 VAL B C 1
ATOM 5392 O O . VAL B 1 211 ? -7.875 21.984 21.969 1 90.44 211 VAL B O 1
ATOM 5395 N N . ARG B 1 212 ? -9.641 23.375 22.25 1 89.44 212 ARG B N 1
ATOM 5396 C CA . ARG B 1 212 ? -9.336 23.625 23.656 1 89.44 212 ARG B CA 1
ATOM 5397 C C . ARG B 1 212 ? -9.453 22.328 24.469 1 89.44 212 ARG B C 1
ATOM 5399 O O . ARG B 1 212 ? -10.445 21.609 24.344 1 89.44 212 ARG B O 1
ATOM 5406 N N . ASP B 1 213 ? -8.398 22.094 25.219 1 92 213 ASP B N 1
ATOM 5407 C CA . ASP B 1 213 ? -8.312 20.938 26.125 1 92 213 ASP B CA 1
ATOM 5408 C C . ASP B 1 213 ? -8.281 19.625 25.344 1 92 213 ASP B C 1
ATOM 5410 O O . ASP B 1 213 ? -8.656 18.578 25.859 1 92 213 ASP B O 1
ATOM 5414 N N . ALA B 1 214 ? -7.887 19.734 24.078 1 94.25 214 ALA B N 1
ATOM 5415 C CA . ALA B 1 214 ? -7.793 18.578 23.172 1 94.25 214 ALA B CA 1
ATOM 5416 C C . ALA B 1 214 ? -6.461 18.562 22.438 1 94.25 214 ALA B C 1
ATOM 5418 O O . ALA B 1 214 ? -5.477 19.141 22.906 1 94.25 214 ALA B O 1
ATOM 5419 N N . ALA B 1 215 ? -6.379 17.859 21.328 1 94.81 215 ALA B N 1
ATOM 5420 C CA . ALA B 1 215 ? -5.105 17.562 20.672 1 94.81 215 ALA B CA 1
ATOM 5421 C C . ALA B 1 215 ? -4.535 18.812 20 1 94.81 215 ALA B C 1
ATOM 5423 O O . ALA B 1 215 ? -3.344 18.875 19.688 1 94.81 215 ALA B O 1
ATOM 5424 N N . GLN B 1 216 ? -5.367 19.875 19.734 1 93.25 216 GLN B N 1
ATOM 5425 C CA . GLN B 1 216 ? -4.938 21.078 19.016 1 93.25 216 GLN B CA 1
ATOM 5426 C C . GLN B 1 216 ? -4.918 22.297 19.938 1 93.25 216 GLN B C 1
ATOM 5428 O O . GLN B 1 216 ? -5.113 23.422 19.484 1 93.25 216 GLN B O 1
ATOM 5433 N N . ASP B 1 217 ? -4.645 22.094 21.172 1 93.94 217 ASP B N 1
ATOM 5434 C CA . ASP B 1 217 ? -4.805 23.078 22.234 1 93.94 217 ASP B CA 1
ATOM 5435 C C . ASP B 1 217 ? -3.746 24.172 22.141 1 93.94 217 ASP B C 1
ATOM 5437 O O . ASP B 1 217 ? -4.047 25.359 22.312 1 93.94 217 ASP B O 1
ATOM 5441 N N . ALA B 1 218 ? -2.537 23.781 21.812 1 95.25 218 ALA B N 1
ATOM 5442 C CA . ALA B 1 218 ? -1.438 24.734 21.891 1 95.25 218 ALA B CA 1
ATOM 5443 C C . ALA B 1 218 ? -0.341 24.406 20.875 1 95.25 218 ALA B C 1
ATOM 5445 O O . ALA B 1 218 ? -0.306 23.297 20.344 1 95.25 218 ALA B O 1
ATOM 5446 N N . LYS B 1 219 ? 0.476 25.391 20.641 1 95.69 219 LYS B N 1
ATOM 5447 C CA . LYS B 1 219 ? 1.687 25.281 19.828 1 95.69 219 LYS B CA 1
ATOM 5448 C C . LYS B 1 219 ? 2.938 25.469 20.688 1 95.69 219 LYS B C 1
ATOM 5450 O O . LYS B 1 219 ? 2.873 26.062 21.766 1 95.69 219 LYS B O 1
ATOM 5455 N N . VAL B 1 220 ? 4.012 24.906 20.234 1 95.38 220 VAL B N 1
ATOM 5456 C CA . VAL B 1 220 ? 5.293 25.156 20.875 1 95.38 220 VAL B CA 1
ATOM 5457 C C . VAL B 1 220 ? 5.883 26.469 20.375 1 95.38 220 VAL B C 1
ATOM 5459 O O . VAL B 1 220 ? 6.059 26.656 19.172 1 95.38 220 VAL B O 1
ATOM 5462 N N . TYR B 1 221 ? 6.203 27.344 21.328 1 92.88 221 TYR B N 1
ATOM 5463 C CA . TYR B 1 221 ? 6.848 28.594 20.938 1 92.88 221 TYR B CA 1
ATOM 5464 C C . TYR B 1 221 ? 8.18 28.344 20.25 1 92.88 221 TYR B C 1
ATOM 5466 O O . TYR B 1 221 ? 9.008 27.578 20.75 1 92.88 221 TYR B O 1
ATOM 5474 N N . LEU B 1 222 ? 8.312 28.844 19.078 1 89.62 222 LEU B N 1
ATOM 5475 C CA . LEU B 1 222 ? 9.492 28.703 18.234 1 89.62 222 LEU B CA 1
ATOM 5476 C C . LEU B 1 222 ? 9.547 27.328 17.594 1 89.62 222 LEU B C 1
ATOM 5478 O O . LEU B 1 222 ? 10.617 26.859 17.203 1 89.62 222 LEU B O 1
ATOM 5482 N N . GLY B 1 223 ? 8.5 26.562 17.656 1 94.5 223 GLY B N 1
ATOM 5483 C CA . GLY B 1 223 ? 8.305 25.422 16.781 1 94.5 223 GLY B CA 1
ATOM 5484 C C . GLY B 1 223 ? 8.508 24.094 17.5 1 94.5 223 GLY B C 1
ATOM 5485 O O . GLY B 1 223 ? 9.242 24.016 18.484 1 94.5 223 GLY B O 1
ATOM 5486 N N . THR B 1 224 ? 7.961 23.062 16.922 1 96.62 224 THR B N 1
ATOM 5487 C CA . THR B 1 224 ? 7.98 21.719 17.516 1 96.62 224 THR B CA 1
ATOM 5488 C C . THR B 1 224 ? 9.297 21.016 17.203 1 96.62 224 THR B C 1
ATOM 5490 O O . THR B 1 224 ? 9.656 20.031 17.859 1 96.62 224 THR B O 1
ATOM 5493 N N . ASN B 1 225 ? 10 21.453 16.156 1 97.56 225 ASN B N 1
ATOM 5494 C CA . ASN B 1 225 ? 11.297 20.875 15.844 1 97.56 225 ASN B CA 1
ATOM 5495 C C . ASN B 1 225 ? 12.258 20.969 17.016 1 97.56 225 ASN B C 1
ATOM 5497 O O . ASN B 1 225 ? 13.117 20.109 17.203 1 97.56 225 ASN B O 1
ATOM 5501 N N . GLY B 1 226 ? 12.047 21.984 17.828 1 96.44 226 GLY B N 1
ATOM 5502 C CA . GLY B 1 226 ? 12.883 22.203 19 1 96.44 226 GLY B CA 1
ATOM 5503 C C . GLY B 1 226 ? 12.812 21.078 20 1 96.44 226 GLY B C 1
ATOM 5504 O O . GLY B 1 226 ? 13.734 20.891 20.797 1 96.44 226 GLY B O 1
ATOM 5505 N N . ILE B 1 227 ? 11.734 20.297 19.969 1 98.06 227 ILE B N 1
ATOM 5506 C CA . ILE B 1 227 ? 11.609 19.172 20.891 1 98.06 227 ILE B CA 1
ATOM 5507 C C . ILE B 1 227 ? 12.664 18.125 20.578 1 98.06 227 ILE B C 1
ATOM 5509 O O . ILE B 1 227 ? 13.414 17.703 21.453 1 98.06 227 ILE B O 1
ATOM 5513 N N . VAL B 1 228 ? 12.82 17.75 19.312 1 98.19 228 VAL B N 1
ATOM 5514 C CA . VAL B 1 228 ? 13.711 16.672 18.906 1 98.19 228 VAL B CA 1
ATOM 5515 C C . VAL B 1 228 ? 15.156 17.172 18.906 1 98.19 228 VAL B C 1
ATOM 5517 O O . VAL B 1 228 ? 16.062 16.469 19.359 1 98.19 228 VAL B O 1
ATOM 5520 N N . THR B 1 229 ? 15.383 18.391 18.375 1 98.12 229 THR B N 1
ATOM 5521 C CA . THR B 1 229 ? 16.734 18.922 18.375 1 98.12 229 THR B CA 1
ATOM 5522 C C . THR B 1 229 ? 17.234 19.203 19.781 1 98.12 229 THR B C 1
ATOM 5524 O O . THR B 1 229 ? 18.406 19 20.094 1 98.12 229 THR B O 1
ATOM 5527 N N . GLY B 1 230 ? 16.312 19.656 20.656 1 98.31 230 GLY B N 1
ATOM 5528 C CA . GLY B 1 230 ? 16.656 19.875 22.047 1 98.31 230 GLY B CA 1
ATOM 5529 C C . GLY B 1 230 ? 17.078 18.594 22.75 1 98.31 230 GLY B C 1
ATOM 5530 O O . GLY B 1 230 ? 18.016 18.594 23.547 1 98.31 230 GLY B O 1
ATOM 5531 N N . LEU B 1 231 ? 16.391 17.516 22.453 1 98.62 231 LEU B N 1
ATOM 5532 C CA . LEU B 1 231 ? 16.734 16.219 23.047 1 98.62 231 LEU B CA 1
ATOM 5533 C C . LEU B 1 231 ? 18.094 15.75 22.562 1 98.62 231 LEU B C 1
ATOM 5535 O O . LEU B 1 231 ? 18.891 15.234 23.344 1 98.62 231 LEU B O 1
ATOM 5539 N N . VAL B 1 232 ? 18.328 15.875 21.234 1 98.75 232 VAL B N 1
ATOM 5540 C CA . VAL B 1 232 ? 19.609 15.469 20.672 1 98.75 232 VAL B CA 1
ATOM 5541 C C . VAL B 1 232 ? 20.75 16.234 21.344 1 98.75 232 VAL B C 1
ATOM 5543 O O . VAL B 1 232 ? 21.766 15.648 21.703 1 98.75 232 VAL B O 1
ATOM 5546 N N . ASP B 1 233 ? 20.562 17.5 21.594 1 98.5 233 ASP B N 1
ATOM 5547 C CA . ASP B 1 233 ? 21.594 18.359 22.203 1 98.5 233 ASP B CA 1
ATOM 5548 C C . ASP B 1 233 ? 21.766 18.031 23.688 1 98.5 233 ASP B C 1
ATOM 5550 O O . ASP B 1 233 ? 22.891 17.828 24.141 1 98.5 233 ASP B O 1
ATOM 5554 N N . LYS B 1 234 ? 20.688 17.984 24.391 1 98.31 234 LYS B N 1
ATOM 5555 C CA . LYS B 1 234 ? 20.719 17.781 25.828 1 98.31 234 LYS B CA 1
ATOM 5556 C C . LYS B 1 234 ? 21.375 16.438 26.188 1 98.31 234 LYS B C 1
ATOM 5558 O O . LYS B 1 234 ? 22.141 16.359 27.141 1 98.31 234 LYS B O 1
ATOM 5563 N N . TYR B 1 235 ? 21.109 15.422 25.406 1 98.31 235 TYR B N 1
ATOM 5564 C CA . TYR B 1 235 ? 21.578 14.086 25.734 1 98.31 235 TYR B CA 1
ATOM 5565 C C . TYR B 1 235 ? 22.781 13.703 24.891 1 98.31 235 TYR B C 1
ATOM 5567 O O . TYR B 1 235 ? 23.297 12.586 24.984 1 98.31 235 TYR B O 1
ATOM 5575 N N . LYS B 1 236 ? 23.234 14.648 24.062 1 98.31 236 LYS B N 1
ATOM 5576 C CA . LYS B 1 236 ? 24.406 14.445 23.203 1 98.31 236 LYS B CA 1
ATOM 5577 C C . LYS B 1 236 ? 24.281 13.164 22.391 1 98.31 236 LYS B C 1
ATOM 5579 O O . LYS B 1 236 ? 25.188 12.328 22.391 1 98.31 236 LYS B O 1
ATOM 5584 N N . LEU B 1 237 ? 23.125 13.055 21.75 1 98.75 237 LEU B N 1
ATOM 5585 C CA . LEU B 1 237 ? 22.859 11.859 20.953 1 98.75 237 LEU B CA 1
ATOM 5586 C C . LEU B 1 237 ? 23.719 11.852 19.688 1 98.75 237 LEU B C 1
ATOM 5588 O O . LEU B 1 237 ? 23.953 12.906 19.094 1 98.75 237 LEU B O 1
ATOM 5592 N N . ASN B 1 238 ? 24.219 10.695 19.312 1 98.75 238 ASN B N 1
ATOM 5593 C CA . ASN B 1 238 ? 25.031 10.508 18.109 1 98.75 238 ASN B CA 1
ATOM 5594 C C . ASN B 1 238 ? 24.172 10.305 16.875 1 98.75 238 ASN B C 1
ATOM 5596 O O . ASN B 1 238 ? 23.578 9.234 16.688 1 98.75 238 ASN B O 1
ATOM 5600 N N . VAL B 1 239 ? 24.078 11.352 16 1 98.88 239 VAL B N 1
ATOM 5601 C CA . VAL B 1 239 ? 23.234 11.312 14.812 1 98.88 239 VAL B CA 1
ATOM 5602 C C . VAL B 1 239 ? 24.094 11.516 13.555 1 98.88 239 VAL B C 1
ATOM 5604 O O . VAL B 1 239 ? 24.891 12.445 13.492 1 98.88 239 VAL B O 1
ATOM 5607 N N . LEU B 1 240 ? 23.984 10.609 12.625 1 98.88 240 LEU B N 1
ATOM 5608 C CA . LEU B 1 240 ? 24.531 10.82 11.289 1 98.88 240 LEU B CA 1
ATOM 5609 C C . LEU B 1 240 ? 23.438 11.164 10.289 1 98.88 240 LEU B C 1
ATOM 5611 O O . LEU B 1 240 ? 22.547 10.352 10.031 1 98.88 240 LEU B O 1
ATOM 5615 N N . LEU B 1 241 ? 23.484 12.375 9.766 1 98.62 241 LEU B N 1
ATOM 5616 C CA . LEU B 1 241 ? 22.531 12.836 8.75 1 98.62 241 LEU B CA 1
ATOM 5617 C C . LEU B 1 241 ? 22.938 12.32 7.367 1 98.62 241 LEU B C 1
ATOM 5619 O O . LEU B 1 241 ? 24.031 11.789 7.191 1 98.62 241 LEU B O 1
ATOM 5623 N N . LYS B 1 242 ? 22.078 12.367 6.395 1 98.06 242 LYS B N 1
ATOM 5624 C CA . LYS B 1 242 ? 22.297 11.977 5.008 1 98.06 242 LYS B CA 1
ATOM 5625 C C . LYS B 1 242 ? 22.781 10.531 4.914 1 98.06 242 LYS B C 1
ATOM 5627 O O . LYS B 1 242 ? 23.75 10.234 4.199 1 98.06 242 LYS B O 1
ATOM 5632 N N . HIS B 1 243 ? 22.203 9.688 5.711 1 98.44 243 HIS B N 1
ATOM 5633 C CA . HIS B 1 243 ? 22.484 8.258 5.715 1 98.44 243 HIS B CA 1
ATOM 5634 C C . HIS B 1 243 ? 21.219 7.434 5.535 1 98.44 243 HIS B C 1
ATOM 5636 O O . HIS B 1 243 ? 20.812 6.711 6.441 1 98.44 243 HIS B O 1
ATOM 5642 N N . PRO B 1 244 ? 20.594 7.516 4.324 1 97.5 244 PRO B N 1
ATOM 5643 C CA . PRO B 1 244 ? 19.453 6.629 4.059 1 97.5 244 PRO B CA 1
ATOM 5644 C C . PRO B 1 244 ? 19.844 5.152 4.062 1 97.5 244 PRO B C 1
ATOM 5646 O O . PRO B 1 244 ? 20.781 4.758 3.355 1 97.5 244 PRO B O 1
ATOM 5649 N N . VAL B 1 245 ? 19.172 4.367 4.879 1 98.44 245 VAL B N 1
ATOM 5650 C CA . VAL B 1 245 ? 19.453 2.941 4.992 1 98.44 245 VAL B CA 1
ATOM 5651 C C . VAL B 1 245 ? 18.828 2.191 3.822 1 98.44 245 VAL B C 1
ATOM 5653 O O . VAL B 1 245 ? 17.656 2.406 3.498 1 98.44 245 VAL B O 1
ATOM 5656 N N . THR B 1 246 ? 19.594 1.27 3.186 1 96.69 246 THR B N 1
ATOM 5657 C CA . THR B 1 246 ? 19.109 0.554 2.016 1 96.69 246 THR B CA 1
ATOM 5658 C C . THR B 1 246 ? 19.094 -0.951 2.266 1 96.69 246 THR B C 1
ATOM 5660 O O . THR B 1 246 ? 18.453 -1.705 1.528 1 96.69 246 THR B O 1
ATOM 5663 N N . LYS B 1 247 ? 19.844 -1.39 3.277 1 97.69 247 LYS B N 1
ATOM 5664 C CA . LYS B 1 247 ? 19.922 -2.824 3.541 1 97.69 247 LYS B CA 1
ATOM 5665 C C . LYS B 1 247 ? 20.141 -3.1 5.027 1 97.69 247 LYS B C 1
ATOM 5667 O O . LYS B 1 247 ? 20.891 -2.389 5.691 1 97.69 247 LYS B O 1
ATOM 5672 N N . ILE B 1 248 ? 19.5 -4.066 5.59 1 98.69 248 ILE B N 1
ATOM 5673 C CA . ILE B 1 248 ? 19.656 -4.594 6.941 1 98.69 248 ILE B CA 1
ATOM 5674 C C . ILE B 1 248 ? 19.859 -6.105 6.887 1 98.69 248 ILE B C 1
ATOM 5676 O O . ILE B 1 248 ? 19.016 -6.828 6.336 1 98.69 248 ILE B O 1
ATOM 5680 N N . LYS B 1 249 ? 20.938 -6.629 7.434 1 98.62 249 LYS B N 1
ATOM 5681 C CA . LYS B 1 249 ? 21.281 -8.039 7.312 1 98.62 249 LYS B CA 1
ATOM 5682 C C . LYS B 1 249 ? 21.547 -8.656 8.688 1 98.62 249 LYS B C 1
ATOM 5684 O O . LYS B 1 249 ? 22.25 -8.078 9.508 1 98.62 249 LYS B O 1
ATOM 5689 N N . ASP B 1 250 ? 20.906 -9.773 8.953 1 98.56 250 ASP B N 1
ATOM 5690 C CA . ASP B 1 250 ? 21.234 -10.594 10.117 1 98.56 250 ASP B CA 1
ATOM 5691 C C . ASP B 1 250 ? 22.547 -11.344 9.906 1 98.56 250 ASP B C 1
ATOM 5693 O O . ASP B 1 250 ? 22.625 -12.25 9.07 1 98.56 250 ASP B O 1
ATOM 5697 N N . GLU B 1 251 ? 23.547 -11.008 10.695 1 97.62 251 GLU B N 1
ATOM 5698 C CA . GLU B 1 251 ? 24.859 -11.625 10.578 1 97.62 251 GLU B CA 1
ATOM 5699 C C . GLU B 1 251 ? 25.062 -12.719 11.617 1 97.62 251 GLU B C 1
ATOM 5701 O O . GLU B 1 251 ? 26.188 -13.102 11.922 1 97.62 251 GLU B O 1
ATOM 5706 N N . GLY B 1 252 ? 23.984 -13.219 12.188 1 96.62 252 GLY B N 1
ATOM 5707 C CA . GLY B 1 252 ? 24.062 -14.18 13.273 1 96.62 252 GLY B CA 1
ATOM 5708 C C . GLY B 1 252 ? 24 -13.539 14.648 1 96.62 252 GLY B C 1
ATOM 5709 O O . GLY B 1 252 ? 22.906 -13.273 15.164 1 96.62 252 GLY B O 1
ATOM 5710 N N . GLU B 1 253 ? 25.109 -13.094 15.109 1 94.81 253 GLU B N 1
ATOM 5711 C CA . GLU B 1 253 ? 25.156 -12.492 16.438 1 94.81 253 GLU B CA 1
ATOM 5712 C C . GLU B 1 253 ? 24.859 -11 16.375 1 94.81 253 GLU B C 1
ATOM 5714 O O . GLU B 1 253 ? 24.438 -10.406 17.375 1 94.81 253 GLU B O 1
ATOM 5719 N N . THR B 1 254 ? 25.172 -10.43 15.273 1 97.44 254 THR B N 1
ATOM 5720 C CA . THR B 1 254 ? 24.984 -9 15.094 1 97.44 254 THR B CA 1
ATOM 5721 C C . THR B 1 254 ? 24.172 -8.711 13.836 1 97.44 254 THR B C 1
ATOM 5723 O O . THR B 1 254 ? 23.781 -9.641 13.117 1 97.44 254 THR B O 1
ATOM 5726 N N . MET B 1 255 ? 23.828 -7.414 13.695 1 98.56 255 MET B N 1
ATOM 5727 C CA . MET B 1 255 ? 23.172 -6.922 12.492 1 98.56 255 MET B CA 1
ATOM 5728 C C . MET B 1 255 ? 24.094 -5.98 11.719 1 98.56 255 MET B C 1
ATOM 5730 O O . MET B 1 255 ? 24.922 -5.285 12.312 1 98.56 255 MET B O 1
ATOM 5734 N N . SER B 1 256 ? 24 -6.004 10.438 1 98.81 256 SER B N 1
ATOM 5735 C CA . SER B 1 256 ? 24.656 -5.008 9.609 1 98.81 256 SER B CA 1
ATOM 5736 C C . SER B 1 256 ? 23.656 -4.102 8.906 1 98.81 256 SER B C 1
ATOM 5738 O O . SER B 1 256 ? 22.609 -4.57 8.43 1 98.81 256 SER B O 1
ATOM 5740 N N . VAL B 1 257 ? 23.891 -2.803 8.945 1 98.88 257 VAL B N 1
ATOM 5741 C CA . VAL B 1 257 ? 23.047 -1.786 8.32 1 98.88 257 VAL B CA 1
ATOM 5742 C C . VAL B 1 257 ? 23.844 -1.045 7.25 1 98.88 257 VAL B C 1
ATOM 5744 O O . VAL B 1 257 ? 24.891 -0.445 7.539 1 98.88 257 VAL B O 1
ATOM 5747 N N . THR B 1 258 ? 23.375 -1.104 6 1 98.38 258 THR B N 1
ATOM 5748 C CA . THR B 1 258 ? 24.062 -0.462 4.879 1 98.38 258 THR B CA 1
ATOM 5749 C C . THR B 1 258 ? 23.297 0.785 4.43 1 98.38 258 THR B C 1
ATOM 5751 O O . THR B 1 258 ? 22.078 0.753 4.281 1 98.38 258 THR B O 1
ATOM 5754 N N . CYS B 1 259 ? 24.016 1.86 4.215 1 97.75 259 CYS B N 1
ATOM 5755 C CA . CYS B 1 259 ? 23.438 3.102 3.729 1 97.75 259 CYS B CA 1
ATOM 5756 C C . CYS B 1 259 ? 23.641 3.256 2.229 1 97.75 259 CYS B C 1
ATOM 5758 O O . CYS B 1 259 ? 24.469 2.549 1.637 1 97.75 259 CYS B O 1
ATOM 5760 N N . GLU B 1 260 ? 22.906 4.137 1.67 1 93.62 260 GLU B N 1
ATOM 5761 C CA . GLU B 1 260 ? 22.953 4.426 0.239 1 93.62 260 GLU B CA 1
ATOM 5762 C C . GLU B 1 260 ? 24.359 4.82 -0.205 1 93.62 260 GLU B C 1
ATOM 5764 O O . GLU B 1 260 ? 24.781 4.488 -1.313 1 93.62 260 GLU B O 1
ATOM 5769 N N . ASN B 1 261 ? 25.156 5.473 0.631 1 93.25 261 ASN B N 1
ATOM 5770 C CA . ASN B 1 261 ? 26.484 5.949 0.292 1 93.25 261 ASN B CA 1
ATOM 5771 C C . ASN B 1 261 ? 27.531 4.84 0.404 1 93.25 261 ASN B C 1
ATOM 5773 O O . ASN B 1 261 ? 28.734 5.086 0.266 1 93.25 261 ASN B O 1
ATOM 5777 N N . GLY B 1 262 ? 27.094 3.658 0.802 1 93.69 262 GLY B N 1
ATOM 5778 C CA . GLY B 1 262 ? 27.984 2.504 0.833 1 93.69 262 GLY B CA 1
ATOM 5779 C C . GLY B 1 262 ? 28.516 2.199 2.221 1 93.69 262 GLY B C 1
ATOM 5780 O O . GLY B 1 262 ? 29.062 1.122 2.457 1 93.69 262 GLY B O 1
ATOM 5781 N N . LYS B 1 263 ? 28.312 3.107 3.148 1 97.75 263 LYS B N 1
ATOM 5782 C CA . LYS B 1 263 ? 28.781 2.865 4.512 1 97.75 263 LYS B CA 1
ATOM 5783 C C . LYS B 1 263 ? 27.984 1.74 5.172 1 97.75 263 LYS B C 1
ATOM 5785 O O . LYS B 1 263 ? 26.781 1.635 4.984 1 97.75 263 LYS B O 1
ATOM 5790 N N . VAL B 1 264 ? 28.75 0.913 5.879 1 98.44 264 VAL B N 1
ATOM 5791 C CA . VAL B 1 264 ? 28.156 -0.212 6.59 1 98.44 264 VAL B CA 1
ATOM 5792 C C . VAL B 1 264 ? 28.422 -0.079 8.086 1 98.44 264 VAL B C 1
ATOM 5794 O O . VAL B 1 264 ? 29.562 0.177 8.5 1 98.44 264 VAL B O 1
ATOM 5797 N N . PHE B 1 265 ? 27.391 -0.207 8.891 1 98.81 265 PHE B N 1
ATOM 5798 C CA . PHE B 1 265 ? 27.484 -0.151 10.344 1 98.81 265 PHE B CA 1
ATOM 5799 C C . PHE B 1 265 ? 27.047 -1.471 10.969 1 98.81 265 PHE B C 1
ATOM 5801 O O . PHE B 1 265 ? 26.188 -2.164 10.422 1 98.81 265 PHE B O 1
ATOM 5808 N N . GLN B 1 266 ? 27.641 -1.838 12.047 1 98.69 266 GLN B N 1
ATOM 5809 C CA . GLN B 1 266 ? 27.297 -3.062 12.766 1 98.69 266 GLN B CA 1
ATOM 5810 C C . GLN B 1 266 ? 26.734 -2.748 14.141 1 98.69 266 GLN B C 1
ATOM 5812 O O . GLN B 1 266 ? 27.172 -1.813 14.812 1 98.69 266 GLN B O 1
ATOM 5817 N N . ALA B 1 267 ? 25.719 -3.531 14.555 1 98.69 267 ALA B N 1
ATOM 5818 C CA . ALA B 1 267 ? 25.125 -3.352 15.875 1 98.69 267 ALA B CA 1
ATOM 5819 C C . ALA B 1 267 ? 24.578 -4.668 16.422 1 98.69 267 ALA B C 1
ATOM 5821 O O . ALA B 1 267 ? 24.344 -5.609 15.648 1 98.69 267 ALA B O 1
ATOM 5822 N N . LYS B 1 268 ? 24.453 -4.746 17.734 1 98.44 268 LYS B N 1
ATOM 5823 C CA . LYS B 1 268 ? 23.781 -5.891 18.344 1 98.44 268 LYS B CA 1
ATOM 5824 C C . LYS B 1 268 ? 22.281 -5.883 18.047 1 98.44 268 LYS B C 1
ATOM 5826 O O . LYS B 1 268 ? 21.688 -6.934 17.812 1 98.44 268 LYS B O 1
ATOM 5831 N N . LYS B 1 269 ? 21.672 -4.734 18.125 1 98.69 269 LYS B N 1
ATOM 5832 C CA . LYS B 1 269 ? 20.234 -4.555 17.859 1 98.69 269 LYS B CA 1
ATOM 5833 C C . LYS B 1 269 ? 20 -3.375 16.938 1 98.69 269 LYS B C 1
ATOM 5835 O O . LYS B 1 269 ? 20.812 -2.455 16.859 1 98.69 269 LYS B O 1
ATOM 5840 N N . VAL B 1 270 ? 18.938 -3.42 16.188 1 98.94 270 VAL B N 1
ATOM 5841 C CA . VAL B 1 270 ? 18.5 -2.336 15.312 1 98.94 270 VAL B CA 1
ATOM 5842 C C . VAL B 1 270 ? 17.062 -1.945 15.641 1 9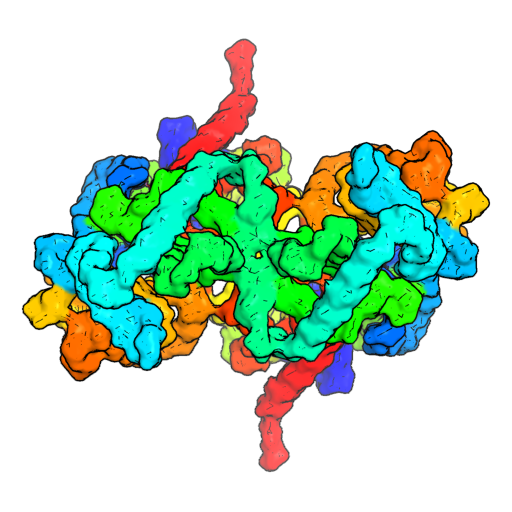8.94 270 VAL B C 1
ATOM 5844 O O . VAL B 1 270 ? 16.203 -2.812 15.82 1 98.94 270 VAL B O 1
ATOM 5847 N N . ILE B 1 271 ? 16.781 -0.678 15.836 1 98.94 271 ILE B N 1
ATOM 5848 C CA . ILE B 1 271 ? 15.43 -0.124 15.938 1 98.94 271 ILE B CA 1
ATOM 5849 C C . ILE B 1 271 ? 15.109 0.681 14.68 1 98.94 271 ILE B C 1
ATOM 5851 O O . ILE B 1 271 ? 15.758 1.697 14.406 1 98.94 271 ILE B O 1
ATOM 5855 N N . ALA B 1 272 ? 14.195 0.226 13.914 1 98.88 272 ALA B N 1
ATOM 5856 C CA . ALA B 1 272 ? 13.727 0.984 12.758 1 98.88 272 ALA B CA 1
ATOM 5857 C C . ALA B 1 272 ? 12.508 1.83 13.109 1 98.88 272 ALA B C 1
ATOM 5859 O O . ALA B 1 272 ? 11.516 1.314 13.641 1 98.88 272 ALA B O 1
ATOM 5860 N N . THR B 1 273 ? 12.547 3.172 12.82 1 98.69 273 THR B N 1
ATOM 5861 C CA . THR B 1 273 ? 11.438 4.055 13.164 1 98.69 273 THR B CA 1
ATOM 5862 C C . THR B 1 273 ? 10.875 4.727 11.914 1 98.69 273 THR B C 1
ATOM 5864 O O . THR B 1 273 ? 10.047 5.637 12.016 1 98.69 273 THR B O 1
ATOM 5867 N N . ASN B 1 274 ? 11.352 4.344 10.734 1 96.56 274 ASN B N 1
ATOM 5868 C CA . ASN B 1 274 ? 10.883 4.918 9.477 1 96.56 274 ASN B CA 1
ATOM 5869 C C . ASN B 1 274 ? 9.469 4.453 9.148 1 96.56 274 ASN B C 1
ATOM 5871 O O . ASN B 1 274 ? 8.945 3.539 9.781 1 96.56 274 ASN B O 1
ATOM 5875 N N . LEU B 1 275 ? 8.82 5.082 8.195 1 97.31 275 LEU B N 1
ATOM 5876 C CA . LEU B 1 275 ? 7.422 4.883 7.828 1 97.31 275 LEU B CA 1
ATOM 5877 C C . LEU B 1 275 ? 7.223 3.512 7.188 1 97.31 275 LEU B C 1
ATOM 5879 O O . LEU B 1 275 ? 8.117 3 6.516 1 97.31 275 LEU B O 1
ATOM 5883 N N . PRO B 1 276 ? 6.004 2.947 7.309 1 97.19 276 PRO B N 1
ATOM 5884 C CA . PRO B 1 276 ? 5.754 1.593 6.809 1 97.19 276 PRO B CA 1
ATOM 5885 C C . PRO B 1 276 ? 6.113 1.432 5.332 1 97.19 276 PRO B C 1
ATOM 5887 O O . PRO B 1 276 ? 6.805 0.479 4.965 1 97.19 276 PRO B O 1
ATOM 5890 N N . TRP B 1 277 ? 5.754 2.379 4.469 1 97.25 277 TRP B N 1
ATOM 5891 C CA . TRP B 1 277 ? 5.98 2.18 3.041 1 97.25 277 TRP B CA 1
ATOM 5892 C C . TRP B 1 277 ? 7.473 2.191 2.719 1 97.25 277 TRP B C 1
ATOM 5894 O O . TRP B 1 277 ? 7.91 1.563 1.752 1 97.25 277 TRP B O 1
ATOM 5904 N N . THR B 1 278 ? 8.312 2.867 3.531 1 97.38 278 THR B N 1
ATOM 5905 C CA . THR B 1 278 ? 9.742 2.977 3.254 1 97.38 278 THR B CA 1
ATOM 5906 C C . THR B 1 278 ? 10.445 1.647 3.508 1 97.38 278 THR B C 1
ATOM 5908 O O . THR B 1 278 ? 11.547 1.411 2.996 1 97.38 278 THR B O 1
ATOM 5911 N N . HIS B 1 279 ? 9.859 0.793 4.34 1 97.69 279 HIS B N 1
ATOM 5912 C CA . HIS B 1 279 ? 10.414 -0.537 4.555 1 97.69 279 HIS B CA 1
ATOM 5913 C C . HIS B 1 279 ? 10.453 -1.336 3.258 1 97.69 279 HIS B C 1
ATOM 5915 O O . HIS B 1 279 ? 11.297 -2.223 3.094 1 97.69 279 HIS B O 1
ATOM 5921 N N . LEU B 1 280 ? 9.586 -0.995 2.303 1 97.06 280 LEU B N 1
ATOM 5922 C CA . LEU B 1 280 ? 9.492 -1.715 1.038 1 97.06 280 LEU B CA 1
ATOM 5923 C C . LEU B 1 280 ? 10.719 -1.453 0.171 1 97.06 280 LEU B C 1
ATOM 5925 O O . LEU B 1 280 ? 11 -2.219 -0.752 1 97.06 280 LEU B O 1
ATOM 5929 N N . GLY B 1 281 ? 11.445 -0.379 0.519 1 96.06 281 GLY B N 1
ATOM 5930 C CA . GLY B 1 281 ? 12.625 -0.033 -0.251 1 96.06 281 GLY B CA 1
ATOM 5931 C C . GLY B 1 281 ? 13.914 -0.49 0.402 1 96.06 281 GLY B C 1
ATOM 5932 O O . GLY B 1 281 ? 15.008 -0.262 -0.133 1 96.06 281 GLY B O 1
ATOM 5933 N N . ILE B 1 282 ? 13.82 -1.138 1.559 1 97.06 282 ILE B N 1
ATOM 5934 C CA . ILE B 1 282 ? 14.984 -1.645 2.277 1 97.06 282 ILE B CA 1
ATOM 5935 C C . ILE B 1 282 ? 15.125 -3.146 2.035 1 97.06 282 ILE B C 1
ATOM 5937 O O . ILE B 1 282 ? 14.148 -3.891 2.121 1 97.06 282 ILE B O 1
ATOM 5941 N N . GLN B 1 283 ? 16.312 -3.568 1.656 1 96.19 283 GLN B N 1
ATOM 5942 C CA . GLN B 1 283 ? 16.578 -4.996 1.51 1 96.19 283 GLN B CA 1
ATOM 5943 C C . GLN B 1 283 ? 16.875 -5.641 2.861 1 96.19 283 GLN B C 1
ATOM 5945 O O . GLN B 1 283 ? 17.797 -5.215 3.572 1 96.19 283 GLN B O 1
ATOM 5950 N N . TYR B 1 284 ? 16.109 -6.586 3.248 1 97.44 284 TYR B N 1
ATOM 5951 C CA . TYR B 1 284 ? 16.328 -7.367 4.461 1 97.44 284 TYR B CA 1
ATOM 5952 C C . TYR B 1 284 ? 16.891 -8.742 4.133 1 97.44 284 TYR B C 1
ATOM 5954 O O . TYR B 1 284 ? 16.406 -9.414 3.219 1 97.44 284 TYR B O 1
ATOM 5962 N N . GLU B 1 285 ? 17.875 -9.141 4.832 1 96.94 285 GLU B N 1
ATOM 5963 C CA . GLU B 1 285 ? 18.469 -10.461 4.652 1 96.94 285 GLU B CA 1
ATOM 5964 C C . GLU B 1 285 ? 18.609 -11.188 5.984 1 96.94 285 GLU B C 1
ATOM 5966 O O . GLU B 1 285 ? 19.375 -10.758 6.855 1 96.94 285 GLU B O 1
ATOM 5971 N N . PRO B 1 286 ? 18 -12.266 6.129 1 95.62 286 PRO B N 1
ATOM 5972 C CA . PRO B 1 286 ? 16.984 -12.844 5.254 1 95.62 286 PRO B CA 1
ATOM 5973 C C . PRO B 1 286 ? 15.773 -11.922 5.066 1 95.62 286 PRO B C 1
ATOM 5975 O O . PRO B 1 286 ? 15.594 -10.977 5.832 1 95.62 286 PRO B O 1
ATOM 5978 N N . PRO B 1 287 ? 14.914 -12.219 4.031 1 95.5 287 PRO B N 1
ATOM 5979 C CA . PRO B 1 287 ? 13.727 -11.383 3.818 1 95.5 287 PRO B CA 1
ATOM 5980 C C . PRO B 1 287 ? 12.773 -11.398 5.012 1 95.5 287 PRO B C 1
ATOM 5982 O O . PRO B 1 287 ? 12.656 -12.414 5.699 1 95.5 287 PRO B O 1
ATOM 5985 N N . VAL B 1 288 ? 12.102 -10.281 5.211 1 96.62 288 VAL B N 1
ATOM 5986 C CA . VAL B 1 288 ? 11.125 -10.234 6.293 1 96.62 288 VAL B CA 1
ATOM 5987 C C . VAL B 1 288 ? 9.961 -11.172 5.984 1 96.62 288 VAL B C 1
ATOM 5989 O O . VAL B 1 288 ? 9.672 -11.453 4.816 1 96.62 288 VAL B O 1
ATOM 5992 N N . PRO B 1 289 ? 9.281 -11.672 7.02 1 95.88 289 PRO B N 1
ATOM 5993 C CA . PRO B 1 289 ? 8.109 -12.523 6.793 1 95.88 289 PRO B CA 1
ATOM 5994 C C . PRO B 1 289 ? 7.059 -11.852 5.914 1 95.88 289 PRO B C 1
ATOM 5996 O O . PRO B 1 289 ? 6.902 -10.633 5.949 1 95.88 289 PRO B O 1
ATOM 5999 N N . SER B 1 290 ? 6.344 -12.703 5.168 1 95.12 290 SER B N 1
ATOM 6000 C CA . SER B 1 290 ? 5.363 -12.211 4.207 1 95.12 290 SER B CA 1
ATOM 6001 C C . SER B 1 290 ? 4.285 -11.375 4.891 1 95.12 290 SER B C 1
ATOM 6003 O O . SER B 1 290 ? 3.828 -10.375 4.34 1 95.12 290 SER B O 1
ATOM 6005 N N . GLN B 1 291 ? 3.912 -11.773 6.051 1 95.69 291 GLN B N 1
ATOM 6006 C CA . GLN B 1 291 ? 2.861 -11.055 6.762 1 95.69 291 GLN B CA 1
ATOM 6007 C C . GLN B 1 291 ? 3.271 -9.609 7.039 1 95.69 291 GLN B C 1
ATOM 6009 O O . GLN B 1 291 ? 2.457 -8.695 6.914 1 95.69 291 GLN B O 1
ATOM 6014 N N . ARG B 1 292 ? 4.508 -9.359 7.402 1 96.88 292 ARG B N 1
ATOM 6015 C CA . ARG B 1 292 ? 5 -8.008 7.656 1 96.88 292 ARG B CA 1
ATOM 6016 C C . ARG B 1 292 ? 5.098 -7.211 6.359 1 96.88 292 ARG B C 1
ATOM 6018 O O . ARG B 1 292 ? 4.738 -6.031 6.324 1 96.88 292 ARG B O 1
ATOM 6025 N N . HIS B 1 293 ? 5.66 -7.824 5.324 1 97.12 293 HIS B N 1
ATOM 6026 C CA . HIS B 1 293 ? 5.773 -7.137 4.047 1 97.12 293 HIS B CA 1
ATOM 6027 C C . HIS B 1 293 ? 4.398 -6.758 3.5 1 97.12 293 HIS B C 1
ATOM 6029 O O . HIS B 1 293 ? 4.215 -5.652 2.982 1 97.12 293 HIS B O 1
ATOM 6035 N N . GLN B 1 294 ? 3.412 -7.672 3.648 1 96.94 294 GLN B N 1
ATOM 6036 C CA . GLN B 1 294 ? 2.043 -7.406 3.213 1 96.94 294 GLN B CA 1
ATOM 6037 C C . GLN B 1 294 ? 1.43 -6.25 3.996 1 96.94 294 GLN B C 1
ATOM 6039 O O . GLN B 1 294 ? 0.689 -5.438 3.436 1 96.94 294 GLN B O 1
ATOM 6044 N N . PHE B 1 295 ? 1.715 -6.152 5.281 1 97.75 295 PHE B N 1
ATOM 6045 C CA . PHE B 1 295 ? 1.262 -5.004 6.055 1 97.75 295 PHE B CA 1
ATOM 6046 C C . PHE B 1 295 ? 1.767 -3.703 5.441 1 97.75 295 PHE B C 1
ATOM 6048 O O . PHE B 1 295 ? 0.994 -2.762 5.246 1 97.75 295 PHE B O 1
ATOM 6055 N N . CYS B 1 296 ? 3.045 -3.668 5.109 1 98.12 296 CYS B N 1
ATOM 6056 C CA . CYS B 1 296 ? 3.656 -2.453 4.586 1 98.12 296 CYS B CA 1
ATOM 6057 C C . CYS B 1 296 ? 3.053 -2.078 3.236 1 98.12 296 CYS B C 1
ATOM 6059 O O . CYS B 1 296 ? 2.898 -0.896 2.928 1 98.12 296 CYS B O 1
ATOM 6061 N N . GLN B 1 297 ? 2.602 -3.057 2.426 1 97.81 297 GLN B N 1
ATOM 6062 C CA . GLN B 1 297 ? 1.994 -2.795 1.125 1 97.81 297 GLN B CA 1
ATOM 6063 C C . GLN B 1 297 ? 0.573 -2.26 1.278 1 97.81 297 GLN B C 1
ATOM 6065 O O . GLN B 1 297 ? -0.015 -1.762 0.317 1 97.81 297 GLN B O 1
ATOM 6070 N N . ARG B 1 298 ? 0.004 -2.357 2.482 1 98.06 298 ARG B N 1
ATOM 6071 C CA . ARG B 1 298 ? -1.418 -2.086 2.672 1 98.06 298 ARG B CA 1
ATOM 6072 C C . ARG B 1 298 ? -1.631 -0.942 3.656 1 98.06 298 ARG B C 1
ATOM 6074 O O . ARG B 1 298 ? -2.725 -0.779 4.199 1 98.06 298 ARG B O 1
ATOM 6081 N N . THR B 1 299 ? -0.567 -0.243 3.92 1 98.06 299 THR B N 1
ATOM 6082 C CA . THR B 1 299 ? -0.612 0.851 4.883 1 98.06 299 THR B CA 1
ATOM 6083 C C . THR B 1 299 ? -0.092 2.143 4.262 1 98.06 299 THR B C 1
ATOM 6085 O O . THR B 1 299 ? 0.994 2.611 4.609 1 98.06 299 THR B O 1
ATOM 6088 N N . PRO B 1 300 ? -0.93 2.764 3.391 1 97.81 300 PRO B N 1
ATOM 6089 C CA . PRO B 1 300 ? -0.519 3.998 2.719 1 97.81 300 PRO B CA 1
ATOM 6090 C C . PRO B 1 300 ? -0.548 5.211 3.646 1 97.81 300 PRO B C 1
ATOM 6092 O O . PRO B 1 300 ? -1.226 5.188 4.676 1 97.81 300 PRO B O 1
ATOM 6095 N N . MET B 1 301 ? 0.19 6.176 3.248 1 97.75 301 MET B N 1
ATOM 6096 C CA . MET B 1 301 ? 0.136 7.465 3.932 1 97.75 301 MET B CA 1
ATOM 6097 C C . MET B 1 301 ? -1.116 8.242 3.535 1 97.75 301 MET B C 1
ATOM 6099 O O . MET B 1 301 ? -1.528 8.211 2.375 1 97.75 301 MET B O 1
ATOM 6103 N N . GLY B 1 302 ? -1.747 8.93 4.539 1 97.38 302 GLY B N 1
ATOM 6104 C CA . GLY B 1 302 ? -2.609 10.031 4.148 1 97.38 302 GLY B CA 1
ATOM 6105 C C . GLY B 1 302 ? -1.867 11.148 3.439 1 97.38 302 GLY B C 1
ATOM 6106 O O . GLY B 1 302 ? -0.638 11.125 3.355 1 97.38 302 GLY B O 1
ATOM 6107 N N . TYR B 1 303 ? -2.672 12.117 2.887 1 96.94 303 TYR B N 1
ATOM 6108 C CA . TYR B 1 303 ? -2.01 13.164 2.123 1 96.94 303 TYR B CA 1
ATOM 6109 C C . TYR B 1 303 ? -2.57 14.539 2.484 1 96.94 303 TYR B C 1
ATOM 6111 O O . TYR B 1 303 ? -3.771 14.781 2.34 1 96.94 303 TYR B O 1
ATOM 6119 N N . ALA B 1 304 ? -1.7 15.383 2.951 1 96.75 304 ALA B N 1
ATOM 6120 C CA . ALA B 1 304 ? -2.059 16.766 3.268 1 96.75 304 ALA B CA 1
ATOM 6121 C C . ALA B 1 304 ? -0.965 17.734 2.82 1 96.75 304 ALA B C 1
ATOM 6123 O O . ALA B 1 304 ? 0.225 17.438 2.943 1 96.75 304 ALA B O 1
ATOM 6124 N N . VAL B 1 305 ? -1.36 18.812 2.273 1 98.12 305 VAL B N 1
ATOM 6125 C CA . VAL B 1 305 ? -0.476 19.953 2.039 1 98.12 305 VAL B CA 1
ATOM 6126 C C . VAL B 1 305 ? -0.768 21.047 3.057 1 98.12 305 VAL B C 1
ATOM 6128 O O . VAL B 1 305 ? -1.912 21.484 3.191 1 98.12 305 VAL B O 1
ATOM 6131 N N . LYS B 1 306 ? 0.209 21.375 3.812 1 98.25 306 LYS B N 1
ATOM 6132 C CA . LYS B 1 306 ? 0.075 22.453 4.785 1 98.25 306 LYS B CA 1
ATOM 6133 C C . LYS B 1 306 ? 0.5 23.797 4.188 1 98.25 306 LYS B C 1
ATOM 6135 O O . LYS B 1 306 ? 1.593 23.906 3.629 1 98.25 306 LYS B O 1
ATOM 6140 N N . CYS B 1 307 ? -0.374 24.781 4.352 1 98.38 307 CYS B N 1
ATOM 6141 C CA . CYS B 1 307 ? -0.175 26.062 3.705 1 98.38 307 CYS B CA 1
ATOM 6142 C C . CYS B 1 307 ? -0.23 27.203 4.727 1 98.38 307 CYS B C 1
ATOM 6144 O O . CYS B 1 307 ? -1.042 27.172 5.652 1 98.38 307 CYS B O 1
ATOM 6146 N N . PHE B 1 308 ? 0.637 28.172 4.535 1 98 308 PHE B N 1
ATOM 6147 C CA . PHE B 1 308 ? 0.623 29.406 5.305 1 98 308 PHE B CA 1
ATOM 6148 C C . PHE B 1 308 ? 0.483 30.625 4.387 1 98 308 PHE B C 1
ATOM 6150 O O . PHE B 1 308 ? 1.321 30.844 3.51 1 98 308 PHE B O 1
ATOM 6157 N N . THR B 1 309 ? -0.57 31.328 4.594 1 98.31 309 THR B N 1
ATOM 6158 C CA . THR B 1 309 ? -0.762 32.594 3.906 1 98.31 309 THR B CA 1
ATOM 6159 C C . THR B 1 309 ? -0.538 33.781 4.859 1 98.31 309 THR B C 1
ATOM 6161 O O . THR B 1 309 ? -1.267 33.938 5.844 1 98.31 309 THR B O 1
ATOM 6164 N N . ILE B 1 310 ? 0.445 34.562 4.535 1 97.19 310 ILE B N 1
ATOM 6165 C CA . ILE B 1 310 ? 0.871 35.625 5.434 1 97.19 310 ILE B CA 1
ATOM 6166 C C . ILE B 1 310 ? 0.317 36.969 4.941 1 97.19 310 ILE B C 1
ATOM 6168 O O . ILE B 1 310 ? 0.313 37.25 3.74 1 97.19 310 ILE B O 1
ATOM 6172 N N . PHE B 1 311 ? -0.07 37.812 5.887 1 97.38 311 PHE B N 1
ATOM 6173 C CA . PHE B 1 311 ? -0.699 39.094 5.559 1 97.38 311 PHE B CA 1
ATOM 6174 C C . PHE B 1 311 ? -0.068 40.219 6.355 1 97.38 311 PHE B C 1
ATOM 6176 O O . PHE B 1 311 ? 0.646 40 7.332 1 97.38 311 PHE B O 1
ATOM 6183 N N . LYS B 1 312 ? -0.363 41.469 5.969 1 96.62 312 LYS B N 1
ATOM 6184 C CA . LYS B 1 312 ? 0.188 42.656 6.609 1 96.62 312 LYS B CA 1
ATOM 6185 C C . LYS B 1 312 ? -0.429 42.875 7.984 1 96.62 312 LYS B C 1
ATOM 6187 O O . LYS B 1 312 ? 0.241 43.344 8.898 1 96.62 312 LYS B O 1
ATOM 6192 N N . GLN B 1 313 ? -1.664 42.562 8.109 1 94.81 313 GLN B N 1
ATOM 6193 C CA . GLN B 1 313 ? -2.436 42.719 9.336 1 94.81 313 GLN B CA 1
ATOM 6194 C C . GLN B 1 313 ? -3.527 41.656 9.438 1 94.81 313 GLN B C 1
ATOM 6196 O O . GLN B 1 313 ? -3.916 41.062 8.438 1 94.81 313 GLN B O 1
ATOM 6201 N N . PRO B 1 314 ? -3.988 41.438 10.648 1 93.94 314 PRO B N 1
ATOM 6202 C CA . PRO B 1 314 ? -5.055 40.438 10.828 1 93.94 314 PRO B CA 1
ATOM 6203 C C . PRO B 1 314 ? -6.449 41.031 10.633 1 93.94 314 PRO B C 1
ATOM 6205 O O . PRO B 1 314 ? -7.297 40.938 11.523 1 93.94 314 PRO B O 1
ATOM 6208 N N . PHE B 1 315 ? -6.762 41.531 9.445 1 94.81 315 PHE B N 1
ATOM 6209 C CA . PHE B 1 315 ? -7.996 42.281 9.188 1 94.81 315 PHE B CA 1
ATOM 6210 C C . PHE B 1 315 ? -9.203 41.344 9.305 1 94.81 315 PHE B C 1
ATOM 6212 O O . PHE B 1 315 ? -10.328 41.812 9.516 1 94.81 315 PHE B O 1
ATOM 6219 N N . TRP B 1 316 ? -9.055 39.969 9.219 1 94.81 316 TRP B N 1
ATOM 6220 C CA . TRP B 1 316 ? -10.164 39.062 9.43 1 94.81 316 TRP B CA 1
ATOM 6221 C C . TRP B 1 316 ? -10.625 39.094 10.883 1 94.81 316 TRP B C 1
ATOM 6223 O O . TRP B 1 316 ? -11.805 38.844 11.172 1 94.81 316 TRP B O 1
ATOM 6233 N N . ARG B 1 317 ? -9.68 39.438 11.766 1 92 317 ARG B N 1
ATOM 6234 C CA . ARG B 1 317 ? -10.023 39.594 13.172 1 92 317 ARG B CA 1
ATOM 6235 C C . ARG B 1 317 ? -10.773 40.906 13.391 1 92 317 ARG B C 1
ATOM 6237 O O . ARG B 1 317 ? -11.891 40.906 13.914 1 92 317 ARG B O 1
ATOM 6244 N N . THR B 1 318 ? -10.156 41.969 12.93 1 91.81 318 THR B N 1
ATOM 6245 C CA . THR B 1 318 ? -10.523 43.312 13.367 1 91.81 318 THR B CA 1
ATOM 6246 C C . THR B 1 318 ? -11.703 43.844 12.555 1 91.81 318 THR B C 1
ATOM 6248 O O . THR B 1 318 ? -12.57 44.531 13.094 1 91.81 318 THR B O 1
ATOM 6251 N N . LYS B 1 319 ? -11.734 43.438 11.359 1 94.56 319 LYS B N 1
ATOM 6252 C CA . LYS B 1 319 ? -12.758 44.031 10.492 1 94.56 319 LYS B CA 1
ATOM 6253 C C . LYS B 1 319 ? -13.938 43.062 10.328 1 94.56 319 LYS B C 1
ATOM 6255 O O . LYS B 1 319 ? -15.086 43.5 10.211 1 94.56 319 LYS B O 1
ATOM 6260 N N . TYR B 1 320 ? -13.672 41.781 10.414 1 93.31 320 TYR B N 1
ATOM 6261 C CA . TYR B 1 320 ? -14.742 40.875 10.039 1 93.31 320 TYR B CA 1
ATOM 6262 C C . TYR B 1 320 ? -15.07 39.906 11.188 1 93.31 320 TYR B C 1
ATOM 6264 O O . TYR B 1 320 ? -15.805 38.938 11 1 93.31 320 TYR B O 1
ATOM 6272 N N . ASN B 1 321 ? -14.508 40.125 12.328 1 91.88 321 ASN B N 1
ATOM 6273 C CA . ASN B 1 321 ? -14.805 39.438 13.57 1 91.88 321 ASN B CA 1
ATOM 6274 C C . ASN B 1 321 ? -14.664 37.906 13.398 1 91.88 321 ASN B C 1
ATOM 6276 O O . ASN B 1 321 ? -15.539 37.156 13.828 1 91.88 321 ASN B O 1
ATOM 6280 N N . SER B 1 322 ? -13.633 37.531 12.719 1 91.69 322 SER B N 1
ATOM 6281 C CA . SER B 1 322 ? -13.367 36.125 12.492 1 91.69 322 SER B CA 1
ATOM 6282 C C . SER B 1 322 ? -12.109 35.688 13.242 1 91.69 322 SER B C 1
ATOM 6284 O O . SER B 1 322 ? -11.164 36.438 13.398 1 91.69 322 SER B O 1
ATOM 6286 N N . ASN B 1 323 ? -12.109 34.406 13.703 1 90.44 323 ASN B N 1
ATOM 6287 C CA . ASN B 1 323 ? -10.914 33.844 14.328 1 90.44 323 ASN B CA 1
ATOM 6288 C C . ASN B 1 323 ? -10.047 33.125 13.305 1 90.44 323 ASN B C 1
ATOM 6290 O O . ASN B 1 323 ? -9.086 32.438 13.664 1 90.44 323 ASN B O 1
ATOM 6294 N N . GLY B 1 324 ? -10.477 33.219 12 1 92.69 324 GLY B N 1
ATOM 6295 C CA . GLY B 1 324 ? -9.672 32.625 10.938 1 92.69 324 GLY B CA 1
ATOM 6296 C C . GLY B 1 324 ? -9.953 31.141 10.727 1 92.69 324 GLY B C 1
ATOM 6297 O O . GLY B 1 324 ? -9.367 30.5 9.844 1 92.69 324 GLY B O 1
ATOM 6298 N N . PHE B 1 325 ? -10.875 30.531 11.477 1 92.44 325 PHE B N 1
ATOM 6299 C CA . PHE B 1 325 ? -11.188 29.109 11.375 1 92.44 325 PHE B CA 1
ATOM 6300 C C . PHE B 1 325 ? -12.195 28.859 10.258 1 92.44 325 PHE B C 1
ATOM 6302 O O . PHE B 1 325 ? -13.266 29.469 10.227 1 92.44 325 PHE B O 1
ATOM 6309 N N . ILE B 1 326 ? -11.867 28.016 9.352 1 92.06 326 ILE B N 1
ATOM 6310 C CA . ILE B 1 326 ? -12.75 27.562 8.281 1 92.06 326 ILE B CA 1
ATOM 6311 C C . ILE B 1 326 ? -12.82 26.031 8.281 1 92.06 326 ILE B C 1
ATOM 6313 O O . ILE B 1 326 ? -11.797 25.359 8.414 1 92.06 326 ILE B O 1
ATOM 6317 N N . LEU B 1 327 ? -13.914 25.5 8.227 1 91.44 327 LEU B N 1
ATOM 6318 C CA . LEU B 1 327 ? -14.156 24.094 7.906 1 91.44 327 LEU B CA 1
ATOM 6319 C C . LEU B 1 327 ? -15.078 23.969 6.699 1 91.44 327 LEU B C 1
ATOM 6321 O O . LEU B 1 327 ? -16.234 24.391 6.746 1 91.44 327 LEU B O 1
ATOM 6325 N N . SER B 1 328 ? -14.562 23.469 5.574 1 91.75 328 SER B N 1
ATOM 6326 C CA . SER B 1 328 ? -15.352 23.406 4.348 1 91.75 328 SER B CA 1
ATOM 6327 C C . SER B 1 328 ? -15.031 22.141 3.551 1 91.75 328 SER B C 1
ATOM 6329 O O . SER B 1 328 ? -13.859 21.766 3.422 1 91.75 328 SER B O 1
ATOM 6331 N N . LEU B 1 329 ? -16.062 21.469 3.053 1 87.5 329 LEU B N 1
ATOM 6332 C CA . LEU B 1 329 ? -15.891 20.359 2.125 1 87.5 329 LEU B CA 1
ATOM 6333 C C . LEU B 1 329 ? -16.406 20.719 0.738 1 87.5 329 LEU B C 1
ATOM 6335 O O . LEU B 1 329 ? -16.594 19.844 -0.11 1 87.5 329 LEU B O 1
ATOM 6339 N N . GLN B 1 330 ? -16.625 21.984 0.542 1 88.88 330 GLN B N 1
ATOM 6340 C CA . GLN B 1 330 ? -17.125 22.406 -0.761 1 88.88 330 GLN B CA 1
ATOM 6341 C C . GLN B 1 330 ? -16.047 22.297 -1.83 1 88.88 330 GLN B C 1
ATOM 6343 O O . GLN B 1 330 ? -14.867 22.578 -1.568 1 88.88 330 GLN B O 1
ATOM 6348 N N . ASP B 1 331 ? -16.469 22.016 -3.051 1 85.44 331 ASP B N 1
ATOM 6349 C CA . ASP B 1 331 ? -15.539 21.781 -4.156 1 85.44 331 ASP B CA 1
ATOM 6350 C C . ASP B 1 331 ? -14.719 23.031 -4.461 1 85.44 331 ASP B C 1
ATOM 6352 O O . ASP B 1 331 ? -13.555 22.922 -4.863 1 85.44 331 ASP B O 1
ATOM 6356 N N . GLU B 1 332 ? -15.305 24.125 -4.281 1 89.12 332 GLU B N 1
ATOM 6357 C CA . GLU B 1 332 ? -14.625 25.359 -4.656 1 89.12 332 GLU B CA 1
ATOM 6358 C C . GLU B 1 332 ? -13.656 25.797 -3.566 1 89.12 332 GLU B C 1
ATOM 6360 O O . GLU B 1 332 ? -12.82 26.688 -3.793 1 89.12 332 GLU B O 1
ATOM 6365 N N . ASP B 1 333 ? -13.766 25.281 -2.373 1 94.5 333 ASP B N 1
ATOM 6366 C CA . ASP B 1 333 ? -12.891 25.625 -1.263 1 94.5 333 ASP B CA 1
ATOM 6367 C C . ASP B 1 333 ? -11.719 24.641 -1.162 1 94.5 333 ASP B C 1
ATOM 6369 O O . ASP B 1 333 ? -11.914 23.469 -0.854 1 94.5 333 ASP B O 1
ATOM 6373 N N . TRP B 1 334 ? -10.523 25.125 -1.303 1 96.75 334 TRP B N 1
ATOM 6374 C CA . TRP B 1 334 ? -9.367 24.25 -1.342 1 96.75 334 TRP B CA 1
ATOM 6375 C C . TRP B 1 334 ? -8.828 24 0.063 1 96.75 334 TRP B C 1
ATOM 6377 O O . TRP B 1 334 ? -8.414 22.875 0.384 1 96.75 334 TRP B O 1
ATOM 6387 N N . HIS B 1 335 ? -8.828 25.047 0.894 1 97.75 335 HIS B N 1
ATOM 6388 C CA . HIS B 1 335 ? -8.555 24.781 2.303 1 97.75 335 HIS B CA 1
ATOM 6389 C C . HIS B 1 335 ? -9.781 24.188 2.994 1 97.75 335 HIS B C 1
ATOM 6391 O O . HIS B 1 335 ? -10.812 24.859 3.113 1 97.75 335 HIS B O 1
ATOM 6397 N N . THR B 1 336 ? -9.594 22.969 3.404 1 96.06 336 THR B N 1
ATOM 6398 C CA . THR B 1 336 ? -10.664 22.312 4.137 1 96.06 336 THR B CA 1
ATOM 6399 C C . THR B 1 336 ? -10.711 22.781 5.586 1 96.06 336 THR B C 1
ATOM 6401 O O . THR B 1 336 ? -11.789 22.938 6.156 1 96.06 336 THR B O 1
ATOM 6404 N N . LEU B 1 337 ? -9.586 23.016 6.121 1 95.75 337 LEU B N 1
ATOM 6405 C CA . LEU B 1 337 ? -9.398 23.406 7.512 1 95.75 337 LEU B CA 1
ATOM 6406 C C . LEU B 1 337 ? -8.352 24.516 7.629 1 95.75 337 LEU B C 1
ATOM 6408 O O . LEU B 1 337 ? -7.293 24.453 6.996 1 95.75 337 LEU B O 1
ATOM 6412 N N . THR B 1 338 ? -8.734 25.547 8.383 1 96.31 338 THR B N 1
ATOM 6413 C CA . THR B 1 338 ? -7.754 26.609 8.594 1 96.31 338 THR B CA 1
ATOM 6414 C C . THR B 1 338 ? -7.691 26.984 10.07 1 96.31 338 THR B C 1
ATOM 6416 O O . THR B 1 338 ? -8.641 26.75 10.82 1 96.31 338 THR B O 1
ATOM 6419 N N . TYR B 1 339 ? -6.566 27.516 10.469 1 95.06 339 TYR B N 1
ATOM 6420 C CA . TYR B 1 339 ? -6.34 28.141 11.766 1 95.06 339 TYR B CA 1
ATOM 6421 C C . TYR B 1 339 ? -5.602 29.469 11.609 1 95.06 339 TYR B C 1
ATOM 6423 O O . TYR B 1 339 ? -4.734 29.594 10.742 1 95.06 339 TYR B O 1
ATOM 6431 N N . ASP B 1 340 ? -5.988 30.406 12.438 1 94.38 340 ASP B N 1
ATOM 6432 C CA . ASP B 1 340 ? -5.172 31.609 12.57 1 94.38 340 ASP B CA 1
ATOM 6433 C C . ASP B 1 340 ? -3.805 31.281 13.164 1 94.38 340 ASP B C 1
ATOM 6435 O O . ASP B 1 340 ? -3.707 30.516 14.117 1 94.38 340 ASP B O 1
ATOM 6439 N N . ILE B 1 341 ? -2.725 31.891 12.602 1 92.5 341 ILE B N 1
ATOM 6440 C CA . ILE B 1 341 ? -1.39 31.516 13.047 1 92.5 341 ILE B CA 1
ATOM 6441 C C . ILE B 1 341 ? -0.934 32.438 14.164 1 92.5 341 ILE B C 1
ATOM 6443 O O . ILE B 1 341 ? 0.267 32.625 14.391 1 92.5 341 ILE B O 1
ATOM 6447 N N . GLY B 1 342 ? -1.905 33.031 14.789 1 83.06 342 GLY B N 1
ATOM 6448 C CA . GLY B 1 342 ? -1.553 33.969 15.852 1 83.06 342 GLY B CA 1
ATOM 6449 C C . GLY B 1 342 ? -0.282 33.594 16.594 1 83.06 342 GLY B C 1
ATOM 6450 O O . GLY B 1 342 ? -0.006 32.406 16.781 1 83.06 342 GLY B O 1
ATOM 6451 N N . TYR B 1 343 ? 0.531 34.562 16.984 1 77.5 343 TYR B N 1
ATOM 6452 C CA . TYR B 1 343 ? 1.812 34.406 17.656 1 77.5 343 TYR B CA 1
ATOM 6453 C C . TYR B 1 343 ? 1.925 35.312 18.859 1 77.5 343 TYR B C 1
ATOM 6455 O O . TYR B 1 343 ? 1.178 36.281 18.984 1 77.5 343 TYR B O 1
ATOM 6463 N N . LYS B 1 344 ? 2.586 34.938 19.969 1 72.5 344 LYS B N 1
ATOM 6464 C CA . LYS B 1 344 ? 2.721 35.625 21.25 1 72.5 344 LYS B CA 1
ATOM 6465 C C . LYS B 1 344 ? 2.852 37.156 21.062 1 72.5 344 LYS B C 1
ATOM 6467 O O . LYS B 1 344 ? 2.215 37.938 21.781 1 72.5 344 LYS B O 1
ATOM 6472 N N . ASN B 1 345 ? 3.293 37.719 20.109 1 73.56 345 ASN B N 1
ATOM 6473 C CA . ASN B 1 345 ? 3.479 39.156 19.953 1 73.56 345 ASN B CA 1
ATOM 6474 C C . ASN B 1 345 ? 3.027 39.625 18.578 1 73.56 345 ASN B C 1
ATOM 6476 O O . ASN B 1 345 ? 3.473 40.688 18.094 1 73.56 345 ASN B O 1
ATOM 6480 N N . ASP B 1 346 ? 2.234 38.906 18.078 1 80.19 346 ASP B N 1
ATOM 6481 C CA . ASP B 1 346 ? 1.663 39.25 16.781 1 80.19 346 ASP B CA 1
ATOM 6482 C C . ASP B 1 346 ? 2.742 39.75 15.82 1 80.19 346 ASP B C 1
ATOM 6484 O O . ASP B 1 346 ? 2.588 40.812 15.188 1 80.19 346 ASP B O 1
ATOM 6488 N N . LEU B 1 347 ? 3.779 39.125 15.906 1 86.5 347 LEU B N 1
ATOM 6489 C CA . LEU B 1 347 ? 4.871 39.438 15 1 86.5 347 LEU B CA 1
ATOM 6490 C C . LEU B 1 347 ? 4.551 39 13.578 1 86.5 347 LEU B C 1
ATOM 6492 O O . LEU B 1 347 ? 5.164 39.469 12.617 1 86.5 347 LEU B O 1
ATOM 6496 N N . ILE B 1 348 ? 3.609 38.125 13.484 1 91.31 348 ILE B N 1
ATOM 6497 C CA . ILE B 1 348 ? 3.219 37.625 12.164 1 91.31 348 ILE B CA 1
ATOM 6498 C C . ILE B 1 348 ? 1.713 37.375 12.133 1 91.31 348 ILE B C 1
ATOM 6500 O O . ILE B 1 348 ? 1.112 37.031 13.156 1 91.31 348 ILE B O 1
ATOM 6504 N N . PHE B 1 349 ? 1.115 37.656 11.023 1 94.31 349 PHE B N 1
ATOM 6505 C CA . PHE B 1 349 ? -0.309 37.438 10.789 1 94.31 349 PHE B CA 1
ATOM 6506 C C . PHE B 1 349 ? -0.53 36.531 9.594 1 94.31 349 PHE B C 1
ATOM 6508 O O . PHE B 1 349 ? 0.01 36.781 8.516 1 94.31 349 PHE B O 1
ATOM 6515 N N . GLY B 1 350 ? -1.268 35.5 9.891 1 95.62 350 GLY B N 1
ATOM 6516 C CA . GLY B 1 350 ? -1.504 34.625 8.758 1 95.62 350 GLY B CA 1
ATOM 6517 C C . GLY B 1 350 ? -2.521 33.531 9.062 1 95.62 350 GLY B C 1
ATOM 6518 O O . GLY B 1 350 ? -3.066 33.469 10.164 1 95.62 350 GLY B O 1
ATOM 6519 N N . ILE B 1 351 ? -2.824 32.781 8.055 1 97.19 351 ILE B N 1
ATOM 6520 C CA . ILE B 1 351 ? -3.742 31.641 8.117 1 97.19 351 ILE B CA 1
ATOM 6521 C C . ILE B 1 351 ? -3.02 30.359 7.703 1 97.19 351 ILE B C 1
ATOM 6523 O O . ILE B 1 351 ? -2.404 30.312 6.637 1 97.19 351 ILE B O 1
ATOM 6527 N N . CYS B 1 352 ? -3.02 29.438 8.609 1 97.62 352 CYS B N 1
ATOM 6528 C CA . CYS B 1 352 ? -2.574 28.094 8.281 1 97.62 352 CYS B CA 1
ATOM 6529 C C . CYS B 1 352 ? -3.725 27.25 7.734 1 97.62 352 CYS B C 1
ATOM 6531 O O . CYS B 1 352 ? -4.77 27.125 8.375 1 97.62 352 CYS B O 1
ATOM 6533 N N . GLY B 1 353 ? -3.604 26.734 6.543 1 98.19 353 GLY B N 1
ATOM 6534 C CA . GLY B 1 353 ? -4.633 25.922 5.93 1 98.19 353 GLY B CA 1
ATOM 6535 C C . GLY B 1 353 ? -4.113 24.594 5.422 1 98.19 353 GLY B C 1
ATOM 6536 O O . GLY B 1 353 ? -2.904 24.406 5.27 1 98.19 353 GLY B O 1
ATOM 6537 N N . PHE B 1 354 ? -5.094 23.703 5.211 1 98.31 354 PHE B N 1
ATOM 6538 C CA . PHE B 1 354 ? -4.746 22.359 4.77 1 98.31 354 PHE B CA 1
ATOM 6539 C C . PHE B 1 354 ? -5.574 21.953 3.555 1 98.31 354 PHE B C 1
ATOM 6541 O O . PHE B 1 354 ? -6.773 22.234 3.49 1 98.31 354 PHE B O 1
ATOM 6548 N N . VAL B 1 355 ? -4.934 21.344 2.586 1 98 355 VAL B N 1
ATOM 6549 C CA . VAL B 1 355 ? -5.57 20.625 1.483 1 98 355 VAL B CA 1
ATOM 6550 C C . VAL B 1 355 ? -5.344 19.125 1.636 1 98 355 VAL B C 1
ATOM 6552 O O . VAL B 1 355 ? -4.223 18.688 1.911 1 98 355 VAL B O 1
ATOM 6555 N N . TYR B 1 356 ? -6.398 18.359 1.414 1 96.75 356 TYR B N 1
ATOM 6556 C CA . TYR B 1 356 ? -6.309 16.969 1.854 1 96.75 356 TYR B CA 1
ATOM 6557 C C . TYR B 1 356 ? -6.582 16.016 0.699 1 96.75 356 TYR B C 1
ATOM 6559 O O . TYR B 1 356 ? -7.285 16.359 -0.252 1 96.75 356 TYR B O 1
ATOM 6567 N N . ALA B 1 357 ? -6.031 14.781 0.845 1 93.81 357 ALA B N 1
ATOM 6568 C CA . ALA B 1 357 ? -6.414 13.57 0.132 1 93.81 357 ALA B CA 1
ATOM 6569 C C . ALA B 1 357 ? -6.441 13.805 -1.376 1 93.81 357 ALA B C 1
ATOM 6571 O O . ALA B 1 357 ? -5.469 14.297 -1.95 1 93.81 357 ALA B O 1
ATOM 6572 N N . THR B 1 358 ? -7.527 13.477 -2.037 1 91.75 358 THR B N 1
ATOM 6573 C CA . THR B 1 358 ? -7.648 13.578 -3.488 1 91.75 358 THR B CA 1
ATOM 6574 C C . THR B 1 358 ? -7.395 15.008 -3.953 1 91.75 358 THR B C 1
ATOM 6576 O O . THR B 1 358 ? -6.754 15.227 -4.984 1 91.75 358 THR B O 1
ATOM 6579 N N . ARG B 1 359 ? -7.777 15.953 -3.217 1 95 359 ARG B N 1
ATOM 6580 C CA . ARG B 1 359 ? -7.629 17.344 -3.602 1 95 359 ARG B CA 1
ATOM 6581 C C . ARG B 1 359 ? -6.184 17.812 -3.455 1 95 359 ARG B C 1
ATOM 6583 O O . ARG B 1 359 ? -5.727 18.688 -4.191 1 95 359 ARG B O 1
ATOM 6590 N N . ALA B 1 360 ? -5.504 17.203 -2.539 1 96.62 360 ALA B N 1
ATOM 6591 C CA . ALA B 1 360 ? -4.086 17.516 -2.373 1 96.62 360 ALA B CA 1
ATOM 6592 C C . ALA B 1 360 ? -3.285 17.109 -3.609 1 96.62 360 ALA B C 1
ATOM 6594 O O . ALA B 1 360 ? -2.344 17.797 -4 1 96.62 360 ALA B O 1
ATOM 6595 N N . CYS B 1 361 ? -3.658 16 -4.234 1 93.25 361 CYS B N 1
ATOM 6596 C CA . CYS B 1 361 ? -2.996 15.562 -5.457 1 93.25 361 CYS B CA 1
ATOM 6597 C C . CYS B 1 361 ? -3.113 16.609 -6.551 1 93.25 361 CYS B C 1
ATOM 6599 O O . CYS B 1 361 ? -2.135 16.922 -7.234 1 93.25 361 CYS B O 1
ATOM 6601 N N . GLU B 1 362 ? -4.285 17.141 -6.656 1 94 362 GLU B N 1
ATOM 6602 C CA . GLU B 1 362 ? -4.52 18.188 -7.656 1 94 362 GLU B CA 1
ATOM 6603 C C . GLU B 1 362 ? -3.799 19.469 -7.285 1 94 362 GLU B C 1
ATOM 6605 O O . GLU B 1 362 ? -3.146 20.094 -8.133 1 94 362 GLU B O 1
ATOM 6610 N N . TRP B 1 363 ? -3.906 19.844 -6.059 1 97.25 363 TRP B N 1
ATOM 6611 C CA . TRP B 1 363 ? -3.309 21.078 -5.543 1 97.25 363 TRP B CA 1
ATOM 6612 C C . TRP B 1 363 ? -1.805 21.094 -5.793 1 97.25 363 TRP B C 1
ATOM 6614 O O . TRP B 1 363 ? -1.236 22.141 -6.109 1 97.25 363 TRP B O 1
ATOM 6624 N N . SER B 1 364 ? -1.201 19.938 -5.68 1 96 364 SER B N 1
ATOM 6625 C CA . SER B 1 364 ? 0.243 19.797 -5.82 1 96 364 SER B CA 1
ATOM 6626 C C . SER B 1 364 ? 0.706 20.172 -7.223 1 96 364 SER B C 1
ATOM 6628 O O . SER B 1 364 ? 1.876 20.516 -7.426 1 96 364 SER B O 1
ATOM 6630 N N . THR B 1 365 ? -0.204 20.219 -8.195 1 94 365 THR B N 1
ATOM 6631 C CA . THR B 1 365 ? 0.171 20.469 -9.586 1 94 365 THR B CA 1
ATOM 6632 C C . THR B 1 365 ? 0.013 21.953 -9.922 1 94 365 THR B C 1
ATOM 6634 O O . THR B 1 365 ? 0.454 22.406 -10.977 1 94 365 THR B O 1
ATOM 6637 N N . PHE B 1 366 ? -0.624 22.75 -9.062 1 97.44 366 PHE B N 1
ATOM 6638 C CA . PHE B 1 366 ? -0.912 24.156 -9.344 1 97.44 366 PHE B CA 1
ATOM 6639 C C . PHE B 1 366 ? 0.331 25.016 -9.141 1 97.44 366 PHE B C 1
ATOM 6641 O O . PHE B 1 366 ? 1.178 24.703 -8.305 1 97.44 366 PHE B O 1
ATOM 6648 N N . SER B 1 367 ? 0.417 26.094 -9.875 1 97.44 367 SER B N 1
ATOM 6649 C CA . SER B 1 367 ? 1.432 27.109 -9.633 1 97.44 367 SER B CA 1
ATOM 6650 C C . SER B 1 367 ? 1.131 27.891 -8.359 1 97.44 367 SER B C 1
ATOM 6652 O O . SER B 1 367 ? -0.011 27.922 -7.895 1 97.44 367 SER B O 1
ATOM 6654 N N . LYS B 1 368 ? 2.143 28.531 -7.797 1 97.56 368 LYS B N 1
ATOM 6655 C CA . LYS B 1 368 ? 1.973 29.359 -6.609 1 97.56 368 LYS B CA 1
ATOM 6656 C C . LYS B 1 368 ? 0.949 30.469 -6.855 1 97.56 368 LYS B C 1
ATOM 6658 O O . LYS B 1 368 ? 0.118 30.75 -5.988 1 97.56 368 LYS B O 1
ATOM 6663 N N . GLU B 1 369 ? 0.979 31.031 -8.055 1 98 369 GLU B N 1
ATOM 6664 C CA . GLU B 1 369 ? 0.07 32.125 -8.391 1 98 369 GLU B CA 1
ATOM 6665 C C . GLU B 1 369 ? -1.382 31.656 -8.391 1 98 369 GLU B C 1
ATOM 6667 O O . GLU B 1 369 ? -2.258 32.344 -7.852 1 98 369 GLU B O 1
ATOM 6672 N N . LYS B 1 370 ? -1.576 30.5 -8.969 1 98.38 370 LYS B N 1
ATOM 6673 C CA . LYS B 1 370 ? -2.93 29.953 -9.008 1 98.38 370 LYS B CA 1
ATOM 6674 C C . LYS B 1 370 ? -3.424 29.625 -7.605 1 98.38 370 LYS B C 1
ATOM 6676 O O . LYS B 1 370 ? -4.574 29.906 -7.262 1 98.38 370 LYS B O 1
ATOM 6681 N N . LYS B 1 371 ? -2.582 29.062 -6.785 1 98.62 371 LYS B N 1
ATOM 6682 C CA . LYS B 1 371 ? -2.934 28.719 -5.41 1 98.62 371 LYS B CA 1
ATOM 6683 C C . LYS B 1 371 ? -3.352 29.953 -4.621 1 98.62 371 LYS B C 1
ATOM 6685 O O . LYS B 1 371 ? -4.406 29.953 -3.984 1 98.62 371 LYS B O 1
ATOM 6690 N N . VAL B 1 372 ? -2.58 30.953 -4.711 1 98.56 372 VAL B N 1
ATOM 6691 C CA . VAL B 1 372 ? -2.844 32.188 -3.965 1 98.56 372 VAL B CA 1
ATOM 6692 C C . VAL B 1 372 ? -4.168 32.781 -4.418 1 98.56 372 VAL B C 1
ATOM 6694 O O . VAL B 1 372 ? -4.984 33.219 -3.592 1 98.56 372 VAL B O 1
ATOM 6697 N N . ALA B 1 373 ? -4.406 32.781 -5.719 1 98.5 373 ALA B N 1
ATOM 6698 C CA . ALA B 1 373 ? -5.652 33.344 -6.246 1 98.5 373 ALA B CA 1
ATOM 6699 C C . ALA B 1 373 ? -6.863 32.594 -5.711 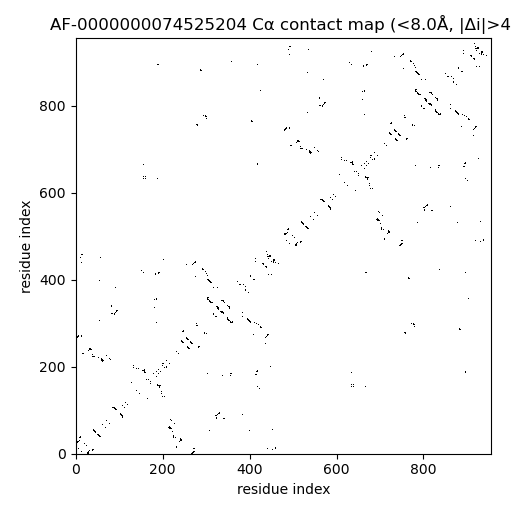1 98.5 373 ALA B C 1
ATOM 6701 O O . ALA B 1 373 ? -7.867 33.188 -5.332 1 98.5 373 ALA B O 1
ATOM 6702 N N . LEU B 1 374 ? -6.738 31.281 -5.727 1 98.44 374 LEU B N 1
ATOM 6703 C CA . LEU B 1 374 ? -7.832 30.438 -5.246 1 98.44 374 LEU B CA 1
ATOM 6704 C C . LEU B 1 374 ? -8.078 30.672 -3.76 1 98.44 374 LEU B C 1
ATOM 6706 O O . LEU B 1 374 ? -9.227 30.719 -3.316 1 98.44 374 LEU B O 1
ATOM 6710 N N . LEU B 1 375 ? -7.051 30.906 -3.002 1 98.56 375 LEU B N 1
ATOM 6711 C CA . LEU B 1 375 ? -7.176 31.078 -1.56 1 98.56 375 LEU B CA 1
ATOM 6712 C C . LEU B 1 375 ? -7.746 32.438 -1.227 1 98.56 375 LEU B C 1
ATOM 6714 O O . LEU B 1 375 ? -8.539 32.594 -0.292 1 98.56 375 LEU B O 1
ATOM 6718 N N . MET B 1 376 ? -7.344 33.5 -1.96 1 98.5 376 MET B N 1
ATOM 6719 C CA . MET B 1 376 ? -7.914 34.812 -1.741 1 98.5 376 MET B CA 1
ATOM 6720 C C . MET B 1 376 ? -9.422 34.812 -1.956 1 98.5 376 MET B C 1
ATOM 6722 O O . MET B 1 376 ? -10.172 35.438 -1.199 1 98.5 376 MET B O 1
ATOM 6726 N N . LYS B 1 377 ? -9.766 34.062 -2.949 1 97.88 377 LYS B N 1
ATOM 6727 C CA . LYS B 1 377 ? -11.203 33.938 -3.213 1 97.88 377 LYS B CA 1
ATOM 6728 C C . LYS B 1 377 ? -11.906 33.219 -2.078 1 97.88 377 LYS B C 1
ATOM 6730 O O . LYS B 1 377 ? -12.953 33.656 -1.599 1 97.88 377 LYS B O 1
ATOM 6735 N N . GLN B 1 378 ? -11.391 32.125 -1.637 1 97 378 GLN B N 1
ATOM 6736 C CA . GLN B 1 378 ? -12 31.344 -0.559 1 97 378 GLN B CA 1
ATOM 6737 C C . GLN B 1 378 ? -12.086 32.156 0.727 1 97 378 GLN B C 1
ATOM 6739 O O . GLN B 1 378 ? -13.109 32.156 1.405 1 97 378 GLN B O 1
ATOM 6744 N N . TYR B 1 379 ? -11.008 32.844 1.065 1 97.56 379 TYR B N 1
ATOM 6745 C CA . TYR B 1 379 ? -10.969 33.594 2.301 1 97.56 379 TYR B CA 1
ATOM 6746 C C . TYR B 1 379 ? -11.992 34.75 2.264 1 97.56 379 TYR B C 1
ATOM 6748 O O . TYR B 1 379 ? -12.695 34.969 3.248 1 97.56 379 TYR B O 1
ATOM 6756 N N . SER B 1 380 ? -12.078 35.406 1.135 1 96.81 380 SER B N 1
ATOM 6757 C CA . SER B 1 380 ? -13.055 36.469 0.998 1 96.81 380 SER B CA 1
ATOM 6758 C C . SER B 1 380 ? -14.477 35.969 1.201 1 96.81 380 SER B C 1
ATOM 6760 O O . SER B 1 380 ? -15.273 36.594 1.9 1 96.81 380 SER B O 1
ATOM 6762 N N . GLU B 1 381 ? -14.742 34.812 0.702 1 93.5 381 GLU B N 1
ATOM 6763 C CA . GLU B 1 381 ? -16.094 34.25 0.758 1 93.5 381 GLU B CA 1
ATOM 6764 C C . GLU B 1 381 ? -16.406 33.719 2.152 1 93.5 381 GLU B C 1
ATOM 6766 O O . GLU B 1 381 ? -17.562 33.781 2.6 1 93.5 381 GLU B O 1
ATOM 6771 N N . THR B 1 382 ? -15.406 33.25 2.836 1 93.56 382 THR B N 1
ATOM 6772 C CA . THR B 1 382 ? -15.68 32.469 4.055 1 93.56 382 THR B CA 1
ATOM 6773 C C . THR B 1 382 ? -15.422 33.344 5.289 1 93.56 382 THR B C 1
ATOM 6775 O O . THR B 1 382 ? -16.047 33.156 6.332 1 93.56 382 THR B O 1
ATOM 6778 N N . LEU B 1 383 ? -14.477 34.281 5.172 1 94.12 383 LEU B N 1
ATOM 6779 C CA . LEU B 1 383 ? -14.078 35.031 6.355 1 94.12 383 LEU B CA 1
ATOM 6780 C C . LEU B 1 383 ? -14.539 36.469 6.258 1 94.12 383 LEU B C 1
ATOM 6782 O O . LEU B 1 383 ? -14.531 37.219 7.25 1 94.12 383 LEU B O 1
ATOM 6786 N N . GLY B 1 384 ? -14.961 36.906 5.043 1 94.06 384 GLY B N 1
ATOM 6787 C CA . GLY B 1 384 ? -15.477 38.25 4.832 1 94.06 384 GLY B CA 1
ATOM 6788 C C . GLY B 1 384 ? -14.562 39.094 3.971 1 94.06 384 GLY B C 1
ATOM 6789 O O . GLY B 1 384 ? -13.406 38.75 3.744 1 94.06 384 GLY B O 1
ATOM 6790 N N . GLY B 1 385 ? -15.18 40.125 3.445 1 95.62 385 GLY B N 1
ATOM 6791 C CA . GLY B 1 385 ? -14.414 41.062 2.643 1 95.62 385 GLY B CA 1
ATOM 6792 C C . GLY B 1 385 ? -14.414 40.719 1.165 1 95.62 385 GLY B C 1
ATOM 6793 O O . GLY B 1 385 ? -15.18 39.875 0.718 1 95.62 385 GLY B O 1
ATOM 6794 N N . THR B 1 386 ? -13.477 41.469 0.39 1 97.69 386 THR B N 1
ATOM 6795 C CA . THR B 1 386 ? -13.391 41.281 -1.052 1 97.69 386 THR B CA 1
ATOM 6796 C C . THR B 1 386 ? -12.062 40.594 -1.429 1 97.69 386 THR B C 1
ATOM 6798 O O . THR B 1 386 ? -11.102 40.656 -0.659 1 97.69 386 THR B O 1
ATOM 6801 N N . VAL B 1 387 ? -12.023 40.031 -2.527 1 98.12 387 VAL B N 1
ATOM 6802 C CA . VAL B 1 387 ? -10.805 39.406 -3.041 1 98.12 387 VAL B CA 1
ATOM 6803 C C . VAL B 1 387 ? -9.695 40.469 -3.145 1 98.12 387 VAL B C 1
ATOM 6805 O O . VAL B 1 387 ? -8.539 40.188 -2.818 1 98.12 387 VAL B O 1
ATOM 6808 N N . GLU B 1 388 ? -10.078 41.656 -3.555 1 98.06 388 GLU B N 1
ATOM 6809 C CA . GLU B 1 388 ? -9.125 42.75 -3.721 1 98.06 388 GLU B CA 1
ATOM 6810 C C . GLU B 1 388 ? -8.484 43.125 -2.389 1 98.06 388 GLU B C 1
ATOM 6812 O O . GLU B 1 388 ? -7.289 43.406 -2.326 1 98.06 388 GLU B O 1
ATOM 6817 N N . GLU B 1 389 ? -9.281 43.156 -1.381 1 98.06 389 GLU B N 1
ATOM 6818 C CA . GLU B 1 389 ? -8.758 43.469 -0.055 1 98.06 389 GLU B CA 1
ATOM 6819 C C . GLU B 1 389 ? -7.75 42.406 0.405 1 98.06 389 GLU B C 1
ATOM 6821 O O . GLU B 1 389 ? -6.676 42.75 0.911 1 98.06 389 GLU B O 1
ATOM 6826 N N . TRP B 1 390 ? -8.07 41.188 0.267 1 98.25 390 TRP B N 1
ATOM 6827 C CA . TRP B 1 390 ? -7.184 40.094 0.652 1 98.25 390 TRP B CA 1
ATOM 6828 C C . TRP B 1 390 ? -5.887 40.156 -0.145 1 98.25 390 TRP B C 1
ATOM 6830 O O . TRP B 1 390 ? -4.801 39.969 0.415 1 98.25 390 TRP B O 1
ATOM 6840 N N . LYS B 1 391 ? -5.977 40.406 -1.419 1 98.12 391 LYS B N 1
ATOM 6841 C CA . LYS B 1 391 ? -4.797 40.531 -2.271 1 98.12 391 LYS B CA 1
ATOM 6842 C C . LYS B 1 391 ? -3.912 41.688 -1.836 1 98.12 391 LYS B C 1
ATOM 6844 O O . LYS B 1 391 ? -2.684 41.594 -1.852 1 98.12 391 LYS B O 1
ATOM 6849 N N . SER B 1 392 ? -4.59 42.781 -1.483 1 98 392 SER B N 1
ATOM 6850 C CA . SER B 1 392 ? -3.846 43.969 -1.1 1 98 392 SER B CA 1
ATOM 6851 C C . SER B 1 392 ? -3.068 43.75 0.194 1 98 392 SER B C 1
ATOM 6853 O O . SER B 1 392 ? -2.041 44.375 0.427 1 98 392 SER B O 1
ATOM 6855 N N . GLN B 1 393 ? -3.525 42.812 1.014 1 97.81 393 GLN B N 1
ATOM 6856 C CA . GLN B 1 393 ? -2.912 42.562 2.312 1 97.81 393 GLN B CA 1
ATOM 6857 C C . GLN B 1 393 ? -1.908 41.438 2.234 1 97.81 393 GLN B C 1
ATOM 6859 O O . GLN B 1 393 ? -1.114 41.219 3.156 1 97.81 393 GLN B O 1
ATOM 6864 N N . PHE B 1 394 ? -1.861 40.688 1.132 1 98.06 394 PHE B N 1
ATOM 6865 C CA . PHE B 1 394 ? -1.056 39.5 0.977 1 98.06 394 PHE B CA 1
ATOM 6866 C C . PHE B 1 394 ? 0.43 39.812 1.061 1 98.06 394 PHE B C 1
ATOM 6868 O O . PHE B 1 394 ? 0.893 40.781 0.456 1 98.06 394 PHE B O 1
ATOM 6875 N N . VAL B 1 395 ? 1.196 39.031 1.802 1 97.19 395 VAL B N 1
ATOM 6876 C CA . VAL B 1 395 ? 2.633 39.25 1.956 1 97.19 395 VAL B CA 1
ATOM 6877 C C . VAL B 1 395 ? 3.385 38.062 1.356 1 97.19 395 VAL B C 1
ATOM 6879 O O . VAL B 1 395 ? 4.289 38.219 0.536 1 97.19 395 VAL B O 1
ATOM 6882 N N . ASP B 1 396 ? 3.014 36.812 1.767 1 96.69 396 ASP B N 1
ATOM 6883 C CA . ASP B 1 396 ? 3.762 35.625 1.32 1 96.69 396 ASP B CA 1
ATOM 6884 C C . ASP B 1 396 ? 2.92 34.375 1.438 1 96.69 396 ASP B C 1
ATOM 6886 O O . ASP B 1 396 ? 1.878 34.375 2.098 1 96.69 396 ASP B O 1
ATOM 6890 N N . TYR B 1 397 ? 3.289 33.406 0.683 1 98.12 397 TYR B N 1
ATOM 6891 C CA . TYR B 1 397 ? 2.703 32.062 0.706 1 98.12 397 TYR B CA 1
ATOM 6892 C C . TYR B 1 397 ? 3.781 30.984 0.861 1 98.12 397 TYR B C 1
ATOM 6894 O O . TYR B 1 397 ? 4.707 30.906 0.049 1 98.12 397 TYR B O 1
ATOM 6902 N N . ILE B 1 398 ? 3.633 30.25 1.976 1 97.5 398 ILE B N 1
ATOM 6903 C CA . ILE B 1 398 ? 4.547 29.141 2.27 1 97.5 398 ILE B CA 1
ATOM 6904 C C . ILE B 1 398 ? 3.773 27.828 2.33 1 97.5 398 ILE B C 1
ATOM 6906 O O . ILE B 1 398 ? 2.688 27.766 2.91 1 97.5 398 ILE B O 1
ATOM 6910 N N . GLU B 1 399 ? 4.277 26.797 1.683 1 97.62 399 GLU B N 1
ATOM 6911 C CA . GLU B 1 399 ? 3.609 25.516 1.822 1 97.62 399 GLU B CA 1
ATOM 6912 C C . GLU B 1 399 ? 4.621 24.375 1.979 1 97.62 399 GLU B C 1
ATOM 6914 O O . GLU B 1 399 ? 5.781 24.516 1.583 1 97.62 399 GLU B O 1
ATOM 6919 N N . LYS B 1 400 ? 4.293 23.406 2.654 1 97.69 400 LYS B N 1
ATOM 6920 C CA . LYS B 1 400 ? 4.977 22.109 2.662 1 97.69 400 LYS B CA 1
ATOM 6921 C C . LYS B 1 400 ? 4.094 21.016 2.082 1 97.69 400 LYS B C 1
ATOM 6923 O O . LYS B 1 400 ? 3.098 20.625 2.695 1 97.69 400 LYS B O 1
ATOM 6928 N N . ASP B 1 401 ? 4.457 20.609 0.888 1 97.19 401 ASP B N 1
ATOM 6929 C CA . ASP B 1 401 ? 3.842 19.438 0.266 1 97.19 401 ASP B CA 1
ATOM 6930 C C . ASP B 1 401 ? 4.547 18.156 0.694 1 97.19 401 ASP B C 1
ATOM 6932 O O . ASP B 1 401 ? 5.516 17.734 0.06 1 97.19 401 ASP B O 1
ATOM 6936 N N . TRP B 1 402 ? 4.039 17.531 1.679 1 96.19 402 TRP B N 1
ATOM 6937 C CA . TRP B 1 402 ? 4.645 16.328 2.244 1 96.19 402 TRP B CA 1
ATOM 6938 C C . TRP B 1 402 ? 4.547 15.156 1.271 1 96.19 402 TRP B C 1
ATOM 6940 O O . TRP B 1 402 ? 5.266 14.164 1.411 1 96.19 402 TRP B O 1
ATOM 6950 N N . GLY B 1 403 ? 3.629 15.234 0.333 1 95.12 403 GLY B N 1
ATOM 6951 C CA . GLY B 1 403 ? 3.551 14.227 -0.712 1 95.12 403 GLY B CA 1
ATOM 6952 C C . GLY B 1 403 ? 4.746 14.242 -1.647 1 95.12 403 GLY B C 1
ATOM 6953 O O . GLY B 1 403 ? 4.98 13.273 -2.379 1 95.12 403 GLY B O 1
ATOM 6954 N N . MET B 1 404 ? 5.52 15.281 -1.538 1 94.75 404 MET B N 1
ATOM 6955 C CA . MET B 1 404 ? 6.68 15.414 -2.414 1 94.75 404 MET B CA 1
ATOM 6956 C C . MET B 1 404 ? 7.977 15.258 -1.631 1 94.75 404 MET B C 1
ATOM 6958 O O . MET B 1 404 ? 9.062 15.273 -2.211 1 94.75 404 MET B O 1
ATOM 6962 N N . ASP B 1 405 ? 7.805 15.078 -0.296 1 93.75 405 ASP B N 1
ATOM 6963 C CA . ASP B 1 405 ? 8.977 14.82 0.534 1 93.75 405 ASP B CA 1
ATOM 6964 C C . ASP B 1 405 ? 9.531 13.414 0.285 1 93.75 405 ASP B C 1
ATOM 6966 O O . ASP B 1 405 ? 8.797 12.43 0.396 1 93.75 405 ASP B O 1
ATOM 6970 N N . PRO B 1 406 ? 10.789 13.227 0.001 1 92.38 406 PRO B N 1
ATOM 6971 C CA . PRO B 1 406 ? 11.305 11.953 -0.517 1 92.38 406 PRO B CA 1
ATOM 6972 C C . PRO B 1 406 ? 11.156 10.812 0.483 1 92.38 406 PRO B C 1
ATOM 6974 O O . PRO B 1 406 ? 11.039 9.648 0.084 1 92.38 406 PRO B O 1
ATOM 6977 N N . TYR B 1 407 ? 11.125 11.078 1.761 1 94.44 407 TYR B N 1
ATOM 6978 C CA . TYR B 1 407 ? 11.133 9.984 2.727 1 94.44 407 TYR B CA 1
ATOM 6979 C C . TYR B 1 407 ? 9.828 9.945 3.512 1 94.44 407 TYR B C 1
ATOM 6981 O O . TYR B 1 407 ? 9.672 9.133 4.426 1 94.44 407 TYR B O 1
ATOM 6989 N N . THR B 1 408 ? 8.852 10.828 3.135 1 95.88 408 THR B N 1
ATOM 6990 C CA . THR B 1 408 ? 7.543 10.789 3.781 1 95.88 408 THR B CA 1
ATOM 6991 C C . THR B 1 408 ? 6.457 10.406 2.781 1 95.88 408 THR B C 1
ATOM 6993 O O . THR B 1 408 ? 5.719 9.445 3 1 95.88 408 THR B O 1
ATOM 6996 N N . ARG B 1 409 ? 6.375 11.188 1.672 1 96.56 409 ARG B N 1
ATOM 6997 C CA . ARG B 1 409 ? 5.461 10.984 0.552 1 96.56 409 ARG B CA 1
ATOM 6998 C C . ARG B 1 409 ? 4.016 10.906 1.032 1 96.56 409 ARG B C 1
ATOM 7000 O O . ARG B 1 409 ? 3.24 10.078 0.554 1 96.56 409 ARG B O 1
ATOM 7007 N N . GLY B 1 410 ? 3.689 11.68 1.97 1 94.31 410 GLY B N 1
ATOM 7008 C CA . GLY B 1 410 ? 2.359 11.805 2.543 1 94.31 410 GLY B CA 1
ATOM 7009 C C . GLY B 1 410 ? 2.361 12.438 3.922 1 94.31 410 GLY B C 1
ATOM 7010 O O . GLY B 1 410 ? 3.383 12.969 4.363 1 94.31 410 GLY B O 1
ATOM 7011 N N . SER B 1 411 ? 1.214 12.5 4.566 1 89.62 411 SER B N 1
ATOM 7012 C CA . SER B 1 411 ? 0.999 13.055 5.895 1 89.62 411 SER B CA 1
ATOM 7013 C C . SER B 1 411 ? -0.448 12.875 6.344 1 89.62 411 SER B C 1
ATOM 7015 O O . SER B 1 411 ? -1.34 12.68 5.516 1 89.62 411 SER B O 1
ATOM 7017 N N . TYR B 1 412 ? -0.812 12.867 7.699 1 91.38 412 TYR B N 1
ATOM 7018 C CA . TYR B 1 412 ? 0.087 13.023 8.836 1 91.38 412 TYR B CA 1
ATOM 7019 C C . TYR B 1 412 ? 0.708 11.695 9.234 1 91.38 412 TYR B C 1
ATOM 7021 O O . TYR B 1 412 ? 1.822 11.648 9.758 1 91.38 412 TYR B O 1
ATOM 7029 N N . GLY B 1 413 ? -0.13 10.703 8.93 1 94.62 413 GLY B N 1
ATOM 7030 C CA . GLY B 1 413 ? 0.229 9.344 9.305 1 94.62 413 GLY B CA 1
ATOM 7031 C C . GLY B 1 413 ? -0.291 8.297 8.328 1 94.62 413 GLY B C 1
ATOM 7032 O O . GLY B 1 413 ? -1.053 8.617 7.418 1 94.62 413 GLY B O 1
ATOM 7033 N N . ALA B 1 414 ? 0.166 7.133 8.516 1 97.5 414 ALA B N 1
ATOM 7034 C CA . ALA B 1 414 ? -0.283 6.023 7.68 1 97.5 414 ALA B CA 1
ATOM 7035 C C . ALA B 1 414 ? -1.609 5.461 8.18 1 97.5 414 ALA B C 1
ATOM 7037 O O . ALA B 1 414 ? -1.933 5.582 9.367 1 97.5 414 ALA B O 1
ATOM 7038 N N . ILE B 1 415 ? -2.404 4.953 7.285 1 98.06 415 ILE B N 1
ATOM 7039 C CA . ILE B 1 415 ? -3.648 4.258 7.602 1 98.06 415 ILE B CA 1
ATOM 7040 C C . ILE B 1 415 ? -3.592 2.828 7.074 1 98.06 415 ILE B C 1
ATOM 7042 O O . ILE B 1 415 ? -2.736 2.498 6.25 1 98.06 415 ILE B O 1
ATOM 7046 N N . THR B 1 416 ? -4.523 1.984 7.555 1 98.44 416 THR B N 1
ATOM 7047 C CA . THR B 1 416 ? -4.656 0.664 6.949 1 98.44 416 THR B CA 1
ATOM 7048 C C . THR B 1 416 ? -5.879 0.608 6.039 1 98.44 416 THR B C 1
ATOM 7050 O O . THR B 1 416 ? -6.934 1.158 6.367 1 98.44 416 THR B O 1
ATOM 7053 N N . ALA B 1 417 ? -5.715 0.037 4.871 1 98.31 417 ALA B N 1
ATOM 7054 C CA . ALA B 1 417 ? -6.836 -0.251 3.979 1 98.31 417 ALA B CA 1
ATOM 7055 C C . ALA B 1 417 ? -7.715 -1.36 4.543 1 98.31 417 ALA B C 1
ATOM 7057 O O . ALA B 1 417 ? -7.285 -2.127 5.41 1 98.31 417 ALA B O 1
ATOM 7058 N N . PRO B 1 418 ? -8.961 -1.438 4.113 1 98.5 418 PRO B N 1
ATOM 7059 C CA . PRO B 1 418 ? -9.844 -2.512 4.586 1 98.5 418 PRO B CA 1
ATOM 7060 C C . PRO B 1 418 ? -9.219 -3.896 4.414 1 98.5 418 PRO B C 1
ATOM 7062 O O . PRO B 1 418 ? -8.578 -4.168 3.398 1 98.5 418 PRO B O 1
ATOM 7065 N N . GLY B 1 419 ? -9.367 -4.715 5.441 1 97.62 419 GLY B N 1
ATOM 7066 C CA . GLY B 1 419 ? -8.906 -6.094 5.418 1 97.62 419 GLY B CA 1
ATOM 7067 C C . GLY B 1 419 ? -7.492 -6.266 5.938 1 97.62 419 GLY B C 1
ATOM 7068 O O . GLY B 1 419 ? -7.059 -7.383 6.223 1 97.62 419 GLY B O 1
ATOM 7069 N N . THR B 1 420 ? -6.738 -5.199 6.164 1 97.88 420 THR B N 1
ATOM 7070 C CA . THR B 1 420 ? -5.312 -5.254 6.461 1 97.88 420 THR B CA 1
ATOM 7071 C C . THR B 1 420 ? -5.07 -5.801 7.863 1 97.88 420 THR B C 1
ATOM 7073 O O . THR B 1 420 ? -4.285 -6.734 8.047 1 97.88 420 THR B O 1
ATOM 7076 N N . LEU B 1 421 ? -5.781 -5.273 8.852 1 97.81 421 LEU B N 1
ATOM 7077 C CA . LEU B 1 421 ? -5.508 -5.602 10.242 1 97.81 421 LEU B CA 1
ATOM 7078 C C . LEU B 1 421 ? -5.898 -7.043 10.547 1 97.81 421 LEU B C 1
ATOM 7080 O O . LEU B 1 421 ? -5.223 -7.727 11.32 1 97.81 421 LEU B O 1
ATOM 7084 N N . THR B 1 422 ? -6.926 -7.492 9.938 1 95.69 422 THR B N 1
ATOM 7085 C CA . THR B 1 422 ? -7.336 -8.867 10.188 1 95.69 422 THR B CA 1
ATOM 7086 C C . THR B 1 422 ? -6.438 -9.844 9.438 1 95.69 422 THR B C 1
ATOM 7088 O O . THR B 1 422 ? -6.195 -10.961 9.906 1 95.69 422 THR B O 1
ATOM 7091 N N . MET B 1 423 ? -5.945 -9.469 8.328 1 93.56 423 MET B N 1
ATOM 7092 C CA . MET B 1 423 ? -5.066 -10.328 7.539 1 93.56 423 MET B CA 1
ATOM 7093 C C . MET B 1 423 ? -3.676 -10.406 8.156 1 93.56 423 MET B C 1
ATOM 7095 O O . MET B 1 423 ? -3.094 -11.484 8.258 1 93.56 423 MET B O 1
ATOM 7099 N N . THR B 1 424 ? -3.143 -9.25 8.586 1 94.94 424 THR B N 1
ATOM 7100 C CA . THR B 1 424 ? -1.733 -9.172 8.961 1 94.94 424 THR B CA 1
ATOM 7101 C C . THR B 1 424 ? -1.575 -9.133 10.477 1 94.94 424 THR B C 1
ATOM 7103 O O . THR B 1 424 ? -0.467 -9.281 11 1 94.94 424 THR B O 1
ATOM 7106 N N . LYS B 1 425 ? -2.691 -8.914 11.172 1 93.12 425 LYS B N 1
ATOM 7107 C CA . LYS B 1 425 ? -2.639 -8.781 12.633 1 93.12 425 LYS B CA 1
ATOM 7108 C C . LYS B 1 425 ? -1.6 -7.75 13.055 1 93.12 425 LYS B C 1
ATOM 7110 O O . LYS B 1 425 ? -1.533 -6.66 12.484 1 93.12 425 LYS B O 1
ATOM 7115 N N . MET B 1 426 ? -0.827 -7.988 14.055 1 92.75 426 MET B N 1
ATOM 7116 C CA . MET B 1 426 ? 0.143 -7.008 14.531 1 92.75 426 MET B CA 1
ATOM 7117 C C . MET B 1 426 ? 1.554 -7.371 14.078 1 92.75 426 MET B C 1
ATOM 7119 O O . MET B 1 426 ? 2.525 -7.098 14.789 1 92.75 426 MET B O 1
ATOM 7123 N N . ALA B 1 427 ? 1.662 -8.008 12.875 1 95.38 427 ALA B N 1
ATOM 7124 C CA . ALA B 1 427 ? 2.939 -8.492 12.367 1 95.38 427 ALA B CA 1
ATOM 7125 C C . ALA B 1 427 ? 3.955 -7.363 12.25 1 95.38 427 ALA B C 1
ATOM 7127 O O . ALA B 1 427 ? 5.156 -7.578 12.414 1 95.38 427 ALA B O 1
ATOM 7128 N N . TYR B 1 428 ? 3.512 -6.184 12.047 1 96.88 428 TYR B N 1
ATOM 7129 C CA . TYR B 1 428 ? 4.387 -5.031 11.844 1 96.88 428 TYR B CA 1
ATOM 7130 C C . TYR B 1 428 ? 5.152 -4.699 13.125 1 96.88 428 TYR B C 1
ATOM 7132 O O . TYR B 1 428 ? 6.301 -4.258 13.062 1 96.88 428 TYR B O 1
ATOM 7140 N N . ARG B 1 429 ? 4.633 -4.98 14.297 1 96 429 ARG B N 1
ATOM 7141 C CA . ARG B 1 429 ? 5.203 -4.602 15.586 1 96 429 ARG B CA 1
ATOM 7142 C C . ARG B 1 429 ? 6.145 -5.684 16.109 1 96 429 ARG B C 1
ATOM 7144 O O . ARG B 1 429 ? 6.965 -5.426 16.984 1 96 429 ARG B O 1
ATOM 7151 N N . GLU B 1 430 ? 6.012 -6.875 15.586 1 96 430 GLU B N 1
ATOM 7152 C CA . GLU B 1 430 ? 6.727 -8.016 16.156 1 96 430 GLU B CA 1
ATOM 7153 C C . GLU B 1 430 ? 8.227 -7.914 15.883 1 96 430 GLU B C 1
ATOM 7155 O O . GLU B 1 430 ? 8.648 -7.668 14.75 1 96 430 GLU B O 1
ATOM 7160 N N . PRO B 1 431 ? 9.047 -8.047 16.969 1 97.94 431 PRO B N 1
ATOM 7161 C CA . PRO B 1 431 ? 10.484 -8.109 16.703 1 97.94 431 PRO B CA 1
ATOM 7162 C C . PRO B 1 431 ? 10.867 -9.266 15.781 1 97.94 431 PRO B C 1
ATOM 7164 O O . PRO B 1 431 ? 10.234 -10.32 15.82 1 97.94 431 PRO B O 1
ATOM 7167 N N . LEU B 1 432 ? 11.891 -9.086 14.961 1 97.94 432 LEU B N 1
ATOM 7168 C CA . LEU B 1 432 ? 12.352 -10.102 14.031 1 97.94 432 LEU B CA 1
ATOM 7169 C C . LEU B 1 432 ? 13.805 -10.484 14.312 1 97.94 432 LEU B C 1
ATOM 7171 O O . LEU B 1 432 ? 14.461 -9.852 15.141 1 97.94 432 LEU B O 1
ATOM 7175 N N . TYR B 1 433 ? 14.281 -11.531 13.656 1 97.88 433 TYR B N 1
ATOM 7176 C CA . TYR B 1 433 ? 15.672 -11.977 13.68 1 97.88 433 TYR B CA 1
ATOM 7177 C C . TYR B 1 433 ? 16.125 -12.281 15.102 1 97.88 433 TYR B C 1
ATOM 7179 O O . TYR B 1 433 ? 17.156 -11.789 15.547 1 97.88 433 TYR B O 1
ATOM 7187 N N . ASN B 1 434 ? 15.273 -13.102 15.82 1 96.94 434 ASN B N 1
ATOM 7188 C CA . ASN B 1 434 ? 15.57 -13.484 17.203 1 96.94 434 ASN B CA 1
ATOM 7189 C C . ASN B 1 434 ? 15.789 -12.258 18.078 1 96.94 434 ASN B C 1
ATOM 7191 O O . ASN B 1 434 ? 16.781 -12.172 18.812 1 96.94 434 ASN B O 1
ATOM 7195 N N . ARG B 1 435 ? 14.906 -11.227 17.875 1 97.44 435 ARG B N 1
ATOM 7196 C CA . ARG B 1 435 ? 14.836 -10.016 18.672 1 97.44 435 ARG B CA 1
ATOM 7197 C C . ARG B 1 435 ? 16.094 -9.164 18.5 1 97.44 435 ARG B C 1
ATOM 7199 O O . ARG B 1 435 ? 16.688 -8.695 19.469 1 97.44 435 ARG B O 1
ATOM 7206 N N . LYS B 1 436 ? 16.516 -9.062 17.266 1 98.5 436 LYS B N 1
ATOM 7207 C CA . LYS B 1 436 ? 17.609 -8.164 16.922 1 98.5 436 LYS B CA 1
ATOM 7208 C C . LYS B 1 436 ? 17.094 -6.945 16.156 1 98.5 436 LYS B C 1
ATOM 7210 O O . LYS B 1 436 ? 17.797 -5.941 16.031 1 98.5 436 LYS B O 1
ATOM 7215 N N . LEU B 1 437 ? 15.906 -7.07 15.555 1 98.75 437 LEU B N 1
ATOM 7216 C CA . LEU B 1 437 ? 15.281 -5.965 14.828 1 98.75 437 LEU B CA 1
ATOM 7217 C C . LEU B 1 437 ? 13.945 -5.594 15.461 1 98.75 437 LEU B C 1
ATOM 7219 O O . LEU B 1 437 ? 13.07 -6.449 15.617 1 98.75 437 LEU B O 1
ATOM 7223 N N . PHE B 1 438 ? 13.82 -4.336 15.812 1 98.75 438 PHE B N 1
ATOM 7224 C CA . PHE B 1 438 ? 12.609 -3.805 16.438 1 98.75 438 PHE B CA 1
ATOM 7225 C C . PHE B 1 438 ? 12.047 -2.65 15.609 1 98.75 438 PHE B C 1
ATOM 7227 O O . PHE B 1 438 ? 12.773 -1.987 14.875 1 98.75 438 PHE B O 1
ATOM 7234 N N . ILE B 1 439 ? 10.719 -2.426 15.719 1 98.69 439 ILE B N 1
ATOM 7235 C CA . ILE B 1 439 ? 10.062 -1.34 15 1 98.69 439 ILE B CA 1
ATOM 7236 C C . ILE B 1 439 ? 9.398 -0.388 15.984 1 98.69 439 ILE B C 1
ATOM 7238 O O . ILE B 1 439 ? 8.617 -0.819 16.844 1 98.69 439 ILE B O 1
ATOM 7242 N N . ALA B 1 440 ? 9.688 0.837 15.883 1 98.44 440 ALA B N 1
ATOM 7243 C CA . ALA B 1 440 ? 8.977 1.907 16.578 1 98.44 440 ALA B CA 1
ATOM 7244 C C . ALA B 1 440 ? 8.453 2.945 15.586 1 98.44 440 ALA B C 1
ATOM 7246 O O . ALA B 1 440 ? 8.82 2.928 14.406 1 98.44 440 ALA B O 1
ATOM 7247 N N . GLY B 1 441 ? 7.656 3.865 15.953 1 97.94 441 GLY B N 1
ATOM 7248 C CA . GLY B 1 441 ? 6.961 4.895 15.195 1 97.94 441 GLY B CA 1
ATOM 7249 C C . GLY B 1 441 ? 5.523 5.09 15.633 1 97.94 441 GLY B C 1
ATOM 7250 O O . GLY B 1 441 ? 4.883 4.152 16.125 1 97.94 441 GLY B O 1
ATOM 7251 N N . THR B 1 442 ? 5.078 6.254 15.375 1 97.88 442 THR B N 1
ATOM 7252 C CA . THR B 1 442 ? 3.723 6.555 15.82 1 97.88 442 THR B CA 1
ATOM 7253 C C . THR B 1 442 ? 2.721 5.574 15.227 1 97.88 442 THR B C 1
ATOM 7255 O O . THR B 1 442 ? 1.688 5.285 15.828 1 97.88 442 THR B O 1
ATOM 7258 N N . GLU B 1 443 ? 3.037 4.91 14.109 1 96.62 443 GLU B N 1
ATOM 7259 C CA . GLU B 1 443 ? 2.168 3.947 13.438 1 96.62 443 GLU B CA 1
ATOM 7260 C C . GLU B 1 443 ? 2.07 2.645 14.227 1 96.62 443 GLU B C 1
ATOM 7262 O O . GLU B 1 443 ? 1.204 1.811 13.953 1 96.62 443 GLU B O 1
ATOM 7267 N N . THR B 1 444 ? 2.967 2.432 15.203 1 97 444 THR B N 1
ATOM 7268 C CA . THR B 1 444 ? 2.961 1.215 16 1 97 444 THR B CA 1
ATOM 7269 C C . THR B 1 444 ? 2.461 1.501 17.422 1 97 444 THR B C 1
ATOM 7271 O O . THR B 1 444 ? 2.469 0.616 18.281 1 97 444 THR B O 1
ATOM 7274 N N . ALA B 1 445 ? 2.02 2.715 17.672 1 97.69 445 ALA B N 1
ATOM 7275 C CA . ALA B 1 445 ? 1.695 3.156 19.031 1 97.69 445 ALA B CA 1
ATOM 7276 C C . ALA B 1 445 ? 0.385 2.539 19.5 1 97.69 445 ALA B C 1
ATOM 7278 O O . ALA B 1 445 ? -0.45 2.133 18.688 1 97.69 445 ALA B O 1
ATOM 7279 N N . THR B 1 446 ? 0.219 2.439 20.797 1 96.62 446 THR B N 1
ATOM 7280 C CA . THR B 1 446 ? -1.014 1.967 21.406 1 96.62 446 THR B CA 1
ATOM 7281 C C . THR B 1 446 ? -1.821 3.135 21.969 1 96.62 446 THR B C 1
ATOM 7283 O O . THR B 1 446 ? -2.936 2.947 22.469 1 96.62 446 THR B O 1
ATOM 7286 N N . ALA B 1 447 ? -1.248 4.258 21.938 1 98 447 ALA B N 1
ATOM 7287 C CA . ALA B 1 447 ? -1.914 5.512 22.297 1 98 447 ALA B CA 1
ATOM 7288 C C . ALA B 1 447 ? -1.479 6.641 21.359 1 98 447 ALA B C 1
ATOM 7290 O O . ALA B 1 447 ? -0.297 6.758 21.031 1 98 447 ALA B O 1
ATOM 7291 N N . TRP B 1 448 ? -2.475 7.344 20.922 1 98.19 448 TRP B N 1
ATOM 7292 C CA . TRP B 1 448 ? -2.277 8.539 20.094 1 98.19 448 TRP B CA 1
ATOM 7293 C C . TRP B 1 448 ? -1.496 8.203 18.828 1 98.19 448 TRP B C 1
ATOM 7295 O O . TRP B 1 448 ? -0.492 8.852 18.531 1 98.19 448 TRP B O 1
ATOM 7305 N N . ILE B 1 449 ? -1.955 7.227 18.109 1 97.69 449 ILE B N 1
ATOM 7306 C CA . ILE B 1 449 ? -1.414 6.879 16.797 1 97.69 449 ILE B CA 1
ATOM 7307 C C . ILE B 1 449 ? -1.394 8.117 15.906 1 97.69 449 ILE B C 1
ATOM 7309 O O . ILE B 1 449 ? -2.377 8.852 15.836 1 97.69 449 ILE B O 1
ATOM 7313 N N . GLY B 1 450 ? -0.302 8.367 15.281 1 96.56 450 GLY B N 1
ATOM 7314 C CA . GLY B 1 450 ? -0.222 9.461 14.32 1 96.56 450 GLY B CA 1
ATOM 7315 C C . GLY B 1 450 ? 0.214 10.773 14.945 1 96.56 450 GLY B C 1
ATOM 7316 O O . GLY B 1 450 ? 0.373 11.773 14.25 1 96.56 450 GLY B O 1
ATOM 7317 N N . TYR B 1 451 ? 0.46 10.812 16.203 1 98.12 451 TYR B N 1
ATOM 7318 C CA . TYR B 1 451 ? 0.799 12.039 16.922 1 98.12 451 TYR B CA 1
ATOM 7319 C C . TYR B 1 451 ? 2.184 11.938 17.547 1 98.12 451 TYR B C 1
ATOM 7321 O O . TYR B 1 451 ? 2.775 10.859 17.594 1 98.12 451 TYR B O 1
ATOM 7329 N N . MET B 1 452 ? 2.695 13.07 18.031 1 98.31 452 MET B N 1
ATOM 7330 C CA . MET B 1 452 ? 3.961 13.102 18.75 1 98.31 452 MET B CA 1
ATOM 7331 C C . MET B 1 452 ? 3.918 12.172 19.969 1 98.31 452 MET B C 1
ATOM 7333 O O . MET B 1 452 ? 4.867 11.43 20.219 1 98.31 452 MET B O 1
ATOM 7337 N N . GLU B 1 453 ? 2.803 12.25 20.641 1 98.62 453 GLU B N 1
ATOM 7338 C CA . GLU B 1 453 ? 2.604 11.414 21.828 1 98.62 453 GLU B CA 1
ATOM 7339 C C . GLU B 1 453 ? 2.77 9.938 21.484 1 98.62 453 GLU B C 1
ATOM 7341 O O . GLU B 1 453 ? 3.424 9.195 22.234 1 98.62 453 GLU B O 1
ATOM 7346 N N . GLY B 1 454 ? 2.203 9.516 20.375 1 98.5 454 GLY B N 1
ATOM 7347 C CA . GLY B 1 454 ? 2.311 8.125 19.953 1 98.5 454 GLY B CA 1
ATOM 7348 C C . GLY B 1 454 ? 3.73 7.711 19.625 1 98.5 454 GLY B C 1
ATOM 7349 O O . GLY B 1 454 ? 4.125 6.566 19.859 1 98.5 454 GLY B O 1
ATOM 7350 N N . ALA B 1 455 ? 4.5 8.562 19.031 1 98.62 455 ALA B N 1
ATOM 7351 C CA . ALA B 1 455 ? 5.906 8.289 18.75 1 98.62 455 ALA B CA 1
ATOM 7352 C C . ALA B 1 455 ? 6.684 8 20.031 1 98.62 455 ALA B C 1
ATOM 7354 O O . ALA B 1 455 ? 7.504 7.078 20.062 1 98.62 455 ALA B O 1
ATOM 7355 N N . ILE B 1 456 ? 6.387 8.781 21.062 1 98.81 456 ILE B N 1
ATOM 7356 C CA . ILE B 1 456 ? 7.047 8.586 22.344 1 98.81 456 ILE B CA 1
ATOM 7357 C C . ILE B 1 456 ? 6.629 7.246 22.938 1 98.81 456 ILE B C 1
ATOM 7359 O O . ILE B 1 456 ? 7.469 6.48 23.422 1 98.81 456 ILE B O 1
ATOM 7363 N N . VAL B 1 457 ? 5.332 6.957 22.859 1 98.69 457 VAL B N 1
ATOM 7364 C CA . VAL B 1 457 ? 4.785 5.711 23.391 1 98.69 457 VAL B CA 1
ATOM 7365 C C . VAL B 1 457 ? 5.453 4.523 22.703 1 98.69 457 VAL B C 1
ATOM 7367 O O . VAL B 1 457 ? 5.836 3.553 23.359 1 98.69 457 VAL B O 1
ATOM 7370 N N . SER B 1 458 ? 5.59 4.562 21.453 1 98.62 458 SER B N 1
ATOM 7371 C CA . SER B 1 458 ? 6.219 3.488 20.688 1 98.62 458 SER B CA 1
ATOM 7372 C C . SER B 1 458 ? 7.684 3.318 21.062 1 98.62 458 SER B C 1
ATOM 7374 O O . SER B 1 458 ? 8.18 2.193 21.156 1 98.62 458 SER B O 1
ATOM 7376 N N . ALA B 1 459 ? 8.383 4.441 21.266 1 98.81 459 ALA B N 1
ATOM 7377 C CA . ALA B 1 459 ? 9.781 4.398 21.688 1 98.81 459 ALA B CA 1
ATOM 7378 C C . ALA B 1 459 ? 9.922 3.721 23.047 1 98.81 459 ALA B C 1
ATOM 7380 O O . ALA B 1 459 ? 10.82 2.898 23.25 1 98.81 459 ALA B O 1
ATOM 7381 N N . GLU B 1 460 ? 9.031 4.082 23.938 1 98.69 460 GLU B N 1
ATOM 7382 C CA . GLU B 1 460 ? 9.055 3.482 25.266 1 98.69 460 GLU B CA 1
ATOM 7383 C C . GLU B 1 460 ? 8.883 1.967 25.188 1 98.69 460 GLU B C 1
ATOM 7385 O O . GLU B 1 460 ? 9.602 1.221 25.859 1 98.69 460 GLU B O 1
ATOM 7390 N N . ARG B 1 461 ? 7.953 1.524 24.375 1 98.19 461 ARG B N 1
ATOM 7391 C CA . ARG B 1 461 ? 7.719 0.094 24.203 1 98.19 461 ARG B CA 1
ATOM 7392 C C . ARG B 1 461 ? 8.961 -0.604 23.672 1 98.19 461 ARG B C 1
ATOM 7394 O O . ARG B 1 461 ? 9.422 -1.594 24.25 1 98.19 461 ARG B O 1
ATOM 7401 N N . VAL B 1 462 ? 9.555 -0.091 22.641 1 98.5 462 VAL B N 1
ATOM 7402 C CA . VAL B 1 462 ? 10.648 -0.76 21.938 1 98.5 462 VAL B CA 1
ATOM 7403 C C . VAL B 1 462 ? 11.898 -0.771 22.828 1 98.5 462 VAL B C 1
ATOM 7405 O O . VAL B 1 462 ? 12.672 -1.73 22.797 1 98.5 462 VAL B O 1
ATOM 7408 N N . VAL B 1 463 ? 12.141 0.294 23.578 1 98.56 463 VAL B N 1
ATOM 7409 C CA . VAL B 1 463 ? 13.312 0.345 24.453 1 98.56 463 VAL B CA 1
ATOM 7410 C C . VAL B 1 463 ? 13.203 -0.723 25.531 1 98.56 463 VAL B C 1
ATOM 7412 O O . VAL B 1 463 ? 14.195 -1.363 25.891 1 98.56 463 VAL B O 1
ATOM 7415 N N . ARG B 1 464 ? 11.977 -0.911 26.062 1 98 464 ARG B N 1
ATOM 7416 C CA . ARG B 1 464 ? 11.773 -2.008 27.016 1 98 464 ARG B CA 1
ATOM 7417 C C . ARG B 1 464 ? 12.117 -3.35 26.375 1 98 464 ARG B C 1
ATOM 7419 O O . ARG B 1 464 ? 12.789 -4.18 26.984 1 98 464 ARG B O 1
ATOM 7426 N N . GLU B 1 465 ? 11.688 -3.555 25.125 1 97.56 465 GLU B N 1
ATOM 7427 C CA . GLU B 1 465 ? 11.93 -4.797 24.391 1 97.56 465 GLU B CA 1
ATOM 7428 C C . GLU B 1 465 ? 13.422 -5.004 24.141 1 97.56 465 GLU B C 1
ATOM 7430 O O . GLU B 1 465 ? 13.938 -6.105 24.312 1 97.56 465 GLU B O 1
ATOM 7435 N N . VAL B 1 466 ? 14.07 -3.955 23.766 1 98.12 466 VAL B N 1
ATOM 7436 C CA . VAL B 1 466 ? 15.492 -4.016 23.438 1 98.12 466 VAL B CA 1
ATOM 7437 C C . VAL B 1 466 ? 16.297 -4.285 24.703 1 98.12 466 VAL B C 1
ATOM 7439 O O . VAL B 1 466 ? 17.234 -5.09 24.688 1 98.12 466 VAL B O 1
ATOM 7442 N N . THR B 1 467 ? 15.977 -3.574 25.797 1 97.19 467 THR B N 1
ATOM 7443 C CA . THR B 1 467 ? 16.672 -3.75 27.062 1 97.19 467 THR B CA 1
ATOM 7444 C C . THR B 1 467 ? 16.547 -5.188 27.562 1 97.19 467 THR B C 1
ATOM 7446 O O . THR B 1 467 ? 17.531 -5.785 28.016 1 97.19 467 THR B O 1
ATOM 7449 N N . ASP B 1 468 ? 15.359 -5.727 27.406 1 95.69 468 ASP B N 1
ATOM 7450 C CA . ASP B 1 468 ? 15.125 -7.121 27.766 1 95.69 468 ASP B CA 1
ATOM 7451 C C . ASP B 1 468 ? 15.969 -8.062 26.922 1 95.69 468 ASP B C 1
ATOM 7453 O O . ASP B 1 468 ? 16.531 -9.039 27.422 1 95.69 468 ASP B O 1
ATOM 7457 N N . ALA B 1 469 ? 16.047 -7.77 25.656 1 94.88 469 ALA B N 1
ATOM 7458 C CA . ALA B 1 469 ? 16.766 -8.625 24.719 1 94.88 469 ALA B CA 1
ATOM 7459 C C . ALA B 1 469 ? 18.266 -8.555 24.953 1 94.88 469 ALA B C 1
ATOM 7461 O O . ALA B 1 469 ? 18.984 -9.539 24.766 1 94.88 469 ALA B O 1
ATOM 7462 N N . LEU B 1 470 ? 18.75 -7.387 25.328 1 93.25 470 LEU B N 1
ATOM 7463 C CA . LEU B 1 470 ? 20.172 -7.211 25.609 1 93.25 470 LEU B CA 1
ATOM 7464 C C . LEU B 1 470 ? 20.562 -7.82 26.953 1 93.25 470 LEU B C 1
ATOM 7466 O O . LEU B 1 470 ? 21.688 -8.289 27.125 1 93.25 470 LEU B O 1
ATOM 7470 N N . GLY B 1 471 ? 19.734 -7.676 28.016 1 82.88 471 GLY B N 1
ATOM 7471 C CA . GLY B 1 471 ? 19.969 -8.25 29.328 1 82.88 471 GLY B CA 1
ATOM 7472 C C . GLY B 1 471 ? 19.875 -9.766 29.344 1 82.88 471 GLY B C 1
ATOM 7473 O O . GLY B 1 471 ? 20.594 -10.422 30.109 1 82.88 471 GLY B O 1
ATOM 7474 N N . SER B 1 472 ? 19 -10.297 28.672 1 62.97 472 SER B N 1
ATOM 7475 C CA . SER B 1 472 ? 18.891 -11.75 28.578 1 62.97 472 SER B CA 1
ATOM 7476 C C . SER B 1 472 ? 20.156 -12.367 27.984 1 62.97 472 SER B C 1
ATOM 7478 O O . SER B 1 472 ? 20.438 -13.539 28.219 1 62.97 472 SER B O 1
ATOM 7480 N N . ASN B 1 473 ? 21 -11.609 27.297 1 48 473 ASN B N 1
ATOM 7481 C CA . ASN B 1 473 ? 22.281 -12.07 26.75 1 48 473 ASN B CA 1
ATOM 7482 C C . ASN B 1 473 ? 23.422 -11.828 27.719 1 48 473 ASN B C 1
ATOM 7484 O O . ASN B 1 473 ? 24.594 -12.07 27.391 1 48 473 ASN B O 1
ATOM 7488 N N . ARG B 1 474 ? 23.203 -11.125 28.984 1 45.78 474 ARG B N 1
ATOM 7489 C CA . ARG B 1 474 ? 24.266 -11.031 29.984 1 45.78 474 ARG B CA 1
ATOM 7490 C C . ARG B 1 474 ? 24.391 -12.328 30.766 1 45.78 474 ARG B C 1
ATOM 7492 O O . ARG B 1 474 ? 23.375 -12.898 31.203 1 45.78 474 ARG B O 1
ATOM 7499 N N . PRO B 1 475 ? 25.625 -12.992 30.781 1 38.41 475 PRO B N 1
ATOM 7500 C CA . PRO B 1 475 ? 25.859 -14.172 31.609 1 38.41 475 PRO B CA 1
ATOM 7501 C C . PRO B 1 475 ? 25.453 -13.945 33.062 1 38.41 475 PRO B C 1
ATOM 7503 O O . PRO B 1 475 ? 25.594 -12.836 33.594 1 38.41 475 PRO B O 1
ATOM 7506 N N . SER B 1 476 ? 24.484 -14.734 33.562 1 30.97 476 SER B N 1
ATOM 7507 C CA . SER B 1 476 ? 24.344 -14.852 35 1 30.97 476 SER B CA 1
ATOM 7508 C C . SER B 1 476 ? 25.703 -15.023 35.656 1 30.97 476 SER B C 1
ATOM 7510 O O . SER B 1 476 ? 26.422 -15.984 35.375 1 30.97 476 SER B O 1
ATOM 7512 N N . LYS B 1 477 ? 26.391 -14.023 35.938 1 29.77 477 LYS B N 1
ATOM 7513 C CA . LYS B 1 477 ? 27.469 -14.227 36.906 1 29.77 477 LYS B CA 1
ATOM 7514 C C . LYS B 1 477 ? 26.922 -14.742 38.219 1 29.77 477 LYS B C 1
ATOM 7516 O O . LYS B 1 477 ? 26.344 -13.977 39 1 29.77 477 LYS B O 1
ATOM 7521 N N . LEU B 1 478 ? 26.203 -15.992 38.156 1 19.44 478 LEU B N 1
ATOM 7522 C CA . LEU B 1 478 ? 26.531 -16.656 39.406 1 19.44 478 LEU B CA 1
ATOM 7523 C C . LEU B 1 478 ? 27.938 -17.234 39.375 1 19.44 478 LEU B C 1
ATOM 7525 O O . LEU B 1 478 ? 28.328 -17.891 38.406 1 19.44 478 LEU B O 1
#

Foldseek 3Di:
DAAEEEEAQALLRLLLQLVCVVVVRPRYEYEAQAQDGHVQFDWDADPVRPAIDTQGAWAAFDLQVVLVVLCVVLVWDKAWFQAQPDQFWAWEWFDDDVPDIDIQIDHDQDRPPPPPPPPLLVVQLVVLQVVLFVQLQQAQLQFRLPRPCNQVQLQAFQVVVLVVRGDDVRSSVVVQLLCCVQQQAGSRFFGSSQVSSLQVQAVHPCQRRHCPNHGNGIGTGSGPSCSSVSSCVVSVHHYDYNFAWAEWEDPPQWIWTAGPVGDIDIHRAYEYAAALLVVLRHHYVVDADPLSVLLSVFWDAWWKKKKKWWFQDQCLCVPQRHQQFYADPDPLQQFRTKGWPQHDVCPTTIIIGMGGHPSLVVVVPDDPVVVLQSNLCNCCVGSHDDSVVSVVGTDDMDMDGQCPVPRRNHDDGIHGGRPSCNRSTLSNQDADDQNRYGYAYLCSFSHNRSHSSRSSRRSVVSSVSSVVSVVVPDPPPD/DAAEEEEAQALLRLLLQLVCVVVVRPRYEYEAQAQDGHVQFDWDADPVRPAIDTQGAWAAFDLQVVLVVLCVVLVWDKAWFQAQPPQFWAWEWFPDDVNDIDIQIDHDQDRPPCPVPPPLLVVQLVVLQVVLFVQLQQAQLQFRLPRPCNQVQLQAFQVVVLVVRGDDVRSSVVVQLLCCVQQQAGSRFFTSSQVSSLQVQAVHPCQRRDAPNHGNTIGTGSGPSCSSVSSCVVSVHHYDYNFAWAEWEDPPQWIWTAGPVGDIDIHRAYEYAAALLVVLRHHYVVDADPLSVLLSVFWDAWWKKKKKWWFQDQCLCVPQRHQQFYADPDPLQQFRTKGWPDDPVPPTTIIIGMGGHPSLVVVVVDDPVVVLQSNLCNCCVGSHDDSVVSVVGTDDMDMDGQCPVPRRNHDDGIHGGRPSCNRSTLSNQDADDQNRYGYAYLCSFSHNRSHSSSSSRRSVVSSVSSVVSVVVPDPPPD

pLDDT: mean 93.07, std 11.13, range [19.44, 98.94]

Radius of gyration: 29.18 Å; Cα contacts (8 Å, |Δi|>4): 2208; chains: 2; bounding box: 63×90×84 Å

Nearest PDB structures (foldseek):
  8p84-assembly1_A  TM=9.578E-01  e=1.865E-49  Thermoanaerobacterales bacterium
  2yg7-assembly2_B  TM=9.417E-01  e=2.306E-44  Rhodococcus erythropolis
  2yg4-assembly1_A  TM=9.326E-01  e=8.253E-45  Rhodococcus erythropolis
  2yg6-assembly1_A  TM=9.417E-01  e=3.739E-44  Rhodococcus erythropolis
  2yg5-assembly1_A-2  TM=9.424E-01  e=1.595E-43  Rhodococcus erythropolis

Sequence (956 aa):
MYDVIVIGAGMAGVNAAKLLKQNNITNVLILEANDYIGGRLRSQSLLNGKVVIDIGGQWVGPPQPKVLSLIKELNLSLVPQYFEQENRNSSLVMPSIGGKKNILKYTGSIPSDPKNVTEEVLLDFQRSIMKIEEMANTVPVDAPCECAKALEYDSQSVQTFMDSMFKTEVAKDFFRTFVITVLAVDPSEVSTLFMLWYIAAAGSFDNLMNVRDAAQDAKVYLGTNGIVTGLVDKYKLNVLLKHPVTKIKDEGETMSVTCENGKVFQAKKVIATNLPWTHLGIQYEPPVPSQRHQFCQRTPMGYAVKCFTIFKQPFWRTKYNSNGFILSLQDEDWHTLTYDIGYKNDLIFGICGFVYATRACEWSTFSKEKKVALLMKQYSETLGGTVEEWKSQFVDYIEKDWGMDPYTRGSYGAITAPGTLTMTKMAYREPLYNRKLFIAGTETATAWIGYMEGAIVSAERVVREVTDALGSNRPSKLMYDVIVIGAGMAGVNAAKLLKQNNITNVLILEANDYIGGRLRSQSLLNGKVVIDIGGQWVGPPQPKVLSLIKELNLSLVPQYFEQENRNSSLVMPSIGGKKNILKYTGSIPSDPKNVTEEVLLDFQRSIMKIEEMANTVPVDAPCECAKALEYDSQSVQTFMDSMFKTEVAKDFFRTFVITVLAVDPSEVSTLFMLWYIAAAGSFDNLMNVRDAAQDAKVYLGTNGIVTGLVDKYKLNVLLKHPVTKIKDEGETMSVTCENGKVFQAKKVIATNLPWTHLGIQYEPPVPSQRHQFCQRTPMGYAVKCFTIFKQPFWRTKYNSNGFILSLQDEDWHTLTYDIGYKNDLIFGICGFVYATRACEWSTFSKEKKVALLMKQYSETLGGTVEEWKSQFVDYIEKDWGMDPYTRGSYGAITAPGTLTMTKMAYREPLYNRKLFIAGTETATAWIGYMEGAIVSAERVVREVTDALGSNRPSKL

Secondary structure (DSSP, 8-state):
-EEEEEE--SHHHHHHHHHHHHTT---EEEE-SSSSS-TT--EEEETTTTEEEESS--EE-TT-HHHHHHHHHTT--EEE-SSSTT-PEEEEEEEEETTEEEEEEESSSS---TTSS-HHHHHHHHHHHHHHHHHHHTS-TT-GGGSTTHHHHHTSBHHHHHHHH-SSHHHHHHHHHHHHHHHSS-GGGSBHHHHHHHHHHHS-HHHHH-STTSTTSEEETT-THHHHHHHHHHTT--EESS--EEEEEE-SSSEEEEETTS-EEEEEEEEE-S-GGGGGGSEEESPPPHHHHHHHHT-PBP-EEEEEEEESS-HHHHTT-EEEEEEE--TT---SEEEE---GGGS-EEEEEEEEHHHHHHHTTS-HHHHHHHHHHHHHHHHSS-HHHHHHHEEEEEEEEGGG-TTT-S-S-B---TTHHHHHTTTTTS-BTTTTEEE-SGGG-SSSTTSHHHHHHHHHHHHHHHHHHHHTTS----/-EEEEEE--SHHHHHHHHHHHHTT---EEEE-SSSSS-TT--EEEETTTTEEEESS--EE-TT-HHHHHHHHHTT--EEE-SSSTT-PEEEEEEEEETTEEEEEEESSSS---TTSS-HHHHHHHHHHHHHHHHHHHTS-TT-GGGSTTHHHHHTSBHHHHHHHH-SSHHHHHHHHHHHHHHHSS-GGGSBHHHHHHHHHHHS-HHHHH-STTSTTSEEETT-THHHHHHHHHHTT--EESS--EEEEEE-SSSEEEEETTS-EEEEEEEEE-S-GGGGGGSEEESPPPHHHHHHHHT-PBP-EEEEEEEESS-HHHHTT-EEEEEEE--TT---SEEEE---TT---EEEEEEEEHHHHHHHTTS-HHHHHHHHHHHHHHHHSS-HHHHHHHEEEEEEEEGGG-TTT-S-S-B-PPTTHHHHHTTTTTS-BTTTTEEE-SGGG-SSSTTSHHHHHHHHHHHHHHHHHHHHTTS----

InterPro domains:
  IPR001613 Flavin amine oxidase [PR00757] (3-22)
  IPR001613 Flavin amine oxidase [PR00757] (184-205)
  IPR001613 Flavin amine oxidase [PR00757] (304-323)
  IPR001613 Flavin amine oxidase [PR00757] (394-413)
  IPR001613 Flavin amine oxidase [PR00757] (448-465)
  IPR002937 Amine oxidase [PF01593] (11-466)
  IPR036188 FAD/NAD(P)-binding domain superfamily [G3DSA:3.50.50.60] (3-462)
  IPR036188 FAD/NAD(P)-binding domain superfamily [SSF51905] (1-470)
  IPR050703 Flavin Monoamine Oxidase [PTHR43563] (1-474)